Protein AF-A0A1Q6R4V8-F1 (afdb_monomer)

pLDDT: mean 74.21, std 17.62, range [33.03, 98.56]

Structure (mmCIF, N/CA/C/O backbone):
data_AF-A0A1Q6R4V8-F1
#
_entry.id   AF-A0A1Q6R4V8-F1
#
loop_
_atom_site.group_PDB
_atom_site.id
_atom_site.type_symbol
_atom_site.label_atom_id
_atom_site.label_alt_id
_atom_site.label_comp_id
_atom_site.label_asym_id
_atom_site.label_entity_id
_atom_site.label_seq_id
_atom_site.pdbx_PDB_ins_code
_atom_site.Cartn_x
_atom_site.Cartn_y
_atom_site.Cartn_z
_atom_site.occupancy
_atom_site.B_iso_or_equiv
_atom_site.auth_seq_id
_atom_site.auth_comp_id
_atom_site.auth_asym_id
_atom_site.auth_atom_id
_atom_site.pdbx_PDB_model_num
ATOM 1 N N . MET A 1 1 ? 28.191 -46.218 58.505 1.00 39.91 1 MET A N 1
ATOM 2 C CA . MET A 1 1 ? 27.883 -45.110 59.435 1.00 39.91 1 MET A CA 1
ATOM 3 C C . MET A 1 1 ? 26.772 -44.292 58.800 1.00 39.91 1 MET A C 1
ATOM 5 O O . MET A 1 1 ? 27.006 -43.691 57.762 1.00 39.91 1 MET A O 1
ATOM 9 N N . GLY A 1 2 ? 25.545 -44.430 59.312 1.00 45.84 2 GLY A N 1
ATOM 10 C CA . GLY A 1 2 ? 24.326 -43.909 58.687 1.00 45.84 2 GLY A CA 1
ATOM 11 C C . GLY A 1 2 ? 24.220 -42.393 58.824 1.00 45.84 2 GLY A C 1
ATOM 12 O O . GLY A 1 2 ? 24.221 -41.880 59.939 1.00 45.84 2 GLY A O 1
ATOM 13 N N . GLY A 1 3 ? 24.174 -41.692 57.691 1.00 48.31 3 GLY A N 1
ATOM 14 C CA . GLY A 1 3 ? 24.021 -40.241 57.644 1.00 48.31 3 GLY A CA 1
ATOM 15 C C . GLY A 1 3 ? 22.600 -39.840 58.021 1.00 48.31 3 GLY A C 1
ATOM 16 O O . GLY A 1 3 ? 21.658 -40.134 57.289 1.00 48.31 3 GLY A O 1
ATOM 17 N N . PHE A 1 4 ? 22.454 -39.179 59.164 1.00 55.25 4 PHE A N 1
ATOM 18 C CA . P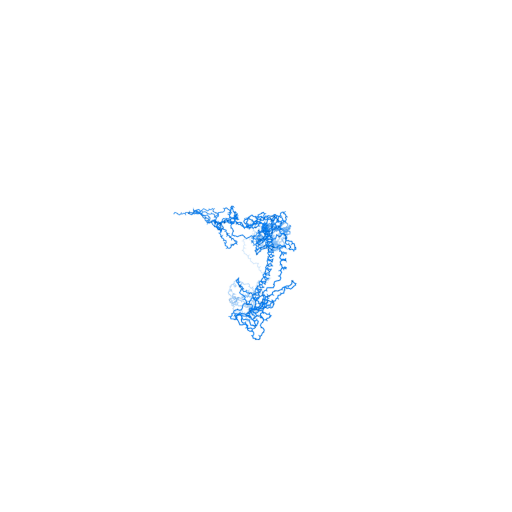HE A 1 4 ? 21.215 -38.525 59.563 1.00 55.25 4 PHE A CA 1
ATOM 19 C C . PHE A 1 4 ? 20.893 -37.404 58.561 1.00 55.25 4 PHE A C 1
ATOM 21 O O . PHE A 1 4 ? 21.699 -36.499 58.366 1.00 55.25 4 PHE A O 1
ATOM 28 N N . THR A 1 5 ? 19.728 -37.461 57.912 1.00 54.88 5 THR A N 1
ATOM 29 C CA . THR A 1 5 ? 19.130 -36.308 57.224 1.00 54.88 5 THR A CA 1
ATOM 30 C C . THR A 1 5 ? 18.743 -35.273 58.270 1.00 54.88 5 THR A C 1
ATOM 32 O O . THR A 1 5 ? 17.805 -35.500 59.036 1.00 54.88 5 THR A O 1
ATOM 35 N N . THR A 1 6 ? 19.437 -34.140 58.303 1.00 63.97 6 THR A N 1
ATOM 36 C CA . THR A 1 6 ? 19.036 -32.988 59.115 1.00 63.97 6 THR A CA 1
ATOM 37 C C . THR A 1 6 ? 18.204 -32.062 58.234 1.00 63.97 6 THR A C 1
ATOM 39 O O . THR A 1 6 ? 18.720 -31.460 57.289 1.00 63.97 6 THR A O 1
ATOM 42 N N . GLU A 1 7 ? 16.900 -31.989 58.503 1.00 72.88 7 GLU A N 1
ATOM 43 C CA . GLU A 1 7 ? 15.988 -31.038 57.865 1.00 72.88 7 GLU A CA 1
ATOM 44 C C . GLU A 1 7 ? 15.719 -29.874 58.825 1.00 72.88 7 GLU A C 1
ATOM 46 O O . GLU A 1 7 ? 15.204 -30.062 59.926 1.00 72.88 7 GLU A O 1
ATOM 51 N N . LEU A 1 8 ? 16.097 -28.667 58.411 1.00 74.69 8 LEU A N 1
ATOM 52 C CA . LEU A 1 8 ? 15.803 -27.420 59.111 1.00 74.69 8 LEU A CA 1
ATOM 53 C C . LEU A 1 8 ? 14.536 -26.821 58.493 1.00 74.69 8 LEU A C 1
ATOM 55 O O . LEU A 1 8 ? 14.580 -26.325 57.370 1.00 74.69 8 LEU A O 1
ATOM 59 N N . THR A 1 9 ? 13.408 -26.877 59.203 1.00 72.69 9 THR A N 1
ATOM 60 C CA . THR A 1 9 ? 12.131 -26.281 58.767 1.00 72.69 9 THR A CA 1
ATOM 61 C C . THR A 1 9 ? 11.804 -25.042 59.591 1.00 72.69 9 THR A C 1
ATOM 63 O O . THR A 1 9 ? 11.942 -25.077 60.812 1.00 72.69 9 THR A O 1
ATOM 66 N N . ASN A 1 10 ? 11.288 -23.981 58.972 1.00 78.75 10 ASN A N 1
ATOM 67 C CA . ASN A 1 10 ? 10.854 -22.780 59.703 1.00 78.75 10 ASN A CA 1
ATOM 68 C C . ASN A 1 10 ? 9.389 -22.831 60.194 1.00 78.75 10 ASN A C 1
ATOM 70 O O . ASN A 1 10 ? 8.891 -21.843 60.725 1.00 78.75 10 ASN A O 1
ATOM 74 N N . GLY A 1 11 ? 8.675 -23.941 59.972 1.00 70.19 11 GLY A N 1
ATOM 75 C CA . GLY A 1 11 ? 7.258 -24.095 60.331 1.00 70.19 11 GLY A CA 1
ATOM 76 C C . GLY A 1 11 ? 6.256 -23.386 59.403 1.00 70.19 11 GLY A C 1
ATOM 77 O O . GLY A 1 11 ? 5.057 -23.554 59.588 1.00 70.19 11 GLY A O 1
ATOM 78 N N . GLN A 1 12 ? 6.714 -22.647 58.384 1.00 71.12 12 GLN A N 1
ATOM 79 C CA . GLN A 1 12 ? 5.882 -21.956 57.381 1.00 71.12 12 GLN A CA 1
ATOM 80 C C . GLN A 1 12 ? 6.072 -22.520 55.959 1.00 71.12 12 GLN A C 1
ATOM 82 O O . GLN A 1 12 ? 5.830 -21.840 54.966 1.00 71.12 12 GLN A O 1
ATOM 87 N N . GLY A 1 13 ? 6.526 -23.772 55.854 1.00 68.75 13 GLY A N 1
ATOM 88 C CA . GLY A 1 13 ? 6.681 -24.480 54.579 1.00 68.75 13 GLY A CA 1
ATOM 89 C C . GLY A 1 13 ? 8.033 -24.304 53.881 1.00 68.75 13 GLY A C 1
ATOM 90 O O . GLY A 1 13 ? 8.249 -24.949 52.859 1.00 68.75 13 GLY A O 1
ATOM 91 N N . ALA A 1 14 ? 8.962 -23.508 54.428 1.00 75.12 14 ALA A N 1
ATOM 92 C CA . ALA A 1 14 ? 10.338 -23.477 53.941 1.00 75.12 14 ALA A CA 1
ATOM 93 C C . ALA A 1 14 ? 11.203 -24.501 54.690 1.00 75.12 14 ALA A C 1
ATOM 95 O O . ALA A 1 14 ? 11.174 -24.568 55.926 1.00 75.12 14 ALA A O 1
ATOM 96 N N . SER A 1 15 ? 11.983 -25.288 53.951 1.00 84.62 15 SER A N 1
ATOM 97 C CA . SER A 1 15 ? 12.875 -26.294 54.521 1.00 84.62 15 SER A CA 1
ATOM 98 C C . SER A 1 15 ? 14.239 -26.338 53.849 1.00 84.62 15 SER A C 1
ATOM 100 O O . SER A 1 15 ? 14.380 -26.080 52.659 1.00 84.62 15 SER A O 1
ATOM 102 N N . VAL A 1 16 ? 15.269 -26.665 54.625 1.00 87.12 16 VAL A N 1
ATOM 103 C CA . VAL A 1 16 ? 16.624 -26.917 54.131 1.00 87.12 16 VAL A CA 1
ATOM 104 C C . VAL A 1 16 ? 17.031 -28.317 54.565 1.00 87.12 16 VAL A C 1
ATOM 106 O O . VAL A 1 16 ? 17.163 -28.593 55.755 1.00 87.12 16 VAL A O 1
ATOM 109 N N . LYS A 1 17 ? 17.220 -29.205 53.591 1.00 86.25 17 LYS A N 1
ATOM 110 C CA . LYS A 1 17 ? 17.660 -30.588 53.778 1.00 86.25 17 LYS A CA 1
ATOM 111 C C . LYS A 1 17 ? 19.144 -30.702 53.465 1.00 86.25 17 LYS A C 1
ATOM 113 O O . LYS A 1 17 ? 19.559 -30.438 52.338 1.00 86.25 17 LYS A O 1
ATOM 118 N N . LEU A 1 18 ? 19.925 -31.125 54.451 1.00 83.56 18 LEU A N 1
ATOM 119 C CA . LEU A 1 18 ? 21.352 -31.405 54.308 1.00 83.56 18 LEU A CA 1
ATOM 120 C C . LEU A 1 18 ? 21.529 -32.923 54.215 1.00 83.56 18 LEU A C 1
ATOM 122 O O . LEU A 1 18 ? 21.206 -33.643 55.162 1.00 83.56 18 LEU A O 1
ATOM 126 N N . PHE A 1 19 ? 21.993 -33.419 53.067 1.00 77.50 19 PHE A N 1
ATOM 127 C CA . PHE A 1 19 ? 22.193 -34.852 52.862 1.00 77.50 19 PHE A CA 1
ATOM 128 C C . PHE A 1 19 ? 23.428 -35.135 52.008 1.00 77.50 19 PHE A C 1
ATOM 130 O O . PHE A 1 19 ? 23.502 -34.745 50.838 1.00 77.50 19 PHE A O 1
ATOM 137 N N . GLY A 1 20 ? 24.393 -35.844 52.602 1.00 82.31 20 GLY A N 1
ATOM 138 C CA . GLY A 1 20 ? 25.666 -36.164 51.959 1.00 82.31 20 GLY A CA 1
ATOM 139 C C . GLY A 1 20 ? 26.392 -34.904 51.480 1.00 82.31 20 GLY A C 1
ATOM 140 O O . GLY A 1 20 ? 26.624 -33.986 52.259 1.00 82.31 20 GLY A O 1
ATOM 141 N N . ASP A 1 21 ? 26.712 -34.863 50.186 1.00 85.31 21 ASP A N 1
ATOM 142 C CA . ASP A 1 21 ? 27.403 -33.749 49.521 1.00 85.31 21 ASP A CA 1
ATOM 143 C C . ASP A 1 21 ? 26.434 -32.718 48.884 1.00 85.31 21 ASP A C 1
ATOM 145 O O . ASP A 1 21 ? 26.820 -31.973 47.979 1.00 85.31 21 ASP A O 1
ATOM 149 N N . THR A 1 22 ? 25.164 -32.674 49.313 1.00 86.38 22 THR A N 1
ATOM 150 C CA . THR A 1 22 ? 24.151 -31.754 48.759 1.00 86.38 22 THR A CA 1
ATOM 151 C C . THR A 1 22 ? 23.313 -31.052 49.827 1.00 86.38 22 THR A C 1
ATOM 153 O O . THR A 1 22 ? 22.995 -31.622 50.875 1.00 86.38 22 THR A O 1
ATOM 156 N N . THR A 1 23 ? 22.896 -29.826 49.513 1.00 90.00 23 THR A N 1
ATOM 157 C CA . THR A 1 23 ? 21.948 -29.025 50.297 1.00 90.00 23 THR A CA 1
ATOM 158 C C . THR A 1 23 ? 20.731 -28.724 49.433 1.00 90.00 23 THR A C 1
ATOM 160 O O . THR A 1 23 ? 20.867 -28.083 48.396 1.00 90.00 23 THR A O 1
ATOM 163 N N . THR A 1 24 ? 19.537 -29.156 49.835 1.00 87.25 24 THR A N 1
ATOM 164 C CA . THR A 1 24 ? 18.293 -28.913 49.085 1.00 87.25 24 THR A CA 1
ATOM 165 C C . THR A 1 24 ? 17.362 -27.976 49.849 1.00 87.25 24 THR A C 1
ATOM 167 O O . THR A 1 24 ? 17.003 -28.257 50.986 1.00 87.25 24 THR A O 1
ATOM 170 N N . ILE A 1 25 ? 16.946 -26.880 49.217 1.00 89.62 25 ILE A N 1
ATOM 171 C CA . ILE A 1 25 ? 16.057 -25.848 49.758 1.00 89.62 25 ILE A CA 1
ATOM 172 C C . ILE A 1 25 ? 14.654 -26.032 49.161 1.00 89.62 25 ILE A C 1
ATOM 174 O O . ILE A 1 25 ? 14.494 -26.127 47.942 1.00 89.62 25 ILE A O 1
ATOM 178 N N . ASN A 1 26 ? 13.640 -26.098 50.023 1.00 86.50 26 ASN A N 1
ATOM 179 C CA . ASN A 1 26 ? 12.211 -26.246 49.725 1.00 86.50 26 ASN A CA 1
ATOM 180 C C . ASN A 1 26 ? 11.887 -27.406 48.771 1.00 86.50 26 ASN A C 1
ATOM 182 O O . ASN A 1 26 ? 10.929 -27.339 48.007 1.00 86.50 26 ASN A O 1
ATOM 186 N N . ASN A 1 27 ? 12.718 -28.454 48.774 1.00 85.75 27 ASN A N 1
ATOM 187 C CA . ASN A 1 27 ? 12.638 -29.577 47.835 1.00 85.75 27 ASN A CA 1
ATOM 188 C C . ASN A 1 27 ? 12.685 -29.171 46.341 1.00 85.75 27 ASN A C 1
ATOM 190 O O . ASN A 1 27 ? 12.284 -29.956 45.484 1.00 85.75 27 ASN A O 1
ATOM 194 N N . ALA A 1 28 ? 13.153 -27.955 46.039 1.00 84.56 28 ALA A N 1
ATOM 195 C CA . ALA A 1 28 ? 13.110 -27.355 44.708 1.00 84.56 28 ALA A CA 1
ATOM 196 C C . ALA A 1 28 ? 14.500 -26.959 44.202 1.00 84.56 28 ALA A C 1
ATOM 198 O O . ALA A 1 28 ? 14.824 -27.244 43.056 1.00 84.56 28 ALA A O 1
ATOM 199 N N . VAL A 1 29 ? 15.335 -26.345 45.049 1.00 90.38 29 VAL A N 1
ATOM 200 C CA . VAL A 1 29 ? 16.685 -25.897 44.674 1.00 90.38 29 VAL A CA 1
ATOM 201 C C . VAL A 1 29 ? 17.725 -26.765 45.364 1.00 90.38 29 VAL A C 1
ATOM 203 O O . VAL A 1 29 ? 17.729 -26.850 46.586 1.00 90.38 29 VAL A O 1
ATOM 206 N N . THR A 1 30 ? 18.639 -27.371 44.611 1.00 90.38 30 THR A N 1
ATOM 207 C CA . THR A 1 30 ? 19.714 -28.211 45.159 1.00 90.38 30 THR A CA 1
ATOM 208 C C . THR A 1 30 ? 21.072 -27.594 44.865 1.00 90.38 30 THR A C 1
ATOM 210 O O . THR A 1 30 ? 21.434 -27.409 43.705 1.00 90.38 30 THR A O 1
ATOM 213 N N . VAL A 1 31 ? 21.838 -27.317 45.915 1.00 91.31 31 VAL A N 1
ATOM 214 C CA . VAL A 1 31 ? 23.237 -26.890 45.862 1.00 91.31 31 VAL A CA 1
ATOM 215 C C . VAL A 1 31 ? 24.124 -28.117 46.048 1.00 91.31 31 VAL A C 1
ATOM 217 O O . VAL A 1 31 ? 24.013 -28.832 47.045 1.00 91.31 31 VAL A O 1
ATOM 220 N N . TYR A 1 32 ? 25.000 -28.364 45.082 1.00 90.06 32 TYR A N 1
ATOM 221 C CA . TYR A 1 32 ? 25.966 -29.456 45.094 1.00 90.06 32 TYR A CA 1
ATOM 222 C C . TYR A 1 32 ? 27.312 -28.970 45.640 1.00 90.06 32 TYR A C 1
ATOM 224 O O . TYR A 1 32 ? 27.677 -27.803 45.496 1.00 90.06 32 TYR A O 1
ATOM 232 N N . LYS A 1 33 ? 28.095 -29.880 46.224 1.00 88.12 33 LYS A N 1
ATOM 233 C CA . LYS A 1 33 ? 29.446 -29.596 46.740 1.00 88.12 33 LYS A CA 1
ATOM 234 C C . LYS A 1 33 ? 30.438 -29.071 45.699 1.00 88.12 33 LYS A C 1
ATOM 236 O O . LYS A 1 33 ? 31.395 -28.398 46.062 1.00 88.12 33 LYS A O 1
ATOM 241 N N . ASP A 1 34 ? 30.214 -29.360 44.421 1.00 88.25 34 ASP A N 1
ATOM 242 C CA . ASP A 1 34 ? 31.017 -28.838 43.310 1.00 88.25 34 ASP A CA 1
ATOM 243 C C . ASP A 1 34 ? 30.626 -27.405 42.892 1.00 88.25 34 ASP A C 1
ATOM 245 O O . ASP A 1 34 ? 31.157 -26.878 41.917 1.00 88.25 34 ASP A O 1
ATOM 249 N N . GLY A 1 35 ? 29.705 -26.765 43.623 1.00 83.50 35 GLY A N 1
ATOM 250 C CA . GLY A 1 35 ? 29.271 -25.389 43.395 1.00 83.50 35 GLY A CA 1
ATOM 251 C C . GLY A 1 35 ? 28.131 -25.243 42.386 1.00 83.50 35 GLY A C 1
ATOM 252 O O . GLY A 1 35 ? 27.665 -24.126 42.161 1.00 83.50 35 GLY A O 1
ATOM 253 N N . ARG A 1 36 ? 27.635 -26.335 41.786 1.00 89.62 36 ARG A N 1
ATOM 254 C CA . ARG A 1 36 ? 26.453 -26.271 40.915 1.00 89.62 36 ARG A CA 1
ATOM 255 C C . ARG A 1 36 ? 25.180 -26.076 41.732 1.00 89.62 36 ARG A C 1
ATOM 257 O O . ARG A 1 36 ? 25.029 -26.634 42.816 1.00 89.62 36 ARG A O 1
ATOM 264 N N . ILE A 1 37 ? 24.232 -25.335 41.167 1.00 90.06 37 ILE A N 1
ATOM 265 C CA . ILE A 1 37 ? 22.899 -25.127 41.737 1.00 90.06 37 ILE A CA 1
ATOM 266 C C . ILE A 1 37 ? 21.866 -25.571 40.697 1.00 90.06 37 ILE A C 1
ATOM 268 O O . ILE A 1 37 ? 21.833 -25.042 39.587 1.00 90.06 37 ILE A O 1
ATOM 272 N N . ALA A 1 38 ? 21.045 -26.567 41.029 1.00 85.88 38 ALA A N 1
ATOM 273 C CA . ALA A 1 38 ? 19.982 -27.086 40.168 1.00 85.88 38 ALA A CA 1
ATOM 274 C C . ALA A 1 38 ? 18.596 -26.702 40.697 1.00 85.88 38 ALA A C 1
ATOM 276 O O . ALA A 1 38 ? 18.437 -26.437 41.886 1.00 85.88 38 ALA A O 1
ATOM 277 N N . GLY A 1 39 ? 17.596 -26.687 39.809 1.00 87.00 39 GLY A N 1
ATOM 278 C CA . GLY A 1 39 ? 16.207 -26.367 40.160 1.00 87.00 39 GLY A CA 1
ATOM 279 C C . GLY A 1 39 ? 15.895 -24.871 40.292 1.00 87.00 39 GLY A C 1
ATOM 280 O O . GLY A 1 39 ? 14.812 -24.500 40.731 1.00 87.00 39 GLY A O 1
ATOM 281 N N . VAL A 1 40 ? 16.824 -24.002 39.878 1.00 89.81 40 VAL A N 1
ATOM 282 C CA . VAL A 1 40 ? 16.605 -22.551 39.790 1.00 89.81 40 VAL A CA 1
ATOM 283 C C . VAL A 1 40 ? 15.643 -22.247 38.634 1.00 89.81 40 VAL A C 1
ATOM 285 O O . VAL A 1 40 ? 15.927 -22.567 37.472 1.00 89.81 40 VAL A O 1
ATOM 288 N N . ALA A 1 41 ? 14.497 -21.640 38.946 1.00 88.75 41 ALA A N 1
ATOM 289 C CA . ALA A 1 41 ? 13.541 -21.157 37.950 1.00 88.75 41 ALA A CA 1
ATOM 290 C C . ALA A 1 41 ? 14.146 -20.027 37.094 1.00 88.75 41 ALA A C 1
ATOM 292 O O . ALA A 1 41 ? 15.199 -19.488 37.422 1.00 88.75 41 ALA A O 1
ATOM 293 N N . ALA A 1 42 ? 13.512 -19.684 35.971 1.00 89.50 42 ALA A N 1
ATOM 294 C CA . ALA A 1 42 ? 13.966 -18.545 35.177 1.00 89.50 42 ALA A CA 1
ATOM 295 C C . ALA A 1 42 ? 13.777 -17.246 35.981 1.00 89.50 42 ALA A C 1
ATOM 297 O O . ALA A 1 42 ? 12.672 -16.991 36.457 1.00 89.50 42 ALA A O 1
ATOM 298 N N . GLY A 1 43 ? 14.835 -16.447 36.131 1.00 89.25 43 GLY A N 1
ATOM 299 C CA . GLY A 1 43 ? 14.765 -15.143 36.791 1.00 89.25 43 GLY A CA 1
ATOM 300 C C . GLY A 1 43 ? 13.882 -14.164 36.014 1.00 89.25 43 GLY A C 1
ATOM 301 O O . GLY A 1 43 ? 13.913 -14.161 34.781 1.00 89.25 43 GLY A O 1
ATOM 302 N N . ILE A 1 44 ? 13.088 -13.362 36.723 1.00 86.56 44 ILE A N 1
ATOM 303 C CA . ILE A 1 44 ? 12.110 -12.420 36.153 1.00 86.56 44 ILE A CA 1
ATOM 304 C C . ILE A 1 44 ? 12.533 -10.969 36.421 1.00 86.56 44 ILE A C 1
ATOM 306 O O . ILE A 1 44 ? 12.350 -10.114 35.558 1.00 86.56 44 ILE A O 1
ATOM 310 N N . ASN A 1 45 ? 13.105 -10.694 37.594 1.00 86.06 45 ASN A N 1
ATOM 311 C CA . ASN A 1 45 ? 13.561 -9.368 38.009 1.00 86.06 45 ASN A CA 1
ATOM 312 C C . ASN A 1 45 ? 15.087 -9.231 37.876 1.00 86.06 45 ASN A C 1
ATOM 314 O O . ASN A 1 45 ? 15.806 -10.227 37.914 1.00 86.06 45 ASN A O 1
ATOM 318 N N . ASP A 1 46 ? 15.590 -7.994 37.818 1.00 83.69 46 ASP A N 1
ATOM 319 C CA . ASP A 1 46 ? 17.016 -7.680 37.595 1.00 83.69 46 ASP A CA 1
ATOM 320 C C . ASP A 1 46 ? 17.985 -8.322 38.608 1.00 83.69 46 ASP A C 1
ATOM 322 O O . ASP A 1 46 ? 19.156 -8.530 38.300 1.00 83.69 46 ASP A O 1
ATOM 326 N N . ASN A 1 47 ? 17.501 -8.648 39.811 1.00 88.44 47 ASN A N 1
ATOM 327 C CA . ASN A 1 47 ? 18.298 -9.240 40.890 1.00 88.44 47 ASN A CA 1
ATOM 328 C C . ASN A 1 47 ? 18.110 -10.763 41.036 1.00 88.44 47 ASN A C 1
ATOM 330 O O . ASN A 1 47 ? 18.660 -11.355 41.967 1.00 88.44 47 ASN A O 1
ATOM 334 N N . ASP A 1 48 ? 17.331 -11.405 40.161 1.00 90.38 48 ASP A N 1
ATOM 335 C CA . ASP A 1 48 ? 17.129 -12.853 40.196 1.00 90.38 48 ASP A CA 1
ATOM 336 C C . ASP A 1 48 ? 18.330 -13.598 39.589 1.00 90.38 48 ASP A C 1
ATOM 338 O O . ASP A 1 48 ? 18.972 -13.147 38.639 1.00 90.38 48 ASP A O 1
ATOM 342 N N . ALA A 1 49 ? 18.622 -14.794 40.104 1.00 85.62 49 ALA A N 1
ATOM 343 C CA . ALA A 1 49 ? 19.654 -15.649 39.527 1.00 85.62 49 ALA A CA 1
ATOM 344 C C . ALA A 1 49 ? 19.194 -16.224 38.175 1.00 85.62 49 ALA A C 1
ATOM 346 O O . ALA A 1 49 ? 18.120 -16.818 38.072 1.00 85.62 49 ALA A O 1
ATOM 347 N N . VAL A 1 50 ? 20.032 -16.100 37.144 1.00 88.81 50 VAL A N 1
ATOM 348 C CA . VAL A 1 50 ? 19.756 -16.683 35.824 1.00 88.81 50 VAL A CA 1
ATOM 349 C C . VAL A 1 50 ? 20.066 -18.175 35.808 1.00 88.81 50 VAL A C 1
ATOM 351 O O . VAL A 1 50 ? 21.101 -18.622 36.307 1.00 88.81 50 VAL A O 1
ATOM 354 N N . ASN A 1 51 ? 19.191 -18.964 35.190 1.00 90.50 51 ASN A N 1
ATOM 355 C CA . ASN A 1 51 ? 19.455 -20.384 34.982 1.00 90.50 51 ASN A CA 1
ATOM 356 C C . ASN A 1 51 ? 20.134 -20.651 33.624 1.00 90.50 51 ASN A C 1
ATOM 358 O O . ASN A 1 51 ? 20.159 -19.812 32.720 1.00 90.50 51 ASN A O 1
ATOM 362 N N . VAL A 1 52 ? 20.678 -21.860 33.450 1.00 88.50 52 VAL A N 1
ATOM 363 C CA . VAL A 1 52 ? 21.375 -22.261 32.211 1.00 88.50 52 VAL A CA 1
ATOM 364 C C . VAL A 1 52 ? 20.456 -22.194 30.982 1.00 88.50 52 VAL A C 1
ATOM 366 O O . VAL A 1 52 ? 20.941 -21.997 29.872 1.00 88.50 52 VAL A O 1
ATOM 369 N N . GLY A 1 53 ? 19.136 -22.323 31.153 1.00 88.12 53 GLY A N 1
ATOM 370 C CA . GLY A 1 53 ? 18.160 -22.158 30.073 1.00 88.12 53 GLY A CA 1
ATOM 371 C C . GLY A 1 53 ? 18.112 -20.724 29.541 1.00 88.12 53 GLY A C 1
ATOM 372 O O . GLY A 1 53 ? 18.200 -20.524 28.332 1.00 88.12 53 GLY A O 1
ATOM 373 N N . GLN A 1 54 ? 18.062 -19.729 30.430 1.00 91.06 54 GLN A N 1
ATOM 374 C CA . GLN A 1 54 ? 18.123 -18.310 30.061 1.00 91.06 54 GLN A CA 1
ATOM 375 C C . GLN A 1 54 ? 19.467 -17.952 29.420 1.00 91.06 54 GLN A C 1
ATOM 377 O O . GLN A 1 54 ? 19.499 -17.275 28.395 1.00 91.06 54 GLN A O 1
ATOM 382 N N . LEU A 1 55 ? 20.573 -18.483 29.950 1.00 88.94 55 LEU A N 1
ATOM 383 C CA . LEU A 1 55 ? 21.896 -18.280 29.356 1.00 88.94 55 LEU A CA 1
ATOM 384 C C . LEU A 1 55 ? 22.018 -18.926 27.964 1.00 88.94 55 LEU A C 1
ATOM 386 O O . LEU A 1 55 ? 22.606 -18.337 27.062 1.00 88.94 55 LEU A O 1
ATOM 390 N N . LYS A 1 56 ? 21.422 -20.107 27.750 1.00 86.75 56 LYS A N 1
ATOM 391 C CA . LYS A 1 56 ? 21.343 -20.747 26.426 1.00 86.75 56 LYS A CA 1
ATOM 392 C C . LYS A 1 56 ? 20.460 -19.971 25.452 1.00 86.75 56 LYS A C 1
ATOM 394 O O . LYS A 1 56 ? 20.791 -19.940 24.275 1.00 86.75 56 LYS A O 1
ATOM 399 N N . ALA A 1 57 ? 19.381 -19.339 25.912 1.00 85.19 57 ALA A N 1
ATOM 400 C CA . ALA A 1 57 ? 18.544 -18.482 25.072 1.00 85.19 57 ALA A CA 1
ATOM 401 C C . ALA A 1 57 ? 19.302 -17.222 24.621 1.00 85.19 57 ALA A C 1
ATOM 403 O O . ALA A 1 57 ? 19.278 -16.881 23.440 1.00 85.19 57 ALA A O 1
ATOM 404 N N . VAL A 1 58 ? 20.057 -16.591 25.528 1.00 85.06 58 VAL A N 1
ATOM 405 C CA . VAL A 1 58 ? 20.991 -15.507 25.175 1.00 85.06 58 VAL A CA 1
ATOM 406 C C . VAL A 1 58 ? 22.053 -16.012 24.198 1.00 85.06 58 VAL A C 1
ATOM 408 O O . VAL A 1 58 ? 22.303 -15.367 23.186 1.00 85.06 58 VAL A O 1
ATOM 411 N N . GLY A 1 59 ? 22.627 -17.192 24.448 1.00 82.88 59 GLY A N 1
ATOM 412 C CA . GLY A 1 59 ? 23.595 -17.832 23.558 1.00 82.88 59 GLY A CA 1
ATOM 413 C C . GLY A 1 59 ? 23.027 -18.178 22.181 1.00 82.88 59 GLY A C 1
ATOM 414 O O . GLY A 1 59 ? 23.746 -18.068 21.197 1.00 82.88 59 GLY A O 1
ATOM 415 N N . ALA A 1 60 ? 21.751 -18.553 22.077 1.00 81.94 60 ALA A N 1
ATOM 416 C CA . ALA A 1 60 ? 21.102 -18.821 20.799 1.00 81.94 60 ALA A CA 1
ATOM 417 C C . ALA A 1 60 ? 21.049 -17.547 19.955 1.00 81.94 60 ALA A C 1
ATOM 419 O O . ALA A 1 60 ? 21.536 -17.575 18.835 1.00 81.94 60 ALA A O 1
ATOM 420 N N . THR A 1 61 ? 20.567 -16.434 20.519 1.00 81.00 61 THR A N 1
ATOM 421 C CA . THR A 1 61 ? 20.498 -15.131 19.836 1.00 81.00 61 THR A CA 1
ATOM 422 C C . THR A 1 61 ? 21.883 -14.556 19.545 1.00 81.00 61 THR A C 1
ATOM 424 O O . THR A 1 61 ? 22.138 -14.092 18.437 1.00 81.00 61 THR A O 1
ATOM 427 N N . ALA A 1 62 ? 22.802 -14.619 20.512 1.00 78.06 62 ALA A N 1
ATOM 428 C CA . ALA A 1 62 ? 24.160 -14.113 20.348 1.00 78.06 62 ALA A CA 1
ATOM 429 C C . ALA A 1 62 ? 24.933 -14.880 19.265 1.00 78.06 62 ALA A C 1
ATOM 431 O O . ALA A 1 62 ? 25.702 -14.260 18.544 1.00 78.06 62 ALA A O 1
ATOM 432 N N . ASN A 1 63 ? 24.691 -16.189 19.098 1.00 80.75 63 ASN A N 1
ATOM 433 C CA . ASN A 1 63 ? 25.372 -17.041 18.114 1.00 80.75 63 ASN A CA 1
ATOM 434 C C . ASN A 1 63 ? 24.750 -17.049 16.707 1.00 80.75 63 ASN A C 1
ATOM 436 O O . ASN A 1 63 ? 25.269 -17.748 15.837 1.00 80.75 63 ASN A O 1
ATOM 440 N N . MET A 1 64 ? 23.670 -16.300 16.449 1.00 82.19 64 MET A N 1
ATOM 441 C CA . MET A 1 64 ? 23.016 -16.310 15.128 1.00 82.19 64 MET A CA 1
ATOM 442 C C . MET A 1 64 ? 23.871 -15.688 14.018 1.00 82.19 64 MET A C 1
ATOM 444 O O . MET A 1 64 ? 23.707 -16.076 12.862 1.00 82.19 64 MET A O 1
ATOM 448 N N . GLY A 1 65 ? 24.792 -14.780 14.357 1.00 83.94 65 GLY A N 1
ATOM 449 C CA . GLY A 1 65 ? 25.584 -14.056 13.362 1.00 83.94 65 GLY A CA 1
ATOM 450 C C . GLY A 1 65 ? 24.756 -13.057 12.545 1.00 83.94 65 GLY A C 1
ATOM 451 O O . GLY A 1 65 ? 23.638 -12.699 12.925 1.00 83.94 65 GLY A O 1
ATOM 452 N N . TRP A 1 66 ? 25.312 -12.586 11.430 1.00 85.31 66 TRP A N 1
ATOM 453 C CA . TRP A 1 66 ? 24.617 -11.734 10.461 1.00 85.31 66 TRP A CA 1
ATOM 454 C C . TRP A 1 66 ? 24.944 -12.156 9.024 1.00 85.31 66 TRP A C 1
ATOM 456 O O . TRP A 1 66 ? 26.060 -12.559 8.717 1.00 85.31 66 TRP A O 1
ATOM 466 N N . ASN A 1 67 ? 23.965 -12.055 8.124 1.00 85.56 67 ASN A N 1
ATOM 467 C CA . ASN A 1 67 ? 24.125 -12.468 6.729 1.00 85.56 67 ASN A CA 1
ATOM 468 C C . ASN A 1 67 ? 24.731 -11.338 5.876 1.00 85.56 67 ASN A C 1
ATOM 470 O O . ASN A 1 67 ? 24.179 -10.237 5.834 1.00 85.56 67 ASN A O 1
ATOM 474 N N . LEU A 1 68 ? 25.820 -11.625 5.157 1.00 85.75 68 LEU A N 1
ATOM 475 C CA . LEU A 1 68 ? 26.455 -10.738 4.179 1.00 85.75 68 LEU A CA 1
ATOM 476 C C . LEU A 1 68 ? 26.105 -11.185 2.753 1.00 85.75 68 LEU A C 1
ATOM 478 O O . LEU A 1 68 ? 26.383 -12.318 2.367 1.00 85.75 68 LEU A O 1
ATOM 482 N N . ALA A 1 69 ? 25.538 -10.277 1.958 1.00 81.44 69 ALA A N 1
ATOM 483 C CA . ALA A 1 69 ? 25.296 -10.468 0.530 1.00 81.44 69 ALA A CA 1
ATOM 484 C C . ALA A 1 69 ? 26.041 -9.394 -0.273 1.00 81.44 69 ALA A C 1
ATOM 486 O O . ALA A 1 69 ? 26.011 -8.215 0.086 1.00 81.44 69 ALA A O 1
ATOM 487 N N . THR A 1 70 ? 26.685 -9.788 -1.369 1.00 79.69 70 THR A N 1
ATOM 488 C CA . THR A 1 70 ? 27.357 -8.884 -2.314 1.00 79.69 70 THR A CA 1
ATOM 489 C C . THR A 1 70 ? 26.592 -8.862 -3.644 1.00 79.69 70 THR A C 1
ATOM 491 O O . THR A 1 70 ? 25.792 -9.751 -3.929 1.00 79.69 70 THR A O 1
ATOM 494 N N . ASN A 1 71 ? 26.758 -7.804 -4.445 1.00 72.69 71 ASN A N 1
ATOM 495 C CA . ASN A 1 71 ? 26.123 -7.655 -5.769 1.00 72.69 71 ASN A CA 1
ATOM 496 C C . ASN A 1 71 ? 24.578 -7.753 -5.805 1.00 72.69 71 ASN A C 1
ATOM 498 O O . ASN A 1 71 ? 23.999 -8.049 -6.845 1.00 72.69 71 ASN A O 1
ATOM 502 N N . GLY A 1 72 ? 23.892 -7.473 -4.691 1.00 69.94 72 GLY A N 1
ATOM 503 C CA . GLY A 1 72 ? 22.426 -7.371 -4.642 1.00 69.94 72 GLY A CA 1
ATOM 504 C C . GLY A 1 72 ? 21.662 -8.702 -4.652 1.00 69.94 72 GLY A C 1
ATOM 505 O O . GLY A 1 72 ? 20.435 -8.688 -4.737 1.00 69.94 72 GLY A O 1
ATOM 506 N N . VAL A 1 73 ? 22.347 -9.844 -4.530 1.00 64.50 73 VAL A N 1
ATOM 507 C CA . VAL A 1 73 ? 21.727 -11.178 -4.570 1.00 64.50 73 VAL A CA 1
ATOM 508 C C . VAL A 1 73 ? 21.512 -11.706 -3.150 1.00 64.50 73 VAL A C 1
ATOM 510 O O . VAL A 1 73 ? 22.379 -12.336 -2.552 1.00 64.50 73 VAL A O 1
ATOM 513 N N . ALA A 1 74 ? 20.330 -11.453 -2.583 1.00 68.31 74 ALA A N 1
ATOM 514 C CA . ALA A 1 74 ? 19.999 -11.884 -1.219 1.00 68.31 74 ALA A CA 1
ATOM 515 C C . ALA A 1 74 ? 19.880 -13.416 -1.057 1.00 68.31 74 ALA A C 1
ATOM 517 O O . ALA A 1 74 ? 19.937 -13.919 0.062 1.00 68.31 74 ALA A O 1
ATOM 518 N N . THR A 1 75 ? 19.724 -14.163 -2.156 1.00 73.50 75 THR A N 1
ATOM 519 C CA . THR A 1 75 ? 19.550 -15.627 -2.157 1.00 73.50 75 THR A CA 1
ATOM 520 C C . THR A 1 75 ? 20.838 -16.414 -1.905 1.00 73.50 75 THR A C 1
ATOM 522 O O . THR A 1 75 ? 20.760 -17.613 -1.665 1.00 73.50 75 THR A O 1
ATOM 525 N N . GLU A 1 76 ? 22.002 -15.758 -1.920 1.00 74.50 76 GLU A N 1
ATOM 526 C CA . GLU A 1 76 ? 23.323 -16.380 -1.708 1.00 74.50 76 GLU A CA 1
ATOM 527 C C . GLU A 1 76 ? 24.075 -15.767 -0.513 1.00 74.50 76 GLU A C 1
ATOM 529 O O . GLU A 1 76 ? 25.302 -15.809 -0.428 1.00 74.50 76 GLU A O 1
ATOM 534 N N . ALA A 1 77 ? 23.345 -15.158 0.425 1.00 78.06 77 ALA A N 1
ATOM 535 C CA . ALA A 1 77 ? 23.958 -14.490 1.563 1.00 78.06 77 ALA A CA 1
ATOM 536 C C . ALA A 1 77 ? 24.732 -15.480 2.458 1.00 78.06 77 ALA A C 1
ATOM 538 O O . ALA A 1 77 ? 24.210 -16.520 2.862 1.00 78.06 77 ALA A O 1
ATOM 539 N N . THR A 1 78 ? 25.972 -15.134 2.800 1.00 85.00 78 THR A N 1
ATOM 540 C CA . THR A 1 78 ? 26.829 -15.932 3.686 1.00 85.00 78 THR A CA 1
ATOM 541 C C . THR A 1 78 ? 26.648 -15.467 5.129 1.00 85.00 78 THR A C 1
ATOM 543 O O . THR A 1 78 ? 26.771 -14.277 5.412 1.00 85.00 78 THR A O 1
ATOM 546 N N . ASN A 1 79 ? 26.358 -16.386 6.054 1.00 87.88 79 ASN A N 1
ATOM 547 C CA . ASN A 1 79 ? 26.223 -16.051 7.473 1.00 87.88 79 ASN A CA 1
ATOM 548 C C . ASN A 1 79 ? 27.598 -15.891 8.143 1.00 87.88 79 ASN A C 1
ATOM 550 O O . ASN A 1 79 ? 28.377 -16.843 8.185 1.00 87.88 79 ASN A O 1
ATOM 554 N N . VAL A 1 80 ? 27.861 -14.709 8.696 1.00 88.88 80 VAL A N 1
ATOM 555 C CA . VAL A 1 80 ? 29.064 -14.358 9.459 1.00 88.88 80 VAL A CA 1
ATOM 556 C C . VAL A 1 80 ? 28.791 -14.619 10.938 1.00 88.88 80 VAL A C 1
ATOM 558 O O . VAL A 1 80 ? 28.016 -13.893 11.568 1.00 88.88 80 VAL A O 1
ATOM 561 N N . LYS A 1 81 ? 29.399 -15.664 11.511 1.00 86.25 81 LYS A N 1
ATOM 562 C CA . LYS A 1 81 ? 29.180 -16.026 12.921 1.00 86.25 81 LYS A CA 1
ATOM 563 C C . LYS A 1 81 ? 29.935 -15.069 13.852 1.00 86.25 81 LYS A C 1
ATOM 565 O O . LYS A 1 81 ? 30.899 -14.429 13.435 1.00 86.25 81 LYS A O 1
ATOM 570 N N . PRO A 1 82 ? 29.551 -14.962 15.135 1.00 84.12 82 PRO A N 1
ATOM 571 C CA . PRO A 1 82 ? 30.326 -14.175 16.089 1.00 84.12 82 PRO A CA 1
ATOM 572 C C . PRO A 1 82 ? 31.758 -14.705 16.211 1.00 84.12 82 PRO A C 1
ATOM 574 O O . PRO A 1 82 ? 31.963 -15.886 16.485 1.00 84.12 82 PRO A O 1
ATOM 577 N N . GLY A 1 83 ? 32.734 -13.816 16.026 1.00 81.75 83 GLY A N 1
ATOM 578 C CA . GLY A 1 83 ? 34.160 -14.156 16.001 1.00 81.75 83 GLY A CA 1
ATOM 579 C C . GLY A 1 83 ? 34.728 -14.411 14.601 1.00 81.75 83 GLY A C 1
ATOM 580 O O . GLY A 1 83 ? 35.949 -14.397 14.463 1.00 81.75 83 GLY A O 1
ATOM 581 N N . ASP A 1 84 ? 33.884 -14.575 13.575 1.00 86.81 84 ASP A N 1
ATOM 582 C CA . ASP A 1 84 ? 34.327 -14.619 12.179 1.00 86.81 84 ASP A CA 1
ATOM 583 C C . ASP A 1 84 ? 34.606 -13.197 11.663 1.00 86.81 84 ASP A C 1
ATOM 585 O O . ASP A 1 84 ? 33.966 -12.223 12.074 1.00 86.81 84 ASP A O 1
ATOM 589 N N . PHE A 1 85 ? 35.555 -13.076 10.732 1.00 81.69 85 PHE A N 1
ATOM 590 C CA . PHE A 1 85 ? 35.924 -11.805 10.111 1.00 81.69 85 PHE A CA 1
ATOM 591 C C . PHE A 1 85 ? 35.457 -11.753 8.657 1.00 81.69 85 PHE A C 1
ATOM 593 O O . PHE A 1 85 ? 35.536 -12.741 7.929 1.00 81.69 85 PHE A O 1
ATOM 600 N N . VAL A 1 86 ? 35.015 -10.571 8.229 1.00 84.25 86 VAL A N 1
ATOM 601 C CA . VAL A 1 86 ? 34.819 -10.234 6.817 1.00 84.25 86 VAL A CA 1
ATOM 602 C C . VAL A 1 86 ? 35.957 -9.308 6.423 1.00 84.25 86 VAL A C 1
ATOM 604 O O . VAL A 1 86 ? 36.069 -8.212 6.972 1.00 84.25 86 VAL A O 1
ATOM 607 N N . ASP A 1 87 ? 36.794 -9.754 5.493 1.00 85.38 87 ASP A N 1
ATOM 608 C CA . ASP A 1 87 ? 37.884 -8.946 4.960 1.00 85.38 87 ASP A CA 1
ATOM 609 C C . ASP A 1 87 ? 37.424 -8.198 3.703 1.00 85.38 87 ASP A C 1
ATOM 611 O O . ASP A 1 87 ? 36.981 -8.806 2.727 1.00 85.38 87 ASP A O 1
ATOM 615 N N . PHE A 1 88 ? 37.519 -6.870 3.734 1.00 83.56 88 PHE A N 1
ATOM 616 C CA . PHE A 1 88 ? 37.317 -6.023 2.565 1.00 83.56 88 PHE A CA 1
ATOM 617 C C . PHE A 1 88 ? 38.689 -5.569 2.062 1.00 83.56 88 PHE A C 1
ATOM 619 O O . PHE A 1 88 ? 39.170 -4.493 2.418 1.00 83.56 88 PHE A O 1
ATOM 626 N N . SER A 1 89 ? 39.322 -6.393 1.230 1.00 82.62 89 SER A N 1
ATOM 627 C CA . SER A 1 89 ? 40.610 -6.078 0.612 1.00 82.62 89 SER A CA 1
ATOM 628 C C . SER A 1 89 ? 40.431 -5.206 -0.636 1.00 82.62 89 SER A C 1
ATOM 630 O O . SER A 1 89 ? 39.600 -5.508 -1.494 1.00 82.62 89 SER A O 1
ATOM 632 N N . GLY A 1 90 ? 41.235 -4.149 -0.760 1.00 83.50 90 GLY A N 1
ATOM 633 C CA . GLY A 1 90 ? 41.363 -3.388 -2.006 1.00 83.50 90 GLY A CA 1
ATOM 634 C C . GLY A 1 90 ? 42.159 -4.132 -3.085 1.00 83.50 90 GLY A C 1
ATOM 635 O O . GLY A 1 90 ? 42.779 -5.163 -2.822 1.00 83.50 90 GLY A O 1
ATOM 636 N N . ASP A 1 91 ? 42.175 -3.577 -4.292 1.00 83.62 91 ASP A N 1
ATOM 637 C CA . ASP A 1 91 ? 42.984 -4.040 -5.421 1.00 83.62 91 ASP A CA 1
ATOM 638 C C . ASP A 1 91 ? 43.803 -2.879 -6.026 1.00 83.62 91 ASP A C 1
ATOM 640 O O . ASP A 1 91 ? 44.049 -1.856 -5.381 1.00 83.62 91 ASP A O 1
ATOM 644 N N . LYS A 1 92 ? 44.267 -3.029 -7.274 1.00 85.75 92 LYS A N 1
ATOM 645 C CA . LYS A 1 92 ? 45.041 -1.988 -7.968 1.00 85.75 92 LYS A CA 1
ATOM 646 C C . LYS A 1 92 ? 44.250 -0.688 -8.180 1.00 85.75 92 LYS A C 1
ATOM 648 O O . LYS A 1 92 ? 44.860 0.376 -8.233 1.00 85.75 92 LYS A O 1
ATOM 653 N N . ASN A 1 93 ? 42.922 -0.755 -8.246 1.00 89.19 93 ASN A N 1
ATOM 654 C CA . ASN A 1 93 ? 42.043 0.361 -8.601 1.00 89.19 93 ASN A CA 1
ATOM 655 C C . ASN A 1 93 ? 41.189 0.860 -7.437 1.00 89.19 93 ASN A C 1
ATOM 657 O O . ASN A 1 93 ? 40.752 2.010 -7.454 1.00 89.19 93 ASN A O 1
ATOM 661 N N . ILE A 1 94 ? 40.954 0.015 -6.438 1.00 91.88 94 ILE A N 1
ATOM 662 C CA . ILE A 1 94 ? 40.103 0.291 -5.288 1.00 91.88 94 ILE A CA 1
ATOM 663 C C . ILE A 1 94 ? 40.937 0.191 -4.013 1.00 91.88 94 ILE A C 1
ATOM 665 O O . ILE A 1 94 ? 41.510 -0.854 -3.722 1.00 91.88 94 ILE A O 1
ATOM 669 N N . SER A 1 95 ? 40.955 1.251 -3.209 1.00 89.56 95 SER A N 1
ATOM 670 C CA . SER A 1 95 ? 41.467 1.216 -1.839 1.00 89.56 95 SER A CA 1
ATOM 671 C C . SER A 1 95 ? 40.314 1.068 -0.863 1.00 89.56 95 SER A C 1
ATOM 673 O O . SER A 1 95 ? 39.305 1.772 -0.937 1.00 89.56 95 SER A O 1
ATOM 675 N N . VAL A 1 96 ? 40.489 0.162 0.093 1.00 91.50 96 VAL A N 1
ATOM 676 C CA . VAL A 1 96 ? 39.587 0.016 1.231 1.00 91.50 96 VAL A CA 1
ATOM 677 C C . VAL A 1 96 ? 40.351 0.388 2.493 1.00 91.50 96 VAL A C 1
ATOM 679 O O . VAL A 1 96 ? 41.451 -0.105 2.732 1.00 91.50 96 VAL A O 1
ATOM 682 N N . SER A 1 97 ? 39.782 1.280 3.296 1.00 89.25 97 SER A N 1
ATOM 683 C CA . SER A 1 97 ? 40.296 1.643 4.614 1.00 89.25 97 SER A CA 1
ATOM 684 C C . SER A 1 97 ? 39.158 1.695 5.624 1.00 89.25 97 SER A C 1
ATOM 686 O O . SER A 1 97 ? 37.988 1.777 5.253 1.00 89.25 97 SER A O 1
ATOM 688 N N . HIS A 1 98 ? 39.469 1.636 6.915 1.00 87.12 98 HIS A N 1
ATOM 689 C CA . HIS A 1 98 ? 38.462 1.785 7.957 1.00 87.12 98 HIS A CA 1
ATOM 690 C C . HIS A 1 98 ? 38.924 2.755 9.042 1.00 87.12 98 HIS A C 1
ATOM 692 O O . HIS A 1 98 ? 40.115 2.897 9.309 1.00 87.12 98 HIS A O 1
ATOM 698 N N . ASP A 1 99 ? 37.958 3.407 9.679 1.00 81.19 99 ASP A N 1
ATOM 699 C CA . ASP A 1 99 ? 38.154 4.213 10.881 1.00 81.19 99 ASP A CA 1
ATOM 700 C C . ASP A 1 99 ? 37.097 3.799 11.910 1.00 81.19 99 ASP A C 1
ATOM 702 O O . ASP A 1 99 ? 35.899 4.065 11.748 1.00 81.19 99 ASP A O 1
ATOM 706 N N . GLY A 1 100 ? 37.529 3.042 12.921 1.00 82.12 100 GLY A N 1
ATOM 707 C CA . GLY A 1 100 ? 36.638 2.379 13.871 1.00 82.12 100 GLY A CA 1
ATOM 708 C C . GLY A 1 100 ? 35.610 1.485 13.168 1.00 82.12 100 GLY A C 1
ATOM 709 O O . GLY A 1 100 ? 35.960 0.451 12.607 1.00 82.12 100 GLY A O 1
ATOM 710 N N . THR A 1 101 ? 34.337 1.890 13.202 1.00 81.94 101 THR A N 1
ATOM 711 C CA . THR A 1 101 ? 33.196 1.156 12.623 1.00 81.94 101 THR A CA 1
ATOM 712 C C . THR A 1 101 ? 32.824 1.586 11.198 1.00 81.94 101 THR A C 1
ATOM 714 O O . THR A 1 101 ? 31.864 1.058 10.636 1.00 81.94 101 THR A O 1
ATOM 717 N N . LYS A 1 102 ? 33.539 2.548 10.596 1.00 75.38 102 LYS A N 1
ATOM 718 C CA . LYS A 1 102 ? 33.276 3.024 9.228 1.00 75.38 102 LYS A CA 1
ATOM 719 C C . LYS A 1 102 ? 34.257 2.401 8.246 1.00 75.38 102 LYS A C 1
ATOM 721 O O . LYS A 1 102 ? 35.456 2.610 8.386 1.00 75.38 102 LYS A O 1
ATOM 726 N N . VAL A 1 103 ? 33.747 1.733 7.215 1.00 86.38 103 VAL A N 1
ATOM 727 C CA . VAL A 1 103 ? 34.537 1.288 6.056 1.00 86.38 103 VAL A CA 1
ATOM 728 C C . VAL A 1 103 ? 34.436 2.349 4.955 1.00 86.38 103 VAL A C 1
ATOM 730 O O . VAL A 1 103 ? 33.337 2.722 4.546 1.00 86.38 103 VAL A O 1
ATOM 733 N N . GLN A 1 104 ? 35.576 2.864 4.498 1.00 86.38 104 GLN A N 1
ATOM 734 C CA . GLN A 1 104 ? 35.703 3.736 3.334 1.00 86.38 104 GLN A CA 1
ATOM 735 C C . GLN A 1 104 ? 36.241 2.924 2.158 1.00 86.38 104 GLN A C 1
ATOM 737 O O . GLN A 1 104 ? 37.315 2.338 2.239 1.00 86.38 104 GLN A O 1
ATOM 742 N N . VAL A 1 105 ? 35.509 2.943 1.048 1.00 89.88 105 VAL A N 1
ATOM 743 C CA . VAL A 1 105 ? 35.948 2.385 -0.233 1.00 89.88 105 VAL A CA 1
ATOM 744 C C . VAL A 1 105 ? 36.156 3.556 -1.187 1.00 89.88 105 VAL A C 1
ATOM 746 O O . VAL A 1 105 ? 35.235 4.347 -1.400 1.00 89.88 105 VAL A O 1
ATOM 749 N N . LYS A 1 106 ? 37.370 3.710 -1.715 1.00 86.19 106 LYS A N 1
ATOM 750 C CA . LYS A 1 106 ? 37.758 4.793 -2.627 1.00 86.19 106 LYS A CA 1
ATOM 751 C C . LYS A 1 106 ? 38.379 4.215 -3.890 1.00 86.19 106 LYS A C 1
ATOM 753 O O . LYS A 1 106 ? 38.964 3.138 -3.863 1.00 86.19 106 LYS A O 1
ATOM 758 N N . LEU A 1 107 ? 38.278 4.955 -4.991 1.00 87.56 107 LEU A N 1
ATOM 759 C CA . LEU A 1 107 ? 39.157 4.721 -6.133 1.00 87.56 107 LEU A CA 1
ATOM 760 C C . LEU A 1 107 ? 40.569 5.184 -5.766 1.00 87.56 107 LEU A C 1
ATOM 762 O O . LEU A 1 107 ? 40.733 6.208 -5.098 1.00 87.56 107 LEU A O 1
ATOM 766 N N . ASN A 1 108 ? 41.573 4.431 -6.198 1.00 84.44 108 ASN A N 1
ATOM 767 C CA . ASN A 1 108 ? 42.965 4.842 -6.086 1.00 84.44 108 ASN A CA 1
ATOM 768 C C . ASN A 1 108 ? 43.220 6.058 -6.982 1.00 84.44 108 ASN A C 1
ATOM 770 O O . ASN A 1 108 ? 42.587 6.216 -8.023 1.00 84.44 108 ASN A O 1
ATOM 774 N N . GLU A 1 109 ? 44.169 6.911 -6.589 1.00 80.50 109 GLU A N 1
ATOM 775 C CA . GLU A 1 109 ? 44.562 8.075 -7.399 1.00 80.50 109 GLU A CA 1
ATOM 776 C C . GLU A 1 109 ? 45.042 7.657 -8.795 1.00 80.50 109 GLU A C 1
ATOM 778 O O . GLU A 1 109 ? 44.783 8.348 -9.777 1.00 80.50 109 GLU A O 1
ATOM 783 N N . ASN A 1 110 ? 45.675 6.485 -8.882 1.00 78.06 110 ASN A N 1
ATOM 784 C CA . ASN A 1 110 ? 46.065 5.852 -10.131 1.00 78.06 110 ASN A CA 1
ATOM 785 C C . ASN A 1 110 ? 45.177 4.632 -10.372 1.00 78.06 110 ASN A C 1
ATOM 787 O O . ASN A 1 110 ? 45.214 3.678 -9.595 1.00 78.06 110 ASN A O 1
ATOM 791 N N . ILE A 1 111 ? 44.405 4.669 -11.457 1.00 80.00 111 ILE A N 1
ATOM 792 C CA . ILE A 1 111 ? 43.501 3.594 -11.863 1.00 80.00 111 ILE A CA 1
ATOM 793 C C . ILE A 1 111 ? 44.045 2.971 -13.152 1.00 80.00 111 ILE A C 1
ATOM 795 O O . ILE A 1 111 ? 44.231 3.658 -14.154 1.00 80.00 111 ILE A O 1
ATOM 799 N N . ASP A 1 112 ? 44.296 1.669 -13.121 1.00 77.81 112 ASP A N 1
ATOM 800 C CA . ASP A 1 112 ? 44.719 0.855 -14.253 1.00 77.81 112 ASP A CA 1
ATOM 801 C C . ASP A 1 112 ? 43.504 0.222 -14.948 1.00 77.81 112 ASP A C 1
ATOM 803 O O . ASP A 1 112 ? 42.842 -0.667 -14.405 1.00 77.81 112 ASP A O 1
ATOM 807 N N . VAL A 1 113 ? 43.177 0.712 -16.143 1.00 70.62 113 VAL A N 1
ATOM 808 C CA . VAL A 1 113 ? 42.004 0.297 -16.922 1.00 70.62 113 VAL A CA 1
ATOM 809 C C . VAL A 1 113 ? 42.374 0.103 -18.388 1.00 70.62 113 VAL A C 1
ATOM 811 O O . VAL A 1 113 ? 42.979 0.970 -19.009 1.00 70.62 113 VAL A O 1
ATOM 814 N N . ASN A 1 114 ? 41.941 -1.018 -18.970 1.00 68.25 114 ASN A N 1
ATOM 815 C CA . ASN A 1 114 ? 42.224 -1.347 -20.373 1.00 68.25 114 ASN A CA 1
ATOM 816 C C . ASN A 1 114 ? 41.417 -0.501 -21.377 1.00 68.25 114 ASN A C 1
ATOM 818 O O . ASN A 1 114 ? 41.835 -0.329 -22.518 1.00 68.25 114 ASN A O 1
ATOM 822 N N . SER A 1 115 ? 40.248 0.013 -20.984 1.00 59.38 115 SER A N 1
ATOM 823 C CA . SER A 1 115 ? 39.412 0.881 -21.820 1.00 59.38 115 SER A CA 1
ATOM 824 C C . SER A 1 115 ? 38.486 1.730 -20.955 1.00 59.38 115 SER A C 1
ATOM 826 O O . SER A 1 115 ? 37.911 1.215 -19.996 1.00 59.38 115 SER A O 1
ATOM 828 N N . VAL A 1 116 ? 38.277 2.994 -21.328 1.00 64.62 116 VAL A N 1
ATOM 829 C CA . VAL A 1 116 ? 37.322 3.901 -20.672 1.00 64.62 116 VAL A CA 1
ATOM 830 C C . VAL A 1 116 ? 36.291 4.356 -21.700 1.00 64.62 116 VAL A C 1
ATOM 832 O O . VAL A 1 116 ? 36.651 4.906 -22.737 1.00 64.62 116 VAL A O 1
ATOM 835 N N . GLN A 1 117 ? 35.005 4.143 -21.418 1.00 54.56 117 GLN A N 1
ATOM 836 C CA . GLN A 1 117 ? 33.902 4.577 -22.277 1.00 54.56 117 GLN A CA 1
ATOM 837 C C . GLN A 1 117 ? 33.295 5.870 -21.705 1.00 54.56 117 GLN A C 1
ATOM 839 O O . GLN A 1 117 ? 32.628 5.853 -20.673 1.00 54.56 117 GLN A O 1
ATOM 844 N N . THR A 1 118 ? 33.555 7.017 -22.338 1.00 51.28 118 THR A N 1
ATOM 845 C CA . THR A 1 118 ? 33.193 8.352 -21.827 1.00 51.28 118 THR A CA 1
ATOM 846 C C . THR A 1 118 ? 31.972 8.940 -22.543 1.00 51.28 118 THR A C 1
ATOM 848 O O . THR A 1 118 ? 32.064 9.930 -23.260 1.00 51.28 118 THR A O 1
ATOM 851 N N . ASN A 1 119 ? 30.777 8.393 -22.316 1.00 47.44 119 ASN A N 1
ATOM 852 C CA . ASN A 1 119 ? 29.563 8.881 -22.998 1.00 47.44 119 ASN A CA 1
ATOM 853 C C . ASN A 1 119 ? 29.056 10.276 -22.554 1.00 47.44 119 ASN A C 1
ATOM 855 O O . ASN A 1 119 ? 28.044 10.734 -23.074 1.00 47.44 119 ASN A O 1
ATOM 859 N N . ALA A 1 120 ? 29.724 10.980 -21.627 1.00 46.72 120 ALA A N 1
ATOM 860 C CA . ALA A 1 120 ? 29.243 12.279 -21.130 1.00 46.72 120 ALA A CA 1
ATOM 861 C C . ALA A 1 120 ? 30.330 13.309 -20.743 1.00 46.72 120 ALA A C 1
ATOM 863 O O . ALA A 1 120 ? 30.030 14.247 -20.008 1.00 46.72 120 ALA A O 1
ATOM 864 N N . LEU A 1 121 ? 31.585 13.177 -21.201 1.00 44.38 121 LEU A N 1
ATOM 865 C CA . LEU A 1 121 ? 32.673 14.097 -20.796 1.00 44.38 121 LEU A CA 1
ATOM 866 C C . LEU A 1 121 ? 33.316 14.931 -21.916 1.00 44.38 121 LEU A C 1
ATOM 868 O O . LEU A 1 121 ? 34.262 15.666 -21.642 1.00 44.38 121 LEU A O 1
ATOM 872 N N . ASN A 1 122 ? 32.793 14.909 -23.144 1.00 49.84 122 ASN A N 1
ATOM 873 C CA . ASN A 1 122 ? 33.399 15.677 -24.241 1.00 49.84 122 ASN A CA 1
ATOM 874 C C . ASN A 1 122 ? 32.909 17.138 -24.362 1.00 49.84 122 ASN A C 1
ATOM 876 O O . ASN A 1 122 ? 33.434 17.885 -25.175 1.00 49.84 122 ASN A O 1
ATOM 880 N N . SER A 1 123 ? 31.918 17.590 -23.578 1.00 45.19 123 SER A N 1
ATOM 881 C CA . SER A 1 123 ? 31.366 18.953 -23.743 1.00 45.19 123 SER A CA 1
ATOM 882 C C . SER A 1 123 ? 31.771 19.970 -22.669 1.00 45.19 123 SER A C 1
ATOM 884 O O . SER A 1 123 ? 31.410 21.137 -22.801 1.00 45.19 123 SER A O 1
ATOM 886 N N . LYS A 1 124 ? 32.476 19.571 -21.595 1.00 53.25 124 LYS A N 1
ATOM 887 C CA . LYS A 1 124 ? 32.825 20.495 -20.491 1.00 53.25 124 LYS A CA 1
ATOM 888 C C . LYS A 1 124 ? 34.302 20.524 -20.080 1.00 53.25 124 LYS A C 1
ATOM 890 O O . LYS A 1 124 ? 34.711 21.530 -19.512 1.00 53.25 124 LYS A O 1
ATOM 895 N N . TYR A 1 125 ? 35.104 19.488 -20.354 1.00 53.59 125 TYR A N 1
ATOM 896 C CA . TYR A 1 125 ? 36.448 19.393 -19.756 1.00 53.59 125 TYR A CA 1
ATOM 897 C C . TYR A 1 125 ? 37.605 18.960 -20.677 1.00 53.59 125 TYR A C 1
ATOM 899 O O . TYR A 1 125 ? 38.684 18.751 -20.141 1.00 53.59 125 TYR A O 1
ATOM 907 N N . ASN A 1 126 ? 37.442 18.857 -22.010 1.00 51.09 126 ASN A N 1
ATOM 908 C CA . ASN A 1 126 ? 38.530 18.528 -22.966 1.00 51.09 126 ASN A CA 1
ATOM 909 C C . ASN A 1 126 ? 39.559 17.511 -22.423 1.00 51.09 126 ASN A C 1
ATOM 911 O O . ASN A 1 126 ? 40.760 17.771 -22.370 1.00 51.09 126 ASN A O 1
ATOM 915 N N . LEU A 1 127 ? 39.081 16.354 -21.963 1.00 46.88 127 LEU A N 1
ATOM 916 C CA . LEU A 1 127 ? 39.950 15.296 -21.455 1.00 46.88 127 LEU A CA 1
ATOM 917 C C . LEU A 1 127 ? 40.504 14.477 -22.628 1.00 46.88 127 LEU A C 1
ATOM 919 O O . LEU A 1 127 ? 39.847 13.568 -23.133 1.00 46.88 127 LEU A O 1
ATOM 923 N N . SER A 1 128 ? 41.723 14.819 -23.045 1.00 53.53 128 SER A N 1
ATOM 924 C CA . SER A 1 128 ? 42.572 14.010 -23.924 1.00 53.53 128 SER A CA 1
ATOM 925 C C . SER A 1 128 ? 43.046 12.747 -23.206 1.00 53.53 128 SER A C 1
ATOM 927 O O . SER A 1 128 ? 43.677 12.828 -22.154 1.00 53.53 128 SER A O 1
ATOM 929 N N . VAL A 1 129 ? 42.784 11.579 -23.793 1.00 44.44 129 VAL A N 1
ATOM 930 C CA . VAL A 1 129 ? 43.363 10.296 -23.374 1.00 44.44 129 VAL A CA 1
ATOM 931 C C . VAL A 1 129 ? 44.467 9.889 -24.340 1.00 44.44 129 VAL A C 1
ATOM 933 O O . VAL A 1 129 ? 44.200 9.530 -25.481 1.00 44.44 129 VAL A O 1
ATOM 936 N N . GLY A 1 130 ? 45.709 9.903 -23.871 1.00 50.88 130 GLY A N 1
ATOM 937 C CA . GLY A 1 130 ? 46.832 9.281 -24.563 1.00 50.88 130 GLY A CA 1
ATOM 938 C C . GLY A 1 130 ? 48.025 9.188 -23.630 1.00 50.88 130 GLY A C 1
ATOM 939 O O . GLY A 1 130 ? 48.704 10.182 -23.388 1.00 50.88 130 GLY A O 1
ATOM 940 N N . THR A 1 131 ? 48.262 8.006 -23.069 1.00 42.69 131 THR A N 1
ATOM 941 C CA . THR A 1 131 ? 49.506 7.720 -22.358 1.00 42.69 131 THR A CA 1
ATOM 942 C C . THR A 1 131 ? 50.660 7.633 -23.354 1.00 42.69 131 THR A C 1
ATOM 944 O O . THR A 1 131 ? 50.540 7.095 -24.454 1.00 42.69 131 THR A O 1
ATOM 947 N N . MET A 1 132 ? 51.780 8.220 -22.945 1.00 43.44 132 MET A N 1
ATOM 948 C CA . MET A 1 132 ? 53.053 8.282 -23.654 1.00 43.44 132 MET A CA 1
ATOM 949 C C . MET A 1 132 ? 53.554 6.867 -23.989 1.00 43.44 132 MET A C 1
ATOM 951 O O . MET A 1 132 ? 53.702 6.041 -23.089 1.00 43.44 132 MET A O 1
ATOM 955 N N . ALA A 1 133 ? 53.841 6.584 -25.261 1.00 46.00 133 ALA A N 1
ATOM 956 C CA . ALA A 1 133 ? 54.651 5.422 -25.614 1.00 46.00 133 ALA A CA 1
ATOM 957 C C . ALA A 1 133 ? 56.122 5.710 -25.259 1.00 46.00 133 ALA A C 1
ATOM 959 O O . ALA A 1 133 ? 56.592 6.844 -25.371 1.00 46.00 133 ALA A O 1
ATOM 960 N N . GLU A 1 134 ? 56.848 4.677 -24.829 1.00 45.16 134 GLU A N 1
ATOM 961 C CA . GLU A 1 134 ? 58.221 4.700 -24.282 1.00 45.16 134 GLU A CA 1
ATOM 962 C C . GLU A 1 134 ? 59.286 5.328 -25.221 1.00 45.16 134 GLU A C 1
ATOM 964 O O . GLU A 1 134 ? 60.428 5.554 -24.834 1.00 45.16 134 GLU A O 1
ATOM 969 N N . ASN A 1 135 ? 58.904 5.676 -26.452 1.00 49.53 135 ASN A N 1
ATOM 970 C CA . ASN A 1 135 ? 59.705 6.296 -27.507 1.00 49.53 135 ASN A CA 1
ATOM 971 C C . ASN A 1 135 ? 59.453 7.811 -27.714 1.00 49.53 135 ASN A C 1
ATOM 973 O O . ASN A 1 135 ? 59.974 8.382 -28.671 1.00 49.53 135 ASN A O 1
ATOM 977 N N . GLY A 1 136 ? 58.686 8.481 -26.843 1.00 49.16 136 GLY A N 1
ATOM 978 C CA . GLY A 1 136 ? 58.561 9.951 -26.830 1.00 49.16 136 GLY A CA 1
ATOM 979 C C . GLY A 1 136 ? 57.749 10.565 -27.982 1.00 49.16 136 GLY A C 1
ATOM 980 O O . GLY A 1 136 ? 57.866 11.761 -28.249 1.00 49.16 136 GLY A O 1
ATOM 981 N N . ILE A 1 137 ? 56.924 9.774 -28.674 1.00 48.00 137 ILE A N 1
ATOM 982 C CA . ILE A 1 137 ? 56.063 10.232 -29.774 1.00 48.00 137 ILE A CA 1
ATOM 983 C C . ILE A 1 137 ? 54.660 10.563 -29.240 1.00 48.00 137 ILE A C 1
ATOM 985 O O . ILE A 1 137 ? 54.008 9.714 -28.637 1.00 48.00 137 ILE A O 1
ATOM 989 N N . MET A 1 138 ? 54.183 11.788 -29.498 1.00 46.56 138 MET A N 1
ATOM 990 C CA . MET A 1 138 ? 52.833 12.250 -29.138 1.00 46.56 138 MET A CA 1
ATOM 991 C C . MET A 1 138 ? 51.863 12.092 -30.323 1.00 46.56 138 MET A C 1
ATOM 993 O O . MET A 1 138 ? 52.147 12.638 -31.396 1.00 46.56 138 MET A O 1
ATOM 997 N N . PRO A 1 139 ? 50.703 11.427 -30.164 1.00 50.44 139 PRO A N 1
ATOM 998 C CA . PRO A 1 139 ? 49.604 11.545 -31.108 1.00 50.44 139 PRO A CA 1
ATOM 999 C C . PRO A 1 139 ? 48.790 12.819 -30.818 1.00 50.44 139 PRO A C 1
ATOM 1001 O O . PRO A 1 139 ? 48.587 13.188 -29.667 1.00 50.44 139 PRO A O 1
ATOM 1004 N N . PHE A 1 140 ? 48.381 13.491 -31.895 1.00 56.16 140 PHE A N 1
ATOM 1005 C CA . PHE A 1 140 ? 47.340 14.524 -32.016 1.00 56.16 140 PHE A CA 1
ATOM 1006 C C . PHE A 1 140 ? 46.608 14.933 -30.719 1.00 56.16 140 PHE A C 1
ATOM 1008 O O . PHE A 1 140 ? 45.595 14.344 -30.359 1.00 56.16 140 PHE A O 1
ATOM 1015 N N . PHE A 1 141 ? 47.033 16.030 -30.087 1.00 51.81 141 PHE A N 1
ATOM 1016 C CA . PHE A 1 141 ? 46.202 16.735 -29.108 1.00 51.81 141 PHE A CA 1
ATOM 1017 C C . PHE A 1 141 ? 46.300 18.248 -29.269 1.00 51.81 141 PHE A C 1
ATOM 1019 O O . PHE A 1 141 ? 47.345 18.794 -29.625 1.00 51.81 141 PHE A O 1
ATOM 1026 N N . VAL A 1 142 ? 45.179 18.904 -28.969 1.00 55.00 142 VAL A N 1
ATOM 1027 C CA . VAL A 1 142 ? 45.115 20.337 -28.690 1.00 55.00 142 VAL A CA 1
ATOM 1028 C C . VAL A 1 142 ? 45.451 20.510 -27.209 1.00 55.00 142 VAL A C 1
ATOM 1030 O O . VAL A 1 142 ? 44.846 19.842 -26.367 1.00 55.00 142 VAL A O 1
ATOM 1033 N N . ASN A 1 143 ? 46.444 21.335 -26.877 1.00 52.09 143 ASN A N 1
ATOM 1034 C CA . ASN A 1 143 ? 46.801 21.583 -25.475 1.00 52.09 143 ASN A CA 1
ATOM 1035 C C . ASN A 1 143 ? 45.725 22.450 -24.771 1.00 52.09 143 ASN A C 1
ATOM 1037 O O . ASN A 1 143 ? 44.810 22.982 -25.403 1.00 52.09 143 ASN A O 1
ATOM 1041 N N . SER A 1 144 ? 45.840 22.643 -23.453 1.00 54.38 144 SER A N 1
ATOM 1042 C CA . SER A 1 144 ? 44.901 23.465 -22.669 1.00 54.38 144 SER A CA 1
ATOM 1043 C C . SER A 1 144 ? 44.896 24.963 -23.025 1.00 54.38 144 SER A C 1
ATOM 1045 O O . SER A 1 144 ? 44.057 25.692 -22.500 1.00 54.38 144 SER A O 1
ATOM 1047 N N . THR A 1 145 ? 45.812 25.436 -23.882 1.00 56.28 145 THR A N 1
ATOM 1048 C CA . THR A 1 145 ? 45.842 26.809 -24.423 1.00 56.28 145 THR A CA 1
ATOM 1049 C C . THR A 1 145 ? 45.256 26.929 -25.833 1.00 56.28 145 THR A C 1
ATOM 1051 O O . THR A 1 145 ? 45.113 28.049 -26.318 1.00 56.28 145 THR A O 1
ATOM 1054 N N . GLY A 1 146 ? 44.829 25.819 -26.452 1.00 55.72 146 GLY A N 1
ATOM 1055 C CA . GLY A 1 146 ? 44.164 25.805 -27.758 1.00 55.72 146 GLY A CA 1
ATOM 1056 C C . GLY A 1 146 ? 45.082 25.551 -28.958 1.00 55.72 146 GLY A C 1
ATOM 1057 O O . GLY A 1 146 ? 44.608 25.633 -30.087 1.00 55.72 146 GLY A O 1
ATOM 1058 N N . ASP A 1 147 ? 46.358 25.218 -28.744 1.00 58.22 147 ASP A N 1
ATOM 1059 C CA . ASP A 1 147 ? 47.322 25.011 -29.833 1.00 58.22 147 ASP A CA 1
ATOM 1060 C C . ASP A 1 147 ? 47.267 23.568 -30.361 1.00 58.22 147 ASP A C 1
ATOM 1062 O O . ASP A 1 147 ? 47.299 22.611 -29.579 1.00 58.22 147 ASP A O 1
ATOM 1066 N N . PHE A 1 148 ? 47.204 23.403 -31.687 1.00 58.59 148 PHE A N 1
ATOM 1067 C CA . PHE A 1 148 ? 47.167 22.105 -32.372 1.00 58.59 148 PHE A CA 1
ATOM 1068 C C . PHE A 1 148 ? 48.569 21.681 -32.809 1.00 58.59 148 PHE A C 1
ATOM 1070 O O . PHE A 1 148 ? 49.188 22.361 -33.630 1.00 58.59 148 PHE A O 1
ATOM 1077 N N . TYR A 1 149 ? 49.042 20.534 -32.313 1.00 56.34 149 TYR A N 1
ATOM 1078 C CA . TYR A 1 149 ? 50.328 19.953 -32.699 1.00 56.34 149 TYR A CA 1
ATOM 1079 C C . TYR A 1 149 ? 50.132 18.654 -33.483 1.00 56.34 149 TYR A C 1
ATOM 1081 O O . TYR A 1 149 ? 49.506 17.704 -33.007 1.00 56.34 149 TYR A O 1
ATOM 1089 N N . ALA A 1 150 ? 50.722 18.592 -34.677 1.00 56.97 150 ALA A N 1
ATOM 1090 C CA . ALA A 1 150 ? 50.804 17.381 -35.487 1.00 56.97 150 ALA A CA 1
ATOM 1091 C C . ALA A 1 150 ? 52.250 17.121 -35.939 1.00 56.97 150 ALA A C 1
ATOM 1093 O O . ALA A 1 150 ? 53.092 18.021 -35.952 1.00 56.97 150 ALA A O 1
ATOM 1094 N N . ALA A 1 151 ? 52.537 15.863 -36.291 1.00 55.72 151 ALA A N 1
ATOM 1095 C CA . ALA A 1 151 ? 53.832 15.418 -36.810 1.00 55.72 151 ALA A CA 1
ATOM 1096 C C . ALA A 1 151 ? 55.035 15.783 -35.909 1.00 55.72 151 ALA A C 1
ATOM 1098 O O . ALA A 1 151 ? 55.910 16.554 -36.297 1.00 55.72 151 ALA A O 1
ATOM 1099 N N . HIS A 1 152 ? 55.104 15.211 -34.701 1.00 57.72 152 HIS A N 1
ATOM 1100 C CA . HIS A 1 152 ? 56.266 15.340 -33.801 1.00 57.72 152 HIS A CA 1
ATOM 1101 C C . HIS A 1 152 ? 56.631 16.793 -33.421 1.00 57.72 152 HIS A C 1
ATOM 1103 O O . HIS A 1 152 ? 57.804 17.161 -33.456 1.00 57.72 152 HIS A O 1
ATOM 1109 N N . ASN A 1 153 ? 55.645 17.633 -33.077 1.00 54.56 153 ASN A N 1
ATOM 1110 C CA . ASN A 1 153 ? 55.831 19.061 -32.750 1.00 54.56 153 ASN A CA 1
ATOM 1111 C C . ASN A 1 153 ? 56.420 19.919 -33.890 1.00 54.56 153 ASN A C 1
ATOM 1113 O O . ASN A 1 153 ? 56.865 21.039 -33.645 1.00 54.56 153 ASN A O 1
ATOM 1117 N N . LYS A 1 154 ? 56.426 19.423 -35.136 1.00 56.12 154 LYS A N 1
ATOM 1118 C CA . LYS A 1 154 ? 56.959 20.152 -36.299 1.00 56.12 154 LYS A CA 1
ATOM 1119 C C . LYS A 1 154 ? 55.911 20.922 -37.082 1.00 56.12 154 LYS A C 1
ATOM 1121 O O . LYS A 1 154 ? 56.287 21.719 -37.933 1.00 56.12 154 LYS A O 1
ATOM 1126 N N . PHE A 1 155 ? 54.632 20.706 -36.797 1.00 60.69 155 PHE A N 1
ATOM 1127 C CA . PHE A 1 155 ? 53.523 21.487 -37.323 1.00 60.69 155 PHE A CA 1
ATOM 1128 C C . PHE A 1 155 ? 52.683 21.975 -36.145 1.00 60.69 155 PHE A C 1
ATOM 1130 O O . PHE A 1 155 ? 52.081 21.154 -35.449 1.00 60.69 155 PHE A O 1
ATOM 1137 N N . HIS A 1 156 ? 52.679 23.291 -35.908 1.00 61.81 156 HIS A N 1
ATOM 1138 C CA . HIS A 1 156 ? 51.816 23.914 -34.909 1.00 61.81 156 HIS A CA 1
ATOM 1139 C C . HIS A 1 156 ? 50.881 24.940 -35.547 1.00 61.81 156 HIS A C 1
ATOM 1141 O O . HIS A 1 156 ? 51.297 25.710 -36.416 1.00 61.81 156 HIS A O 1
ATOM 1147 N N . VAL A 1 157 ? 49.633 24.948 -35.083 1.00 61.88 157 VAL A N 1
ATOM 1148 C CA . VAL A 1 157 ? 48.660 26.018 -35.324 1.00 61.88 157 VAL A CA 1
ATOM 1149 C C . VAL A 1 157 ? 48.341 26.618 -33.961 1.00 61.88 157 VAL A C 1
ATOM 1151 O O . VAL A 1 157 ? 47.853 25.893 -33.091 1.00 61.88 157 VAL A O 1
ATOM 1154 N N . ASP A 1 158 ? 48.676 27.890 -33.749 1.00 60.16 158 ASP A N 1
ATOM 1155 C CA . ASP A 1 158 ? 48.390 28.555 -32.473 1.00 60.16 158 ASP A CA 1
ATOM 1156 C C . ASP A 1 158 ? 46.914 28.959 -32.341 1.00 60.16 158 ASP A C 1
ATOM 1158 O O . ASP A 1 158 ? 46.138 28.916 -33.303 1.00 60.16 158 ASP A O 1
ATOM 1162 N N . LYS A 1 159 ? 46.530 29.391 -31.135 1.00 52.69 159 LYS A N 1
ATOM 1163 C CA . LYS A 1 159 ? 45.182 29.895 -30.812 1.00 52.69 159 LYS A CA 1
ATOM 1164 C C . LYS A 1 159 ? 44.656 31.031 -31.713 1.00 52.69 159 LYS A C 1
ATOM 1166 O O . LYS A 1 159 ? 43.456 31.299 -31.685 1.00 52.69 159 LYS A O 1
ATOM 1171 N N . ASP A 1 160 ? 45.520 31.707 -32.476 1.00 54.66 160 ASP A N 1
ATOM 1172 C CA . ASP A 1 160 ? 45.160 32.812 -33.374 1.00 54.66 160 ASP A CA 1
ATOM 1173 C C . ASP A 1 160 ? 45.153 32.375 -34.858 1.00 54.66 160 ASP A C 1
ATOM 1175 O O . ASP A 1 160 ? 44.933 33.194 -35.752 1.00 54.66 160 ASP A O 1
ATOM 1179 N N . GLY A 1 161 ? 45.356 31.079 -35.135 1.00 55.00 161 GLY A N 1
ATOM 1180 C CA . GLY A 1 161 ? 45.324 30.486 -36.475 1.00 55.00 161 GLY A CA 1
ATOM 1181 C C . GLY A 1 161 ? 46.644 30.588 -37.243 1.00 55.00 161 GLY A C 1
ATOM 1182 O O . GLY A 1 161 ? 46.678 30.317 -38.447 1.00 55.00 161 GLY A O 1
ATOM 1183 N N . LYS A 1 162 ? 47.742 30.975 -36.585 1.00 53.69 162 LYS A N 1
ATOM 1184 C CA . LYS A 1 162 ? 49.059 31.080 -37.214 1.00 53.69 162 LYS A CA 1
ATOM 1185 C C . LYS A 1 162 ? 49.709 29.704 -37.301 1.00 53.69 162 LYS A C 1
ATOM 1187 O O . LYS A 1 162 ? 49.900 29.018 -36.300 1.00 53.69 162 LYS A O 1
ATOM 1192 N N . VAL A 1 163 ? 50.096 29.323 -38.515 1.00 58.47 163 VAL A N 1
ATOM 1193 C CA . VAL A 1 163 ? 50.777 28.055 -38.786 1.00 58.47 163 VAL A CA 1
ATOM 1194 C C . VAL A 1 163 ? 52.285 28.264 -38.737 1.00 58.47 163 VAL A C 1
ATOM 1196 O O . VAL A 1 163 ? 52.827 29.052 -39.512 1.00 58.47 163 VAL A O 1
ATOM 1199 N N . THR A 1 164 ? 52.978 27.543 -37.857 1.00 57.72 164 THR A N 1
ATOM 1200 C CA . THR A 1 164 ? 54.444 27.569 -37.790 1.00 57.72 164 THR A CA 1
ATOM 1201 C C . THR A 1 164 ? 54.980 26.147 -37.890 1.00 57.72 164 THR A C 1
ATOM 1203 O O . THR A 1 164 ? 54.658 25.296 -37.059 1.00 57.72 164 THR A O 1
ATOM 1206 N N . ALA A 1 165 ? 55.794 25.889 -38.917 1.00 56.09 165 ALA A N 1
ATOM 1207 C CA . ALA A 1 165 ? 56.412 24.590 -39.150 1.00 56.09 165 ALA A CA 1
ATOM 1208 C C . ALA A 1 165 ? 57.929 24.654 -38.927 1.00 56.09 165 ALA A C 1
ATOM 1210 O O . ALA A 1 165 ? 58.612 25.507 -39.495 1.00 56.09 165 ALA A O 1
ATOM 1211 N N . THR A 1 166 ? 58.474 23.760 -38.100 1.00 55.72 166 THR A N 1
ATOM 1212 C CA . THR A 1 166 ? 59.920 23.672 -37.842 1.00 55.72 166 THR A CA 1
ATOM 1213 C C . THR A 1 166 ? 60.520 22.536 -38.670 1.00 55.72 166 THR A C 1
ATOM 1215 O O . THR A 1 166 ? 60.323 21.366 -38.361 1.00 55.72 166 THR A O 1
ATOM 1218 N N . ALA A 1 167 ? 61.233 22.916 -39.736 1.00 42.06 167 ALA A N 1
ATOM 1219 C CA . ALA A 1 167 ? 62.098 22.121 -40.619 1.00 42.06 167 ALA A CA 1
ATOM 1220 C C . ALA A 1 167 ? 61.850 20.590 -40.690 1.00 42.06 167 ALA A C 1
ATOM 1222 O O . ALA A 1 167 ? 62.351 19.783 -39.892 1.00 42.06 167 ALA A O 1
ATOM 1223 N N . GLY A 1 168 ? 61.139 20.205 -41.751 1.00 46.25 168 GLY A N 1
ATOM 1224 C CA . GLY A 1 168 ? 61.024 18.847 -42.276 1.00 46.25 168 GLY A CA 1
ATOM 1225 C C . GLY A 1 168 ? 60.205 18.861 -43.568 1.00 46.25 168 GLY A C 1
ATOM 1226 O O . GLY A 1 168 ? 58.986 18.834 -43.499 1.00 46.25 168 GLY A O 1
ATOM 1227 N N . GLU A 1 169 ? 60.894 19.003 -44.704 1.00 49.41 169 GLU A N 1
ATOM 1228 C CA . GLU A 1 169 ? 60.441 18.802 -46.097 1.00 49.41 169 GLU A CA 1
ATOM 1229 C C . GLU A 1 169 ? 58.944 19.001 -46.424 1.00 49.41 169 GLU A C 1
ATOM 1231 O O . GLU A 1 169 ? 58.269 18.055 -46.805 1.00 49.41 169 GLU A O 1
ATOM 1236 N N . ILE A 1 170 ? 58.450 20.245 -46.399 1.00 43.88 170 ILE A N 1
ATOM 1237 C CA . ILE A 1 170 ? 57.470 20.749 -47.383 1.00 43.88 170 ILE A CA 1
ATOM 1238 C C . ILE A 1 170 ? 57.885 22.189 -47.733 1.00 43.88 170 ILE A C 1
ATOM 1240 O O . ILE A 1 170 ? 58.247 22.971 -46.855 1.00 43.88 170 ILE A O 1
ATOM 1244 N N . GLY A 1 171 ? 57.932 22.484 -49.033 1.00 47.78 171 GLY A N 1
ATOM 1245 C CA . GLY A 1 171 ? 58.649 23.598 -49.654 1.00 47.78 171 GLY A CA 1
ATOM 1246 C C . GLY A 1 171 ? 58.266 25.015 -49.216 1.00 47.78 171 GLY A C 1
ATOM 1247 O O . GLY A 1 171 ? 57.108 25.351 -48.982 1.00 47.78 171 GLY A O 1
ATOM 1248 N N . ASN A 1 172 ? 59.301 25.854 -49.186 1.00 50.00 172 ASN A N 1
ATOM 1249 C CA . ASN A 1 172 ? 59.271 27.294 -48.972 1.00 50.00 172 ASN A CA 1
ATOM 1250 C C . ASN A 1 172 ? 58.376 28.017 -49.991 1.00 50.00 172 ASN A C 1
ATOM 1252 O O . ASN A 1 172 ? 58.789 28.248 -51.126 1.00 50.00 172 ASN A O 1
ATOM 1256 N N . VAL A 1 173 ? 57.216 28.492 -49.544 1.00 51.22 173 VAL A N 1
ATOM 1257 C CA . VAL A 1 173 ? 56.606 29.718 -50.072 1.00 51.22 173 VAL A CA 1
ATOM 1258 C C . VAL A 1 173 ? 56.221 30.568 -48.869 1.00 51.22 173 VAL A C 1
ATOM 1260 O O . VAL A 1 173 ? 55.233 30.301 -48.189 1.00 51.22 173 VAL A O 1
ATOM 1263 N N . VAL A 1 174 ? 57.040 31.576 -48.567 1.00 49.75 174 VAL A N 1
ATOM 1264 C CA . VAL A 1 174 ? 56.708 32.573 -47.547 1.00 49.75 174 VAL A CA 1
ATOM 1265 C C . VAL A 1 174 ? 55.940 33.688 -48.240 1.00 49.75 174 VAL A C 1
ATOM 1267 O O . VAL A 1 174 ? 56.503 34.445 -49.026 1.00 49.75 174 VAL A O 1
ATOM 1270 N N . LEU A 1 175 ? 54.645 33.780 -47.953 1.00 50.66 175 LEU A N 1
ATOM 1271 C CA . LEU A 1 175 ? 53.817 34.911 -48.351 1.00 50.66 175 LEU A CA 1
ATOM 1272 C C . LEU A 1 175 ? 53.776 35.905 -47.194 1.00 50.66 175 LEU A C 1
ATOM 1274 O O . LEU A 1 175 ? 53.287 35.582 -46.112 1.00 50.66 175 LEU A O 1
ATOM 1278 N N . GLN A 1 176 ? 54.240 37.128 -47.434 1.00 46.44 176 GLN A N 1
ATOM 1279 C CA . GLN A 1 176 ? 53.947 38.257 -46.558 1.00 46.44 176 GLN A CA 1
ATOM 1280 C C . GLN A 1 176 ? 52.816 39.050 -47.220 1.00 46.44 176 GLN A C 1
ATOM 1282 O O . GLN A 1 176 ? 52.988 39.599 -48.304 1.00 46.44 176 GLN A O 1
ATOM 1287 N N . ASN A 1 177 ? 51.624 39.032 -46.618 1.00 47.78 177 ASN A N 1
ATOM 1288 C CA . ASN A 1 177 ? 50.414 39.685 -47.142 1.00 47.78 177 ASN A CA 1
ATOM 1289 C C . ASN A 1 177 ? 50.036 39.296 -48.591 1.00 47.78 177 ASN A C 1
ATOM 1291 O O . ASN A 1 177 ? 49.470 40.102 -49.324 1.00 47.78 177 ASN A O 1
ATOM 1295 N N . GLY A 1 178 ? 50.335 38.063 -49.014 1.00 45.41 178 GLY A N 1
ATOM 1296 C CA . GLY A 1 178 ? 49.860 37.522 -50.294 1.00 45.41 178 GLY A CA 1
ATOM 1297 C C . GLY A 1 178 ? 50.629 37.960 -51.549 1.00 45.41 178 GLY A C 1
ATOM 1298 O O . GLY A 1 178 ? 50.169 37.666 -52.648 1.00 45.41 178 GLY A O 1
ATOM 1299 N N . VAL A 1 179 ? 51.793 38.607 -51.420 1.00 43.47 179 VAL A N 1
ATOM 1300 C CA . VAL A 1 179 ? 52.699 38.913 -52.547 1.00 43.47 179 VAL A CA 1
ATOM 1301 C C . VAL A 1 179 ? 53.992 38.103 -52.405 1.00 43.47 179 VAL A C 1
ATOM 1303 O O . VAL A 1 179 ? 54.491 37.931 -51.291 1.00 43.47 179 VAL A O 1
ATOM 1306 N N . TYR A 1 180 ? 54.548 37.621 -53.526 1.00 52.00 180 TYR A N 1
ATOM 1307 C CA . TYR A 1 180 ? 55.929 37.127 -53.585 1.00 52.00 180 TYR A CA 1
ATOM 1308 C C . TYR A 1 180 ? 56.872 38.277 -53.216 1.00 52.00 180 TYR A C 1
ATOM 1310 O O . TYR A 1 180 ? 57.122 39.181 -54.013 1.00 52.00 180 TYR A O 1
ATOM 1318 N N . TYR A 1 181 ? 57.340 38.283 -51.972 1.00 46.19 181 TYR A N 1
ATOM 1319 C CA . TYR A 1 181 ? 58.266 39.293 -51.487 1.00 46.19 181 TYR A CA 1
ATOM 1320 C C . TYR A 1 181 ? 59.698 38.832 -51.783 1.00 46.19 181 TYR A C 1
ATOM 1322 O O . TYR A 1 181 ? 60.168 37.841 -51.227 1.00 46.19 181 TYR A O 1
ATOM 1330 N N . GLY A 1 182 ? 60.352 39.550 -52.703 1.00 52.31 182 GLY A N 1
ATOM 1331 C CA . GLY A 1 182 ? 61.616 39.172 -53.342 1.00 52.31 182 GLY A CA 1
ATOM 1332 C C . GLY A 1 182 ? 61.376 38.583 -54.737 1.00 52.31 182 GLY A C 1
ATOM 1333 O O . GLY A 1 182 ? 60.694 37.575 -54.875 1.00 52.31 182 GLY A O 1
ATOM 1334 N N . HIS A 1 183 ? 61.899 39.247 -55.772 1.00 52.88 183 HIS A N 1
ATOM 1335 C CA . HIS A 1 183 ? 61.573 39.096 -57.201 1.00 52.88 183 HIS A CA 1
ATOM 1336 C C . HIS A 1 183 ? 61.826 37.705 -57.824 1.00 52.88 183 HIS A C 1
ATOM 1338 O O . HIS A 1 183 ? 62.708 37.548 -58.668 1.00 52.88 183 HIS A O 1
ATOM 1344 N N . SER A 1 184 ? 61.051 36.678 -57.469 1.00 53.69 184 SER A N 1
ATOM 1345 C CA . SER A 1 184 ? 61.054 35.382 -58.169 1.00 53.69 184 SER A CA 1
ATOM 1346 C C . SER A 1 184 ? 59.760 34.604 -57.936 1.00 53.69 184 SER A C 1
ATOM 1348 O O . SER A 1 184 ? 59.287 34.543 -56.808 1.00 53.69 184 SER A O 1
ATOM 1350 N N . THR A 1 185 ? 59.229 33.950 -58.974 1.00 49.94 185 THR A N 1
ATOM 1351 C CA . THR A 1 185 ? 58.144 32.950 -58.874 1.00 49.94 185 THR A CA 1
ATOM 1352 C C . THR A 1 185 ? 58.608 31.622 -59.473 1.00 49.94 185 THR A C 1
ATOM 1354 O O . THR A 1 185 ? 59.300 31.605 -60.491 1.00 49.94 185 THR A O 1
ATOM 1357 N N . LEU A 1 186 ? 58.234 30.510 -58.832 1.00 55.66 186 LEU A N 1
ATOM 1358 C CA . LEU A 1 186 ? 58.440 29.147 -59.329 1.00 55.66 186 LEU A CA 1
ATOM 1359 C C . LEU A 1 186 ? 57.075 28.551 -59.643 1.00 55.66 186 LEU A C 1
ATOM 1361 O O . LEU A 1 186 ? 56.249 28.387 -58.744 1.00 55.66 186 LEU A O 1
ATOM 1365 N N . GLN A 1 187 ? 56.852 28.230 -60.912 1.00 53.31 187 GLN A N 1
ATOM 1366 C CA . GLN A 1 187 ? 55.628 27.593 -61.369 1.00 53.31 187 GLN A CA 1
ATOM 1367 C C . GLN A 1 187 ? 56.004 26.389 -62.225 1.00 53.31 187 GLN A C 1
ATOM 1369 O O . GLN A 1 187 ? 56.718 26.526 -63.214 1.00 53.31 187 GLN A O 1
ATOM 1374 N N . ASP A 1 188 ? 55.558 25.215 -61.782 1.00 50.34 188 ASP A N 1
ATOM 1375 C CA . ASP A 1 188 ? 55.499 23.963 -62.545 1.00 50.34 188 ASP A CA 1
ATOM 1376 C C . ASP A 1 188 ? 56.709 23.704 -63.471 1.00 50.34 188 ASP A C 1
ATOM 1378 O O . ASP A 1 188 ? 56.600 23.519 -64.681 1.00 50.34 188 ASP A O 1
ATOM 1382 N N . GLY A 1 189 ? 57.907 23.750 -62.881 1.00 57.59 189 GLY A N 1
ATOM 1383 C CA . GLY A 1 189 ? 59.161 23.405 -63.556 1.00 57.59 189 GLY A CA 1
ATOM 1384 C C . GLY A 1 189 ? 59.860 24.530 -64.330 1.00 57.59 189 GLY A C 1
ATOM 1385 O O . GLY A 1 189 ? 60.867 24.244 -64.974 1.00 57.59 189 GLY A O 1
ATOM 1386 N N . SER A 1 190 ? 59.390 25.783 -64.253 1.00 55.34 190 SER A N 1
ATOM 1387 C CA . SER A 1 190 ? 60.016 26.944 -64.916 1.00 55.34 190 SER A CA 1
ATOM 1388 C C . SER A 1 190 ? 60.194 28.144 -63.970 1.00 55.34 190 SER A C 1
ATOM 1390 O O . SER A 1 190 ? 59.385 28.358 -63.062 1.00 55.34 190 SER A O 1
ATOM 1392 N N . LEU A 1 191 ? 61.260 28.930 -64.177 1.00 61.62 191 LEU A N 1
ATOM 1393 C CA . LEU A 1 191 ? 61.642 30.074 -63.332 1.00 61.62 191 LEU A CA 1
ATOM 1394 C C . LEU A 1 191 ? 61.484 31.406 -64.079 1.00 61.62 191 LEU A C 1
ATOM 1396 O O . LEU A 1 191 ? 61.998 31.567 -65.190 1.00 61.62 191 LEU A O 1
ATOM 1400 N N . LEU A 1 192 ? 60.834 32.370 -63.419 1.00 60.62 192 LEU A N 1
ATOM 1401 C CA . LEU A 1 192 ? 60.677 33.746 -63.891 1.00 60.62 192 LEU A CA 1
ATOM 1402 C C . LEU A 1 192 ? 61.422 34.736 -62.981 1.00 60.62 192 LEU A C 1
ATOM 1404 O O . LEU A 1 192 ? 61.155 34.799 -61.777 1.00 60.62 192 LEU A O 1
ATOM 1408 N N . LEU A 1 193 ? 62.323 35.527 -63.578 1.00 61.94 193 LEU A N 1
ATOM 1409 C CA . LEU A 1 193 ? 63.112 36.575 -62.920 1.00 61.94 193 LEU A CA 1
ATOM 1410 C C . LEU A 1 193 ? 62.909 37.936 -63.594 1.00 61.94 193 LEU A C 1
ATOM 1412 O O . LEU A 1 193 ? 62.877 38.036 -64.824 1.00 61.94 193 LEU A O 1
ATOM 1416 N N . THR A 1 194 ? 62.839 38.978 -62.771 1.00 58.97 194 THR A N 1
ATOM 1417 C CA . THR A 1 194 ? 62.761 40.387 -63.179 1.00 58.97 194 THR A CA 1
ATOM 1418 C C . THR A 1 194 ? 63.980 41.116 -62.631 1.00 58.97 194 THR A C 1
ATOM 1420 O O . THR A 1 194 ? 64.251 40.987 -61.439 1.00 58.97 194 THR A O 1
ATOM 1423 N N . ASP A 1 195 ? 64.700 41.864 -63.469 1.00 56.16 195 ASP A N 1
ATOM 1424 C CA . ASP A 1 195 ? 65.791 42.734 -63.012 1.00 56.16 195 ASP A CA 1
ATOM 1425 C C . ASP A 1 195 ? 65.311 44.151 -62.631 1.00 56.16 195 ASP A C 1
ATOM 1427 O O . ASP A 1 195 ? 64.196 44.567 -62.953 1.00 56.16 1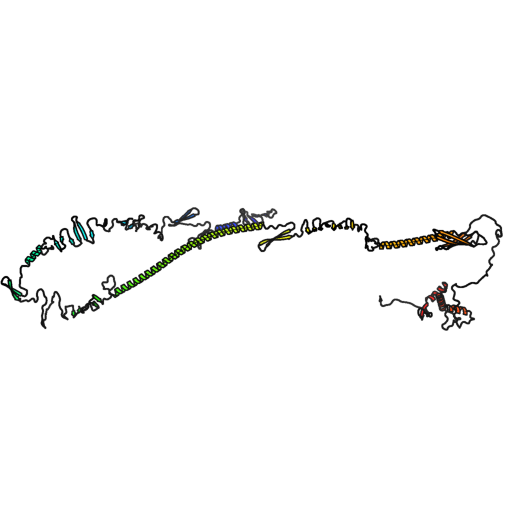95 ASP A O 1
ATOM 1431 N N . ASP A 1 196 ? 66.182 44.910 -61.960 1.00 56.31 196 ASP A N 1
ATOM 1432 C CA . ASP A 1 196 ? 65.906 46.268 -61.458 1.00 56.31 196 ASP A CA 1
ATOM 1433 C C . ASP A 1 196 ? 65.776 47.329 -62.568 1.00 56.31 196 ASP A C 1
ATOM 1435 O O . ASP A 1 196 ? 65.404 48.473 -62.309 1.00 56.31 196 ASP A O 1
ATOM 1439 N N . ASN A 1 197 ? 66.062 46.947 -63.815 1.00 61.06 197 ASN A N 1
ATOM 1440 C CA . ASN A 1 197 ? 65.887 47.781 -64.999 1.00 61.06 197 ASN A CA 1
ATOM 1441 C C . ASN A 1 197 ? 64.604 47.416 -65.774 1.00 61.06 197 ASN A C 1
ATOM 1443 O O . ASN A 1 197 ? 64.344 48.001 -66.827 1.00 61.06 197 ASN A O 1
ATOM 1447 N N . GLY A 1 198 ? 63.800 46.477 -65.255 1.00 58.44 198 GLY A N 1
ATOM 1448 C CA . GLY A 1 198 ? 62.492 46.086 -65.777 1.00 58.44 198 GLY A CA 1
ATOM 1449 C C . GLY A 1 198 ? 62.503 45.010 -66.867 1.00 58.44 198 GLY A C 1
ATOM 1450 O O . GLY A 1 198 ? 61.470 44.799 -67.500 1.00 58.44 198 GLY A O 1
ATOM 1451 N N . ASN A 1 199 ? 63.621 44.318 -67.114 1.00 58.94 199 ASN A N 1
ATOM 1452 C CA . ASN A 1 199 ? 63.666 43.240 -68.105 1.00 58.94 199 ASN A CA 1
ATOM 1453 C C . ASN A 1 199 ? 63.411 41.871 -67.467 1.00 58.94 199 ASN A C 1
ATOM 1455 O O . ASN A 1 199 ? 63.940 41.541 -66.404 1.00 58.94 199 ASN A O 1
ATOM 1459 N N . HIS A 1 200 ? 62.629 41.042 -68.163 1.00 63.25 200 HIS A N 1
ATOM 1460 C CA . HIS A 1 200 ? 62.247 39.713 -67.690 1.00 63.25 200 HIS A CA 1
ATOM 1461 C C . HIS A 1 200 ? 62.944 38.607 -68.476 1.00 63.25 200 HIS A C 1
ATOM 1463 O O . HIS A 1 200 ? 62.989 38.644 -69.708 1.00 63.25 200 HIS A O 1
ATOM 1469 N N . SER A 1 201 ? 63.439 37.597 -67.760 1.00 60.03 201 SER A N 1
ATOM 1470 C CA . SER A 1 201 ? 63.968 36.366 -68.358 1.00 60.03 201 SER A CA 1
ATOM 1471 C C . SER A 1 201 ? 63.228 35.139 -67.826 1.00 60.03 201 SER A C 1
ATOM 1473 O O . SER A 1 201 ? 62.933 35.045 -66.633 1.00 60.03 201 SER A O 1
ATOM 1475 N N . TYR A 1 202 ? 62.949 34.208 -68.742 1.00 63.16 202 TYR A N 1
ATOM 1476 C CA . TYR A 1 202 ? 62.190 32.975 -68.516 1.00 63.16 202 TYR A CA 1
ATOM 1477 C C . TYR A 1 202 ? 63.063 31.766 -68.874 1.00 63.16 202 TYR A C 1
ATOM 1479 O O . TYR A 1 202 ? 63.736 31.794 -69.912 1.00 63.16 202 TYR A O 1
ATOM 1487 N N . ILE A 1 203 ? 63.036 30.713 -68.047 1.00 59.19 203 ILE A N 1
ATOM 1488 C CA . ILE A 1 203 ? 63.718 29.436 -68.319 1.00 59.19 203 ILE A CA 1
ATOM 1489 C C . ILE A 1 203 ? 62.780 28.265 -68.016 1.00 59.19 203 ILE A C 1
ATOM 1491 O O . ILE A 1 203 ? 62.290 28.151 -66.890 1.00 59.19 203 ILE A O 1
ATOM 1495 N N . ASP A 1 204 ? 62.605 27.386 -69.008 1.00 54.62 204 ASP A N 1
ATOM 1496 C CA . ASP A 1 204 ? 61.971 26.070 -68.876 1.00 54.62 204 ASP A CA 1
ATOM 1497 C C . ASP A 1 204 ? 62.948 24.937 -69.258 1.00 54.62 204 ASP A C 1
ATOM 1499 O O . ASP A 1 204 ? 64.097 25.176 -69.638 1.00 54.62 204 ASP A O 1
ATOM 1503 N N . ALA A 1 205 ? 62.517 23.678 -69.151 1.00 55.59 205 ALA A N 1
ATOM 1504 C CA . ALA A 1 205 ? 63.388 22.517 -69.348 1.00 55.59 205 ALA A CA 1
ATOM 1505 C C . ALA A 1 205 ? 63.895 22.295 -70.796 1.00 55.59 205 ALA A C 1
ATOM 1507 O O . ALA A 1 205 ? 64.641 21.339 -71.021 1.00 55.59 205 ALA A O 1
ATOM 1508 N N . LYS A 1 206 ? 63.523 23.119 -71.790 1.00 52.28 206 LYS A N 1
ATOM 1509 C CA . LYS A 1 206 ? 64.027 22.989 -73.174 1.00 52.28 206 LYS A CA 1
ATOM 1510 C C . LYS A 1 206 ? 64.471 24.302 -73.832 1.00 52.28 206 LYS A C 1
ATOM 1512 O O . LYS A 1 206 ? 65.171 24.219 -74.842 1.00 52.28 206 LYS A O 1
ATOM 1517 N N . SER A 1 207 ? 64.126 25.487 -73.318 1.00 50.78 207 SER A N 1
ATOM 1518 C CA . SER A 1 207 ? 64.585 26.761 -73.903 1.00 50.78 207 SER A CA 1
ATOM 1519 C C . SER A 1 207 ? 64.621 27.952 -72.926 1.00 50.78 207 SER A C 1
ATOM 1521 O O . SER A 1 207 ? 64.031 27.918 -71.848 1.00 50.78 207 SER A O 1
ATOM 1523 N N . ALA A 1 208 ? 65.330 29.023 -73.316 1.00 54.81 208 ALA A N 1
ATOM 1524 C CA . ALA A 1 208 ? 65.443 30.280 -72.569 1.00 54.81 208 ALA A CA 1
ATOM 1525 C C . ALA A 1 208 ? 65.417 31.501 -73.509 1.00 54.81 208 ALA A C 1
ATOM 1527 O O . ALA A 1 208 ? 66.019 31.470 -74.586 1.00 54.81 208 ALA A O 1
ATOM 1528 N N . LYS A 1 209 ? 64.778 32.604 -73.087 1.00 53.12 209 LYS A N 1
ATOM 1529 C CA . LYS A 1 209 ? 64.830 33.908 -73.782 1.00 53.12 209 LYS A CA 1
ATOM 1530 C C . LYS A 1 209 ? 65.405 34.988 -72.860 1.00 53.12 209 LYS A C 1
ATOM 1532 O O . LYS A 1 209 ? 64.933 35.158 -71.739 1.00 53.12 209 LYS A O 1
ATOM 1537 N N . LEU A 1 210 ? 66.424 35.699 -73.361 1.00 60.44 210 LEU A N 1
ATOM 1538 C CA . LEU A 1 210 ? 67.341 36.555 -72.598 1.00 60.44 210 LEU A CA 1
ATOM 1539 C C . LEU A 1 210 ? 67.333 38.019 -73.080 1.00 60.44 210 LEU A C 1
ATOM 1541 O O . LEU A 1 210 ? 67.756 38.331 -74.196 1.00 60.44 210 LEU A O 1
ATOM 1545 N N . GLY A 1 211 ? 66.947 38.922 -72.180 1.00 61.62 211 GLY A N 1
ATOM 1546 C CA . GLY A 1 211 ? 67.494 40.279 -72.038 1.00 61.62 211 GLY A CA 1
ATOM 1547 C C . GLY A 1 211 ? 67.301 41.324 -73.155 1.00 61.62 211 GLY A C 1
ATOM 1548 O O . GLY A 1 211 ? 66.697 42.353 -72.889 1.00 61.62 211 GLY A O 1
ATOM 1549 N N . LYS A 1 212 ? 67.881 41.166 -74.360 1.00 59.91 212 LYS A N 1
ATOM 1550 C CA . LYS A 1 212 ? 68.026 42.269 -75.357 1.00 59.91 212 LYS A CA 1
ATOM 1551 C C . LYS A 1 212 ? 67.448 42.009 -76.754 1.00 59.91 212 LYS A C 1
ATOM 1553 O O . LYS A 1 212 ? 67.319 42.948 -77.538 1.00 59.91 212 LYS A O 1
ATOM 1558 N N . VAL A 1 213 ? 67.105 40.765 -77.088 1.00 65.81 213 VAL A N 1
ATOM 1559 C CA . VAL A 1 213 ? 66.404 40.447 -78.344 1.00 65.81 213 VAL A CA 1
ATOM 1560 C C . VAL A 1 213 ? 64.927 40.787 -78.177 1.00 65.81 213 VAL A C 1
ATOM 1562 O O . VAL A 1 213 ? 64.246 40.201 -77.333 1.00 65.81 213 VAL A O 1
ATOM 1565 N N . THR A 1 214 ? 64.428 41.707 -79.006 1.00 59.03 214 THR A N 1
ATOM 1566 C CA . THR A 1 214 ? 63.030 42.147 -78.954 1.00 59.03 214 THR A CA 1
ATOM 1567 C C . THR A 1 214 ? 62.243 41.449 -80.051 1.00 59.03 214 THR A C 1
ATOM 1569 O O . THR A 1 214 ? 62.494 41.643 -81.242 1.00 59.03 214 THR A O 1
ATOM 1572 N N . VAL A 1 215 ? 61.274 40.633 -79.647 1.00 66.88 215 VAL A N 1
ATOM 1573 C CA . VAL A 1 215 ? 60.238 40.143 -80.561 1.00 66.88 215 VAL A CA 1
ATOM 1574 C C . VAL A 1 215 ? 59.078 41.121 -80.440 1.00 66.88 215 VAL A C 1
ATOM 1576 O O . VAL A 1 215 ? 58.480 41.202 -79.369 1.00 66.88 215 VAL A O 1
ATOM 1579 N N . ALA A 1 216 ? 58.848 41.906 -81.493 1.00 56.53 216 ALA A N 1
ATOM 1580 C CA . ALA A 1 216 ? 57.772 42.888 -81.561 1.00 56.53 216 ALA A CA 1
ATOM 1581 C C . ALA A 1 216 ? 56.426 42.216 -81.892 1.00 56.53 216 ALA A C 1
ATOM 1583 O O . ALA A 1 216 ? 56.384 41.076 -82.355 1.00 56.53 216 ALA A O 1
ATOM 1584 N N . GLU A 1 217 ? 55.323 42.921 -81.642 1.00 53.69 217 GLU A N 1
ATOM 1585 C CA . GLU A 1 217 ? 53.951 42.392 -81.722 1.00 53.69 217 GLU A CA 1
ATOM 1586 C C . GLU A 1 217 ? 53.521 41.978 -83.142 1.00 53.69 217 GLU A C 1
ATOM 1588 O O . GLU A 1 217 ? 52.741 41.047 -83.310 1.00 53.69 217 GLU A O 1
ATOM 1593 N N . ASP A 1 218 ? 54.100 42.593 -84.175 1.00 50.00 218 ASP A N 1
ATOM 1594 C CA . ASP A 1 218 ? 53.901 42.230 -85.586 1.00 50.00 218 ASP A CA 1
ATOM 1595 C C . ASP A 1 218 ? 54.700 40.980 -86.012 1.00 50.00 218 ASP A C 1
ATOM 1597 O O . ASP A 1 218 ? 54.750 40.629 -87.191 1.00 50.00 218 ASP A O 1
ATOM 1601 N N . GLY A 1 219 ? 55.345 40.307 -85.053 1.00 58.06 219 GLY A N 1
ATOM 1602 C CA . GLY A 1 219 ? 56.199 39.147 -85.284 1.00 58.06 219 GLY A CA 1
ATOM 1603 C C . GLY A 1 219 ? 57.590 39.509 -85.802 1.00 58.06 219 GLY A C 1
ATOM 1604 O O . GLY A 1 219 ? 58.385 38.615 -86.103 1.00 58.06 219 GLY A O 1
ATOM 1605 N N . LYS A 1 220 ? 57.933 40.801 -85.892 1.00 63.12 220 LYS A N 1
ATOM 1606 C CA . LYS A 1 220 ? 59.261 41.235 -86.318 1.00 63.12 220 LYS A CA 1
ATOM 1607 C C . LYS A 1 220 ? 60.271 41.003 -85.202 1.00 63.12 220 LYS A C 1
ATOM 1609 O O . LYS A 1 220 ? 60.171 41.545 -84.100 1.00 63.12 220 LYS A O 1
ATOM 1614 N N . ILE A 1 221 ? 61.292 40.211 -85.502 1.00 70.00 221 ILE A N 1
ATOM 1615 C CA . ILE A 1 221 ? 62.387 39.945 -84.571 1.00 70.00 221 ILE A CA 1
ATOM 1616 C C . ILE A 1 221 ? 63.483 40.978 -84.837 1.00 70.00 221 ILE A C 1
ATOM 1618 O O . ILE A 1 221 ? 64.067 41.020 -85.920 1.00 70.00 221 ILE A O 1
ATOM 1622 N N . SER A 1 222 ? 63.724 41.853 -83.863 1.00 63.88 222 SER A N 1
ATOM 1623 C CA . SER A 1 222 ? 64.663 42.972 -83.972 1.00 63.88 222 SER A CA 1
ATOM 1624 C C . SER A 1 222 ? 65.794 42.846 -82.951 1.00 63.88 222 SER A C 1
ATOM 1626 O O . SER A 1 222 ? 65.635 42.268 -81.874 1.00 63.88 222 SER A O 1
ATOM 1628 N N . GLY A 1 223 ? 66.976 43.336 -83.333 1.00 66.88 223 GLY A N 1
ATOM 1629 C CA . GLY A 1 223 ? 68.215 43.096 -82.588 1.00 66.88 223 GLY A CA 1
ATOM 1630 C C . GLY A 1 223 ? 68.903 41.759 -82.907 1.00 66.88 223 GLY A C 1
ATOM 1631 O O . GLY A 1 223 ? 69.809 41.372 -82.176 1.00 66.88 223 GLY A O 1
ATOM 1632 N N . VAL A 1 224 ? 68.503 41.065 -83.986 1.00 70.06 224 VAL A N 1
ATOM 1633 C CA . VAL A 1 224 ? 69.185 39.858 -84.500 1.00 70.06 224 VAL A CA 1
ATOM 1634 C C . VAL A 1 224 ? 70.356 40.275 -85.400 1.00 70.06 224 VAL A C 1
ATOM 1636 O O . VAL A 1 224 ? 70.158 40.964 -86.404 1.00 70.06 224 VAL A O 1
ATOM 1639 N N . ALA A 1 225 ? 71.579 39.884 -85.041 1.00 70.62 225 ALA A N 1
ATOM 1640 C CA . ALA A 1 225 ? 72.773 40.111 -85.860 1.00 70.62 225 ALA A CA 1
ATOM 1641 C C . ALA A 1 225 ? 72.751 39.248 -87.140 1.00 70.62 225 ALA A C 1
ATOM 1643 O O . ALA A 1 225 ? 72.003 38.279 -87.214 1.00 70.62 225 ALA A O 1
ATOM 1644 N N . ALA A 1 226 ? 73.536 39.602 -88.167 1.00 73.50 226 ALA A N 1
ATOM 1645 C CA . ALA A 1 226 ? 73.625 38.785 -89.385 1.00 73.50 226 ALA A CA 1
ATOM 1646 C C . ALA A 1 226 ? 74.189 37.394 -89.056 1.00 73.50 226 ALA A C 1
ATOM 1648 O O . ALA A 1 226 ? 75.275 37.303 -88.484 1.00 73.50 226 ALA A O 1
ATOM 1649 N N . GLY A 1 227 ? 73.453 36.341 -89.414 1.00 70.50 227 GLY A N 1
ATOM 1650 C CA . GLY A 1 227 ? 73.861 34.954 -89.179 1.00 70.50 227 GLY A CA 1
ATOM 1651 C C . GLY A 1 227 ? 74.901 34.472 -90.191 1.00 70.50 227 GLY A C 1
ATOM 1652 O O . GLY A 1 227 ? 75.017 35.032 -91.280 1.00 70.50 227 GLY A O 1
ATOM 1653 N N . ALA A 1 228 ? 75.665 33.424 -89.895 1.00 71.12 228 ALA A N 1
ATOM 1654 C CA . ALA A 1 228 ? 76.570 32.853 -90.898 1.00 71.12 228 ALA A CA 1
ATOM 1655 C C . ALA A 1 228 ? 75.786 32.196 -92.059 1.00 71.12 228 ALA A C 1
ATOM 1657 O O . ALA A 1 228 ? 74.834 31.456 -91.817 1.00 71.12 228 ALA A O 1
ATOM 1658 N N . ILE A 1 229 ? 76.183 32.439 -93.319 1.00 69.81 229 ILE A N 1
ATOM 1659 C CA . ILE A 1 229 ? 75.625 31.749 -94.504 1.00 69.81 229 ILE A CA 1
ATOM 1660 C C . ILE A 1 229 ? 76.583 30.626 -94.910 1.00 69.81 229 ILE A C 1
ATOM 1662 O O . ILE A 1 229 ? 77.422 30.787 -95.796 1.00 69.81 229 ILE A O 1
ATOM 1666 N N . THR A 1 230 ? 76.480 29.499 -94.214 1.00 69.25 230 THR A N 1
ATOM 1667 C CA . THR A 1 230 ? 77.230 28.261 -94.463 1.00 69.25 230 THR A CA 1
ATOM 1668 C C . THR A 1 230 ? 76.293 27.066 -94.285 1.00 69.25 230 THR A C 1
ATOM 1670 O O . THR A 1 230 ? 75.218 27.206 -93.703 1.00 69.25 230 THR A O 1
ATOM 1673 N N . ALA A 1 231 ? 76.676 25.891 -94.787 1.00 59.81 231 ALA A N 1
ATOM 1674 C CA . ALA A 1 231 ? 75.829 24.694 -94.758 1.00 59.81 231 ALA A CA 1
ATOM 1675 C C . ALA A 1 231 ? 75.499 24.188 -93.338 1.00 59.81 231 ALA A C 1
ATOM 1677 O O . ALA A 1 231 ? 74.547 23.431 -93.163 1.00 59.81 231 ALA A O 1
ATOM 1678 N N . ASP A 1 232 ? 76.244 24.654 -92.335 1.00 65.88 232 ASP A N 1
ATOM 1679 C CA . ASP A 1 232 ? 76.215 24.118 -90.973 1.00 65.88 232 ASP A CA 1
ATOM 1680 C C . ASP A 1 232 ? 75.728 25.173 -89.960 1.00 65.88 232 ASP A C 1
ATOM 1682 O O . ASP A 1 232 ? 75.691 24.931 -88.753 1.00 65.88 232 ASP A O 1
ATOM 1686 N N . SER A 1 233 ? 75.380 26.371 -90.440 1.00 73.12 233 SER A N 1
ATOM 1687 C CA . SER A 1 233 ? 74.911 27.467 -89.599 1.00 73.12 233 SER A CA 1
ATOM 1688 C C . SER A 1 233 ? 73.511 27.186 -89.062 1.00 73.12 233 SER A C 1
ATOM 1690 O O . SER A 1 233 ? 72.598 26.829 -89.804 1.00 73.12 233 SER A O 1
ATOM 1692 N N . SER A 1 234 ? 73.340 27.388 -87.757 1.00 62.94 234 SER A N 1
ATOM 1693 C CA . SER A 1 234 ? 72.039 27.360 -87.071 1.00 62.94 234 SER A CA 1
ATOM 1694 C C . SER A 1 234 ? 71.532 28.773 -86.759 1.00 62.94 234 SER A C 1
ATOM 1696 O O . SER A 1 234 ? 70.539 28.936 -86.049 1.00 62.94 234 SER A O 1
ATOM 1698 N N . ASP A 1 235 ? 72.243 29.795 -87.246 1.00 74.69 235 ASP A N 1
ATOM 1699 C CA . ASP A 1 235 ? 71.931 31.188 -86.973 1.00 74.69 235 ASP A CA 1
ATOM 1700 C C . ASP A 1 235 ? 70.687 31.627 -87.748 1.00 74.69 235 ASP A C 1
ATOM 1702 O O . ASP A 1 235 ? 70.460 31.247 -88.900 1.00 74.69 235 ASP A O 1
ATOM 1706 N N . ALA A 1 236 ? 69.905 32.520 -87.147 1.00 67.94 236 ALA A N 1
ATOM 1707 C CA . ALA A 1 236 ? 68.851 33.211 -87.870 1.00 67.94 236 ALA A CA 1
ATOM 1708 C C . ALA A 1 236 ? 69.471 34.191 -88.885 1.00 67.94 236 ALA A C 1
ATOM 1710 O O . ALA A 1 236 ? 70.196 35.114 -88.512 1.00 67.94 236 ALA A O 1
ATOM 1711 N N . VAL A 1 237 ? 69.167 34.014 -90.172 1.00 72.25 237 VAL A N 1
ATOM 1712 C CA . VAL A 1 237 ? 69.545 34.971 -91.222 1.00 72.25 237 VAL A CA 1
ATOM 1713 C C . VAL A 1 237 ? 68.620 36.187 -91.191 1.00 72.25 237 VAL A C 1
ATOM 1715 O O . VAL A 1 237 ? 67.409 36.060 -91.010 1.00 72.25 237 VAL A O 1
ATOM 1718 N N . ASN A 1 238 ? 69.172 37.385 -91.367 1.00 76.56 238 ASN A N 1
ATOM 1719 C CA . ASN A 1 238 ? 68.398 38.625 -91.332 1.00 76.56 238 ASN A CA 1
ATOM 1720 C C . ASN A 1 238 ? 68.042 39.134 -92.746 1.00 76.56 238 ASN A C 1
ATOM 1722 O O . ASN A 1 238 ? 68.480 38.605 -93.769 1.00 76.56 238 ASN A O 1
ATOM 1726 N N . GLY A 1 239 ? 67.225 40.189 -92.820 1.00 69.31 239 GLY A N 1
ATOM 1727 C CA . GLY A 1 239 ? 66.678 40.686 -94.089 1.00 69.31 239 GLY A CA 1
ATOM 1728 C C . GLY A 1 239 ? 67.712 41.139 -95.131 1.00 69.31 239 GLY A C 1
ATOM 1729 O O . GLY A 1 239 ? 67.430 41.055 -96.326 1.00 69.31 239 GLY A O 1
ATOM 1730 N N . SER A 1 240 ? 68.918 41.566 -94.732 1.00 70.50 240 SER A N 1
ATOM 1731 C CA . SER A 1 240 ? 69.963 41.933 -95.701 1.00 70.50 240 SER A CA 1
ATOM 1732 C C . SER A 1 240 ? 70.572 40.710 -96.399 1.00 70.50 240 SER A C 1
ATOM 1734 O O . SER A 1 240 ? 70.990 40.811 -97.550 1.00 70.50 240 SER A O 1
ATOM 1736 N N . GLN A 1 241 ? 70.546 39.537 -95.759 1.00 77.88 241 GLN A N 1
ATOM 1737 C CA . GLN A 1 241 ? 71.045 38.276 -96.316 1.00 77.88 241 GLN A CA 1
ATOM 1738 C C . GLN A 1 241 ? 70.091 37.681 -97.363 1.00 77.88 241 GLN A C 1
ATOM 1740 O O . GLN A 1 241 ? 70.536 37.134 -98.369 1.00 77.88 241 GLN A O 1
ATOM 1745 N N . LEU A 1 242 ? 68.777 37.857 -97.189 1.00 73.75 242 LEU A N 1
ATOM 1746 C CA . LEU A 1 242 ? 67.764 37.399 -98.148 1.00 73.75 242 LEU A CA 1
ATOM 1747 C C . LEU A 1 242 ? 67.713 38.267 -99.422 1.00 73.75 242 LEU A C 1
ATOM 1749 O O . LEU A 1 242 ? 67.472 37.763 -100.518 1.00 73.75 242 LEU A O 1
ATOM 1753 N N . HIS A 1 243 ? 68.004 39.565 -99.307 1.00 70.75 243 HIS A N 1
ATOM 1754 C CA . HIS A 1 243 ? 68.074 40.477 -100.454 1.00 70.75 243 HIS A CA 1
ATOM 1755 C C . HIS A 1 243 ? 69.235 40.145 -101.418 1.00 70.75 243 HIS A C 1
ATOM 1757 O O . HIS A 1 243 ? 69.100 40.284 -102.636 1.00 70.75 243 HIS A O 1
ATOM 1763 N N . ALA A 1 244 ? 70.350 39.622 -100.895 1.00 69.00 244 ALA A N 1
ATOM 1764 C CA . ALA A 1 244 ? 71.472 39.140 -101.704 1.00 69.00 244 ALA A CA 1
ATOM 1765 C C . ALA A 1 244 ? 71.107 37.889 -102.532 1.00 69.00 244 ALA A C 1
ATOM 1767 O O . ALA A 1 244 ? 71.496 37.785 -103.692 1.00 69.00 244 ALA A O 1
ATOM 1768 N N . VAL A 1 245 ? 70.286 36.986 -101.982 1.00 65.81 245 VAL A N 1
ATOM 1769 C CA . VAL A 1 245 ? 69.780 35.791 -102.689 1.00 65.81 245 VAL A CA 1
ATOM 1770 C C . VAL A 1 245 ? 68.813 36.167 -103.820 1.00 65.81 245 VAL A C 1
ATOM 1772 O O . VAL A 1 245 ? 68.875 35.592 -104.906 1.00 65.81 245 VAL A O 1
ATOM 1775 N N . ALA A 1 246 ? 67.967 37.182 -103.622 1.00 58.47 246 ALA A N 1
ATOM 1776 C CA . ALA A 1 246 ? 67.057 37.679 -104.660 1.00 58.47 246 ALA A CA 1
ATOM 1777 C C . ALA A 1 246 ? 67.791 38.295 -105.873 1.00 58.47 246 ALA A C 1
ATOM 1779 O O . ALA A 1 246 ? 67.291 38.234 -106.994 1.00 58.47 246 ALA A O 1
ATOM 1780 N N . THR A 1 247 ? 68.997 38.833 -105.666 1.00 60.47 247 THR A N 1
ATOM 1781 C CA . THR A 1 247 ? 69.870 39.357 -106.735 1.00 60.47 247 THR A CA 1
ATOM 1782 C C . THR A 1 247 ? 70.503 38.231 -107.575 1.00 60.47 247 THR A C 1
ATOM 1784 O O . THR A 1 247 ? 70.788 38.426 -108.756 1.00 60.47 247 THR A O 1
ATOM 1787 N N . GLU A 1 248 ? 70.668 37.029 -107.010 1.00 61.38 248 GLU A N 1
ATOM 1788 C CA . GLU A 1 248 ? 71.216 35.856 -107.710 1.00 61.38 248 GLU A CA 1
ATOM 1789 C C . GLU A 1 248 ? 70.150 35.113 -108.536 1.00 61.38 248 GLU A C 1
ATOM 1791 O O . GLU A 1 248 ? 70.446 34.577 -109.600 1.00 61.38 248 GLU A O 1
ATOM 1796 N N . ALA A 1 249 ? 68.881 35.156 -108.119 1.00 58.34 249 ALA A N 1
ATOM 1797 C CA . ALA A 1 249 ? 67.768 34.517 -108.832 1.00 58.34 249 ALA A CA 1
ATOM 1798 C C . ALA A 1 249 ? 67.429 35.154 -110.204 1.00 58.34 249 ALA A C 1
ATOM 1800 O O . ALA A 1 249 ? 66.748 34.531 -111.014 1.00 58.34 249 ALA A O 1
ATOM 1801 N N . GLY A 1 250 ? 67.918 36.368 -110.502 1.00 58.38 250 GLY A N 1
ATOM 1802 C CA . GLY A 1 250 ? 67.788 37.027 -111.816 1.00 58.38 250 GLY A CA 1
ATOM 1803 C C . GLY A 1 250 ? 68.808 36.567 -112.871 1.00 58.38 250 GLY A C 1
ATOM 1804 O O . GLY A 1 250 ? 68.763 37.013 -114.018 1.00 58.38 250 GLY A O 1
ATOM 1805 N N . LYS A 1 251 ? 69.733 35.675 -112.502 1.00 58.62 251 LYS A N 1
ATOM 1806 C CA . LYS A 1 251 ? 70.790 35.142 -113.362 1.00 58.62 251 LYS A CA 1
ATOM 1807 C C . LYS A 1 251 ? 70.390 33.781 -113.951 1.00 58.62 251 LYS A C 1
ATOM 1809 O O . LYS A 1 251 ? 70.794 32.731 -113.470 1.00 58.62 251 LYS A O 1
ATOM 1814 N N . HIS A 1 252 ? 69.693 33.847 -115.085 1.00 52.53 252 HIS A N 1
ATOM 1815 C CA . HIS A 1 252 ? 69.763 32.881 -116.195 1.00 52.53 252 HIS A CA 1
ATOM 1816 C C . HIS A 1 252 ? 68.908 31.595 -116.153 1.00 52.53 252 HIS A C 1
ATOM 1818 O O . HIS A 1 252 ? 69.186 30.625 -115.451 1.00 52.53 252 HIS A O 1
ATOM 1824 N N . SER A 1 253 ? 67.958 31.544 -117.097 1.00 58.66 253 SER A N 1
ATOM 1825 C CA . SER A 1 253 ? 67.432 30.323 -117.715 1.00 58.66 253 SER A CA 1
ATOM 1826 C C . SER A 1 253 ? 68.533 29.628 -118.520 1.00 58.66 253 SER A C 1
ATOM 1828 O O . SER A 1 253 ? 69.053 30.185 -119.488 1.00 58.66 253 SER A O 1
ATOM 1830 N N . LYS A 1 254 ? 68.859 28.397 -118.130 1.00 53.88 254 LYS A N 1
ATOM 1831 C CA . LYS A 1 254 ? 69.796 27.496 -118.805 1.00 53.88 254 LYS A CA 1
ATOM 1832 C C . LYS A 1 254 ? 68.990 26.333 -119.391 1.00 53.88 254 LYS A C 1
ATOM 1834 O O . LYS A 1 254 ? 68.430 25.557 -118.621 1.00 53.88 254 LYS A O 1
ATOM 1839 N N . VAL A 1 255 ? 68.919 26.191 -120.716 1.00 59.84 255 VAL A N 1
ATOM 1840 C CA . VAL A 1 255 ? 68.469 24.928 -121.330 1.00 59.84 255 VAL A CA 1
ATOM 1841 C C . VAL A 1 255 ? 69.716 24.087 -121.551 1.00 59.84 255 VAL A C 1
ATOM 1843 O O . VAL A 1 255 ? 70.580 24.418 -122.354 1.00 59.84 255 VAL A O 1
ATOM 1846 N N . VAL A 1 256 ? 69.842 23.030 -120.760 1.00 56.62 256 VAL A N 1
ATOM 1847 C CA . VAL A 1 256 ? 70.898 22.025 -120.889 1.00 56.62 256 VAL A CA 1
ATOM 1848 C C . VAL A 1 256 ? 70.354 20.808 -121.617 1.00 56.62 256 VAL A C 1
ATOM 1850 O O . VAL A 1 256 ? 69.146 20.569 -121.611 1.00 56.62 256 VAL A O 1
ATOM 1853 N N . ASN A 1 257 ? 71.251 20.006 -122.184 1.00 61.97 257 ASN A N 1
ATOM 1854 C CA . ASN A 1 257 ? 70.931 18.639 -122.582 1.00 61.97 257 ASN A CA 1
ATOM 1855 C C . ASN A 1 257 ? 70.126 17.915 -121.497 1.00 61.97 257 ASN A C 1
ATOM 1857 O O . ASN A 1 257 ? 70.450 17.993 -120.310 1.00 61.97 257 ASN A O 1
ATOM 1861 N N . GLY A 1 258 ? 69.101 17.186 -121.929 1.00 62.31 258 GLY A N 1
ATOM 1862 C CA . GLY A 1 258 ? 68.309 16.302 -121.085 1.00 62.31 258 GLY A CA 1
ATOM 1863 C C . GLY A 1 258 ? 68.595 14.832 -121.387 1.00 62.31 258 GLY A C 1
ATOM 1864 O O . GLY A 1 258 ? 69.155 14.482 -122.424 1.00 62.31 258 GLY A O 1
ATOM 1865 N N . SER A 1 259 ? 68.163 13.943 -120.495 1.00 65.25 259 SER A N 1
ATOM 1866 C CA . SER A 1 259 ? 68.446 12.499 -120.569 1.00 65.25 259 SER A CA 1
ATOM 1867 C C . SER A 1 259 ? 68.016 11.834 -121.878 1.00 65.25 259 SER A C 1
ATOM 1869 O O . SER A 1 259 ? 68.652 10.875 -122.304 1.00 65.25 259 SER A O 1
ATOM 1871 N N . ASN A 1 260 ? 66.999 12.377 -122.553 1.00 64.38 260 ASN A N 1
ATOM 1872 C CA . ASN A 1 260 ? 66.518 11.866 -123.840 1.00 64.38 260 ASN A CA 1
ATOM 1873 C C . ASN A 1 260 ? 66.718 12.838 -124.977 1.00 64.38 260 ASN A C 1
ATOM 1875 O O . ASN A 1 260 ? 66.308 12.513 -126.080 1.00 64.38 260 ASN A O 1
ATOM 1879 N N . ILE A 1 261 ? 67.240 14.032 -124.703 1.00 66.44 261 ILE A N 1
ATOM 1880 C CA . ILE A 1 261 ? 67.289 15.121 -125.663 1.00 66.44 261 ILE A CA 1
ATOM 1881 C C . ILE A 1 261 ? 68.655 15.804 -125.667 1.00 66.44 261 ILE A C 1
ATOM 1883 O O . ILE A 1 261 ? 69.131 16.283 -124.641 1.00 66.44 261 ILE A O 1
ATOM 1887 N N . ASN A 1 262 ? 69.255 15.900 -126.844 1.00 73.25 262 ASN A N 1
ATOM 1888 C CA . ASN A 1 262 ? 70.459 16.665 -127.118 1.00 73.25 262 ASN A CA 1
ATOM 1889 C C . ASN A 1 262 ? 70.074 18.037 -127.692 1.00 73.25 262 ASN A C 1
ATOM 1891 O O . ASN A 1 262 ? 69.340 18.109 -128.675 1.00 73.25 262 ASN A O 1
ATOM 1895 N N . VAL A 1 263 ? 70.554 19.114 -127.083 1.00 69.88 263 VAL A N 1
ATOM 1896 C CA . VAL A 1 263 ? 70.221 20.507 -127.382 1.00 69.88 263 VAL A CA 1
ATOM 1897 C C . VAL A 1 263 ? 71.439 21.216 -127.980 1.00 69.88 263 VAL A C 1
ATOM 1899 O O . VAL A 1 263 ? 72.511 21.237 -127.384 1.00 69.88 263 VAL A O 1
ATOM 1902 N N . GLU A 1 264 ? 71.260 21.841 -129.139 1.00 69.62 264 GLU A N 1
ATOM 1903 C CA . GLU A 1 264 ? 72.224 22.732 -129.792 1.00 69.62 264 GLU A CA 1
ATOM 1904 C C . GLU A 1 264 ? 71.720 24.182 -129.691 1.00 69.62 264 GLU A C 1
ATOM 1906 O O . GLU A 1 264 ? 70.574 24.470 -130.041 1.00 69.62 264 GLU A O 1
ATOM 1911 N N . GLU A 1 265 ? 72.551 25.100 -129.195 1.00 68.50 265 GLU A N 1
ATOM 1912 C CA . GLU A 1 265 ? 72.191 26.500 -128.919 1.00 68.50 265 GLU A CA 1
ATOM 1913 C C . GLU A 1 265 ? 72.703 27.460 -130.003 1.00 68.50 265 GLU A C 1
ATOM 1915 O O . GLU A 1 265 ? 73.821 27.305 -130.498 1.00 68.50 265 GLU A O 1
ATOM 1920 N N . PHE A 1 266 ? 71.916 28.494 -130.321 1.00 65.50 266 PHE A N 1
ATOM 1921 C CA . PHE A 1 266 ? 72.373 29.675 -131.058 1.00 65.50 266 PHE A CA 1
ATOM 1922 C C . PHE A 1 266 ? 71.590 30.940 -130.655 1.00 65.50 266 PHE A C 1
ATOM 1924 O O . PHE A 1 266 ? 70.421 30.886 -130.272 1.00 65.50 266 PHE A O 1
ATOM 1931 N N . ASP A 1 267 ? 72.243 32.100 -130.719 1.00 67.94 267 ASP A N 1
ATOM 1932 C CA . ASP A 1 267 ? 71.659 33.387 -130.318 1.00 67.94 267 ASP A CA 1
ATOM 1933 C C . ASP A 1 267 ? 70.856 34.049 -131.454 1.00 67.94 267 ASP A C 1
ATOM 1935 O O . ASP A 1 267 ? 71.281 34.039 -132.610 1.00 67.94 267 ASP A O 1
ATOM 1939 N N . ASN A 1 268 ? 69.724 34.679 -131.109 1.00 61.47 268 ASN A N 1
ATOM 1940 C CA . ASN A 1 268 ? 68.946 35.548 -132.001 1.00 61.47 268 ASN A CA 1
ATOM 1941 C C . ASN A 1 268 ? 68.351 36.736 -131.208 1.00 61.47 268 ASN A C 1
ATOM 1943 O O . ASN A 1 268 ? 67.448 36.548 -130.396 1.00 61.47 268 ASN A O 1
ATOM 1947 N N . ASP A 1 269 ? 68.867 37.953 -131.420 1.00 48.47 269 ASP A N 1
ATOM 1948 C CA . ASP A 1 269 ? 68.403 39.218 -130.805 1.00 48.47 269 ASP A CA 1
ATOM 1949 C C . ASP A 1 269 ? 68.233 39.206 -129.268 1.00 48.47 269 ASP A C 1
ATOM 1951 O O . ASP A 1 269 ? 67.214 39.620 -128.717 1.00 48.47 269 ASP A O 1
ATOM 1955 N N . GLY A 1 270 ? 69.256 38.744 -128.537 1.00 62.34 270 GLY A N 1
ATOM 1956 C CA . GLY A 1 270 ? 69.281 38.791 -127.064 1.00 62.34 270 GLY A CA 1
ATOM 1957 C C . GLY A 1 270 ? 68.391 37.749 -126.376 1.00 62.34 270 GLY A C 1
ATOM 1958 O O . GLY A 1 270 ? 68.333 37.703 -125.145 1.00 62.34 270 GLY A O 1
ATOM 1959 N N . GLN A 1 271 ? 67.752 36.877 -127.159 1.00 56.50 271 GLN A N 1
ATOM 1960 C CA . GLN A 1 271 ? 67.053 35.686 -126.702 1.00 56.50 271 GLN A CA 1
ATOM 1961 C C . GLN A 1 271 ? 67.762 34.431 -127.239 1.00 56.50 271 GLN A C 1
ATOM 1963 O O . GLN A 1 271 ? 68.163 34.352 -128.401 1.00 56.50 271 GLN A O 1
ATOM 1968 N N . LYS A 1 272 ? 67.935 33.435 -126.370 1.00 63.91 272 LYS A N 1
ATOM 1969 C CA . LYS A 1 272 ? 68.549 32.142 -126.702 1.00 63.91 272 LYS A CA 1
ATOM 1970 C C . LYS A 1 272 ? 67.553 31.271 -127.489 1.00 63.91 272 LYS A C 1
ATOM 1972 O O . LYS A 1 272 ? 66.470 31.009 -126.962 1.00 63.91 272 LYS A O 1
ATOM 1977 N N . ILE A 1 273 ? 67.905 30.800 -128.697 1.00 64.44 273 ILE A N 1
ATOM 1978 C CA . ILE A 1 273 ? 67.139 29.786 -129.457 1.00 64.44 273 ILE A CA 1
ATOM 1979 C C . ILE A 1 273 ? 67.853 28.424 -129.361 1.00 64.44 273 ILE A C 1
ATOM 1981 O O . ILE A 1 273 ? 69.062 28.323 -129.551 1.00 64.44 273 ILE A O 1
ATOM 1985 N N . TYR A 1 274 ? 67.096 27.357 -129.079 1.00 69.62 274 TYR A N 1
ATOM 1986 C CA . TYR A 1 274 ? 67.611 26.002 -128.838 1.00 69.62 274 TYR A CA 1
ATOM 1987 C C . TYR A 1 274 ? 67.002 24.984 -129.824 1.00 69.62 274 TYR A C 1
ATOM 1989 O O . TYR A 1 274 ? 65.779 24.867 -129.915 1.00 69.62 274 TYR A O 1
ATOM 1997 N N . LYS A 1 275 ? 67.835 24.212 -130.539 1.00 71.38 275 LYS A N 1
ATOM 1998 C CA . LYS A 1 275 ? 67.438 23.073 -131.394 1.00 71.38 275 LYS A CA 1
ATOM 1999 C C . LYS A 1 275 ? 67.596 21.761 -130.624 1.00 71.38 275 LYS A C 1
ATOM 2001 O O . LYS A 1 275 ? 68.677 21.484 -130.128 1.00 71.38 275 LYS A O 1
ATOM 2006 N N . VAL A 1 276 ? 66.549 20.938 -130.543 1.00 73.62 276 VAL A N 1
ATOM 2007 C CA . VAL A 1 276 ? 66.499 19.768 -129.642 1.00 73.62 276 VAL A CA 1
ATOM 2008 C C . VAL A 1 276 ? 66.268 18.449 -130.416 1.00 73.62 276 VAL A C 1
ATOM 2010 O O . VAL A 1 276 ? 65.239 18.306 -131.070 1.00 73.62 276 VAL A O 1
ATOM 2013 N N . ASN A 1 277 ? 67.204 17.488 -130.332 1.00 70.75 277 ASN A N 1
ATOM 2014 C CA . ASN A 1 277 ? 67.193 16.128 -130.930 1.00 70.75 277 ASN A CA 1
ATOM 2015 C C . ASN A 1 277 ? 67.001 15.038 -129.854 1.00 70.75 277 ASN A C 1
ATOM 2017 O O . ASN A 1 277 ? 67.338 15.309 -128.715 1.00 70.75 277 ASN A O 1
ATOM 2021 N N . LEU A 1 278 ? 66.563 13.806 -130.175 1.00 72.31 278 LEU A N 1
ATOM 2022 C CA . LEU A 1 278 ? 66.412 12.699 -129.196 1.00 72.31 278 LEU A CA 1
ATOM 2023 C C . LEU A 1 278 ? 67.649 11.757 -129.095 1.00 72.31 278 LEU A C 1
ATOM 2025 O O . LEU A 1 278 ? 68.317 11.516 -130.099 1.00 72.31 278 LEU A O 1
ATOM 2029 N N . ASN A 1 279 ? 67.926 11.196 -127.906 1.00 65.88 279 ASN A N 1
ATOM 2030 C CA . ASN A 1 279 ? 69.036 10.267 -127.593 1.00 65.88 279 ASN A CA 1
ATOM 2031 C C . ASN A 1 279 ? 68.712 8.793 -127.951 1.00 65.88 279 ASN A C 1
ATOM 2033 O O . ASN A 1 279 ? 67.554 8.433 -128.135 1.00 65.88 279 ASN A O 1
ATOM 2037 N N . LYS A 1 280 ? 69.733 7.918 -128.029 1.00 62.09 280 LYS A N 1
ATOM 2038 C CA . LYS A 1 280 ? 69.582 6.475 -128.350 1.00 62.09 280 LYS A CA 1
ATOM 2039 C C . LYS A 1 280 ? 68.811 5.694 -127.273 1.00 62.09 280 LYS A C 1
ATOM 2041 O O . LYS A 1 280 ? 68.012 4.830 -127.623 1.00 62.09 280 LYS A O 1
ATOM 2046 N N . ASP A 1 281 ? 69.047 6.011 -126.000 1.00 58.50 281 ASP A N 1
ATOM 2047 C CA . ASP A 1 281 ? 68.282 5.492 -124.865 1.00 58.50 281 ASP A CA 1
ATOM 2048 C C . ASP A 1 281 ? 67.243 6.541 -124.449 1.00 58.50 281 ASP A C 1
ATOM 2050 O O . ASP A 1 281 ? 67.572 7.720 -124.289 1.00 58.50 281 ASP A O 1
ATOM 2054 N N . ILE A 1 282 ? 65.985 6.117 -124.300 1.00 61.75 282 ILE A N 1
ATOM 2055 C CA . ILE A 1 282 ? 64.853 6.997 -123.988 1.00 61.75 282 ILE A CA 1
ATOM 2056 C C . ILE A 1 282 ? 64.294 6.651 -122.599 1.00 61.75 282 ILE A C 1
ATOM 2058 O O . ILE A 1 282 ? 63.690 5.601 -122.397 1.00 61.75 282 ILE A O 1
ATOM 2062 N N . MET A 1 283 ? 64.425 7.570 -121.647 1.00 58.47 283 MET A N 1
ATOM 2063 C CA . MET A 1 283 ? 63.664 7.624 -120.397 1.00 58.47 283 MET A CA 1
ATOM 2064 C C . MET A 1 283 ? 62.215 8.067 -120.650 1.00 58.47 283 MET A C 1
ATOM 2066 O O . MET A 1 283 ? 61.918 9.253 -120.739 1.00 58.47 283 MET A O 1
ATOM 2070 N N . LEU A 1 284 ? 61.267 7.145 -120.760 1.00 61.41 284 LEU A N 1
ATOM 2071 C CA . LEU A 1 284 ? 59.858 7.520 -120.927 1.00 61.41 284 LEU A CA 1
ATOM 2072 C C . LEU A 1 284 ? 59.259 8.008 -119.590 1.00 61.41 284 LEU A C 1
ATOM 2074 O O . LEU A 1 284 ? 58.798 7.208 -118.779 1.00 61.41 284 LEU A O 1
ATOM 2078 N N . GLY A 1 285 ? 59.292 9.329 -119.375 1.00 56.94 285 GLY A N 1
ATOM 2079 C CA . GLY A 1 285 ? 58.720 10.048 -118.226 1.00 56.94 285 GLY A CA 1
ATOM 2080 C C . GLY A 1 285 ? 59.587 11.239 -117.790 1.00 56.94 285 GLY A C 1
ATOM 2081 O O . GLY A 1 285 ? 60.813 11.158 -117.842 1.00 56.94 285 GLY A O 1
ATOM 2082 N N . ASP A 1 286 ? 58.966 12.352 -117.386 1.00 51.25 286 ASP A N 1
ATOM 2083 C CA . ASP A 1 286 ? 59.672 13.502 -116.805 1.00 51.25 286 ASP A CA 1
ATOM 2084 C C . ASP A 1 286 ? 59.969 13.270 -115.310 1.00 51.25 286 ASP A C 1
ATOM 2086 O O . ASP A 1 286 ? 59.472 12.329 -114.684 1.00 51.25 286 ASP A O 1
ATOM 2090 N N . LEU A 1 287 ? 60.775 14.145 -114.708 1.00 53.09 287 LEU A N 1
ATOM 2091 C CA . LEU A 1 287 ? 61.102 14.081 -113.282 1.00 53.09 287 LEU A CA 1
ATOM 2092 C C . LEU A 1 287 ? 59.892 14.367 -112.356 1.00 53.09 287 LEU A C 1
ATOM 2094 O O . LEU A 1 287 ? 60.088 14.452 -111.144 1.00 53.09 287 LEU A O 1
ATOM 2098 N N . THR A 1 288 ? 58.658 14.509 -112.868 1.00 53.16 288 THR A N 1
ATOM 2099 C CA . THR A 1 288 ? 57.527 15.056 -112.097 1.00 53.16 288 THR A CA 1
ATOM 2100 C C . THR A 1 288 ? 56.114 14.528 -112.412 1.00 53.16 288 THR A C 1
ATOM 2102 O O . THR A 1 288 ? 55.163 15.018 -111.807 1.00 53.16 288 THR A O 1
ATOM 2105 N N . GLY A 1 289 ? 55.917 13.487 -113.230 1.00 55.75 289 GLY A N 1
ATOM 2106 C CA . GLY A 1 289 ? 54.564 12.995 -113.540 1.00 55.75 289 GLY A CA 1
ATOM 2107 C C . GLY A 1 289 ? 54.491 11.561 -114.067 1.00 55.75 289 GLY A C 1
ATOM 2108 O O . GLY A 1 289 ? 54.251 11.324 -115.245 1.00 55.75 289 GLY A O 1
ATOM 2109 N N . LYS A 1 290 ? 54.681 10.591 -113.171 1.00 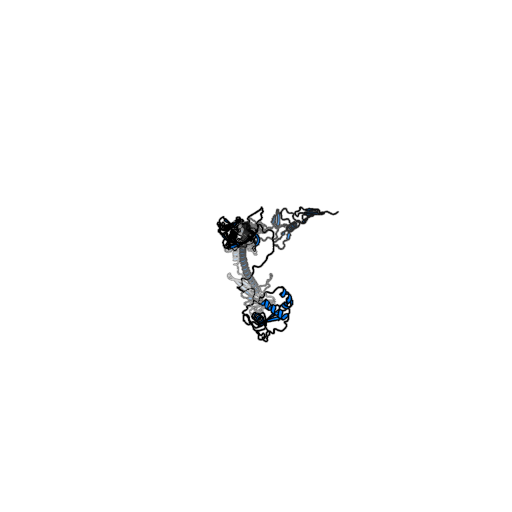61.03 290 LYS A N 1
ATOM 2110 C CA . LYS A 1 290 ? 54.760 9.135 -113.399 1.00 61.03 290 LYS A CA 1
ATOM 2111 C C . LYS A 1 290 ? 53.504 8.508 -114.042 1.00 61.03 290 LYS A C 1
ATOM 2113 O O . LYS A 1 290 ? 52.647 8.095 -113.279 1.00 61.03 290 LYS A O 1
ATOM 2118 N N . TYR A 1 291 ? 53.436 8.318 -115.366 1.00 53.88 291 TYR A N 1
ATOM 2119 C CA . TYR A 1 291 ? 52.819 7.132 -116.010 1.00 53.88 291 TYR A CA 1
ATOM 2120 C C . TYR A 1 291 ? 53.327 6.964 -117.452 1.00 53.88 291 TYR A C 1
ATOM 2122 O O . TYR A 1 291 ? 53.207 7.872 -118.271 1.00 53.88 291 TYR A O 1
ATOM 2130 N N . VAL A 1 292 ? 53.822 5.770 -117.792 1.00 57.84 292 VAL A N 1
ATOM 2131 C CA . VAL A 1 292 ? 53.936 5.327 -119.190 1.00 57.84 292 VAL A CA 1
ATOM 2132 C C . VAL A 1 292 ? 52.557 4.811 -119.603 1.00 57.84 292 VAL A C 1
ATOM 2134 O O . VAL A 1 292 ? 52.095 3.806 -119.068 1.00 57.84 292 VAL A O 1
ATOM 2137 N N . SER A 1 293 ? 51.870 5.498 -120.517 1.00 51.22 293 SER A N 1
ATOM 2138 C CA . SER A 1 293 ? 50.602 5.014 -121.077 1.00 51.22 293 SER A CA 1
ATOM 2139 C C . SER A 1 293 ? 50.884 4.140 -122.302 1.00 51.22 293 SER A C 1
ATOM 2141 O O . SER A 1 293 ? 51.369 4.639 -123.315 1.00 51.22 293 SER A O 1
ATOM 2143 N N . ILE A 1 294 ? 50.596 2.836 -122.219 1.00 61.50 294 ILE A N 1
ATOM 2144 C CA . ILE A 1 294 ? 50.617 1.916 -123.367 1.00 61.50 294 ILE A CA 1
ATOM 2145 C C . ILE A 1 294 ? 49.160 1.652 -123.747 1.00 61.50 294 ILE A C 1
ATOM 2147 O O . ILE A 1 294 ? 48.479 0.861 -123.101 1.00 61.50 294 ILE A O 1
ATOM 2151 N N . SER A 1 295 ? 48.654 2.349 -124.765 1.00 54.16 295 SER A N 1
ATOM 2152 C CA . SER A 1 295 ? 47.297 2.131 -125.277 1.00 54.16 295 SER A CA 1
ATOM 2153 C C . SER A 1 295 ? 47.340 1.244 -126.523 1.00 54.16 295 SER A C 1
ATOM 2155 O O . SER A 1 295 ? 47.768 1.650 -127.600 1.00 54.16 295 SER A O 1
ATOM 2157 N N . GLY A 1 296 ? 46.923 -0.008 -126.354 1.00 51.47 296 GLY A N 1
ATOM 2158 C CA . GLY A 1 296 ? 46.785 -0.999 -127.417 1.00 51.47 296 GLY A CA 1
ATOM 2159 C C . GLY A 1 296 ? 46.342 -2.336 -126.831 1.00 51.47 296 GLY A C 1
ATOM 2160 O O . GLY A 1 296 ? 46.771 -2.700 -125.741 1.00 51.47 296 GLY A O 1
ATOM 2161 N N . THR A 1 297 ? 45.489 -3.078 -127.540 1.00 52.66 297 THR A N 1
ATOM 2162 C CA . THR A 1 297 ? 44.848 -4.317 -127.048 1.00 52.66 297 THR A CA 1
ATOM 2163 C C . THR A 1 297 ? 45.842 -5.429 -126.661 1.00 52.66 297 THR A C 1
ATOM 2165 O O . THR A 1 297 ? 45.451 -6.365 -125.977 1.00 52.66 297 THR A O 1
ATOM 2168 N N . ASN A 1 298 ? 47.124 -5.302 -127.043 1.00 53.91 298 ASN A N 1
ATOM 2169 C CA . ASN A 1 298 ? 48.210 -6.262 -126.795 1.00 53.91 298 ASN A CA 1
ATOM 2170 C C . ASN A 1 298 ? 49.471 -5.615 -126.168 1.00 53.91 298 ASN A C 1
ATOM 2172 O O . ASN A 1 298 ? 50.588 -6.058 -126.427 1.00 53.91 298 ASN A O 1
ATOM 2176 N N . GLY A 1 299 ? 49.334 -4.523 -125.409 1.00 55.72 299 GLY A N 1
ATOM 2177 C CA . GLY A 1 299 ? 50.471 -3.901 -124.722 1.00 55.72 299 GLY A CA 1
ATOM 2178 C C . GLY A 1 299 ? 50.933 -4.718 -123.511 1.00 55.72 299 GLY A C 1
ATOM 2179 O O . GLY A 1 299 ? 50.366 -4.569 -122.434 1.00 55.72 299 GLY A O 1
ATOM 2180 N N . THR A 1 300 ? 51.962 -5.552 -123.665 1.00 53.50 300 THR A N 1
ATOM 2181 C CA . THR A 1 300 ? 52.567 -6.323 -122.562 1.00 53.50 300 THR A CA 1
ATOM 2182 C C . THR A 1 300 ? 53.880 -5.677 -122.112 1.00 53.50 300 THR A C 1
ATOM 2184 O O . THR A 1 300 ? 54.743 -5.395 -122.941 1.00 53.50 300 THR A O 1
ATOM 2187 N N . ILE A 1 301 ? 54.064 -5.470 -120.804 1.00 61.16 301 ILE A N 1
ATOM 2188 C CA . ILE A 1 301 ? 55.374 -5.169 -120.205 1.00 61.16 301 ILE A CA 1
ATOM 2189 C C . ILE A 1 301 ? 55.885 -6.472 -119.579 1.00 61.16 301 ILE A C 1
ATOM 2191 O O . ILE A 1 301 ? 55.477 -6.829 -118.477 1.00 61.16 301 ILE A O 1
ATOM 2195 N N . GLU A 1 302 ? 56.745 -7.206 -120.284 1.00 52.09 302 GLU A N 1
ATOM 2196 C CA . GLU A 1 302 ? 57.446 -8.366 -119.718 1.00 52.09 302 GLU A CA 1
ATOM 2197 C C . GLU A 1 302 ? 58.765 -7.914 -119.079 1.00 52.09 302 GLU A C 1
ATOM 2199 O O . GLU A 1 302 ? 59.692 -7.487 -119.766 1.00 52.09 302 GLU A O 1
ATOM 2204 N N . THR A 1 303 ? 58.862 -8.015 -117.750 1.00 55.25 303 THR A N 1
ATOM 2205 C CA . THR A 1 303 ? 60.122 -7.864 -117.010 1.00 55.25 303 THR A CA 1
ATOM 2206 C C . THR A 1 303 ? 60.476 -9.196 -116.363 1.00 55.25 303 THR A C 1
ATOM 2208 O O . THR A 1 303 ? 59.663 -9.799 -115.671 1.00 55.25 303 THR A O 1
ATOM 2211 N N . THR A 1 304 ? 61.710 -9.667 -116.519 1.00 44.09 304 THR A N 1
ATOM 2212 C CA . THR A 1 304 ? 62.183 -10.903 -115.867 1.00 44.09 304 THR A CA 1
ATOM 2213 C C . THR A 1 304 ? 62.596 -10.685 -114.396 1.00 44.09 304 THR A C 1
ATOM 2215 O O . THR A 1 304 ? 63.331 -11.492 -113.836 1.00 44.09 304 THR A O 1
ATOM 2218 N N . GLY A 1 305 ? 62.147 -9.590 -113.759 1.00 60.91 305 GLY A N 1
ATOM 2219 C CA . GLY A 1 305 ? 62.492 -9.170 -112.389 1.00 60.91 305 GLY A CA 1
ATOM 2220 C C . GLY A 1 305 ? 61.484 -8.179 -111.770 1.00 60.91 305 GLY A C 1
ATOM 2221 O O . GLY A 1 305 ? 60.478 -7.853 -112.400 1.00 60.91 305 GLY A O 1
ATOM 2222 N N . TYR A 1 306 ? 61.749 -7.712 -110.535 1.00 47.41 306 TYR A N 1
ATOM 2223 C CA . TYR A 1 306 ? 60.872 -6.818 -109.745 1.00 47.41 306 TYR A CA 1
ATOM 2224 C C . TYR A 1 306 ? 60.715 -5.413 -110.352 1.00 47.41 306 TYR A C 1
ATOM 2226 O O . TYR A 1 306 ? 61.688 -4.795 -110.783 1.00 47.41 306 TYR A O 1
ATOM 2234 N N . ILE A 1 307 ? 59.490 -4.883 -110.302 1.00 58.16 307 ILE A N 1
ATOM 2235 C CA . ILE A 1 307 ? 59.135 -3.521 -110.716 1.00 58.16 307 ILE A CA 1
ATOM 2236 C C . ILE A 1 307 ? 59.086 -2.625 -109.469 1.00 58.16 307 ILE A C 1
ATOM 2238 O O . ILE A 1 307 ? 58.196 -2.761 -108.633 1.00 58.16 307 ILE A O 1
ATOM 2242 N N . ALA A 1 308 ? 60.031 -1.689 -109.337 1.00 52.62 308 ALA A N 1
ATOM 2243 C CA . ALA A 1 308 ? 60.095 -0.763 -108.205 1.00 52.62 308 ALA A CA 1
ATOM 2244 C C . ALA A 1 308 ? 59.306 0.530 -108.479 1.00 52.62 308 ALA A C 1
ATOM 2246 O O . ALA A 1 308 ? 59.760 1.390 -109.232 1.00 52.62 308 ALA A O 1
ATOM 2247 N N . THR A 1 309 ? 58.157 0.718 -107.823 1.00 55.19 309 THR A N 1
ATOM 2248 C CA . THR A 1 309 ? 57.419 1.998 -107.833 1.00 55.19 309 THR A CA 1
ATOM 2249 C C . THR A 1 309 ? 57.414 2.635 -106.445 1.00 55.19 309 THR A C 1
ATOM 2251 O O . THR A 1 309 ? 57.130 1.951 -105.467 1.00 55.19 309 THR A O 1
ATOM 2254 N N . LYS A 1 310 ? 57.696 3.943 -106.348 1.00 51.44 310 LYS A N 1
ATOM 2255 C CA . LYS A 1 310 ? 57.798 4.666 -105.062 1.00 51.44 310 LYS A CA 1
ATOM 2256 C C . LYS A 1 310 ? 56.468 5.097 -104.424 1.00 51.44 310 LYS A C 1
ATOM 2258 O O . LYS A 1 310 ? 56.494 5.427 -103.247 1.00 51.44 310 LYS A O 1
ATOM 2263 N N . ASP A 1 311 ? 55.344 5.080 -105.153 1.00 57.00 311 ASP A N 1
ATOM 2264 C CA . ASP A 1 311 ? 54.082 5.640 -104.633 1.00 57.00 311 ASP A CA 1
ATOM 2265 C C . ASP A 1 311 ? 52.943 4.600 -104.557 1.00 57.00 311 ASP A C 1
ATOM 2267 O O . ASP A 1 311 ? 52.515 4.286 -103.452 1.00 57.00 311 ASP A O 1
ATOM 2271 N N . ARG A 1 312 ? 52.440 4.050 -105.685 1.00 57.38 312 ARG A N 1
ATOM 2272 C CA . ARG A 1 312 ? 51.331 3.059 -105.749 1.00 57.38 312 ARG A CA 1
ATOM 2273 C C . ARG A 1 312 ? 51.382 2.206 -107.032 1.00 57.38 312 ARG A C 1
ATOM 2275 O O . ARG A 1 312 ? 51.695 2.741 -108.092 1.00 57.38 312 ARG A O 1
ATOM 2282 N N . VAL A 1 313 ? 50.987 0.929 -106.948 1.00 57.22 313 VAL A N 1
ATOM 2283 C CA . VAL A 1 313 ? 50.671 0.062 -108.105 1.00 57.22 313 VAL A CA 1
ATOM 2284 C C . VAL A 1 313 ? 49.147 -0.024 -108.245 1.00 57.22 313 VAL A C 1
ATOM 2286 O O . VAL A 1 313 ? 48.477 -0.443 -107.304 1.00 57.22 313 VAL A O 1
ATOM 2289 N N . TYR A 1 314 ? 48.586 0.364 -109.396 1.00 56.22 314 TYR A N 1
ATOM 2290 C CA . TYR A 1 314 ? 47.189 0.064 -109.731 1.00 56.22 314 TYR A CA 1
ATOM 2291 C C . TYR A 1 314 ? 47.124 -1.350 -110.318 1.00 56.22 314 TYR A C 1
ATOM 2293 O O . TYR A 1 314 ? 47.502 -1.567 -111.466 1.00 56.22 314 TYR A O 1
ATOM 2301 N N . ALA A 1 315 ? 46.685 -2.314 -109.510 1.00 53.47 315 ALA A N 1
ATOM 2302 C CA . ALA A 1 315 ? 46.297 -3.635 -109.982 1.00 53.47 315 ALA A CA 1
ATOM 2303 C C . ALA A 1 315 ? 44.864 -3.539 -110.518 1.00 53.47 315 ALA A C 1
ATOM 2305 O O . ALA A 1 315 ? 43.939 -3.254 -109.757 1.00 53.47 315 ALA A O 1
ATOM 2306 N N . ASP A 1 316 ? 44.674 -3.745 -111.820 1.00 51.75 316 ASP A N 1
ATOM 2307 C CA . ASP A 1 316 ? 43.328 -3.946 -112.351 1.00 51.75 316 ASP A CA 1
ATOM 2308 C C . ASP A 1 316 ? 42.740 -5.250 -111.775 1.00 51.75 316 ASP A C 1
ATOM 2310 O O . ASP A 1 316 ? 43.479 -6.105 -111.272 1.00 51.75 316 ASP A O 1
ATOM 2314 N N . LYS A 1 317 ? 41.412 -5.390 -111.792 1.00 50.72 317 LYS A N 1
ATOM 2315 C CA . LYS A 1 317 ? 40.667 -6.455 -111.090 1.00 50.72 317 LYS A CA 1
ATOM 2316 C C . LYS A 1 317 ? 41.274 -7.851 -111.363 1.00 50.72 317 LYS A C 1
ATOM 2318 O O . LYS A 1 317 ? 41.034 -8.427 -112.420 1.00 50.72 317 LYS A O 1
ATOM 2323 N N . GLY A 1 318 ? 42.029 -8.398 -110.400 1.00 56.25 318 GLY A N 1
ATOM 2324 C CA . GLY A 1 318 ? 42.672 -9.721 -110.491 1.00 56.25 318 GLY A CA 1
ATOM 2325 C C . GLY A 1 318 ? 44.208 -9.756 -110.595 1.00 56.25 318 GLY A C 1
ATOM 2326 O O . GLY A 1 318 ? 44.760 -10.843 -110.769 1.00 56.25 318 GLY A O 1
ATOM 2327 N N . ALA A 1 319 ? 44.929 -8.635 -110.476 1.00 54.41 319 ALA A N 1
ATOM 2328 C CA . ALA A 1 319 ? 46.397 -8.658 -110.409 1.00 54.41 319 ALA A CA 1
ATOM 2329 C C . ALA A 1 319 ? 46.923 -8.999 -108.993 1.00 54.41 319 ALA A C 1
ATOM 2331 O O . ALA A 1 319 ? 46.594 -8.336 -108.010 1.00 54.41 319 ALA A O 1
ATOM 2332 N N . LYS A 1 320 ? 47.781 -10.029 -108.899 1.00 56.66 320 LYS A N 1
ATOM 2333 C CA . LYS A 1 320 ? 48.477 -10.438 -107.665 1.00 56.66 320 LYS A CA 1
ATOM 2334 C C . LYS A 1 320 ? 49.720 -9.582 -107.418 1.00 56.66 320 LYS A C 1
ATOM 2336 O O . LYS A 1 320 ? 50.628 -9.563 -108.246 1.00 56.66 320 LYS A O 1
ATOM 2341 N N . LEU A 1 321 ? 49.811 -8.974 -106.237 1.00 58.09 321 LEU A N 1
ATOM 2342 C CA . LEU A 1 321 ? 51.048 -8.401 -105.698 1.00 58.09 321 LEU A CA 1
ATOM 2343 C C . LEU A 1 321 ? 51.630 -9.395 -104.685 1.00 58.09 321 LEU A C 1
ATOM 2345 O O . LEU A 1 321 ? 51.336 -9.285 -103.503 1.00 58.09 321 LEU A O 1
ATOM 2349 N N . ALA A 1 322 ? 52.391 -10.384 -105.168 1.00 62.16 322 ALA A N 1
ATOM 2350 C CA . ALA A 1 322 ? 53.040 -11.482 -104.423 1.00 62.16 322 ALA A CA 1
ATOM 2351 C C . ALA A 1 322 ? 52.190 -12.180 -103.326 1.00 62.16 322 ALA A C 1
ATOM 2353 O O . ALA A 1 322 ? 51.719 -13.288 -103.572 1.00 62.16 322 ALA A O 1
ATOM 2354 N N . ASP A 1 323 ? 51.943 -11.537 -102.178 1.00 67.00 323 ASP A N 1
ATOM 2355 C CA . ASP A 1 323 ? 51.245 -12.088 -101.001 1.00 67.00 323 ASP A CA 1
ATOM 2356 C C . ASP A 1 323 ? 49.899 -11.405 -100.668 1.00 67.00 323 ASP A C 1
ATOM 2358 O O . ASP A 1 323 ? 49.206 -11.822 -99.737 1.00 67.00 323 ASP A O 1
ATOM 2362 N N . ILE A 1 324 ? 49.504 -10.358 -101.405 1.00 73.44 324 ILE A N 1
ATOM 2363 C CA . ILE A 1 324 ? 48.227 -9.650 -101.217 1.00 73.44 324 ILE A CA 1
ATOM 2364 C C . ILE A 1 324 ? 47.375 -9.787 -102.483 1.00 73.44 324 ILE A C 1
ATOM 2366 O O . ILE A 1 324 ? 47.761 -9.356 -103.573 1.00 73.44 324 ILE A O 1
ATOM 2370 N N . ASP A 1 325 ? 46.196 -10.382 -102.319 1.00 74.69 325 ASP A N 1
ATOM 2371 C CA . ASP A 1 325 ? 45.142 -10.471 -103.325 1.00 74.69 325 ASP A CA 1
ATOM 2372 C C . ASP A 1 325 ? 44.181 -9.286 -103.166 1.00 74.69 325 ASP A C 1
ATOM 2374 O O . ASP A 1 325 ? 43.539 -9.116 -102.120 1.00 74.69 325 ASP A O 1
ATOM 2378 N N . VAL A 1 326 ? 44.098 -8.461 -104.211 1.00 74.69 326 VAL A N 1
ATOM 2379 C CA . VAL A 1 326 ? 43.129 -7.370 -104.330 1.00 74.69 326 VAL A CA 1
ATOM 2380 C C . VAL A 1 326 ? 42.090 -7.775 -105.374 1.00 74.69 326 VAL A C 1
ATOM 2382 O O . VAL A 1 326 ? 42.289 -7.617 -106.579 1.00 74.69 326 VAL A O 1
ATOM 2385 N N . THR A 1 327 ? 40.953 -8.288 -104.899 1.00 74.38 327 THR A N 1
ATOM 2386 C CA . THR A 1 327 ? 39.846 -8.742 -105.747 1.00 74.38 327 THR A CA 1
ATOM 2387 C C . THR A 1 327 ? 38.599 -7.900 -105.476 1.00 74.38 327 THR A C 1
ATOM 2389 O O . THR A 1 327 ? 37.952 -8.003 -104.433 1.00 74.38 327 THR A O 1
ATOM 2392 N N . GLY A 1 328 ? 38.233 -7.055 -106.446 1.00 82.88 328 GLY A N 1
ATOM 2393 C CA . GLY A 1 328 ? 37.096 -6.142 -106.326 1.00 82.88 328 GLY A CA 1
ATOM 2394 C C . GLY A 1 328 ? 37.315 -5.117 -105.215 1.00 82.88 328 GLY A C 1
ATOM 2395 O O . GLY A 1 328 ? 38.232 -4.309 -105.288 1.00 82.88 328 GLY A O 1
ATOM 2396 N N . ASN A 1 329 ? 36.464 -5.152 -104.194 1.00 84.50 329 ASN A N 1
ATOM 2397 C CA . ASN A 1 329 ? 36.551 -4.293 -103.017 1.00 84.50 329 ASN A CA 1
ATOM 2398 C C . ASN A 1 329 ? 37.175 -4.984 -101.788 1.00 84.50 329 ASN A C 1
ATOM 2400 O O . ASN A 1 329 ? 37.104 -4.448 -100.680 1.00 84.50 329 ASN A O 1
ATOM 2404 N N . LYS A 1 330 ? 37.743 -6.183 -101.970 1.00 86.44 330 LYS A N 1
ATOM 2405 C CA . LYS A 1 330 ? 38.384 -6.988 -100.928 1.00 86.44 330 LYS A CA 1
ATOM 2406 C C . LYS A 1 330 ? 39.902 -6.959 -101.094 1.00 86.44 330 LYS A C 1
ATOM 2408 O O . LYS A 1 330 ? 40.415 -7.255 -102.169 1.00 86.44 330 LYS A O 1
ATOM 2413 N N . ILE A 1 331 ? 40.602 -6.649 -100.008 1.00 87.00 331 ILE A N 1
ATOM 2414 C CA . ILE A 1 331 ? 42.056 -6.756 -99.862 1.00 87.00 331 ILE A CA 1
ATOM 2415 C C . ILE A 1 331 ? 42.314 -7.927 -98.913 1.00 87.00 331 ILE A C 1
ATOM 2417 O O . ILE A 1 331 ? 41.794 -7.917 -97.799 1.00 87.00 331 ILE A O 1
ATOM 2421 N N . SER A 1 332 ? 43.070 -8.948 -99.320 1.00 85.31 332 SER A N 1
ATOM 2422 C CA . SER A 1 332 ? 43.303 -10.140 -98.490 1.00 85.31 332 SER A CA 1
ATOM 2423 C C . SER A 1 332 ? 44.698 -10.734 -98.648 1.00 85.31 332 SER A C 1
ATOM 2425 O O . SER A 1 332 ? 45.303 -10.611 -99.703 1.00 85.31 332 SER A O 1
ATOM 2427 N N . ASN A 1 333 ? 45.192 -11.418 -97.617 1.00 82.75 333 ASN A N 1
ATOM 2428 C CA . ASN A 1 333 ? 46.422 -12.223 -97.667 1.00 82.75 333 ASN A CA 1
ATOM 2429 C C . ASN A 1 333 ? 46.127 -13.711 -97.389 1.00 82.75 333 ASN A C 1
ATOM 2431 O O . ASN A 1 333 ? 46.870 -14.406 -96.697 1.00 82.75 333 ASN A O 1
ATOM 2435 N N . GLY A 1 334 ? 44.980 -14.193 -97.878 1.00 81.81 334 GLY A N 1
ATOM 2436 C CA . GLY A 1 334 ? 44.438 -15.511 -97.555 1.00 81.81 334 GLY A CA 1
ATOM 2437 C C . GLY A 1 334 ? 43.433 -15.442 -96.406 1.00 81.81 334 GLY A C 1
ATOM 2438 O O . GLY A 1 334 ? 42.257 -15.174 -96.640 1.00 81.81 334 GLY A O 1
ATOM 2439 N N . ALA A 1 335 ? 43.881 -15.703 -95.174 1.00 78.25 335 ALA A N 1
ATOM 2440 C CA . ALA A 1 335 ? 42.994 -15.825 -94.011 1.00 78.25 335 ALA A CA 1
ATOM 2441 C C . ALA A 1 335 ? 42.477 -14.481 -93.469 1.00 78.25 335 ALA A C 1
ATOM 2443 O O . ALA A 1 335 ? 41.379 -14.439 -92.912 1.00 78.25 335 ALA A O 1
ATOM 2444 N N . SER A 1 336 ? 43.239 -13.394 -93.637 1.00 89.00 336 SER A N 1
ATOM 2445 C CA . SER A 1 336 ? 42.808 -12.053 -93.239 1.00 89.00 336 SER A CA 1
ATOM 2446 C C . SER A 1 336 ? 42.346 -11.252 -94.446 1.00 89.00 336 SER A C 1
ATOM 2448 O O . SER A 1 336 ? 42.953 -11.301 -95.519 1.00 89.00 336 SER A O 1
ATOM 2450 N N . SER A 1 337 ? 41.275 -10.485 -94.267 1.00 90.50 337 SER A N 1
ATOM 2451 C CA . SER A 1 337 ? 40.740 -9.621 -95.305 1.00 90.50 337 SER A CA 1
ATOM 2452 C C . SER A 1 337 ? 40.098 -8.352 -94.776 1.00 90.50 337 SER A C 1
ATOM 2454 O O . SER A 1 337 ? 39.407 -8.371 -93.759 1.00 90.50 337 SER A O 1
ATOM 2456 N N . ILE A 1 338 ? 40.246 -7.279 -95.541 1.00 92.69 338 ILE A N 1
ATOM 2457 C CA . ILE A 1 338 ? 39.507 -6.031 -95.394 1.00 92.69 338 ILE A CA 1
ATOM 2458 C C . ILE A 1 338 ? 38.590 -5.895 -96.609 1.00 92.69 338 ILE A C 1
ATOM 2460 O O . ILE A 1 338 ? 39.055 -5.967 -97.745 1.00 92.69 338 ILE A O 1
ATOM 2464 N N . VAL A 1 339 ? 37.294 -5.704 -96.377 1.00 90.62 339 VAL A N 1
ATOM 2465 C CA . VAL A 1 339 ? 36.292 -5.454 -97.420 1.00 90.62 339 VAL A CA 1
ATOM 2466 C C . VAL A 1 339 ? 35.772 -4.029 -97.276 1.00 90.62 339 VAL A C 1
ATOM 2468 O O . VAL A 1 339 ? 35.302 -3.636 -96.209 1.00 90.62 339 VAL A O 1
ATOM 2471 N N . LEU A 1 340 ? 35.851 -3.266 -98.362 1.00 89.44 340 LEU A N 1
ATOM 2472 C CA . LEU A 1 340 ? 35.391 -1.883 -98.465 1.00 89.44 340 LEU A CA 1
ATOM 2473 C C . LEU A 1 340 ? 34.091 -1.865 -99.285 1.00 89.44 340 LEU A C 1
ATOM 2475 O O . LEU A 1 340 ? 34.111 -1.676 -100.496 1.00 89.44 340 LEU A O 1
ATOM 2479 N N . ASP A 1 341 ? 32.932 -2.121 -98.674 1.00 83.62 341 ASP A N 1
ATOM 2480 C CA . ASP A 1 341 ? 31.654 -2.298 -99.404 1.00 83.62 341 ASP A CA 1
ATOM 2481 C C . ASP A 1 341 ? 30.963 -0.996 -99.845 1.00 83.62 341 ASP A C 1
ATOM 2483 O O . ASP A 1 341 ? 29.796 -0.992 -100.231 1.00 83.62 341 ASP A O 1
ATOM 2487 N N . GLY A 1 342 ? 31.708 0.111 -99.832 1.00 82.69 342 GLY A N 1
ATOM 2488 C CA . GLY A 1 342 ? 31.246 1.452 -100.181 1.00 82.69 342 GLY A CA 1
ATOM 2489 C C . GLY A 1 342 ? 30.575 2.180 -99.018 1.00 82.69 342 GLY A C 1
ATOM 2490 O O . GLY A 1 342 ? 30.652 3.402 -98.959 1.00 82.69 342 GLY A O 1
ATOM 2491 N N . SER A 1 343 ? 29.973 1.450 -98.074 1.00 87.25 343 SER A N 1
ATOM 2492 C CA . SER A 1 343 ? 29.353 2.024 -96.873 1.00 87.25 343 SER A CA 1
ATOM 2493 C C . SER A 1 343 ? 30.052 1.636 -95.574 1.00 87.25 343 SER A C 1
ATOM 2495 O O . SER A 1 343 ? 29.935 2.360 -94.597 1.00 87.25 343 SER A O 1
ATOM 2497 N N . ASN A 1 344 ? 30.773 0.519 -95.529 1.00 91.56 344 ASN A N 1
ATOM 2498 C CA . ASN A 1 344 ? 31.436 0.056 -94.318 1.00 91.56 344 ASN A CA 1
ATOM 2499 C C . ASN A 1 344 ? 32.825 -0.505 -94.617 1.00 91.56 344 ASN A C 1
ATOM 2501 O O . ASN A 1 344 ? 33.122 -0.957 -95.729 1.00 91.56 344 ASN A O 1
ATOM 2505 N N . VAL A 1 345 ? 33.649 -0.547 -93.573 1.00 93.44 345 VAL A N 1
ATOM 2506 C CA . VAL A 1 345 ? 34.893 -1.318 -93.546 1.00 93.44 345 VAL A CA 1
ATOM 2507 C C . VAL A 1 345 ? 34.641 -2.595 -92.756 1.00 93.44 345 VAL A C 1
ATOM 2509 O O . VAL A 1 345 ? 34.347 -2.534 -91.563 1.00 93.44 345 VAL A O 1
ATOM 2512 N N . LYS A 1 346 ? 34.759 -3.757 -93.402 1.00 92.06 346 LYS A N 1
ATOM 2513 C CA . LYS A 1 346 ? 34.626 -5.065 -92.749 1.00 92.06 346 LYS A CA 1
ATOM 2514 C C . LYS A 1 346 ? 35.977 -5.751 -92.638 1.00 92.06 346 LYS A C 1
ATOM 2516 O O . LYS A 1 346 ? 36.644 -5.964 -93.646 1.00 92.06 346 LYS A O 1
ATOM 2521 N N . VAL A 1 347 ? 36.362 -6.132 -91.426 1.00 93.00 347 VAL A N 1
ATOM 2522 C CA . VAL A 1 347 ? 37.578 -6.901 -91.142 1.00 93.00 347 VAL A CA 1
ATOM 2523 C C . VAL A 1 347 ? 37.187 -8.351 -90.867 1.00 93.00 347 VAL A C 1
ATOM 2525 O O . VAL A 1 347 ? 36.424 -8.636 -89.940 1.00 93.00 347 VAL A O 1
ATOM 2528 N N . ASN A 1 348 ? 37.705 -9.266 -91.689 1.00 90.19 348 ASN A N 1
ATOM 2529 C CA . ASN A 1 348 ? 37.464 -10.715 -91.644 1.00 90.19 348 ASN A CA 1
ATOM 2530 C C . ASN A 1 348 ? 35.975 -11.108 -91.614 1.00 90.19 348 ASN A C 1
ATOM 2532 O O . ASN A 1 348 ? 35.627 -12.115 -91.003 1.00 90.19 348 ASN A O 1
ATOM 2536 N N . ASP A 1 349 ? 35.097 -10.282 -92.195 1.00 88.38 349 ASP A N 1
ATOM 2537 C CA . ASP A 1 349 ? 33.629 -10.397 -92.119 1.00 88.38 349 ASP A CA 1
ATOM 2538 C C . ASP A 1 349 ? 33.055 -10.454 -90.683 1.00 88.38 349 ASP A C 1
ATOM 2540 O O . ASP A 1 349 ? 31.884 -10.778 -90.489 1.00 88.38 349 ASP A O 1
ATOM 2544 N N . LYS A 1 350 ? 33.859 -10.111 -89.664 1.00 89.31 350 LYS A N 1
ATOM 2545 C CA . LYS A 1 350 ? 33.485 -10.150 -88.240 1.00 89.31 350 LYS A CA 1
ATOM 2546 C C . LYS A 1 350 ? 33.284 -8.761 -87.657 1.00 89.31 350 LYS A C 1
ATOM 2548 O O . LYS A 1 350 ? 32.251 -8.506 -87.051 1.00 89.31 350 LYS A O 1
ATOM 2553 N N . VAL A 1 351 ? 34.256 -7.868 -87.842 1.00 93.88 351 VAL A N 1
ATOM 2554 C CA . VAL A 1 351 ? 34.187 -6.493 -87.328 1.00 93.88 351 VAL A CA 1
ATOM 2555 C C . VAL A 1 351 ? 33.765 -5.569 -88.454 1.00 93.88 351 VAL A C 1
ATOM 2557 O O . VAL A 1 351 ? 34.371 -5.594 -89.520 1.00 93.88 351 VAL A O 1
ATOM 2560 N N . THR A 1 352 ? 32.743 -4.752 -88.220 1.00 93.25 352 THR A N 1
ATOM 2561 C CA . THR A 1 352 ? 32.254 -3.760 -89.185 1.00 93.25 352 THR A CA 1
ATOM 2562 C C . THR A 1 352 ? 32.363 -2.366 -88.587 1.00 93.25 352 THR A C 1
ATOM 2564 O O . THR A 1 352 ? 31.827 -2.133 -87.505 1.00 93.25 352 THR A O 1
ATOM 2567 N N . ILE A 1 353 ? 33.021 -1.452 -89.297 1.00 94.75 353 ILE A N 1
ATOM 2568 C CA . ILE A 1 353 ? 33.043 -0.016 -89.006 1.00 94.75 353 ILE A CA 1
ATOM 2569 C C . ILE A 1 353 ? 32.118 0.667 -90.015 1.00 94.75 353 ILE A C 1
ATOM 2571 O O . ILE A 1 353 ? 32.373 0.581 -91.219 1.00 94.75 353 ILE A O 1
ATOM 2575 N N . ASP A 1 354 ? 31.044 1.295 -89.535 1.00 92.81 354 ASP A N 1
ATOM 2576 C CA . ASP A 1 354 ? 30.104 2.027 -90.391 1.00 92.81 354 ASP A CA 1
ATOM 2577 C C . ASP A 1 354 ? 30.543 3.474 -90.680 1.00 92.81 354 ASP A C 1
ATOM 2579 O O . ASP A 1 354 ? 31.536 3.965 -90.138 1.00 92.81 354 ASP A O 1
ATOM 2583 N N . GLN A 1 355 ? 29.793 4.173 -91.539 1.00 91.31 355 GLN A N 1
ATOM 2584 C CA . GLN A 1 355 ? 30.091 5.561 -91.933 1.00 91.31 355 GLN A CA 1
ATOM 2585 C C . GLN A 1 355 ? 30.054 6.562 -90.767 1.00 91.31 355 GLN A C 1
ATOM 2587 O O . GLN A 1 355 ? 30.654 7.628 -90.862 1.00 91.31 355 GLN A O 1
ATOM 2592 N N . ASN A 1 356 ? 29.367 6.227 -89.670 1.00 91.81 356 ASN A N 1
ATOM 2593 C CA . ASN A 1 356 ? 29.277 7.056 -88.469 1.00 91.81 356 ASN A CA 1
ATOM 2594 C C . ASN A 1 356 ? 30.372 6.706 -87.444 1.00 91.81 356 ASN A C 1
ATOM 2596 O O . ASN A 1 356 ? 30.377 7.249 -86.340 1.00 91.81 356 ASN A O 1
ATOM 2600 N N . GLY A 1 357 ? 31.281 5.783 -87.780 1.00 89.06 357 GLY A N 1
ATOM 2601 C CA . GLY A 1 357 ? 32.332 5.301 -86.888 1.00 89.06 357 GLY A CA 1
ATOM 2602 C C . GLY A 1 357 ? 31.855 4.272 -85.862 1.00 89.06 357 GLY A C 1
ATOM 2603 O O . GLY A 1 357 ? 32.609 3.937 -84.947 1.00 89.06 357 GLY A O 1
ATOM 2604 N N . LYS A 1 358 ? 30.629 3.738 -85.983 1.00 92.06 358 LYS A N 1
ATOM 2605 C CA . LYS A 1 358 ? 30.161 2.668 -85.098 1.00 92.06 358 LYS A CA 1
ATOM 2606 C C . LYS A 1 358 ? 30.885 1.376 -85.448 1.00 92.06 358 LYS A C 1
ATOM 2608 O O . LYS A 1 358 ? 30.805 0.882 -86.572 1.00 92.06 358 LYS A O 1
ATOM 2613 N N . ILE A 1 359 ? 31.525 0.793 -84.441 1.00 93.31 359 ILE A N 1
ATOM 2614 C CA . ILE A 1 359 ? 32.183 -0.506 -84.543 1.00 93.31 359 ILE A CA 1
ATOM 2615 C C . ILE A 1 359 ? 31.221 -1.578 -84.024 1.00 93.31 359 ILE A C 1
ATOM 2617 O O . ILE A 1 359 ? 30.746 -1.515 -82.891 1.00 93.31 359 ILE A O 1
ATOM 2621 N N . SER A 1 360 ? 30.907 -2.563 -84.860 1.00 91.88 360 SER A N 1
ATOM 2622 C CA . SER A 1 360 ? 30.018 -3.683 -84.534 1.00 91.88 360 SER A CA 1
ATOM 2623 C C . SER A 1 360 ? 30.699 -5.025 -84.792 1.00 91.88 360 SER A C 1
ATOM 2625 O O . SER A 1 360 ? 31.658 -5.105 -85.558 1.00 91.88 360 SER A O 1
ATOM 2627 N N . GLY A 1 361 ? 30.231 -6.074 -84.108 1.00 91.44 361 GLY A N 1
ATOM 2628 C CA . GLY A 1 361 ? 30.836 -7.409 -84.177 1.00 91.44 361 GLY A CA 1
ATOM 2629 C C . GLY A 1 361 ? 32.088 -7.600 -83.308 1.00 91.44 361 GLY A C 1
ATOM 2630 O O . GLY A 1 361 ? 32.787 -8.600 -83.451 1.00 91.44 361 GLY A O 1
ATOM 2631 N N . VAL A 1 362 ? 32.360 -6.667 -82.387 1.00 93.31 362 VAL A N 1
ATOM 2632 C CA . VAL A 1 362 ? 33.390 -6.820 -81.347 1.00 93.31 362 VAL A CA 1
ATOM 2633 C C . VAL A 1 362 ? 32.900 -7.840 -80.312 1.00 93.31 362 VAL A C 1
ATOM 2635 O O . VAL A 1 362 ? 31.885 -7.620 -79.641 1.00 93.31 362 VAL A O 1
ATOM 2638 N N . ALA A 1 363 ? 33.599 -8.972 -80.205 1.00 92.94 363 ALA A N 1
ATOM 2639 C CA . ALA A 1 363 ? 33.353 -9.965 -79.159 1.00 92.94 363 ALA A CA 1
ATOM 2640 C C . ALA A 1 363 ? 33.590 -9.356 -77.764 1.00 92.94 363 ALA A C 1
ATOM 2642 O O . ALA A 1 363 ? 34.256 -8.333 -77.643 1.00 92.94 363 ALA A O 1
ATOM 2643 N N . ALA A 1 364 ? 33.019 -9.948 -76.712 1.00 94.94 364 ALA A N 1
ATOM 2644 C CA . ALA A 1 364 ? 33.287 -9.482 -75.351 1.00 94.94 364 ALA A CA 1
ATOM 2645 C C . ALA A 1 364 ? 34.776 -9.676 -75.026 1.00 94.94 364 ALA A C 1
ATOM 2647 O O . ALA A 1 364 ? 35.279 -10.792 -75.154 1.00 94.94 364 ALA A O 1
ATOM 2648 N N . GLY A 1 365 ? 35.457 -8.596 -74.644 1.00 94.06 365 GLY A N 1
ATOM 2649 C CA . GLY A 1 365 ? 36.869 -8.633 -74.265 1.00 94.06 365 GLY A CA 1
ATOM 2650 C C . GLY A 1 365 ? 37.072 -9.241 -72.881 1.00 94.06 365 GLY A C 1
ATOM 2651 O O . GLY A 1 365 ? 36.152 -9.261 -72.062 1.00 94.06 365 GLY A O 1
ATOM 2652 N N . GLU A 1 366 ? 38.271 -9.718 -72.575 1.00 95.06 366 GLU A N 1
ATOM 2653 C CA . GLU A 1 366 ? 38.590 -10.131 -71.209 1.00 95.06 366 GLU A CA 1
ATOM 2654 C C . GLU A 1 366 ? 38.543 -8.926 -70.247 1.00 95.06 366 GLU A C 1
ATOM 2656 O O . GLU A 1 366 ? 39.083 -7.861 -70.548 1.00 95.06 366 GLU A O 1
ATOM 2661 N N . ILE A 1 367 ? 37.915 -9.081 -69.073 1.00 93.38 367 ILE A N 1
ATOM 2662 C CA . ILE A 1 367 ? 37.915 -8.061 -68.011 1.00 93.38 367 ILE A CA 1
ATOM 2663 C C . ILE A 1 367 ? 38.959 -8.454 -66.965 1.00 93.38 367 ILE A C 1
ATOM 2665 O O . ILE A 1 367 ? 38.670 -9.183 -66.017 1.00 93.38 367 ILE A O 1
ATOM 2669 N N . SER A 1 368 ? 40.179 -7.961 -67.144 1.00 94.56 368 SER A N 1
ATOM 2670 C CA . SER A 1 368 ? 41.285 -8.122 -66.199 1.00 94.56 368 SER A CA 1
ATOM 2671 C C . SER A 1 368 ? 42.180 -6.882 -66.213 1.00 94.56 368 SER A C 1
ATOM 2673 O O . SER A 1 368 ? 42.130 -6.075 -67.141 1.00 94.56 368 SER A O 1
ATOM 2675 N N . SER A 1 369 ? 42.999 -6.698 -65.175 1.00 92.12 369 SER A N 1
ATOM 2676 C CA . SER A 1 369 ? 43.866 -5.515 -65.032 1.00 92.12 369 SER A CA 1
ATOM 2677 C C . SER A 1 369 ? 44.970 -5.406 -66.091 1.00 92.12 369 SER A C 1
ATOM 2679 O O . SER A 1 369 ? 45.590 -4.354 -66.213 1.00 92.12 369 SER A O 1
ATOM 2681 N N . THR A 1 370 ? 45.223 -6.473 -66.847 1.00 94.44 370 THR A N 1
ATOM 2682 C CA . THR A 1 370 ? 46.230 -6.538 -67.917 1.00 94.44 370 THR A CA 1
ATOM 2683 C C . THR A 1 370 ? 45.619 -6.627 -69.311 1.00 94.44 370 THR A C 1
ATOM 2685 O O . THR A 1 370 ? 46.360 -6.689 -70.291 1.00 94.44 370 THR A O 1
ATOM 2688 N N . SER A 1 371 ? 44.289 -6.682 -69.411 1.00 95.62 371 SER A N 1
ATOM 2689 C CA . SER A 1 371 ? 43.610 -6.836 -70.692 1.00 95.62 371 SER A CA 1
ATOM 2690 C C . SER A 1 371 ? 43.857 -5.626 -71.589 1.00 95.62 371 SER A C 1
ATOM 2692 O O . SER A 1 371 ? 43.788 -4.475 -71.158 1.00 95.62 371 SER A O 1
ATOM 2694 N N . THR A 1 372 ? 44.137 -5.908 -72.859 1.00 94.06 372 THR A N 1
ATOM 2695 C CA . THR A 1 372 ? 44.197 -4.905 -73.934 1.00 94.06 372 THR A CA 1
ATOM 2696 C C . THR A 1 372 ? 43.036 -5.072 -74.916 1.00 94.06 372 THR A C 1
ATOM 2698 O O . THR A 1 372 ? 42.994 -4.405 -75.951 1.00 94.06 372 THR A O 1
ATOM 2701 N N . ASP A 1 373 ? 42.083 -5.950 -74.582 1.00 95.62 373 ASP A N 1
ATOM 2702 C CA . ASP A 1 373 ? 40.908 -6.212 -75.398 1.00 95.62 373 ASP A CA 1
ATOM 2703 C C . ASP A 1 373 ? 39.948 -5.021 -75.374 1.00 95.62 373 ASP A C 1
ATOM 2705 O O . ASP A 1 373 ? 39.773 -4.328 -74.369 1.00 95.62 373 ASP A O 1
ATOM 2709 N N . ALA A 1 374 ? 39.253 -4.812 -76.490 1.00 92.31 374 ALA A N 1
ATOM 2710 C CA . ALA A 1 374 ? 38.175 -3.840 -76.549 1.00 92.31 374 ALA A CA 1
ATOM 2711 C C . ALA A 1 374 ? 36.943 -4.350 -75.780 1.00 92.31 374 ALA A C 1
ATOM 2713 O O . ALA A 1 374 ? 36.469 -5.465 -76.002 1.00 92.31 374 ALA A O 1
ATOM 2714 N N . ILE A 1 375 ? 36.382 -3.501 -74.920 1.00 94.62 375 ILE A N 1
ATOM 2715 C CA . ILE A 1 375 ? 35.134 -3.782 -74.203 1.00 94.62 375 ILE A CA 1
ATOM 2716 C C . ILE A 1 375 ? 33.940 -3.435 -75.092 1.00 94.62 375 ILE A C 1
ATOM 2718 O O . ILE A 1 375 ? 33.890 -2.362 -75.696 1.00 94.62 375 ILE A O 1
ATOM 2722 N N . ASN A 1 376 ? 32.955 -4.331 -75.161 1.00 94.06 376 ASN A N 1
ATOM 2723 C CA . ASN A 1 376 ? 31.748 -4.105 -75.953 1.00 94.06 376 ASN A CA 1
ATOM 2724 C C . ASN A 1 376 ? 30.587 -3.524 -75.118 1.00 94.06 376 ASN A C 1
ATOM 2726 O O . ASN A 1 376 ? 30.624 -3.460 -73.887 1.00 94.06 376 ASN A O 1
ATOM 2730 N N . GLY A 1 377 ? 29.506 -3.129 -75.800 1.00 94.38 377 GLY A N 1
ATOM 2731 C CA . GLY A 1 377 ? 28.339 -2.518 -75.155 1.00 94.38 377 GLY A CA 1
ATOM 2732 C C . GLY A 1 377 ? 27.649 -3.402 -74.108 1.00 94.38 377 GLY A C 1
ATOM 2733 O O . GLY A 1 377 ? 27.135 -2.872 -73.129 1.00 94.38 377 GLY A O 1
ATOM 2734 N N . SER A 1 378 ? 27.666 -4.733 -74.261 1.00 94.62 378 SER A N 1
ATOM 2735 C CA . SER A 1 378 ? 27.039 -5.646 -73.290 1.00 94.62 378 SER A CA 1
ATOM 2736 C C . SER A 1 378 ? 27.770 -5.677 -71.945 1.00 94.62 378 SER A C 1
ATOM 2738 O O . SER A 1 378 ? 27.128 -5.700 -70.899 1.00 94.62 378 SER A O 1
ATOM 2740 N N . GLN A 1 379 ? 29.102 -5.591 -71.957 1.00 96.69 379 GLN A N 1
ATOM 2741 C CA . GLN A 1 379 ? 29.920 -5.570 -70.742 1.00 96.69 379 GLN A CA 1
ATOM 2742 C C . GLN A 1 379 ? 29.759 -4.251 -69.978 1.00 96.69 379 GLN A C 1
ATOM 2744 O O . GLN A 1 379 ? 29.594 -4.256 -68.760 1.00 96.69 379 GLN A O 1
ATOM 2749 N N . LEU A 1 380 ? 29.739 -3.119 -70.692 1.00 95.75 380 LEU A N 1
ATOM 2750 C CA . LEU A 1 380 ? 29.465 -1.818 -70.078 1.00 95.75 380 LEU A CA 1
ATOM 2751 C C . LEU A 1 380 ? 28.024 -1.732 -69.549 1.00 95.75 380 LEU A C 1
ATOM 2753 O O . LEU A 1 380 ? 27.796 -1.188 -68.471 1.00 95.75 380 LEU A O 1
ATOM 2757 N N . HIS A 1 381 ? 27.056 -2.303 -70.271 1.00 95.75 381 HIS A N 1
ATOM 2758 C CA . HIS A 1 381 ? 25.672 -2.371 -69.810 1.00 95.75 381 HIS A CA 1
ATOM 2759 C C . HIS A 1 381 ? 25.535 -3.196 -68.524 1.00 95.75 381 HIS A C 1
ATOM 2761 O O . HIS A 1 381 ? 24.907 -2.717 -67.588 1.00 95.75 381 HIS A O 1
ATOM 2767 N N . GLN A 1 382 ? 26.191 -4.358 -68.419 1.00 96.75 382 GLN A N 1
ATOM 2768 C CA . GLN A 1 382 ? 26.202 -5.151 -67.182 1.00 96.75 382 GLN A CA 1
ATOM 2769 C C . GLN A 1 382 ? 26.769 -4.363 -65.990 1.00 96.75 382 GLN A C 1
ATOM 2771 O O . GLN A 1 382 ? 26.221 -4.421 -64.889 1.00 96.75 382 GLN A O 1
ATOM 2776 N N . THR A 1 383 ? 27.844 -3.596 -66.196 1.00 96.62 383 THR A N 1
ATOM 2777 C CA . THR A 1 383 ? 28.372 -2.689 -65.164 1.00 96.62 383 THR A CA 1
ATOM 2778 C C . THR A 1 383 ? 27.336 -1.638 -64.763 1.00 96.62 383 THR A C 1
ATOM 2780 O O . THR A 1 383 ? 27.148 -1.394 -63.573 1.00 96.62 383 THR A O 1
ATOM 2783 N N . ASN A 1 384 ? 26.623 -1.051 -65.726 1.00 96.81 384 ASN A N 1
ATOM 2784 C CA . ASN A 1 384 ? 25.573 -0.070 -65.444 1.00 96.81 384 ASN A CA 1
ATOM 2785 C C . ASN A 1 384 ? 24.381 -0.677 -64.687 1.00 96.81 384 ASN A C 1
ATOM 2787 O O . ASN A 1 384 ? 23.858 -0.020 -63.790 1.00 96.81 384 ASN A O 1
ATOM 2791 N N . GLU A 1 385 ? 23.992 -1.922 -64.976 1.00 97.62 385 GLU A N 1
ATOM 2792 C CA . GLU A 1 385 ? 22.969 -2.646 -64.207 1.00 97.62 385 GLU A CA 1
ATOM 2793 C C . GLU A 1 385 ? 23.409 -2.847 -62.748 1.00 97.62 385 GLU A C 1
ATOM 2795 O O . GLU A 1 385 ? 22.643 -2.582 -61.823 1.00 97.62 385 GLU A O 1
ATOM 2800 N N . ASN A 1 386 ? 24.675 -3.214 -62.514 1.00 96.75 386 ASN A N 1
ATOM 2801 C CA . ASN A 1 386 ? 25.221 -3.332 -61.157 1.00 96.75 386 ASN A CA 1
ATOM 2802 C C . ASN A 1 386 ? 25.239 -1.976 -60.426 1.00 96.75 386 ASN A C 1
ATOM 2804 O O . ASN A 1 386 ? 24.933 -1.900 -59.237 1.00 96.75 386 ASN A O 1
ATOM 2808 N N . VAL A 1 387 ? 25.568 -0.885 -61.127 1.00 97.81 387 VAL A N 1
ATOM 2809 C CA . VAL A 1 387 ? 25.510 0.477 -60.569 1.00 97.81 387 VAL A CA 1
ATOM 2810 C C . VAL A 1 387 ? 24.069 0.882 -60.243 1.00 97.81 387 VAL A C 1
ATOM 2812 O O . VAL A 1 387 ? 23.831 1.484 -59.195 1.00 97.81 387 VAL A O 1
ATOM 2815 N N . ALA A 1 388 ? 23.100 0.531 -61.092 1.00 96.88 388 ALA A N 1
ATOM 2816 C CA . ALA A 1 388 ? 21.683 0.776 -60.839 1.00 96.88 388 ALA A CA 1
ATOM 2817 C C . ALA A 1 388 ? 21.175 -0.012 -59.619 1.00 96.88 388 ALA A C 1
ATOM 2819 O O . ALA A 1 388 ? 20.478 0.556 -58.776 1.00 96.88 388 ALA A O 1
ATOM 2820 N N . ALA A 1 389 ? 21.584 -1.276 -59.468 1.00 97.69 389 ALA A N 1
ATOM 2821 C CA . ALA A 1 389 ? 21.290 -2.080 -58.282 1.00 97.69 389 ALA A CA 1
ATOM 2822 C C . ALA A 1 389 ? 21.878 -1.447 -57.008 1.00 97.69 389 ALA A C 1
ATOM 2824 O O . ALA A 1 389 ? 21.149 -1.209 -56.046 1.00 97.69 389 ALA A O 1
ATOM 2825 N N . ASN A 1 390 ? 23.154 -1.043 -57.037 1.00 97.81 390 ASN A N 1
ATOM 2826 C CA . ASN A 1 390 ? 23.785 -0.335 -55.918 1.00 97.81 390 ASN A CA 1
ATOM 2827 C C . ASN A 1 390 ? 23.044 0.963 -55.568 1.00 97.81 390 ASN A C 1
ATOM 2829 O O . ASN A 1 390 ? 22.894 1.305 -54.396 1.00 97.81 390 ASN A O 1
ATOM 2833 N N . ARG A 1 391 ? 22.563 1.705 -56.574 1.00 98.00 391 ARG A N 1
ATOM 2834 C CA . ARG A 1 391 ? 21.780 2.926 -56.352 1.00 98.00 391 ARG A CA 1
ATOM 2835 C C . ARG A 1 391 ? 20.476 2.628 -55.609 1.00 98.00 391 ARG A C 1
ATOM 2837 O O . ARG A 1 391 ? 20.147 3.384 -54.692 1.00 98.00 391 ARG A O 1
ATOM 2844 N N . ALA A 1 392 ? 19.780 1.555 -55.985 1.00 97.69 392 ALA A N 1
ATOM 2845 C CA . ALA A 1 392 ? 18.553 1.109 -55.331 1.00 97.69 392 ALA A CA 1
ATOM 2846 C C . ALA A 1 392 ? 18.803 0.668 -53.878 1.00 97.69 392 ALA A C 1
ATOM 2848 O O . ALA A 1 392 ? 18.059 1.069 -52.983 1.00 97.69 392 ALA A O 1
ATOM 2849 N N . ASP A 1 393 ? 19.886 -0.070 -53.618 1.00 98.19 393 ASP A N 1
ATOM 2850 C CA . ASP A 1 393 ? 20.282 -0.459 -52.259 1.00 98.19 393 ASP A CA 1
ATOM 2851 C C . ASP A 1 393 ? 20.631 0.757 -51.391 1.00 98.19 393 ASP A C 1
ATOM 2853 O O . ASP A 1 393 ? 20.238 0.830 -50.227 1.00 98.19 393 ASP A O 1
ATOM 2857 N N . ILE A 1 394 ? 21.306 1.764 -51.957 1.00 98.12 394 ILE A N 1
ATOM 2858 C CA . ILE A 1 394 ? 21.583 3.033 -51.267 1.00 98.12 394 ILE A CA 1
ATOM 2859 C C . ILE A 1 394 ? 20.280 3.769 -50.921 1.00 98.12 394 ILE A C 1
ATOM 2861 O O . ILE A 1 394 ? 20.154 4.291 -49.812 1.00 98.12 394 ILE A O 1
ATOM 2865 N N . ASP A 1 395 ? 19.303 3.811 -51.832 1.00 97.31 395 ASP A N 1
ATOM 2866 C CA . ASP A 1 395 ? 17.996 4.421 -51.554 1.00 97.31 395 ASP A CA 1
ATOM 2867 C C . ASP A 1 395 ? 17.231 3.673 -50.458 1.00 97.31 395 ASP A C 1
ATOM 2869 O O . ASP A 1 395 ? 16.641 4.305 -49.578 1.00 97.31 395 ASP A O 1
ATOM 2873 N N . LYS A 1 396 ? 17.296 2.338 -50.455 1.00 97.81 396 LYS A N 1
ATOM 2874 C CA . LYS A 1 396 ? 16.719 1.517 -49.389 1.00 97.81 396 LYS A CA 1
ATOM 2875 C C . LYS A 1 396 ? 17.398 1.780 -48.045 1.00 97.81 396 LYS A C 1
ATOM 2877 O O . LYS A 1 396 ? 16.711 2.075 -47.072 1.00 97.81 396 LYS A O 1
ATOM 2882 N N . ASN A 1 397 ? 18.730 1.778 -48.005 1.00 97.88 397 ASN A N 1
ATOM 2883 C CA . ASN A 1 397 ? 19.492 2.091 -46.796 1.00 97.88 397 ASN A CA 1
ATOM 2884 C C . ASN A 1 397 ? 19.147 3.486 -46.262 1.00 97.88 397 ASN A C 1
ATOM 2886 O O . ASN A 1 397 ? 19.002 3.670 -45.057 1.00 97.88 397 ASN A O 1
ATOM 2890 N N . LYS A 1 398 ? 18.958 4.471 -47.147 1.00 98.25 398 LYS A N 1
ATOM 2891 C CA . LYS A 1 398 ? 18.510 5.813 -46.760 1.00 98.25 398 LYS A CA 1
ATOM 2892 C C . LYS A 1 398 ? 17.131 5.792 -46.090 1.00 98.25 398 LYS A C 1
ATOM 2894 O O . LYS A 1 398 ? 16.943 6.481 -45.088 1.00 98.25 398 LYS A O 1
ATOM 2899 N N . ALA A 1 399 ? 16.183 5.016 -46.615 1.00 97.38 399 ALA A N 1
ATOM 2900 C CA . ALA A 1 399 ? 14.859 4.862 -46.013 1.00 97.38 399 ALA A CA 1
ATOM 2901 C C . ALA A 1 399 ? 14.920 4.144 -44.652 1.00 97.38 399 ALA A C 1
ATOM 2903 O O . ALA A 1 399 ? 14.300 4.602 -43.692 1.00 97.38 399 ALA A O 1
ATOM 2904 N N . ASP A 1 400 ? 15.716 3.079 -44.545 1.00 98.06 400 ASP A N 1
ATOM 2905 C CA . ASP A 1 400 ? 15.903 2.324 -43.302 1.00 98.06 400 ASP A CA 1
ATOM 2906 C C . ASP A 1 400 ? 16.563 3.183 -42.209 1.00 98.06 400 ASP A C 1
ATOM 2908 O O . ASP A 1 400 ? 16.134 3.158 -41.054 1.00 98.06 400 ASP A O 1
ATOM 2912 N N . ILE A 1 401 ? 17.549 4.012 -42.573 1.00 98.00 401 ILE A N 1
ATOM 2913 C CA . ILE A 1 401 ? 18.174 4.985 -41.664 1.00 98.00 401 ILE A CA 1
ATOM 2914 C C . ILE A 1 401 ? 17.146 6.014 -41.177 1.00 98.00 401 ILE A C 1
ATOM 2916 O O . ILE A 1 401 ? 17.093 6.295 -39.982 1.00 98.00 401 ILE A O 1
ATOM 2920 N N . ALA A 1 402 ? 16.287 6.537 -42.057 1.00 96.50 402 ALA A N 1
ATOM 2921 C CA . ALA A 1 402 ? 15.227 7.463 -41.654 1.00 96.50 402 ALA A CA 1
ATOM 2922 C C . ALA A 1 402 ? 14.195 6.800 -40.718 1.00 96.50 402 ALA A C 1
ATOM 2924 O O . ALA A 1 402 ? 13.716 7.414 -39.764 1.00 96.50 402 ALA A O 1
ATOM 2925 N N . ALA A 1 403 ? 13.865 5.526 -40.943 1.00 97.19 403 ALA A N 1
ATOM 2926 C CA . ALA A 1 403 ? 13.008 4.765 -40.036 1.00 97.19 403 ALA A CA 1
ATOM 2927 C C . ALA A 1 403 ? 13.675 4.530 -38.668 1.00 97.19 403 ALA A C 1
ATOM 2929 O O . ALA A 1 403 ? 13.004 4.598 -37.634 1.00 97.19 403 ALA A O 1
ATOM 2930 N N . LEU A 1 404 ? 14.989 4.278 -38.645 1.00 98.06 404 LEU A N 1
ATOM 2931 C CA . LEU A 1 404 ? 15.763 4.160 -37.411 1.00 98.06 404 LEU A CA 1
ATOM 2932 C C . LEU A 1 404 ? 15.789 5.483 -36.633 1.00 98.06 404 LEU A C 1
ATOM 2934 O O . LEU A 1 404 ? 15.559 5.465 -35.427 1.00 98.06 404 LEU A O 1
ATOM 2938 N N . ASP A 1 405 ? 15.983 6.610 -37.314 1.00 98.12 405 ASP A N 1
ATOM 2939 C CA . ASP A 1 405 ? 15.969 7.952 -36.718 1.00 98.12 405 ASP A CA 1
ATOM 2940 C C . ASP A 1 405 ? 14.627 8.276 -36.036 1.00 98.12 405 ASP A C 1
ATOM 2942 O O . ASP A 1 405 ? 14.578 8.694 -34.876 1.00 98.12 405 ASP A O 1
ATOM 2946 N N . ASN A 1 406 ? 13.511 7.944 -36.695 1.00 97.06 406 ASN A N 1
ATOM 2947 C CA . ASN A 1 406 ? 12.175 8.069 -36.107 1.00 97.06 406 ASN A CA 1
ATOM 2948 C C . ASN A 1 406 ? 12.007 7.207 -34.842 1.00 97.06 406 ASN A C 1
ATOM 2950 O O . ASN A 1 406 ? 11.445 7.664 -33.843 1.00 97.06 406 ASN A O 1
ATOM 2954 N N . ARG A 1 407 ? 12.504 5.960 -34.853 1.00 97.94 407 ARG A N 1
ATOM 2955 C CA . ARG A 1 407 ? 12.464 5.065 -33.680 1.00 97.94 407 ARG A CA 1
ATOM 2956 C C . ARG A 1 407 ? 13.320 5.592 -32.531 1.00 97.94 407 ARG A C 1
ATOM 2958 O O . ARG A 1 407 ? 12.888 5.526 -31.385 1.00 97.94 407 ARG A O 1
ATOM 2965 N N . VAL A 1 408 ? 14.508 6.119 -32.826 1.00 98.12 408 VAL A N 1
ATOM 2966 C CA . VAL A 1 408 ? 15.397 6.722 -31.822 1.00 98.12 408 VAL A CA 1
ATOM 2967 C C . VAL A 1 408 ? 14.737 7.948 -31.197 1.00 98.12 408 VAL A C 1
ATOM 2969 O O . VAL A 1 408 ? 14.698 8.052 -29.974 1.00 98.12 408 VAL A O 1
ATOM 2972 N N . THR A 1 409 ? 14.124 8.809 -32.009 1.00 97.19 409 THR A N 1
ATOM 2973 C CA . THR A 1 409 ? 13.390 9.987 -31.530 1.00 97.19 409 THR A CA 1
ATOM 2974 C C . THR A 1 409 ? 12.210 9.595 -30.633 1.00 97.19 409 THR A C 1
ATOM 2976 O O . THR A 1 409 ? 11.999 10.195 -29.578 1.00 97.19 409 THR A O 1
ATOM 2979 N N . LYS A 1 410 ? 11.449 8.554 -31.001 1.00 97.31 410 LYS A N 1
ATOM 2980 C CA . LYS A 1 410 ? 10.361 8.028 -30.163 1.00 97.31 410 LYS A CA 1
ATOM 2981 C C . LYS A 1 410 ? 10.884 7.471 -28.836 1.00 97.31 410 LYS A C 1
ATOM 2983 O O . LYS A 1 410 ? 10.345 7.809 -27.785 1.00 97.31 410 LYS A O 1
ATOM 2988 N N . ASN A 1 411 ? 11.967 6.698 -28.871 1.00 97.81 411 ASN A N 1
ATOM 2989 C CA . ASN A 1 411 ? 12.611 6.197 -27.659 1.00 97.81 411 ASN A CA 1
ATOM 2990 C C . ASN A 1 411 ? 13.086 7.342 -26.754 1.00 97.81 411 ASN A C 1
ATOM 2992 O O . ASN A 1 411 ? 12.941 7.254 -25.539 1.00 97.81 411 ASN A O 1
ATOM 2996 N N . GLU A 1 412 ? 13.612 8.432 -27.316 1.00 98.38 412 GLU A N 1
ATOM 2997 C CA . GLU A 1 412 ? 14.006 9.608 -26.536 1.00 98.38 412 GLU A CA 1
ATOM 2998 C C . GLU A 1 412 ? 12.806 10.246 -25.811 1.00 98.38 412 GLU A C 1
ATOM 3000 O O . GLU A 1 412 ? 12.908 10.613 -24.638 1.00 98.38 412 GLU A O 1
ATOM 3005 N N . GLN A 1 413 ? 11.651 10.343 -26.478 1.00 97.81 413 GLN A N 1
ATOM 3006 C CA . GLN A 1 413 ? 10.406 10.827 -25.869 1.00 97.81 413 GLN A CA 1
ATOM 3007 C C . GLN A 1 413 ? 9.906 9.893 -24.760 1.00 97.81 413 GLN A C 1
ATOM 3009 O O . GLN A 1 413 ? 9.552 10.364 -23.681 1.00 97.81 413 GLN A O 1
ATOM 3014 N N . ASP A 1 414 ? 9.920 8.581 -24.995 1.00 98.31 414 ASP A N 1
ATOM 3015 C CA . ASP A 1 414 ? 9.468 7.590 -24.013 1.00 98.31 414 ASP A CA 1
ATOM 3016 C C . ASP A 1 414 ? 10.389 7.566 -22.781 1.00 98.31 414 ASP A C 1
ATOM 3018 O O . ASP A 1 414 ? 9.916 7.492 -21.648 1.00 98.31 414 ASP A O 1
ATOM 3022 N N . ILE A 1 415 ? 11.704 7.730 -22.967 1.00 98.19 415 ILE A N 1
ATOM 3023 C CA . ILE A 1 415 ? 12.665 7.883 -21.863 1.00 98.19 415 ILE A CA 1
ATOM 3024 C C . ILE A 1 415 ? 12.379 9.158 -21.057 1.00 98.19 415 ILE A C 1
ATOM 3026 O O . ILE A 1 415 ? 12.404 9.116 -19.825 1.00 98.19 415 ILE A O 1
ATOM 3030 N N . LYS A 1 416 ? 12.078 10.283 -21.724 1.00 97.62 416 LYS A N 1
ATOM 3031 C CA . LYS A 1 416 ? 11.685 11.535 -21.053 1.00 97.62 416 LYS A CA 1
ATOM 3032 C C . LYS A 1 416 ? 10.404 11.357 -20.229 1.00 97.62 416 LYS A C 1
ATOM 3034 O O . LYS A 1 416 ? 10.356 11.843 -19.100 1.00 97.62 416 LYS A O 1
ATOM 3039 N N . GLN A 1 417 ? 9.411 10.632 -20.748 1.00 98.06 417 GLN A N 1
ATOM 3040 C CA . GLN A 1 417 ? 8.183 10.322 -20.010 1.00 98.06 417 GLN A CA 1
ATOM 3041 C C . GLN A 1 417 ? 8.460 9.415 -18.806 1.00 98.06 417 GLN A C 1
ATOM 3043 O O . GLN A 1 417 ? 8.067 9.746 -17.692 1.00 98.06 417 GLN A O 1
ATOM 3048 N N . ASN A 1 418 ? 9.223 8.335 -18.994 1.00 98.12 418 ASN A N 1
ATOM 3049 C CA . ASN A 1 418 ? 9.604 7.436 -17.904 1.00 98.12 418 ASN A CA 1
ATOM 3050 C C . ASN A 1 418 ? 10.337 8.182 -16.778 1.00 98.12 418 ASN A C 1
ATOM 3052 O O . ASN A 1 418 ? 10.108 7.912 -15.601 1.00 98.12 418 ASN A O 1
ATOM 3056 N N . ALA A 1 419 ? 11.203 9.143 -17.114 1.00 98.31 419 ALA A N 1
ATOM 3057 C CA . ALA A 1 419 ? 11.872 9.978 -16.121 1.00 98.31 419 ALA A CA 1
ATOM 3058 C C . ALA A 1 419 ? 10.882 10.843 -15.314 1.00 98.31 419 ALA A C 1
ATOM 3060 O O . ALA A 1 419 ? 11.048 10.980 -14.099 1.00 98.31 419 ALA A O 1
ATOM 3061 N N . ALA A 1 420 ? 9.845 11.390 -15.959 1.00 97.81 420 ALA A N 1
ATOM 3062 C CA . ALA A 1 420 ? 8.782 12.140 -15.290 1.00 97.81 420 ALA A CA 1
ATOM 3063 C C . ALA A 1 420 ? 7.936 11.240 -14.372 1.00 97.81 420 ALA A C 1
ATOM 3065 O O . ALA A 1 420 ? 7.704 11.596 -13.216 1.00 97.81 420 ALA A O 1
ATOM 3066 N N . ASP A 1 421 ? 7.562 10.047 -14.836 1.00 98.44 421 ASP A N 1
ATOM 3067 C CA . ASP A 1 421 ? 6.798 9.073 -14.048 1.00 98.44 421 ASP A CA 1
ATOM 3068 C C . ASP A 1 421 ? 7.592 8.601 -12.819 1.00 98.44 421 ASP A C 1
ATOM 3070 O O . ASP A 1 421 ? 7.060 8.507 -11.713 1.00 98.44 421 ASP A O 1
ATOM 3074 N N . ILE A 1 422 ? 8.902 8.367 -12.970 1.00 98.19 422 ILE A N 1
ATOM 3075 C CA . ILE A 1 422 ? 9.801 8.048 -11.850 1.00 98.19 422 ILE A CA 1
ATOM 3076 C C . ILE A 1 422 ? 9.854 9.202 -10.841 1.00 98.19 422 ILE A C 1
ATOM 3078 O O . ILE A 1 422 ? 9.842 8.959 -9.630 1.00 98.19 422 ILE A O 1
ATOM 3082 N N . ALA A 1 423 ? 9.910 10.453 -11.308 1.00 97.81 423 ALA A N 1
ATOM 3083 C CA . ALA A 1 423 ? 9.898 11.621 -10.432 1.00 97.81 423 ALA A CA 1
ATOM 3084 C C . ALA A 1 423 ? 8.574 11.742 -9.655 1.00 97.81 423 ALA A C 1
ATOM 3086 O O . ALA A 1 423 ? 8.608 12.001 -8.450 1.00 97.81 423 ALA A O 1
ATOM 3087 N N . GLN A 1 424 ? 7.435 11.481 -10.305 1.00 98.12 424 GLN A N 1
ATOM 3088 C CA . GLN A 1 424 ? 6.125 11.449 -9.651 1.00 98.12 424 GLN A CA 1
ATOM 3089 C C . GLN A 1 424 ? 6.041 10.323 -8.614 1.00 98.12 424 GLN A C 1
ATOM 3091 O O . GLN A 1 424 ? 5.730 10.581 -7.454 1.00 98.12 424 GLN A O 1
ATOM 3096 N N . ASN A 1 425 ? 6.439 9.102 -8.978 1.00 98.31 425 ASN A N 1
ATOM 3097 C CA . ASN A 1 425 ? 6.477 7.967 -8.053 1.00 98.31 425 ASN A CA 1
ATOM 3098 C C . ASN A 1 425 ? 7.352 8.261 -6.825 1.00 98.31 425 ASN A C 1
ATOM 3100 O O . ASN A 1 425 ? 7.011 7.891 -5.702 1.00 98.31 425 ASN A O 1
ATOM 3104 N N . LYS A 1 426 ? 8.481 8.958 -7.007 1.00 98.56 426 LYS A N 1
ATOM 3105 C CA . LYS A 1 426 ? 9.338 9.396 -5.897 1.00 98.56 426 LYS A CA 1
ATOM 3106 C C . LYS A 1 426 ? 8.606 10.366 -4.959 1.00 98.56 426 LYS A C 1
ATOM 3108 O O . LYS A 1 426 ? 8.784 10.259 -3.744 1.00 98.56 426 LYS A O 1
ATOM 3113 N N . ALA A 1 427 ? 7.814 11.293 -5.499 1.00 98.00 427 ALA A N 1
ATOM 3114 C CA . ALA A 1 427 ? 7.001 12.218 -4.711 1.00 98.00 427 ALA A CA 1
ATOM 3115 C C . ALA A 1 427 ? 5.884 11.483 -3.952 1.00 98.00 427 ALA A C 1
ATOM 3117 O O . ALA A 1 427 ? 5.746 11.673 -2.744 1.00 98.00 427 ALA A O 1
ATOM 3118 N N . ASP A 1 428 ? 5.171 10.570 -4.611 1.00 98.38 428 ASP A N 1
ATOM 3119 C CA . ASP A 1 428 ? 4.100 9.777 -3.995 1.00 98.38 428 ASP A CA 1
ATOM 3120 C C . ASP A 1 428 ? 4.631 8.880 -2.867 1.00 98.38 428 ASP A C 1
ATOM 3122 O O . ASP A 1 428 ? 4.036 8.796 -1.793 1.00 98.38 428 ASP A O 1
ATOM 3126 N N . ILE A 1 429 ? 5.804 8.264 -3.051 1.00 98.25 429 ILE A N 1
ATOM 3127 C CA . ILE A 1 429 ? 6.485 7.500 -1.994 1.00 98.25 429 ILE A CA 1
ATOM 3128 C C . ILE A 1 429 ? 6.826 8.396 -0.795 1.00 98.25 429 ILE A C 1
ATOM 3130 O O . ILE A 1 429 ? 6.705 7.955 0.352 1.00 98.25 429 ILE A O 1
ATOM 3134 N N . ALA A 1 430 ? 7.253 9.640 -1.027 1.00 97.69 430 ALA A N 1
ATOM 3135 C CA . ALA A 1 430 ? 7.538 10.585 0.050 1.00 97.69 430 ALA A CA 1
ATOM 3136 C C . ALA A 1 430 ? 6.266 10.962 0.829 1.00 97.69 430 ALA A C 1
ATOM 3138 O O . ALA A 1 430 ? 6.297 10.963 2.062 1.00 97.69 430 ALA A O 1
ATOM 3139 N N . THR A 1 431 ? 5.150 11.191 0.131 1.00 98.25 431 THR A N 1
ATOM 3140 C CA . THR A 1 431 ? 3.827 11.416 0.736 1.00 98.25 431 THR A CA 1
ATOM 3141 C C . THR A 1 431 ? 3.384 10.208 1.557 1.00 98.25 431 THR A C 1
ATOM 3143 O O . THR A 1 431 ? 3.141 10.337 2.754 1.00 98.25 431 THR A O 1
ATOM 3146 N N . ASN A 1 432 ? 3.421 9.006 0.977 1.00 98.25 432 ASN A N 1
ATOM 3147 C CA . ASN A 1 432 ? 3.066 7.770 1.676 1.00 98.25 432 ASN A CA 1
ATOM 3148 C C . ASN A 1 432 ? 3.920 7.553 2.935 1.00 98.25 432 ASN A C 1
ATOM 3150 O O . ASN A 1 432 ? 3.421 7.112 3.969 1.00 98.25 432 ASN A O 1
ATOM 3154 N N . LYS A 1 433 ? 5.217 7.886 2.886 1.00 98.44 433 LYS A N 1
ATOM 3155 C CA . LYS A 1 433 ? 6.103 7.823 4.058 1.00 98.44 433 LYS A CA 1
ATOM 3156 C C . LYS A 1 433 ? 5.649 8.782 5.166 1.00 98.44 433 LYS A C 1
ATOM 3158 O O . LYS A 1 433 ? 5.708 8.403 6.338 1.00 98.44 433 LYS A O 1
ATOM 3163 N N . ALA A 1 434 ? 5.219 9.994 4.815 1.00 97.69 434 ALA A N 1
ATOM 3164 C CA . ALA A 1 434 ? 4.692 10.970 5.767 1.00 97.69 434 ALA A CA 1
ATOM 3165 C C . ALA A 1 434 ? 3.355 10.504 6.369 1.00 97.69 434 ALA A C 1
ATOM 3167 O O . ALA A 1 434 ? 3.195 10.534 7.589 1.00 97.69 434 ALA A O 1
ATOM 3168 N N . ASP A 1 435 ? 2.449 9.975 5.549 1.00 98.31 435 ASP A N 1
ATOM 3169 C CA . ASP A 1 435 ? 1.163 9.436 6.002 1.00 98.31 435 ASP A CA 1
ATOM 3170 C C . ASP A 1 435 ? 1.342 8.244 6.944 1.00 98.31 435 ASP A C 1
ATOM 3172 O O . ASP A 1 435 ? 0.696 8.165 7.988 1.00 98.31 435 ASP A O 1
ATOM 3176 N N . ILE A 1 436 ? 2.280 7.339 6.646 1.00 98.12 436 ILE A N 1
ATOM 3177 C CA . ILE A 1 436 ? 2.636 6.228 7.541 1.00 98.12 436 ILE A CA 1
ATOM 3178 C C . ILE A 1 436 ? 3.163 6.750 8.884 1.00 98.12 436 ILE A C 1
ATOM 3180 O O . ILE A 1 436 ? 2.813 6.201 9.933 1.00 98.12 436 ILE A O 1
ATOM 3184 N N . ALA A 1 437 ? 3.988 7.800 8.884 1.00 97.62 437 ALA A N 1
ATOM 3185 C CA . ALA A 1 437 ? 4.485 8.405 10.118 1.00 97.62 437 ALA A CA 1
ATOM 3186 C C . ALA A 1 437 ? 3.342 9.017 10.948 1.00 97.62 437 ALA A C 1
ATOM 3188 O O . ALA A 1 437 ? 3.270 8.778 12.156 1.00 97.62 437 ALA A O 1
ATOM 3189 N N . THR A 1 438 ? 2.413 9.719 10.298 1.00 98.12 438 THR A N 1
ATOM 3190 C CA . THR A 1 438 ? 1.193 10.255 10.921 1.00 98.12 438 THR A CA 1
ATOM 3191 C C . THR A 1 438 ? 0.321 9.138 11.490 1.00 98.12 438 THR A C 1
ATOM 3193 O O . THR A 1 438 ? -0.059 9.182 12.657 1.00 98.12 438 THR A O 1
ATOM 3196 N N . ASN A 1 439 ? 0.069 8.079 10.721 1.00 98.12 439 ASN A N 1
ATOM 3197 C CA . ASN A 1 439 ? -0.704 6.926 11.177 1.00 98.12 439 ASN A CA 1
ATOM 3198 C C . ASN A 1 439 ? -0.048 6.238 12.377 1.00 98.12 439 ASN A C 1
ATOM 3200 O O . ASN A 1 439 ? -0.733 5.883 13.333 1.00 98.12 439 ASN A O 1
ATOM 3204 N N . LYS A 1 440 ? 1.283 6.101 12.381 1.00 98.25 440 LYS A N 1
ATOM 3205 C CA . LYS A 1 440 ? 2.029 5.573 13.530 1.00 98.25 440 LYS A CA 1
ATOM 3206 C C . LYS A 1 440 ? 1.829 6.438 14.780 1.00 98.25 440 LYS A C 1
ATOM 3208 O O . LYS A 1 440 ? 1.631 5.885 15.861 1.00 98.25 440 LYS A O 1
ATOM 3213 N N . ALA A 1 441 ? 1.864 7.765 14.639 1.00 97.62 441 ALA A N 1
ATOM 3214 C CA . ALA A 1 441 ? 1.610 8.693 15.739 1.00 97.62 441 ALA A CA 1
ATOM 3215 C C . ALA A 1 441 ? 0.163 8.587 16.251 1.00 97.62 441 ALA A C 1
ATOM 3217 O O . ALA A 1 441 ? -0.053 8.454 17.454 1.00 97.62 441 ALA A O 1
ATOM 3218 N N . ASN A 1 442 ? -0.815 8.536 15.344 1.00 97.94 442 ASN A N 1
ATOM 3219 C CA . ASN A 1 442 ? -2.229 8.365 15.683 1.00 97.94 442 ASN A CA 1
ATOM 3220 C C . ASN A 1 442 ? -2.494 7.037 16.403 1.00 97.94 442 ASN A C 1
ATOM 3222 O O . ASN A 1 442 ? -3.227 7.006 17.384 1.00 97.94 442 ASN A O 1
ATOM 3226 N N . ILE A 1 443 ? -1.870 5.937 15.973 1.00 97.81 443 ILE A N 1
ATOM 3227 C CA . ILE A 1 443 ? -1.982 4.637 16.652 1.00 97.81 443 ILE A CA 1
ATOM 3228 C C . ILE A 1 443 ? -1.407 4.710 18.069 1.00 97.81 443 ILE A C 1
ATOM 3230 O O . ILE A 1 443 ? -2.024 4.205 19.007 1.00 97.81 443 ILE A O 1
ATOM 3234 N N . ALA A 1 444 ? -0.247 5.349 18.244 1.00 96.56 444 ALA A N 1
ATOM 3235 C CA . ALA A 1 444 ? 0.339 5.543 19.568 1.00 96.56 444 ALA A CA 1
ATOM 3236 C C . ALA A 1 444 ? -0.582 6.379 20.474 1.00 96.56 444 ALA A C 1
ATOM 3238 O O . ALA A 1 444 ? -0.765 6.038 21.645 1.00 96.56 444 ALA A O 1
ATOM 3239 N N . GLN A 1 445 ? -1.207 7.421 19.919 1.00 97.44 445 GLN A N 1
ATOM 3240 C CA . GLN A 1 445 ? -2.182 8.251 20.619 1.00 97.44 445 GLN A CA 1
ATOM 3241 C C . GLN A 1 445 ? -3.436 7.455 21.001 1.00 97.44 445 GLN A C 1
ATOM 3243 O O . GLN A 1 445 ? -3.806 7.433 22.172 1.00 97.44 445 GLN A O 1
ATOM 3248 N N . ASN A 1 446 ? -4.030 6.713 20.064 1.00 97.31 446 ASN A N 1
ATOM 3249 C CA . ASN A 1 446 ? -5.184 5.853 20.326 1.00 97.31 446 ASN A CA 1
ATOM 3250 C C . ASN A 1 446 ? -4.881 4.812 21.411 1.00 97.31 446 ASN A C 1
ATOM 3252 O O . ASN A 1 446 ? -5.695 4.599 22.303 1.00 97.31 446 ASN A O 1
ATOM 3256 N N . ALA A 1 447 ? -3.698 4.192 21.387 1.00 97.06 447 ALA A N 1
ATOM 3257 C CA . ALA A 1 447 ? -3.279 3.261 22.433 1.00 97.06 447 ALA A CA 1
ATOM 3258 C C . ALA A 1 447 ? -3.177 3.945 23.809 1.00 97.06 447 ALA A C 1
ATOM 3260 O O . ALA A 1 447 ? -3.549 3.354 24.826 1.00 97.06 447 ALA A O 1
ATOM 3261 N N . ALA A 1 448 ? -2.698 5.193 23.860 1.00 96.19 448 ALA A N 1
ATOM 3262 C CA . ALA A 1 448 ? -2.669 5.982 25.088 1.00 96.19 448 ALA A CA 1
ATOM 3263 C C . ALA A 1 448 ? -4.083 6.343 25.570 1.00 96.19 448 ALA A C 1
ATOM 3265 O O . ALA A 1 448 ? -4.367 6.242 26.764 1.00 96.19 448 ALA A O 1
ATOM 3266 N N . ASP A 1 449 ? -4.979 6.720 24.661 1.00 96.12 449 ASP A N 1
ATOM 3267 C CA . ASP A 1 449 ? -6.355 7.075 24.997 1.00 96.12 449 ASP A CA 1
ATOM 3268 C C . ASP A 1 449 ? -7.170 5.859 25.452 1.00 96.12 449 ASP A C 1
ATOM 3270 O O . ASP A 1 449 ? -7.888 5.960 26.444 1.00 96.12 449 ASP A O 1
ATOM 3274 N N . ILE A 1 450 ? -6.968 4.680 24.855 1.00 95.12 450 ILE A N 1
ATOM 3275 C CA . ILE A 1 450 ? -7.541 3.414 25.342 1.00 95.12 450 ILE A CA 1
ATOM 3276 C C . ILE A 1 450 ? -7.098 3.136 26.782 1.00 95.12 450 ILE A C 1
ATOM 3278 O O . ILE A 1 450 ? -7.936 2.834 27.628 1.00 95.12 450 ILE A O 1
ATOM 3282 N N . LYS A 1 451 ? -5.808 3.307 27.105 1.00 92.62 451 LYS A N 1
ATOM 3283 C CA . LYS A 1 451 ? -5.321 3.148 28.489 1.00 92.62 451 LYS A CA 1
ATOM 3284 C C . LYS A 1 451 ? -5.964 4.148 29.449 1.00 92.62 451 LYS A C 1
ATOM 3286 O O . LYS A 1 451 ? -6.265 3.789 30.587 1.00 92.62 451 LYS A O 1
ATOM 3291 N N . LYS A 1 452 ? -6.188 5.395 29.017 1.00 91.88 452 LYS A N 1
ATOM 3292 C CA . LYS A 1 452 ? -6.915 6.388 29.826 1.00 91.88 452 LYS A CA 1
ATOM 3293 C C . LYS A 1 452 ? -8.361 5.960 30.053 1.00 91.88 452 LYS A C 1
ATOM 3295 O O . LYS A 1 452 ? -8.815 6.035 31.189 1.00 91.88 452 LYS A O 1
ATOM 3300 N N . VAL A 1 453 ? -9.064 5.507 29.013 1.00 89.94 453 VAL A N 1
ATOM 3301 C CA . VAL A 1 453 ? -10.446 5.013 29.117 1.00 89.94 453 VAL A CA 1
ATOM 3302 C C . VAL A 1 453 ? -10.515 3.808 30.049 1.00 89.94 453 VAL A C 1
ATOM 3304 O O . VAL A 1 453 ? -11.363 3.786 30.932 1.00 89.94 453 VAL A O 1
ATOM 3307 N N . GLU A 1 454 ? -9.592 2.854 29.933 1.00 86.12 454 GLU A N 1
ATOM 3308 C CA . GLU A 1 454 ? -9.519 1.693 30.824 1.00 86.12 454 GLU A CA 1
ATOM 3309 C C . GLU A 1 454 ? -9.290 2.117 32.285 1.00 86.12 454 GLU A C 1
ATOM 3311 O O . GLU A 1 454 ? -9.972 1.645 33.197 1.00 86.12 454 GLU A O 1
ATOM 3316 N N . ALA A 1 455 ? -8.365 3.051 32.523 1.00 84.38 455 ALA A N 1
ATOM 3317 C CA . ALA A 1 455 ? -8.121 3.598 33.855 1.00 84.38 455 ALA A CA 1
ATOM 3318 C C . ALA A 1 455 ? -9.335 4.369 34.400 1.00 84.38 455 ALA A C 1
ATOM 3320 O O . ALA A 1 455 ? -9.632 4.283 35.591 1.00 84.38 455 ALA A O 1
ATOM 3321 N N . LEU A 1 456 ? -10.042 5.113 33.547 1.00 84.50 456 LEU A N 1
ATOM 3322 C CA . LEU A 1 456 ? -11.237 5.868 33.910 1.00 84.50 456 LEU A CA 1
ATOM 3323 C C . LEU A 1 456 ? -12.406 4.925 34.231 1.00 84.50 456 LEU A C 1
ATOM 3325 O O . LEU A 1 456 ? -13.031 5.070 35.277 1.00 84.50 456 LEU A O 1
ATOM 3329 N N . ALA A 1 457 ? -12.640 3.900 33.412 1.00 80.12 457 ALA A N 1
ATOM 3330 C CA . ALA A 1 457 ? -13.641 2.864 33.663 1.00 80.12 457 ALA A CA 1
ATOM 3331 C C . ALA A 1 457 ? -13.389 2.150 35.004 1.00 80.12 457 ALA A C 1
ATOM 3333 O O . ALA A 1 457 ? -14.312 1.982 35.804 1.00 80.12 457 ALA A O 1
ATOM 3334 N N . LYS A 1 458 ? -12.123 1.834 35.320 1.00 73.81 458 LYS A N 1
ATOM 3335 C CA . LYS A 1 458 ? -11.733 1.282 36.631 1.00 73.81 458 LYS A CA 1
ATOM 3336 C C . LYS A 1 458 ? -12.008 2.236 37.801 1.00 73.81 458 LYS A C 1
ATOM 3338 O O . LYS A 1 458 ? -12.252 1.760 38.902 1.00 73.81 458 LYS A O 1
ATOM 3343 N N . LYS A 1 459 ? -11.987 3.559 37.590 1.00 74.25 459 LYS A N 1
ATOM 3344 C CA . LYS A 1 459 ? -12.301 4.558 38.631 1.00 74.25 459 LYS A CA 1
ATOM 3345 C C . LYS A 1 459 ? -13.800 4.757 38.868 1.00 74.25 459 LYS A C 1
ATOM 3347 O O . LYS A 1 459 ? -14.170 5.113 39.980 1.00 74.25 459 LYS A O 1
ATOM 3352 N N . HIS A 1 460 ? -14.639 4.576 37.847 1.00 71.62 460 HIS A N 1
ATOM 3353 C CA . HIS A 1 460 ? -16.077 4.874 37.927 1.00 71.62 460 HIS A CA 1
ATOM 3354 C C . HIS A 1 460 ? -16.963 3.665 38.248 1.00 71.62 460 HIS A C 1
ATOM 3356 O O . HIS A 1 460 ? -18.149 3.846 38.515 1.00 71.62 460 HIS A O 1
ATOM 3362 N N . THR A 1 461 ? -16.412 2.450 38.258 1.00 69.31 461 THR A N 1
ATOM 3363 C CA . THR A 1 461 ? -17.172 1.240 38.603 1.00 69.31 461 THR A CA 1
ATOM 3364 C C . THR A 1 461 ? -16.963 0.897 40.077 1.00 69.31 461 THR A C 1
ATOM 3366 O O . THR A 1 461 ? -16.182 0.015 40.424 1.00 69.31 461 THR A O 1
ATOM 3369 N N . THR A 1 462 ? -17.637 1.630 40.961 1.00 71.06 462 THR A N 1
ATOM 3370 C CA . THR A 1 462 ? -17.668 1.342 42.401 1.00 71.06 462 THR A CA 1
ATOM 3371 C C . THR A 1 462 ? -19.076 0.932 42.796 1.00 71.06 462 THR A C 1
ATOM 3373 O O . THR A 1 462 ? -19.982 1.758 42.859 1.00 71.06 462 THR A O 1
ATOM 3376 N N . VAL A 1 463 ? -19.255 -0.355 43.084 1.00 77.12 463 VAL A N 1
ATOM 3377 C CA . VAL A 1 463 ? -20.469 -0.883 43.708 1.00 77.12 463 VAL A CA 1
ATOM 3378 C C . VAL A 1 463 ? -20.060 -1.358 45.097 1.00 77.12 463 VAL A C 1
ATOM 3380 O O . VAL A 1 463 ? -19.378 -2.370 45.237 1.00 77.12 463 VAL A O 1
ATOM 3383 N N . ALA A 1 464 ? -20.384 -0.566 46.116 1.00 80.31 464 ALA A N 1
ATOM 3384 C CA . ALA A 1 464 ? -20.073 -0.878 47.506 1.00 80.31 464 ALA A CA 1
ATOM 3385 C C . ALA A 1 464 ? -21.322 -1.423 48.202 1.00 80.31 464 ALA A C 1
ATOM 3387 O O . ALA A 1 464 ? -22.420 -0.895 48.022 1.00 80.31 464 ALA A O 1
ATOM 3388 N N . ALA A 1 465 ? -21.144 -2.471 49.002 1.00 86.12 465 ALA A N 1
ATOM 3389 C CA . ALA A 1 465 ? -22.173 -2.925 49.924 1.00 86.12 465 ALA A CA 1
ATOM 3390 C C . ALA A 1 465 ? -22.417 -1.845 50.990 1.00 86.12 465 ALA A C 1
ATOM 3392 O O . ALA A 1 465 ? -21.466 -1.310 51.562 1.00 86.12 465 ALA A O 1
ATOM 3393 N N . GLY A 1 466 ? -23.686 -1.526 51.234 1.00 82.31 466 GLY A N 1
ATOM 3394 C CA . GLY A 1 466 ? -24.121 -0.821 52.442 1.00 82.31 466 GLY A CA 1
ATOM 3395 C C . GLY A 1 466 ? -24.647 -1.824 53.471 1.00 82.31 466 GLY A C 1
ATOM 3396 O O . GLY A 1 466 ? -24.755 -3.009 53.172 1.00 82.31 466 GLY A O 1
ATOM 3397 N N . ASP A 1 467 ? -25.046 -1.362 54.655 1.00 88.00 467 ASP A N 1
ATOM 3398 C CA . ASP A 1 467 ? -25.403 -2.248 55.781 1.00 88.00 467 ASP A CA 1
ATOM 3399 C C . ASP A 1 467 ? -26.511 -3.277 55.467 1.00 88.00 467 ASP A C 1
ATOM 3401 O O . ASP A 1 467 ? -26.503 -4.382 56.004 1.00 88.00 467 ASP A O 1
ATOM 3405 N N . ASN A 1 468 ? -27.435 -2.949 54.557 1.00 91.62 468 ASN A N 1
ATOM 3406 C CA . ASN A 1 468 ? -28.588 -3.784 54.185 1.00 91.62 468 ASN A CA 1
ATOM 3407 C C . ASN A 1 468 ? -28.505 -4.414 52.787 1.00 91.62 468 ASN A C 1
ATOM 3409 O O . ASN A 1 468 ? -29.468 -5.039 52.332 1.00 91.62 468 ASN A O 1
ATOM 3413 N N . ILE A 1 469 ? -27.388 -4.221 52.087 1.00 93.19 469 ILE A N 1
ATOM 3414 C CA . ILE A 1 469 ? -27.203 -4.652 50.702 1.00 93.19 469 ILE A CA 1
ATOM 3415 C C . ILE A 1 469 ? -25.945 -5.504 50.615 1.00 93.19 469 ILE A C 1
ATOM 3417 O O . ILE A 1 469 ? -24.858 -5.054 50.964 1.00 93.19 469 ILE A O 1
ATOM 3421 N N . THR A 1 470 ? -26.071 -6.699 50.054 1.00 90.06 470 THR A N 1
ATOM 3422 C CA . THR A 1 470 ? -24.920 -7.490 49.619 1.00 90.06 470 THR A CA 1
ATOM 3423 C C . THR A 1 470 ? -24.582 -7.164 48.172 1.00 90.06 470 THR A C 1
ATOM 3425 O O . THR A 1 470 ? -25.458 -7.026 47.318 1.00 90.06 470 THR A O 1
ATOM 3428 N N . VAL A 1 471 ? -23.285 -7.059 47.895 1.00 92.00 471 VAL A N 1
ATOM 3429 C CA . VAL A 1 471 ? -22.742 -6.933 46.542 1.00 92.00 471 VAL A CA 1
ATOM 3430 C C . VAL A 1 471 ? -21.771 -8.086 46.355 1.00 92.00 471 VAL A C 1
ATOM 3432 O O . VAL A 1 471 ? -20.801 -8.206 47.101 1.00 92.00 471 VAL A O 1
ATOM 3435 N N . SER A 1 472 ? -22.043 -8.946 45.378 1.00 89.25 472 SER A N 1
ATOM 3436 C CA . SER A 1 472 ? -21.175 -10.075 45.032 1.00 89.25 472 SER A CA 1
ATOM 3437 C C . SER A 1 472 ? -20.688 -9.937 43.593 1.00 89.25 472 SER A C 1
ATOM 3439 O O . SER A 1 472 ? -21.483 -9.682 42.693 1.00 89.25 472 SER A O 1
ATOM 3441 N N . ASP A 1 473 ? -19.374 -10.062 43.392 1.00 87.38 473 ASP A N 1
ATOM 3442 C CA . ASP A 1 473 ? -18.761 -10.145 42.060 1.00 87.38 473 ASP A CA 1
ATOM 3443 C C . ASP A 1 473 ? -19.120 -11.517 41.473 1.00 87.38 473 ASP A C 1
ATOM 3445 O O . ASP A 1 473 ? -18.782 -12.548 42.061 1.00 87.38 473 ASP A O 1
ATOM 3449 N N . VAL A 1 474 ? -19.856 -11.527 40.360 1.00 85.06 474 VAL A N 1
ATOM 3450 C CA . VAL A 1 474 ? -20.269 -12.764 39.673 1.00 85.06 474 VAL A CA 1
ATOM 3451 C C . VAL A 1 474 ? -19.355 -13.104 38.493 1.00 85.06 474 VAL A C 1
ATOM 3453 O O . VAL A 1 474 ? -19.607 -14.066 37.770 1.00 85.06 474 VAL A O 1
ATOM 3456 N N . GLY A 1 475 ? -18.251 -12.369 38.337 1.00 82.69 475 GLY A N 1
ATOM 3457 C CA . GLY A 1 475 ? -17.290 -12.547 37.261 1.00 82.69 475 GLY A CA 1
ATOM 3458 C C . GLY A 1 475 ? -17.631 -11.739 36.003 1.00 82.69 475 GLY A C 1
ATOM 3459 O O . GLY A 1 475 ? -18.472 -10.837 36.030 1.00 82.69 475 GLY A O 1
ATOM 3460 N N . PRO A 1 476 ? -16.915 -11.997 34.895 1.00 81.19 476 PRO A N 1
ATOM 3461 C CA . PRO A 1 476 ? -17.140 -11.304 33.637 1.00 81.19 476 PRO A CA 1
ATOM 3462 C C . PRO A 1 476 ? -18.448 -11.755 32.973 1.00 81.19 476 PRO A C 1
ATOM 3464 O O . PRO A 1 476 ? -18.717 -12.953 32.870 1.00 81.19 476 PRO A O 1
ATOM 3467 N N . ASN A 1 477 ? -19.226 -10.796 32.474 1.00 79.38 477 ASN A N 1
ATOM 3468 C CA . ASN A 1 477 ? -20.393 -11.057 31.637 1.00 79.38 477 ASN A CA 1
ATOM 3469 C C . ASN A 1 477 ? -19.985 -11.544 30.231 1.00 79.38 477 ASN A C 1
ATOM 3471 O O . ASN A 1 477 ? -18.799 -11.651 29.909 1.00 79.38 477 ASN A O 1
ATOM 3475 N N . ALA A 1 478 ? -20.972 -11.821 29.373 1.00 79.94 478 ALA A N 1
ATOM 3476 C CA . ALA A 1 478 ? -20.745 -12.307 28.006 1.00 79.94 478 ALA A CA 1
ATOM 3477 C C . ALA A 1 478 ? -19.838 -11.388 27.159 1.00 79.94 478 ALA A C 1
ATOM 3479 O O . ALA A 1 478 ? -19.150 -11.870 26.260 1.00 79.94 478 ALA A O 1
ATOM 3480 N N . ASP A 1 479 ? -19.790 -10.097 27.491 1.00 75.50 479 ASP A N 1
ATOM 3481 C CA . ASP A 1 479 ? -18.987 -9.080 26.810 1.00 75.50 479 ASP A CA 1
ATOM 3482 C C . ASP A 1 479 ? -17.652 -8.786 27.534 1.00 75.50 479 ASP A C 1
ATOM 3484 O O . ASP A 1 479 ? -16.906 -7.889 27.140 1.00 75.50 479 ASP A O 1
ATOM 3488 N N . GLY A 1 480 ? -17.322 -9.533 28.598 1.00 74.00 480 GLY A N 1
ATOM 3489 C CA . GLY A 1 480 ? -16.064 -9.430 29.347 1.00 74.00 480 GLY A CA 1
ATOM 3490 C C . GLY A 1 480 ? -16.007 -8.330 30.419 1.00 74.00 480 GLY A C 1
ATOM 3491 O O . GLY A 1 480 ? -14.958 -8.143 31.040 1.00 74.00 480 GLY A O 1
ATOM 3492 N N . GLY A 1 481 ? -17.100 -7.601 30.662 1.00 77.38 481 GLY A N 1
ATOM 3493 C CA . GLY A 1 481 ? -17.205 -6.600 31.731 1.00 77.38 481 GLY A CA 1
ATOM 3494 C C . GLY A 1 481 ? -17.506 -7.235 33.091 1.00 77.38 481 GLY A C 1
ATOM 3495 O O . GLY A 1 481 ? -18.184 -8.254 33.151 1.00 77.38 481 GLY A O 1
ATOM 3496 N N . LYS A 1 482 ? -17.026 -6.646 34.195 1.00 78.19 482 LYS A N 1
ATOM 3497 C CA . LYS A 1 482 ? -17.362 -7.132 35.546 1.00 78.19 482 LYS A CA 1
ATOM 3498 C C . LYS A 1 482 ? -18.851 -6.952 35.833 1.00 78.19 482 LYS A C 1
ATOM 3500 O O . LYS A 1 482 ? -19.357 -5.836 35.721 1.00 78.19 482 LYS A O 1
ATOM 3505 N N . GLU A 1 483 ? -19.514 -8.019 36.255 1.00 85.88 483 GLU A N 1
ATOM 3506 C CA . GLU A 1 483 ? -20.915 -8.001 36.660 1.00 85.88 483 GLU A CA 1
ATOM 3507 C C . GLU A 1 483 ? -21.039 -8.215 38.174 1.00 85.88 483 GLU A C 1
ATOM 3509 O O . GLU A 1 483 ? -20.290 -8.979 38.788 1.00 85.88 483 GLU A O 1
ATOM 3514 N N . TYR A 1 484 ? -21.978 -7.497 38.789 1.00 88.62 484 TYR A N 1
ATOM 3515 C CA . TYR A 1 484 ? -22.223 -7.544 40.226 1.00 88.62 484 TYR A CA 1
ATOM 3516 C C . TYR A 1 484 ? -23.673 -7.921 40.480 1.00 88.62 484 TYR A C 1
ATOM 3518 O O . TYR A 1 484 ? -24.585 -7.250 39.999 1.00 88.62 484 TYR A O 1
ATOM 3526 N N . ASN A 1 485 ? -23.890 -8.949 41.293 1.00 89.00 485 ASN A N 1
ATOM 3527 C CA . ASN A 1 485 ? -25.212 -9.233 41.823 1.00 89.00 485 ASN A CA 1
ATOM 3528 C C . ASN A 1 485 ? -25.425 -8.402 43.095 1.00 89.00 485 ASN A C 1
ATOM 3530 O O . ASN A 1 485 ? -24.693 -8.566 44.079 1.00 89.00 485 ASN A O 1
ATOM 3534 N N . VAL A 1 486 ? -26.408 -7.500 43.049 1.00 92.06 486 VAL A N 1
ATOM 3535 C CA . VAL A 1 486 ? -26.787 -6.608 44.151 1.00 92.06 486 VAL A CA 1
ATOM 3536 C C . VAL A 1 486 ? -28.112 -7.092 44.726 1.00 92.06 486 VAL A C 1
ATOM 3538 O O . VAL A 1 486 ? -29.133 -7.065 44.042 1.00 92.06 486 VAL A O 1
ATOM 3541 N N . ALA A 1 487 ? -28.100 -7.535 45.981 1.00 91.62 487 ALA A N 1
ATOM 3542 C CA . ALA A 1 487 ? -29.270 -8.110 46.636 1.00 91.62 487 ALA A CA 1
ATOM 3543 C C . ALA A 1 487 ? -29.484 -7.519 48.033 1.00 91.62 487 ALA A C 1
ATOM 3545 O O . ALA A 1 487 ? -28.530 -7.159 48.724 1.00 91.62 487 ALA A O 1
ATOM 3546 N N . LEU A 1 488 ? -30.746 -7.453 48.467 1.00 92.62 488 LEU A N 1
ATOM 3547 C CA . LEU A 1 488 ? -31.079 -7.153 49.860 1.00 92.62 488 LEU A CA 1
ATOM 3548 C C . LEU A 1 488 ? -30.593 -8.286 50.765 1.00 92.62 488 LEU A C 1
ATOM 3550 O O . LEU A 1 488 ? -30.698 -9.465 50.415 1.00 92.62 488 LEU A O 1
ATOM 3554 N N . ASN A 1 489 ? -30.093 -7.923 51.942 1.00 90.88 489 ASN A N 1
ATOM 3555 C CA . ASN A 1 489 ? -29.790 -8.898 52.980 1.00 90.88 489 ASN A CA 1
ATOM 3556 C C . ASN A 1 489 ? -31.072 -9.630 53.397 1.00 90.88 489 ASN A C 1
ATOM 3558 O O . ASN A 1 489 ? -32.165 -9.061 53.380 1.00 90.88 489 ASN A O 1
ATOM 3562 N N . LYS A 1 490 ? -30.930 -10.903 53.791 1.00 90.19 490 LYS A N 1
ATOM 3563 C CA . LYS A 1 490 ? -32.050 -11.703 54.311 1.00 90.19 490 LYS A CA 1
ATOM 3564 C C . LYS A 1 490 ? -32.705 -11.017 55.514 1.00 90.19 490 LYS A C 1
ATOM 3566 O O . LYS A 1 490 ? -33.929 -10.983 55.596 1.00 90.19 490 LYS A O 1
ATOM 3571 N N . ASP A 1 491 ? -31.870 -10.462 56.387 1.00 88.38 491 ASP A N 1
ATOM 3572 C CA . ASP A 1 491 ? -32.273 -9.651 57.526 1.00 88.38 491 ASP A CA 1
ATOM 3573 C C . ASP A 1 491 ? -31.891 -8.194 57.236 1.00 88.38 491 ASP A C 1
ATOM 3575 O O . ASP A 1 491 ? -30.735 -7.901 56.922 1.00 88.38 491 ASP A O 1
ATOM 3579 N N . ILE A 1 492 ? -32.870 -7.290 57.304 1.00 90.94 492 ILE A N 1
ATOM 3580 C CA . ILE A 1 492 ? -32.683 -5.859 57.043 1.00 90.94 492 ILE A CA 1
ATOM 3581 C C . ILE A 1 492 ? -32.691 -5.131 58.386 1.00 90.94 492 ILE A C 1
ATOM 3583 O O . ILE A 1 492 ? -33.688 -5.158 59.107 1.00 90.94 492 ILE A O 1
ATOM 3587 N N . ASN A 1 493 ? -31.584 -4.474 58.712 1.00 88.19 493 ASN A N 1
ATOM 3588 C CA . ASN A 1 493 ? -31.422 -3.698 59.927 1.00 88.19 493 ASN A CA 1
ATOM 3589 C C . ASN A 1 493 ? -31.788 -2.231 59.647 1.00 88.19 493 ASN A C 1
ATOM 3591 O O . ASN A 1 493 ? -31.059 -1.515 58.960 1.00 88.19 493 ASN A O 1
ATOM 3595 N N . LEU A 1 494 ? -32.960 -1.799 60.112 1.00 88.56 494 LEU A N 1
ATOM 3596 C CA . LEU A 1 494 ? -33.501 -0.456 59.883 1.00 88.56 494 LEU A CA 1
ATOM 3597 C C . LEU A 1 494 ? -33.766 0.222 61.223 1.00 88.56 494 LEU A C 1
ATOM 3599 O O . LEU A 1 494 ? -34.406 -0.370 62.088 1.00 88.56 494 LEU A O 1
ATOM 3603 N N . ASP A 1 495 ? -33.378 1.490 61.353 1.00 90.44 495 ASP A N 1
ATOM 3604 C CA . ASP A 1 495 ? -33.727 2.284 62.537 1.00 90.44 495 ASP A CA 1
ATOM 3605 C C . ASP A 1 495 ? -35.248 2.496 62.643 1.00 90.44 495 ASP A C 1
ATOM 3607 O O . ASP A 1 495 ? -35.823 2.466 63.734 1.00 90.44 495 ASP A O 1
ATOM 3611 N N . SER A 1 496 ? -35.918 2.715 61.503 1.00 92.75 496 SER A N 1
ATOM 3612 C CA . SER A 1 496 ? -37.379 2.769 61.420 1.00 92.75 496 SER A CA 1
ATOM 3613 C C . SER A 1 496 ? -37.917 2.525 60.003 1.00 92.75 496 SER A C 1
ATOM 3615 O O . SER A 1 496 ? -37.239 2.774 59.008 1.00 92.75 496 SER A O 1
ATOM 3617 N N . VAL A 1 497 ? -39.176 2.097 59.913 1.00 93.31 497 VAL A N 1
ATOM 3618 C CA . VAL A 1 497 ? -39.982 2.010 58.690 1.00 93.31 497 VAL A CA 1
ATOM 3619 C C . VAL A 1 497 ? -41.218 2.882 58.878 1.00 93.31 497 VAL A C 1
ATOM 3621 O O . VAL A 1 497 ? -42.022 2.618 59.767 1.00 93.31 497 VAL A O 1
ATOM 3624 N N . THR A 1 498 ? -41.398 3.906 58.040 1.00 93.06 498 THR A N 1
ATOM 3625 C CA . THR A 1 498 ? -42.570 4.798 58.091 1.00 93.06 498 THR A CA 1
ATOM 3626 C C . THR A 1 498 ? -43.413 4.652 56.827 1.00 93.06 498 THR A C 1
ATOM 3628 O O . THR A 1 498 ? -42.923 4.865 55.722 1.00 93.06 498 THR A O 1
ATOM 3631 N N . THR A 1 499 ? -44.694 4.313 56.976 1.00 90.62 499 THR A N 1
ATOM 3632 C CA . THR A 1 499 ? -45.677 4.228 55.884 1.00 90.62 499 THR A CA 1
ATOM 3633 C C . THR A 1 499 ? -46.935 5.014 56.262 1.00 90.62 499 THR A C 1
ATOM 3635 O O . THR A 1 499 ? -47.758 4.587 57.071 1.00 90.62 499 THR A O 1
ATOM 3638 N N . GLY A 1 500 ? -47.082 6.223 55.713 1.00 93.44 500 GLY A N 1
ATOM 3639 C CA . GLY A 1 500 ? -48.156 7.138 56.113 1.00 93.44 500 GLY A CA 1
ATOM 3640 C C . GLY A 1 500 ? -48.034 7.539 57.587 1.00 93.44 500 GLY A C 1
ATOM 3641 O O . GLY A 1 500 ? -47.037 8.132 57.982 1.00 93.44 500 GLY A O 1
ATOM 3642 N N . GLN A 1 501 ? -49.045 7.215 58.400 1.00 92.12 501 GLN A N 1
ATOM 3643 C CA . GLN A 1 501 ? -49.022 7.444 59.854 1.00 92.12 501 GLN A CA 1
ATOM 3644 C C . GLN A 1 501 ? -48.445 6.259 60.649 1.00 92.12 501 GLN A C 1
ATOM 3646 O O . GLN A 1 501 ? -48.360 6.339 61.874 1.00 92.12 501 GLN A O 1
ATOM 3651 N N . THR A 1 502 ? -48.083 5.159 59.983 1.00 93.44 502 THR A N 1
ATOM 3652 C CA . THR A 1 502 ? -47.547 3.964 60.636 1.00 93.44 502 THR A CA 1
ATOM 3653 C C . THR A 1 502 ? -46.029 4.036 60.720 1.00 93.44 502 THR A C 1
ATOM 3655 O O . THR A 1 502 ? -45.376 4.163 59.689 1.00 93.44 502 THR A O 1
ATOM 3658 N N . VAL A 1 503 ? -45.464 3.912 61.918 1.00 94.44 503 VAL A N 1
ATOM 3659 C CA . VAL A 1 503 ? -44.018 3.867 62.170 1.00 94.44 503 VAL A CA 1
ATOM 3660 C C . VAL A 1 503 ? -43.688 2.563 62.887 1.00 94.44 503 VAL A C 1
ATOM 3662 O O . VAL A 1 503 ? -44.260 2.289 63.934 1.00 94.44 503 VAL A O 1
ATOM 3665 N N . MET A 1 504 ? -42.768 1.769 62.351 1.00 93.50 504 MET A N 1
ATOM 3666 C CA . MET A 1 504 ? -42.167 0.628 63.041 1.00 93.50 504 MET A CA 1
ATOM 3667 C C . MET A 1 504 ? -40.709 0.957 63.342 1.00 93.50 504 MET A C 1
ATOM 3669 O O . MET A 1 504 ? -39.963 1.265 62.421 1.00 93.50 504 MET A O 1
ATOM 3673 N N . ASN A 1 505 ? -40.302 0.932 64.603 1.00 92.62 505 ASN A N 1
ATOM 3674 C CA . ASN A 1 505 ? -38.933 1.209 65.035 1.00 92.62 505 ASN A CA 1
ATOM 3675 C C . ASN A 1 505 ? -38.574 0.330 66.246 1.00 92.62 505 ASN A C 1
ATOM 3677 O O . ASN A 1 505 ? -39.313 -0.591 66.596 1.00 92.62 505 ASN A O 1
ATOM 3681 N N . ASN A 1 506 ? -37.458 0.631 66.912 1.00 90.31 506 ASN A N 1
ATOM 3682 C CA . ASN A 1 506 ? -37.024 -0.107 68.101 1.00 90.31 506 ASN A CA 1
ATOM 3683 C C . ASN A 1 506 ? -37.990 0.007 69.307 1.00 90.31 506 ASN A C 1
ATOM 3685 O O . ASN A 1 506 ? -37.926 -0.818 70.214 1.00 90.31 506 ASN A O 1
ATOM 3689 N N . ASP A 1 507 ? -38.914 0.978 69.310 1.00 89.12 507 ASP A N 1
ATOM 3690 C CA . ASP A 1 507 ? -39.987 1.083 70.312 1.00 89.12 507 ASP A CA 1
ATOM 3691 C C . ASP A 1 507 ? -41.212 0.209 69.963 1.00 89.12 507 ASP A C 1
ATOM 3693 O O . ASP A 1 507 ? -42.156 0.127 70.753 1.00 89.12 507 ASP A O 1
ATOM 3697 N N . GLY A 1 508 ? -41.221 -0.426 68.783 1.00 91.56 508 GLY A N 1
ATOM 3698 C CA . GLY A 1 508 ? -42.307 -1.250 68.254 1.00 91.56 508 GLY A CA 1
ATOM 3699 C C . GLY A 1 508 ? -43.075 -0.591 67.099 1.00 91.56 508 GLY A C 1
ATOM 3700 O O . GLY A 1 508 ? -42.513 0.162 66.308 1.00 91.56 508 GLY A O 1
ATOM 3701 N N . LEU A 1 509 ? -44.366 -0.902 66.960 1.00 93.94 509 LEU A N 1
ATOM 3702 C CA . LEU A 1 509 ? -45.257 -0.393 65.909 1.00 93.94 509 LEU A CA 1
ATOM 3703 C C . LEU A 1 509 ? -46.136 0.736 66.460 1.00 93.94 509 LEU A C 1
ATOM 3705 O O . LEU A 1 509 ? -46.785 0.565 67.483 1.00 93.94 509 LEU A O 1
ATOM 3709 N N . LYS A 1 510 ? -46.245 1.863 65.764 1.00 93.19 510 LYS A N 1
ATOM 3710 C CA . LYS A 1 510 ? -47.192 2.952 66.049 1.00 93.19 510 LYS A CA 1
ATOM 3711 C C . LYS A 1 510 ? -48.034 3.234 64.814 1.00 93.19 510 LYS A C 1
ATOM 3713 O O . LYS A 1 510 ? -47.492 3.228 63.719 1.00 93.19 510 LYS A O 1
ATOM 3718 N N . VAL A 1 511 ? -49.326 3.516 64.973 1.00 94.06 511 VAL A N 1
ATOM 3719 C CA . VAL A 1 511 ? -50.212 4.013 63.905 1.00 94.06 511 VAL A CA 1
ATOM 3720 C C . VAL A 1 511 ? -50.866 5.304 64.389 1.00 94.06 511 VAL A C 1
ATOM 3722 O O . VAL A 1 511 ? -51.787 5.293 65.211 1.00 94.06 511 VAL A O 1
ATOM 3725 N N . GLY A 1 512 ? -50.359 6.437 63.903 1.00 92.12 512 GLY A N 1
ATOM 3726 C CA . GLY A 1 512 ? -50.735 7.757 64.400 1.00 92.12 512 GLY A CA 1
ATOM 3727 C C . GLY A 1 512 ? -50.422 7.914 65.892 1.00 92.12 512 GLY A C 1
ATOM 3728 O O . GLY A 1 512 ? -49.422 7.399 66.390 1.00 92.12 512 GLY A O 1
ATOM 3729 N N . LYS A 1 513 ? -51.287 8.636 66.612 1.00 89.44 513 LYS A N 1
ATOM 3730 C CA . LYS A 1 513 ? -51.141 8.889 68.058 1.00 89.44 513 LYS A CA 1
ATOM 3731 C C . LYS A 1 513 ? -51.848 7.865 68.954 1.00 89.44 513 LYS A C 1
ATOM 3733 O O . LYS A 1 513 ? -51.593 7.845 70.152 1.00 89.44 513 LYS A O 1
ATOM 3738 N N . ASP A 1 514 ? -52.766 7.077 68.394 1.00 91.00 514 ASP A N 1
ATOM 3739 C CA . ASP A 1 514 ? -53.742 6.313 69.178 1.00 91.00 514 ASP A CA 1
ATOM 3740 C C . ASP A 1 514 ? -53.417 4.822 69.260 1.00 91.00 514 ASP A C 1
ATOM 3742 O O . ASP A 1 514 ? -53.809 4.180 70.228 1.00 91.00 514 ASP A O 1
ATOM 3746 N N . VAL A 1 515 ? -52.714 4.250 68.280 1.00 93.94 515 VAL A N 1
ATOM 3747 C CA . VAL A 1 515 ? -52.403 2.815 68.279 1.00 93.94 515 VAL A CA 1
ATOM 3748 C C . VAL A 1 515 ? -50.905 2.609 68.426 1.00 93.94 515 VAL A C 1
ATOM 3750 O O . VAL A 1 515 ? -50.122 3.173 67.662 1.00 93.94 515 VAL A O 1
ATOM 3753 N N . SER A 1 516 ? -50.502 1.783 69.386 1.00 94.00 516 SER A N 1
ATOM 3754 C CA . SER A 1 516 ? -49.117 1.352 69.544 1.00 94.00 516 SER A CA 1
ATOM 3755 C C . SER A 1 516 ? -49.025 -0.105 69.991 1.00 94.00 516 SER A C 1
ATOM 3757 O O . SER A 1 516 ? -49.851 -0.596 70.752 1.00 94.00 516 SER A O 1
ATOM 3759 N N . VAL A 1 517 ? -48.009 -0.806 69.508 1.00 94.38 517 VAL A N 1
ATOM 3760 C CA . VAL A 1 517 ? -47.588 -2.127 69.966 1.00 94.38 517 VAL A CA 1
ATOM 3761 C C . VAL A 1 517 ? -46.132 -1.983 70.350 1.00 94.38 517 VAL A C 1
ATOM 3763 O O . VAL A 1 517 ? -45.307 -1.686 69.493 1.00 94.38 517 VAL A O 1
ATOM 3766 N N . ASN A 1 518 ? -45.820 -2.169 71.622 1.00 92.38 518 ASN A N 1
ATOM 3767 C CA . ASN A 1 518 ? -44.451 -2.154 72.120 1.00 92.38 518 ASN A CA 1
ATOM 3768 C C . ASN A 1 518 ? -44.162 -3.462 72.871 1.00 92.38 518 ASN A C 1
ATOM 3770 O O . ASN A 1 518 ? -44.993 -4.369 72.901 1.00 92.38 518 ASN A O 1
ATOM 3774 N N . ALA A 1 519 ? -42.978 -3.570 73.472 1.00 91.12 519 ALA A N 1
ATOM 3775 C CA . ALA A 1 519 ? -42.553 -4.783 74.167 1.00 91.12 519 ALA A CA 1
ATOM 3776 C C . ALA A 1 519 ? -43.455 -5.192 75.350 1.00 91.12 519 ALA A C 1
ATOM 3778 O O . ALA A 1 519 ? -43.423 -6.350 75.757 1.00 91.12 519 ALA A O 1
ATOM 3779 N N . THR A 1 520 ? -44.230 -4.267 75.924 1.00 91.00 520 THR A N 1
ATOM 3780 C CA . THR A 1 520 ? -44.991 -4.498 77.162 1.00 91.00 520 THR A CA 1
ATOM 3781 C C . THR A 1 520 ? -46.501 -4.364 77.000 1.00 91.00 520 THR A C 1
ATOM 3783 O O . THR A 1 520 ? -47.233 -4.851 77.862 1.00 91.00 520 THR A O 1
ATOM 3786 N N . ALA A 1 521 ? -46.985 -3.722 75.931 1.00 92.75 521 ALA A N 1
ATOM 3787 C CA . ALA A 1 521 ? -48.406 -3.480 75.732 1.00 92.75 521 ALA A CA 1
ATOM 3788 C C . ALA A 1 521 ? -48.821 -3.311 74.261 1.00 92.75 521 ALA A C 1
ATOM 3790 O O . ALA A 1 521 ? -48.092 -2.763 73.431 1.00 92.75 521 ALA A O 1
ATOM 3791 N N . VAL A 1 522 ? -50.070 -3.686 73.982 1.00 94.75 522 VAL A N 1
ATOM 3792 C CA . VAL A 1 522 ? -50.836 -3.267 72.802 1.00 94.75 522 VAL A CA 1
ATOM 3793 C C . VAL A 1 522 ? -51.838 -2.212 73.250 1.00 94.75 522 VAL A C 1
ATOM 3795 O O . VAL A 1 522 ? -52.715 -2.503 74.059 1.00 94.75 522 VAL A O 1
ATOM 3798 N N . THR A 1 523 ? -51.722 -0.994 72.734 1.00 93.75 523 THR A N 1
ATOM 3799 C CA . THR A 1 523 ? -52.607 0.134 73.044 1.00 93.75 523 THR A CA 1
ATOM 3800 C C . THR A 1 523 ? -53.397 0.542 71.809 1.00 93.75 523 THR A C 1
ATOM 3802 O O . THR A 1 523 ? -52.827 0.703 70.733 1.00 93.75 523 THR A O 1
ATOM 3805 N N . ALA A 1 524 ? -54.703 0.740 71.965 1.00 94.12 524 ALA A N 1
ATOM 3806 C CA . ALA A 1 524 ? -55.584 1.329 70.965 1.00 94.12 524 ALA A CA 1
ATOM 3807 C C . ALA A 1 524 ? -56.511 2.355 71.639 1.00 94.12 524 ALA A C 1
ATOM 3809 O O . ALA A 1 524 ? -57.466 2.013 72.346 1.00 94.12 524 ALA A O 1
ATOM 3810 N N . GLY A 1 525 ? -56.208 3.636 71.441 1.00 92.81 525 GLY A N 1
ATOM 3811 C CA . GLY A 1 525 ? -56.843 4.757 72.120 1.00 92.81 525 GLY A CA 1
ATOM 3812 C C . GLY A 1 525 ? -56.650 4.665 73.633 1.00 92.81 525 GLY A C 1
ATOM 3813 O O . GLY A 1 525 ? -55.539 4.769 74.137 1.00 92.81 525 GLY A O 1
ATOM 3814 N N . GLN A 1 526 ? -57.750 4.461 74.359 1.00 92.25 526 GLN A N 1
ATOM 3815 C CA . GLN A 1 526 ? -57.764 4.334 75.824 1.00 92.25 526 GLN A CA 1
ATOM 3816 C C . GLN A 1 526 ? -57.716 2.875 76.308 1.00 92.25 526 GLN A C 1
ATOM 3818 O O . GLN A 1 526 ? -57.781 2.637 77.511 1.00 92.25 526 GLN A O 1
ATOM 3823 N N . THR A 1 527 ? -57.669 1.903 75.396 1.00 94.31 527 THR A N 1
ATOM 3824 C CA . THR A 1 527 ? -57.605 0.474 75.728 1.00 94.31 527 THR A CA 1
ATOM 3825 C C . THR A 1 527 ? -56.158 0.022 75.656 1.00 94.31 527 THR A C 1
ATOM 3827 O O . THR A 1 527 ? -55.522 0.242 74.626 1.00 94.31 527 THR A O 1
ATOM 3830 N N . SER A 1 528 ? -55.649 -0.640 76.688 1.00 94.00 528 SER A N 1
ATOM 3831 C CA . SER A 1 528 ? -54.354 -1.313 76.640 1.00 94.00 528 SER A CA 1
ATOM 3832 C C . SER A 1 528 ? -54.456 -2.754 77.127 1.00 94.00 528 SER A C 1
ATOM 3834 O O . SER A 1 528 ? -55.209 -3.073 78.043 1.00 94.00 528 SER A O 1
ATOM 3836 N N . ILE A 1 529 ? -53.704 -3.637 76.478 1.00 94.75 529 ILE A N 1
ATOM 3837 C CA . ILE A 1 529 ? -53.501 -5.022 76.897 1.00 94.75 529 ILE A CA 1
ATOM 3838 C C . ILE A 1 529 ? -52.018 -5.154 77.219 1.00 94.75 529 ILE A C 1
ATOM 3840 O O . ILE A 1 529 ? -51.191 -4.980 76.324 1.00 94.75 529 ILE A O 1
ATOM 3844 N N . SER A 1 530 ? -51.689 -5.421 78.478 1.00 93.25 530 SER A N 1
ATOM 3845 C CA . SER A 1 530 ? -50.315 -5.586 78.968 1.00 93.25 530 SER A CA 1
ATOM 3846 C C . SER A 1 530 ? -50.203 -6.821 79.866 1.00 93.25 530 SER A C 1
ATOM 3848 O O . SER A 1 530 ? -51.164 -7.574 80.032 1.00 93.25 530 SER A O 1
ATOM 3850 N N . ASN A 1 531 ? -49.038 -7.013 80.489 1.00 90.94 531 ASN A N 1
ATOM 3851 C CA . ASN A 1 531 ? -48.857 -8.014 81.546 1.00 90.94 531 ASN A CA 1
ATOM 3852 C C . ASN A 1 531 ? -49.769 -7.778 82.767 1.00 90.94 531 ASN A C 1
ATOM 3854 O O . ASN A 1 531 ? -50.059 -8.725 83.489 1.00 90.94 531 ASN A O 1
ATOM 3858 N N . ASP A 1 532 ? -50.264 -6.551 82.965 1.00 89.31 532 ASP A N 1
ATOM 3859 C CA . ASP A 1 532 ? -51.230 -6.219 84.024 1.00 89.31 532 ASP A CA 1
ATOM 3860 C C . ASP A 1 532 ? -52.677 -6.592 83.632 1.00 89.31 532 ASP A C 1
ATOM 3862 O O . ASP A 1 532 ? -53.603 -6.471 84.437 1.00 89.31 532 ASP A O 1
ATOM 3866 N N . GLY A 1 533 ? -52.871 -7.052 82.388 1.00 92.50 533 GLY A N 1
ATOM 3867 C CA . GLY A 1 533 ? -54.129 -7.515 81.815 1.00 92.50 533 GLY A CA 1
ATOM 3868 C C . GLY A 1 533 ? -54.812 -6.495 80.895 1.00 92.50 533 GLY A C 1
ATOM 3869 O O . GLY A 1 533 ? -54.147 -5.741 80.184 1.00 92.50 533 GLY A O 1
ATOM 3870 N N . LEU A 1 534 ? -56.149 -6.509 80.843 1.00 94.38 534 LEU A N 1
ATOM 3871 C CA . LEU A 1 534 ? -56.948 -5.612 79.996 1.00 94.38 534 LEU A CA 1
ATOM 3872 C C . LEU A 1 534 ? -57.318 -4.353 80.778 1.00 94.38 534 LEU A C 1
ATOM 3874 O O . LEU A 1 534 ? -58.127 -4.412 81.706 1.00 94.38 534 LEU A O 1
ATOM 3878 N N . ASN A 1 535 ? -56.796 -3.209 80.353 1.00 92.94 535 ASN A N 1
ATOM 3879 C CA . ASN A 1 535 ? -57.153 -1.899 80.872 1.00 92.94 535 ASN A CA 1
ATOM 3880 C C . ASN A 1 535 ? -57.981 -1.114 79.844 1.00 92.94 535 ASN A C 1
ATOM 3882 O O . ASN A 1 535 ? -57.670 -1.099 78.654 1.00 92.94 535 ASN A O 1
ATOM 3886 N N . VAL A 1 536 ? -59.038 -0.444 80.301 1.00 93.44 536 VAL A N 1
ATOM 3887 C CA . VAL A 1 536 ? -59.820 0.495 79.490 1.00 93.44 536 VAL A CA 1
ATOM 3888 C C . VAL A 1 536 ? -59.995 1.785 80.279 1.00 93.44 536 VAL A C 1
ATOM 3890 O O . VAL A 1 536 ? -60.603 1.788 81.350 1.00 93.44 536 VAL A O 1
ATOM 3893 N N . ASN A 1 537 ? -59.491 2.892 79.733 1.00 91.81 537 ASN A N 1
ATOM 3894 C CA . ASN A 1 537 ? -59.558 4.228 80.329 1.00 91.81 537 ASN A CA 1
ATOM 3895 C C . ASN A 1 537 ? -59.006 4.273 81.769 1.00 91.81 537 ASN A C 1
ATOM 3897 O O . ASN A 1 537 ? -59.660 4.751 82.697 1.00 91.81 537 ASN A O 1
ATOM 3901 N N . GLY A 1 538 ? -57.821 3.691 81.969 1.00 89.69 538 GLY A N 1
ATOM 3902 C CA . GLY A 1 538 ? -57.134 3.639 83.260 1.00 89.69 538 GLY A CA 1
ATOM 3903 C C . GLY A 1 538 ? -57.678 2.591 84.235 1.00 89.69 538 GLY A C 1
ATOM 3904 O O . GLY A 1 538 ? -57.069 2.379 85.280 1.00 89.69 538 GLY A O 1
ATOM 3905 N N . LYS A 1 539 ? -58.771 1.890 83.911 1.00 91.44 539 LYS A N 1
ATOM 3906 C CA . LYS A 1 539 ? -59.376 0.860 84.768 1.00 91.44 539 LYS A CA 1
ATOM 3907 C C . LYS A 1 539 ? -59.020 -0.542 84.288 1.00 91.44 539 LYS A C 1
ATOM 3909 O O . LYS A 1 539 ? -59.266 -0.869 83.131 1.00 91.44 539 LYS A O 1
ATOM 3914 N N . THR A 1 540 ? -58.509 -1.387 85.178 1.00 92.94 540 THR A N 1
ATOM 3915 C CA . THR A 1 540 ? -58.226 -2.800 84.884 1.00 92.94 540 THR A CA 1
ATOM 3916 C C . THR A 1 540 ? -59.517 -3.614 84.955 1.00 92.94 540 THR A C 1
ATOM 3918 O O . THR A 1 540 ? -60.175 -3.641 85.994 1.00 92.94 540 THR A O 1
ATOM 3921 N N . TYR A 1 541 ? -59.890 -4.251 83.845 1.00 92.94 541 TYR A N 1
ATOM 3922 C CA . TYR A 1 541 ? -61.074 -5.108 83.715 1.00 92.94 541 TYR A CA 1
ATOM 3923 C C . TYR A 1 541 ? -60.747 -6.595 83.844 1.00 92.94 541 TYR A C 1
ATOM 3925 O O . TYR A 1 541 ? -61.568 -7.370 84.330 1.00 92.94 541 TYR A O 1
ATOM 3933 N N . VAL A 1 542 ? -59.551 -6.993 83.417 1.00 94.06 542 VAL A N 1
ATOM 3934 C CA . VAL A 1 542 ? -59.027 -8.355 83.562 1.00 94.06 542 VAL A CA 1
ATOM 3935 C C . VAL A 1 542 ? -57.600 -8.231 84.059 1.00 94.06 542 VAL A C 1
ATOM 3937 O O . VAL A 1 542 ? -56.863 -7.432 83.491 1.00 94.06 542 VAL A O 1
ATOM 3940 N N . SER A 1 543 ? -57.219 -8.999 85.075 1.00 92.38 543 SER A N 1
ATOM 3941 C CA . SER A 1 543 ? -55.827 -9.166 85.507 1.00 92.38 543 SER A CA 1
ATOM 3942 C C . SER A 1 543 ? -55.521 -10.648 85.756 1.00 92.38 543 SER A C 1
ATOM 3944 O O . SER A 1 543 ? -56.390 -11.511 85.617 1.00 92.38 543 SER A O 1
ATOM 3946 N N . ASP A 1 544 ? -54.288 -10.938 86.157 1.00 89.81 544 ASP A N 1
ATOM 3947 C CA . ASP A 1 544 ? -53.849 -12.218 86.731 1.00 89.81 544 ASP A CA 1
ATOM 3948 C C . ASP A 1 544 ? -54.732 -12.760 87.878 1.00 89.81 544 ASP A C 1
ATOM 3950 O O . ASP A 1 544 ? -54.806 -13.969 88.083 1.00 89.81 544 ASP A O 1
ATOM 3954 N N . ASN A 1 545 ? -55.442 -11.883 88.589 1.00 88.06 545 ASN A N 1
ATOM 3955 C CA . ASN A 1 545 ? -56.333 -12.211 89.701 1.00 88.06 545 ASN A CA 1
ATOM 3956 C C . ASN A 1 545 ? -57.800 -12.415 89.268 1.00 88.06 545 ASN A C 1
ATOM 3958 O O . ASN A 1 545 ? -58.657 -12.680 90.111 1.00 88.06 545 ASN A O 1
ATOM 3962 N N . GLY A 1 546 ? -58.107 -12.297 87.969 1.00 88.56 546 GLY A N 1
ATOM 3963 C CA . GLY A 1 546 ? -59.437 -12.536 87.402 1.00 88.56 546 GLY A CA 1
ATOM 3964 C C . GLY A 1 546 ? -60.130 -11.281 86.857 1.00 88.56 546 GLY A C 1
ATOM 3965 O O . GLY A 1 546 ? -59.491 -10.323 86.422 1.00 88.56 546 GLY A O 1
ATOM 3966 N N . LEU A 1 547 ? -61.467 -11.309 86.822 1.00 91.06 547 LEU A N 1
ATOM 3967 C CA . LEU A 1 547 ? -62.298 -10.246 86.245 1.00 91.06 547 LEU A CA 1
ATOM 3968 C C . LEU A 1 547 ? -62.666 -9.187 87.295 1.00 91.06 547 LEU A C 1
ATOM 3970 O O . LEU A 1 547 ? -63.269 -9.501 88.319 1.00 91.06 547 LEU A O 1
ATOM 3974 N N . ASN A 1 548 ? -62.381 -7.918 87.000 1.00 91.06 548 ASN A N 1
ATOM 3975 C CA . ASN A 1 548 ? -62.815 -6.762 87.782 1.00 91.06 548 ASN A CA 1
ATOM 3976 C C . ASN A 1 548 ? -63.835 -5.938 86.982 1.00 91.06 548 ASN A C 1
ATOM 3978 O O . ASN A 1 548 ? -63.497 -5.197 86.060 1.00 91.06 548 ASN A O 1
ATOM 3982 N N . ALA A 1 549 ? -65.108 -6.024 87.361 1.00 90.38 549 ALA A N 1
ATOM 3983 C CA . ALA A 1 549 ? -66.175 -5.296 86.680 1.00 90.38 549 ALA A CA 1
ATOM 3984 C C . ALA A 1 549 ? -66.223 -3.790 87.013 1.00 90.38 549 ALA A C 1
ATOM 3986 O O . ALA A 1 549 ? -67.091 -3.099 86.491 1.00 90.38 549 ALA A O 1
ATOM 3987 N N . ASN A 1 550 ? -65.329 -3.260 87.862 1.00 90.81 550 ASN A N 1
ATOM 3988 C CA . ASN A 1 550 ? -65.278 -1.842 88.246 1.00 90.81 550 ASN A CA 1
ATOM 3989 C C . ASN A 1 550 ? -66.655 -1.291 88.680 1.00 90.81 550 ASN A C 1
ATOM 3991 O O . ASN A 1 550 ? -67.135 -0.284 88.152 1.00 90.81 550 ASN A O 1
ATOM 3995 N N . GLU A 1 551 ? -67.310 -2.003 89.607 1.00 91.44 551 GLU A N 1
ATOM 3996 C CA . GLU A 1 551 ? -68.661 -1.716 90.131 1.00 91.44 551 GLU A CA 1
ATOM 3997 C C . GLU A 1 551 ? -69.797 -1.780 89.088 1.00 91.44 551 GLU A C 1
ATOM 3999 O O . GLU A 1 551 ? -70.934 -1.395 89.363 1.00 91.44 551 GLU A O 1
ATOM 4004 N N . GLN A 1 552 ? -69.532 -2.295 87.884 1.00 89.94 552 GLN A N 1
ATOM 4005 C CA . GLN A 1 552 ? -70.557 -2.503 86.862 1.00 89.94 552 GLN A CA 1
ATOM 4006 C C . GLN A 1 552 ? -71.255 -3.857 87.018 1.00 89.94 552 GLN A C 1
ATOM 4008 O O . GLN A 1 552 ? -70.693 -4.838 87.505 1.00 89.94 552 GLN A O 1
ATOM 4013 N N . LYS A 1 553 ? -72.504 -3.929 86.544 1.00 91.12 553 LYS A N 1
ATOM 4014 C CA . LYS A 1 553 ? -73.248 -5.192 86.476 1.00 91.12 553 LYS A CA 1
ATOM 4015 C C . LYS A 1 553 ? -72.621 -6.119 85.435 1.00 91.12 553 LYS A C 1
ATOM 4017 O O . LYS A 1 553 ? -72.527 -5.754 84.264 1.00 91.12 553 LYS A O 1
ATOM 4022 N N . ILE A 1 554 ? -72.317 -7.353 85.835 1.00 91.31 554 ILE A N 1
ATOM 4023 C CA . ILE A 1 554 ? -72.011 -8.442 84.902 1.00 91.31 554 ILE A CA 1
ATOM 4024 C C . ILE A 1 554 ? -73.349 -9.046 84.461 1.00 91.31 554 ILE A C 1
ATOM 4026 O O . ILE A 1 554 ? -74.081 -9.625 85.262 1.00 91.31 554 ILE A O 1
ATOM 4030 N N . THR A 1 555 ? -73.714 -8.850 83.196 1.00 91.38 555 THR A N 1
ATOM 4031 C CA . THR A 1 555 ? -74.974 -9.359 82.627 1.00 91.38 555 THR A CA 1
ATOM 4032 C C . THR A 1 555 ? -74.704 -10.544 81.704 1.00 91.38 555 THR A C 1
ATOM 4034 O O . THR A 1 555 ? -73.584 -10.712 81.232 1.00 91.38 555 THR A O 1
ATOM 4037 N N . LYS A 1 556 ? -75.731 -11.367 81.441 1.00 90.75 556 LYS A N 1
ATOM 4038 C CA . LYS A 1 556 ? -75.633 -12.596 80.624 1.00 90.75 556 LYS A CA 1
ATOM 4039 C C . LYS A 1 556 ? -74.696 -13.673 81.204 1.00 90.75 556 LYS A C 1
ATOM 4041 O O . LYS A 1 556 ? -74.073 -14.417 80.455 1.00 90.75 556 LYS A O 1
ATOM 4046 N N . VAL A 1 557 ? -74.637 -13.781 82.533 1.00 92.81 557 VAL A N 1
ATOM 4047 C CA . VAL A 1 557 ? -73.960 -14.887 83.230 1.00 92.81 557 VAL A CA 1
ATOM 4048 C C . VAL A 1 557 ? -74.867 -16.123 83.189 1.00 92.81 557 VAL A C 1
ATOM 4050 O O . VAL A 1 557 ? -75.981 -16.090 83.724 1.00 92.81 557 VAL A O 1
ATOM 4053 N N . ALA A 1 558 ? -74.420 -17.189 82.520 1.00 94.00 558 ALA A N 1
ATOM 4054 C CA . ALA A 1 558 ? -75.094 -18.491 82.540 1.00 94.00 558 ALA A CA 1
ATOM 4055 C C . ALA A 1 558 ? -75.149 -19.059 83.975 1.00 94.00 558 ALA A C 1
ATOM 4057 O O . ALA A 1 558 ? -74.439 -18.572 84.850 1.00 94.00 558 ALA A O 1
ATOM 4058 N N . GLU A 1 559 ? -76.015 -20.041 84.253 1.00 93.75 559 GLU A N 1
ATOM 4059 C CA . GLU A 1 559 ? -75.999 -20.694 85.573 1.00 93.75 559 GLU A CA 1
ATOM 4060 C C . GLU A 1 559 ? -74.653 -21.419 85.751 1.00 93.75 559 GLU A C 1
ATOM 4062 O O . GLU A 1 559 ? -74.315 -22.275 84.936 1.00 93.75 559 GLU A O 1
ATOM 4067 N N . GLY A 1 560 ? -73.886 -21.047 86.780 1.00 92.62 560 GLY A N 1
ATOM 4068 C CA . GLY A 1 560 ? -72.599 -21.676 87.088 1.00 92.62 560 GLY A CA 1
ATOM 4069 C C . GLY A 1 560 ? -72.774 -23.067 87.696 1.00 92.62 560 GLY A C 1
ATOM 4070 O O . GLY A 1 560 ? -73.810 -23.358 88.298 1.00 92.62 560 GLY A O 1
ATOM 4071 N N . GLU A 1 561 ? -71.777 -23.939 87.587 1.00 93.25 561 GLU A N 1
ATOM 4072 C CA . GLU A 1 561 ? -71.836 -25.235 88.263 1.00 93.25 561 GLU A CA 1
ATOM 4073 C C . GLU A 1 561 ? -71.857 -25.051 89.793 1.00 93.25 561 GLU A C 1
ATOM 4075 O O . GLU A 1 561 ? -71.052 -24.310 90.357 1.00 93.25 561 GLU A O 1
ATOM 4080 N N . LEU A 1 562 ? -72.772 -25.738 90.486 1.00 90.81 562 LEU A N 1
ATOM 4081 C CA . LEU A 1 562 ? -72.852 -25.732 91.950 1.00 90.81 562 LEU A CA 1
ATOM 4082 C C . LEU A 1 562 ? -72.120 -26.957 92.512 1.00 90.81 562 LEU A C 1
ATOM 4084 O O . LEU A 1 562 ? -72.723 -28.009 92.724 1.00 90.81 562 LEU A O 1
ATOM 4088 N N . SER A 1 563 ? -70.821 -26.814 92.769 1.00 92.25 563 SER A N 1
ATOM 4089 C CA . SER A 1 563 ? -69.993 -27.832 93.426 1.00 92.25 563 SER A CA 1
ATOM 4090 C C . SER A 1 563 ? -68.983 -27.191 94.382 1.00 92.25 563 SER A C 1
ATOM 4092 O O . SER A 1 563 ? -68.725 -25.991 94.318 1.00 92.25 563 SER A O 1
ATOM 4094 N N . ALA A 1 564 ? -68.410 -27.981 95.297 1.00 88.06 564 ALA A N 1
ATOM 4095 C CA . ALA A 1 564 ? -67.488 -27.474 96.322 1.00 88.06 564 ALA A CA 1
ATOM 4096 C C . ALA A 1 564 ? -66.171 -26.905 95.754 1.00 88.06 564 ALA A C 1
ATOM 4098 O O . ALA A 1 564 ? -65.461 -26.191 96.455 1.00 88.06 564 ALA A O 1
ATOM 4099 N N . THR A 1 565 ? -65.842 -27.231 94.504 1.00 93.00 565 THR A N 1
ATOM 4100 C CA . THR A 1 565 ? -64.620 -26.801 93.808 1.00 93.00 565 THR A CA 1
ATOM 4101 C C . THR A 1 565 ? -64.905 -25.879 92.625 1.00 93.00 565 THR A C 1
ATOM 4103 O O . THR A 1 565 ? -63.970 -25.509 91.919 1.00 93.00 565 THR A O 1
ATOM 4106 N N . SER A 1 566 ? -66.172 -25.541 92.369 1.00 92.94 566 SER A N 1
ATOM 4107 C CA . SER A 1 566 ? -66.545 -24.671 91.255 1.00 92.94 566 SER A CA 1
ATOM 4108 C C . SER A 1 566 ? -65.983 -23.264 91.455 1.00 92.94 566 SER A C 1
ATOM 4110 O O . SER A 1 566 ? -66.073 -22.694 92.544 1.00 92.94 566 SER A O 1
ATOM 4112 N N . MET A 1 567 ? -65.416 -22.704 90.388 1.00 90.62 567 MET A N 1
ATOM 4113 C CA . MET A 1 567 ? -64.964 -21.310 90.322 1.00 90.62 567 MET A CA 1
ATOM 4114 C C . MET A 1 567 ? -65.875 -20.467 89.416 1.00 90.62 567 MET A C 1
ATOM 4116 O O . MET A 1 567 ? -65.526 -19.342 89.056 1.00 90.62 567 MET A O 1
ATOM 4120 N N . ASP A 1 568 ? -67.038 -21.006 89.042 1.00 92.81 568 ASP A N 1
ATOM 4121 C CA . ASP A 1 568 ? -68.004 -20.311 88.203 1.00 92.81 568 ASP A CA 1
ATOM 4122 C C . ASP A 1 568 ? -68.708 -19.194 88.981 1.00 92.81 568 ASP A C 1
ATOM 4124 O O . ASP A 1 568 ? -69.029 -19.312 90.166 1.00 92.81 568 ASP A O 1
ATOM 4128 N N . ALA A 1 569 ? -69.016 -18.098 88.288 1.00 91.06 569 ALA A N 1
ATOM 4129 C CA . ALA A 1 569 ? -69.844 -17.045 88.853 1.00 91.06 569 ALA A CA 1
ATOM 4130 C C . ALA A 1 569 ? -71.295 -17.534 89.008 1.00 91.06 569 ALA A C 1
ATOM 4132 O O . ALA A 1 569 ? -71.938 -17.922 88.033 1.00 91.06 569 ALA A O 1
ATOM 4133 N N . VAL A 1 570 ? -71.841 -17.452 90.224 1.00 93.44 570 VAL A N 1
ATOM 4134 C CA . VAL A 1 570 ? -73.269 -17.702 90.463 1.00 93.44 570 VAL A CA 1
ATOM 4135 C C . VAL A 1 570 ? -74.101 -16.521 89.977 1.00 93.44 570 VAL A C 1
ATOM 4137 O O . VAL A 1 570 ? -73.778 -15.358 90.233 1.00 93.44 570 VAL A O 1
ATOM 4140 N N . ASN A 1 571 ? -75.200 -16.802 89.284 1.00 94.56 571 ASN A N 1
ATOM 4141 C CA . ASN A 1 571 ? -76.108 -15.758 88.820 1.00 94.56 571 ASN A CA 1
ATOM 4142 C C . ASN A 1 571 ? -77.303 -15.564 89.779 1.00 94.56 571 ASN A C 1
ATOM 4144 O O . ASN A 1 571 ? -77.513 -16.303 90.746 1.00 94.56 571 ASN A O 1
ATOM 4148 N N . GLY A 1 572 ? -78.123 -14.547 89.498 1.00 93.25 572 GLY A N 1
ATOM 4149 C CA . GLY A 1 572 ? -79.278 -14.212 90.333 1.00 93.25 572 GLY A CA 1
ATOM 4150 C C . GLY A 1 572 ? -80.343 -15.316 90.430 1.00 93.25 572 GLY A C 1
ATOM 4151 O O . GLY A 1 572 ? -80.975 -15.432 91.479 1.00 93.25 572 GLY A O 1
ATOM 4152 N N . SER A 1 573 ? -80.542 -16.148 89.394 1.00 94.06 573 SER A N 1
ATOM 4153 C CA . SER A 1 573 ? -81.542 -17.230 89.447 1.00 94.06 573 SER A CA 1
ATOM 4154 C C . SER A 1 573 ? -81.131 -18.341 90.412 1.00 94.06 573 SER A C 1
ATOM 4156 O O . SER A 1 573 ? -81.993 -18.902 91.090 1.00 94.06 573 SER A O 1
ATOM 4158 N N . GLN A 1 574 ? -79.832 -18.623 90.533 1.00 95.56 574 GLN A N 1
ATOM 4159 C CA . GLN A 1 574 ? -79.305 -19.632 91.455 1.00 95.56 574 GLN A CA 1
ATOM 4160 C C . GLN A 1 574 ? -79.466 -19.219 92.925 1.00 95.56 574 GLN A C 1
ATOM 4162 O O . GLN A 1 574 ? -79.985 -20.000 93.721 1.00 95.56 574 GLN A O 1
ATOM 4167 N N . LEU A 1 575 ? -79.116 -17.978 93.290 1.00 93.62 575 LEU A N 1
ATOM 4168 C CA . LEU A 1 575 ? -79.311 -17.481 94.662 1.00 93.62 575 LEU A CA 1
ATOM 4169 C C . LEU A 1 575 ? -80.799 -17.335 95.018 1.00 93.62 575 LEU A C 1
ATOM 4171 O O . LEU A 1 575 ? -81.203 -17.621 96.145 1.00 93.62 575 LEU A O 1
ATOM 4175 N N . TYR A 1 576 ? -81.629 -16.934 94.051 1.00 93.50 576 TYR A N 1
ATOM 4176 C CA . TYR A 1 576 ? -83.075 -16.852 94.244 1.00 93.50 576 TYR A CA 1
ATOM 4177 C C . TYR A 1 576 ? -83.688 -18.217 94.598 1.00 93.50 576 TYR A C 1
ATOM 4179 O O . TYR A 1 576 ? -84.468 -18.294 95.546 1.00 93.50 576 TYR A O 1
ATOM 4187 N N . LYS A 1 577 ? -83.285 -19.302 93.912 1.00 93.50 577 LYS A N 1
ATOM 4188 C CA . LYS A 1 577 ? -83.703 -20.679 94.246 1.00 93.50 577 LYS A CA 1
ATOM 4189 C C . LYS A 1 577 ? -83.353 -21.040 95.700 1.00 93.50 577 LYS A C 1
ATOM 4191 O O . LYS A 1 577 ? -84.225 -21.502 96.430 1.00 93.50 577 LYS A O 1
ATOM 4196 N N . THR A 1 578 ? -82.128 -20.764 96.155 1.00 93.00 578 THR A N 1
ATOM 4197 C CA . THR A 1 578 ? -81.712 -21.013 97.551 1.00 93.00 578 THR A CA 1
ATOM 4198 C C . THR A 1 578 ? -82.534 -20.210 98.563 1.00 93.00 578 THR A C 1
ATOM 4200 O O . THR A 1 578 ? -82.962 -20.750 99.583 1.00 93.00 578 THR A O 1
ATOM 4203 N N . ASN A 1 579 ? -82.810 -18.932 98.284 1.00 93.00 579 ASN A N 1
ATOM 4204 C CA . ASN A 1 579 ? -83.591 -18.079 99.184 1.00 93.00 579 ASN A CA 1
ATOM 4205 C C . ASN A 1 579 ? -85.032 -18.582 99.381 1.00 93.00 579 ASN A C 1
ATOM 4207 O O . ASN A 1 579 ? -85.575 -18.450 100.479 1.00 93.00 579 ASN A O 1
ATOM 4211 N N . GLN A 1 580 ? -85.636 -19.211 98.368 1.00 93.62 580 GLN A N 1
ATOM 4212 C CA . GLN A 1 580 ? -86.963 -19.825 98.496 1.00 93.62 580 GLN A CA 1
ATOM 4213 C C . GLN A 1 580 ? -86.967 -20.988 99.508 1.00 93.62 580 GLN A C 1
ATOM 4215 O O . GLN A 1 580 ? -87.879 -21.085 100.331 1.00 93.62 580 GLN A O 1
ATOM 4220 N N . GLU A 1 581 ? -85.925 -21.825 99.518 1.00 90.88 581 GLU A N 1
ATOM 4221 C CA . GLU A 1 581 ? -85.793 -22.921 100.491 1.00 90.88 581 GLU A CA 1
ATOM 4222 C C . GLU A 1 581 ? -85.578 -22.415 101.929 1.00 90.88 581 GLU A C 1
ATOM 4224 O O . GLU A 1 581 ? -86.131 -22.972 102.882 1.00 90.88 581 GLU A O 1
ATOM 4229 N N . VAL A 1 582 ? -84.852 -21.305 102.109 1.00 91.81 582 VAL A N 1
ATOM 4230 C CA . VAL A 1 582 ? -84.689 -20.664 103.428 1.00 91.81 582 VAL A CA 1
ATOM 4231 C C . VAL A 1 582 ? -86.033 -20.164 103.970 1.00 91.81 582 VAL A C 1
ATOM 4233 O O . VAL A 1 582 ? -86.357 -20.425 105.129 1.00 91.81 582 VAL A O 1
ATOM 4236 N N . VAL A 1 583 ? -86.857 -19.524 103.133 1.00 91.44 583 VAL A N 1
ATOM 4237 C CA . VAL A 1 583 ? -88.212 -19.081 103.517 1.00 91.44 583 VAL A CA 1
ATOM 4238 C C . VAL A 1 583 ? -89.096 -20.267 103.919 1.00 91.44 583 VAL A C 1
ATOM 4240 O O . VAL A 1 583 ? -89.822 -20.197 104.917 1.00 91.44 583 VAL A O 1
ATOM 4243 N N . ASN A 1 584 ? -89.009 -21.389 103.198 1.00 90.56 584 ASN A N 1
ATOM 4244 C CA . ASN A 1 584 ? -89.726 -22.615 103.556 1.00 90.56 584 ASN A CA 1
ATOM 4245 C C . ASN A 1 584 ? -89.325 -23.130 104.947 1.00 90.56 584 ASN A C 1
ATOM 4247 O O . ASN A 1 584 ? -90.196 -23.508 105.739 1.00 90.56 584 ASN A O 1
ATOM 4251 N N . ASN A 1 585 ? -88.034 -23.091 105.286 1.00 90.25 585 ASN A N 1
ATOM 4252 C CA . ASN A 1 585 ? -87.557 -23.442 106.625 1.00 90.25 585 ASN A CA 1
ATOM 4253 C C . ASN A 1 585 ? -88.092 -22.489 107.703 1.00 90.25 585 ASN A C 1
ATOM 4255 O O . ASN A 1 585 ? -88.583 -22.961 108.732 1.00 90.25 585 ASN A O 1
ATOM 4259 N N . THR A 1 586 ? -88.091 -21.174 107.460 1.00 92.12 586 THR A N 1
ATOM 4260 C CA . THR A 1 586 ? -88.674 -20.186 108.386 1.00 92.12 586 THR A CA 1
ATOM 4261 C C . THR A 1 586 ? -90.144 -20.495 108.689 1.00 92.12 586 THR A C 1
ATOM 4263 O O . THR A 1 586 ? -90.555 -20.522 109.850 1.00 92.12 586 THR A O 1
ATOM 4266 N N . ASN A 1 587 ? -90.937 -20.825 107.666 1.00 90.69 587 ASN A N 1
ATOM 4267 C CA . ASN A 1 587 ? -92.348 -21.180 107.837 1.00 90.69 587 ASN A CA 1
ATOM 4268 C C . ASN A 1 587 ? -92.553 -22.454 108.676 1.00 90.69 587 ASN A C 1
ATOM 4270 O O . ASN A 1 587 ? -93.488 -22.527 109.479 1.00 90.69 587 ASN A O 1
ATOM 4274 N N . ARG A 1 588 ? -91.686 -23.464 108.517 1.00 90.62 588 ARG A N 1
ATOM 4275 C CA . ARG A 1 588 ? -91.738 -24.704 109.317 1.00 90.62 588 ARG A CA 1
ATOM 4276 C C . ARG A 1 588 ? -91.415 -24.443 110.790 1.00 90.62 588 ARG A C 1
ATOM 4278 O O . ARG A 1 588 ? -92.099 -24.989 111.654 1.00 90.62 588 ARG A O 1
ATOM 4285 N N . ILE A 1 589 ? -90.439 -23.578 111.074 1.00 88.88 589 ILE A N 1
ATOM 4286 C CA . ILE A 1 589 ? -90.057 -23.190 112.442 1.00 88.88 589 ILE A CA 1
ATOM 4287 C C . ILE A 1 589 ? -91.209 -22.461 113.148 1.00 88.88 589 ILE A C 1
ATOM 4289 O O . ILE A 1 589 ? -91.552 -22.810 114.278 1.00 88.88 589 ILE A O 1
ATOM 4293 N N . ASN A 1 590 ? -91.881 -21.529 112.466 1.00 86.50 590 ASN A N 1
ATOM 4294 C CA . ASN A 1 590 ? -93.025 -20.809 113.036 1.00 86.50 590 ASN A CA 1
ATOM 4295 C C . ASN A 1 590 ? -94.174 -21.752 113.442 1.00 86.50 590 ASN A C 1
ATOM 4297 O O . ASN A 1 590 ? -94.731 -21.614 114.530 1.00 86.50 590 ASN A O 1
ATOM 4301 N N . LYS A 1 591 ? -94.490 -22.765 112.617 1.00 86.25 591 LYS A N 1
ATOM 4302 C CA . LYS A 1 591 ? -95.513 -23.777 112.952 1.00 86.25 591 LYS A CA 1
ATOM 4303 C C . LYS A 1 591 ? -95.160 -24.587 114.202 1.00 86.25 591 LYS A C 1
ATOM 4305 O O . LYS A 1 591 ? -96.056 -24.911 114.980 1.00 86.25 591 LYS A O 1
ATOM 4310 N N . LEU A 1 592 ? -93.884 -24.925 114.397 1.00 87.62 592 LEU A N 1
ATOM 4311 C CA . LEU A 1 592 ? -93.435 -25.634 115.597 1.00 87.62 592 LEU A CA 1
ATOM 4312 C C . LEU A 1 592 ? -93.625 -24.771 116.852 1.00 87.62 592 LEU A C 1
ATOM 4314 O O . LEU A 1 592 ? -94.155 -25.266 117.845 1.00 87.62 592 LEU A O 1
ATOM 4318 N N . GLY A 1 593 ? -93.276 -23.481 116.777 1.00 87.38 593 GLY A N 1
ATOM 4319 C CA . GLY A 1 593 ? -93.481 -22.527 117.871 1.00 87.38 593 GLY A CA 1
ATOM 4320 C C . GLY A 1 593 ? -94.937 -22.469 118.349 1.00 87.38 593 GLY A C 1
ATOM 4321 O O . GLY A 1 593 ? -95.200 -22.608 119.542 1.00 87.38 593 GLY A O 1
ATOM 4322 N N . SER A 1 594 ? -95.904 -22.371 117.430 1.00 86.19 594 SER A N 1
ATOM 4323 C CA . SER A 1 594 ? -97.333 -22.358 117.790 1.00 86.19 594 SER A CA 1
ATOM 4324 C C . SER A 1 594 ? -97.801 -23.646 118.480 1.00 86.19 594 SER A C 1
ATOM 4326 O O . SER A 1 594 ? -98.608 -23.588 119.404 1.00 86.19 594 SER A O 1
ATOM 4328 N N . ARG A 1 595 ? -97.299 -24.818 118.064 1.00 87.94 595 ARG A N 1
ATOM 4329 C CA . ARG A 1 595 ? -97.668 -26.104 118.687 1.00 87.94 595 ARG A CA 1
ATOM 4330 C C . ARG A 1 595 ? -97.149 -26.218 120.119 1.00 87.94 595 ARG A C 1
ATOM 4332 O O . ARG A 1 595 ? -97.893 -26.647 120.997 1.00 87.94 595 ARG A O 1
ATOM 4339 N N . VAL A 1 596 ? -95.908 -25.792 120.367 1.00 86.81 596 VAL A N 1
ATOM 4340 C CA . VAL A 1 596 ? -95.321 -25.777 121.719 1.00 86.81 596 VAL A CA 1
ATOM 4341 C C . VAL A 1 596 ? -96.148 -24.899 122.658 1.00 86.81 596 VAL A C 1
ATOM 4343 O O . VAL A 1 596 ? -96.471 -25.326 123.766 1.00 86.81 596 VAL A O 1
ATOM 4346 N N . ASN A 1 597 ? -96.568 -23.718 122.196 1.00 88.62 597 ASN A N 1
ATOM 4347 C CA . ASN A 1 597 ? -97.388 -22.817 123.005 1.00 88.62 597 ASN A CA 1
ATOM 4348 C C . ASN A 1 597 ? -98.735 -23.453 123.406 1.00 88.62 597 ASN A C 1
ATOM 4350 O O . ASN A 1 597 ? -99.130 -23.382 124.570 1.00 88.62 597 ASN A O 1
ATOM 4354 N N . LYS A 1 598 ? -99.404 -24.148 122.474 1.00 87.06 598 LYS A N 1
ATOM 4355 C CA . LYS A 1 598 ? -100.677 -24.851 122.724 1.00 87.06 598 LYS A CA 1
ATOM 4356 C C . LYS A 1 598 ? -100.550 -25.964 123.759 1.00 87.06 598 LYS A C 1
ATOM 4358 O O . LYS A 1 598 ? -101.396 -26.062 124.648 1.00 87.06 598 LYS A O 1
ATOM 4363 N N . VAL A 1 599 ? -99.488 -26.766 123.673 1.00 85.69 599 VAL A N 1
ATOM 4364 C CA . VAL A 1 599 ? -99.184 -27.813 124.663 1.00 85.69 599 VAL A CA 1
ATOM 4365 C C . VAL A 1 599 ? -98.925 -27.192 126.042 1.00 85.69 599 VAL A C 1
ATOM 4367 O O . VAL A 1 599 ? -99.466 -27.671 127.035 1.00 85.69 599 VAL A O 1
ATOM 4370 N N . GLY A 1 600 ? -98.189 -26.079 126.122 1.00 85.81 600 GLY A N 1
ATOM 4371 C CA . GLY A 1 600 ? -97.993 -25.351 127.383 1.00 85.81 600 GLY A CA 1
ATOM 4372 C C . GLY A 1 600 ? -99.312 -24.916 128.040 1.00 85.81 600 GLY A C 1
ATOM 4373 O O . GLY A 1 600 ? -99.507 -25.125 129.238 1.00 85.81 600 GLY A O 1
ATOM 4374 N N . ALA A 1 601 ? -100.253 -24.385 127.252 1.00 87.62 601 ALA A N 1
ATOM 4375 C CA . ALA A 1 601 ? -101.555 -23.937 127.750 1.00 87.62 601 ALA A CA 1
ATOM 4376 C C . ALA A 1 601 ? -102.403 -25.097 128.293 1.00 87.62 601 ALA A C 1
ATOM 4378 O O . ALA A 1 601 ? -103.036 -24.971 129.341 1.00 87.62 601 ALA A O 1
ATOM 4379 N N . GLY A 1 602 ? -102.381 -26.252 127.621 1.00 87.56 602 GLY A N 1
ATOM 4380 C CA . GLY A 1 602 ? -103.092 -27.439 128.093 1.00 87.56 602 GLY A CA 1
ATOM 4381 C C . GLY A 1 602 ? -102.532 -27.994 129.406 1.00 87.56 602 GLY A C 1
ATOM 4382 O O . GLY A 1 602 ? -103.299 -28.395 130.279 1.00 87.56 602 GLY A O 1
ATOM 4383 N N . ALA A 1 603 ? -101.210 -27.972 129.594 1.00 85.38 603 ALA A N 1
ATOM 4384 C CA . ALA A 1 603 ? -100.599 -28.460 130.825 1.00 85.38 603 ALA A CA 1
ATOM 4385 C C . ALA A 1 603 ? -101.004 -27.575 132.014 1.00 85.38 603 ALA A C 1
ATOM 4387 O O . ALA A 1 603 ? -101.355 -28.091 133.075 1.00 85.38 603 ALA A O 1
ATOM 4388 N N . ALA A 1 604 ? -101.050 -26.253 131.808 1.00 84.94 604 ALA A N 1
ATOM 4389 C CA . ALA A 1 604 ? -101.556 -25.308 132.801 1.00 84.94 604 ALA A CA 1
ATOM 4390 C C . ALA A 1 604 ? -103.042 -25.547 133.135 1.00 84.94 604 ALA A C 1
ATOM 4392 O O . ALA A 1 604 ? -103.424 -25.476 134.301 1.00 84.94 604 ALA A O 1
ATOM 4393 N N . ALA A 1 605 ? -103.870 -25.886 132.140 1.00 87.12 605 ALA A N 1
ATOM 4394 C CA . ALA A 1 605 ? -105.293 -26.152 132.347 1.00 87.12 605 ALA A CA 1
ATOM 4395 C C . ALA A 1 605 ? -105.531 -27.398 133.213 1.00 87.12 605 ALA A C 1
ATOM 4397 O O . ALA A 1 605 ? -106.370 -27.368 134.109 1.00 87.12 605 ALA A O 1
ATOM 4398 N N . LEU A 1 606 ? -104.765 -28.471 132.979 1.00 83.94 606 LEU A N 1
ATOM 4399 C CA . LEU A 1 606 ? -104.801 -29.698 133.786 1.00 83.94 606 LEU A CA 1
ATOM 4400 C C . LEU A 1 606 ? -104.352 -29.459 135.231 1.00 83.94 606 LEU A C 1
ATOM 4402 O O . LEU A 1 606 ? -104.925 -30.036 136.150 1.00 83.94 606 LEU A O 1
ATOM 4406 N N . ALA A 1 607 ? -103.339 -28.614 135.431 1.00 85.31 607 ALA A N 1
ATOM 4407 C CA . ALA A 1 607 ? -102.809 -28.304 136.757 1.00 85.31 607 ALA A CA 1
ATOM 4408 C C . ALA A 1 607 ? -103.794 -27.511 137.633 1.00 85.31 607 ALA A C 1
ATOM 4410 O O . ALA A 1 607 ? -103.731 -27.611 138.853 1.00 85.31 607 ALA A O 1
ATOM 4411 N N . ALA A 1 608 ? -104.710 -26.750 137.025 1.00 85.69 608 ALA A N 1
ATOM 4412 C CA . ALA A 1 608 ? -105.727 -25.978 137.740 1.00 85.69 608 ALA A CA 1
ATOM 4413 C C . ALA A 1 608 ? -106.883 -26.834 138.301 1.00 85.69 608 ALA A C 1
ATOM 4415 O O . ALA A 1 608 ? -107.779 -26.307 138.960 1.00 85.69 608 ALA A O 1
ATOM 4416 N N . LEU A 1 609 ? -106.902 -28.140 138.023 1.00 84.81 609 LEU A N 1
ATOM 4417 C CA . LEU A 1 609 ? -107.968 -29.033 138.449 1.00 84.81 609 LEU A CA 1
ATOM 4418 C C . LEU A 1 609 ? -107.730 -29.540 139.881 1.00 84.81 609 LEU A C 1
ATOM 4420 O O . LEU A 1 609 ? -106.751 -30.238 140.157 1.00 84.81 609 LEU A O 1
ATOM 4424 N N . HIS A 1 610 ? -108.672 -29.249 140.783 1.00 81.56 610 HIS A N 1
ATOM 4425 C CA . HIS A 1 610 ? -108.631 -29.696 142.178 1.00 81.56 610 HIS A CA 1
ATOM 4426 C C . HIS A 1 610 ? -109.928 -30.414 142.591 1.00 81.56 610 HIS A C 1
ATOM 4428 O O . HIS A 1 610 ? -111.009 -29.994 142.178 1.00 81.56 610 HIS A O 1
ATOM 4434 N N . PRO A 1 611 ? -109.842 -31.489 143.395 1.00 79.88 611 PRO A N 1
ATOM 4435 C CA . PRO A 1 611 ? -111.006 -32.166 143.973 1.00 79.88 611 PRO A CA 1
ATOM 4436 C C . PRO A 1 611 ? -111.606 -31.379 145.151 1.00 79.88 611 PRO A C 1
ATOM 4438 O O . PRO A 1 611 ? -110.876 -30.693 145.866 1.00 79.88 611 PRO A O 1
ATOM 4441 N N . MET A 1 612 ? -112.911 -31.531 145.392 1.00 74.00 612 MET A N 1
ATOM 4442 C CA . MET A 1 612 ? -113.588 -30.986 146.583 1.00 74.00 612 MET A CA 1
ATOM 4443 C C . MET A 1 612 ? -113.282 -31.808 147.855 1.00 74.00 612 MET A C 1
ATOM 4445 O O . MET A 1 612 ? -112.719 -32.907 147.773 1.00 74.00 612 MET A O 1
ATOM 4449 N N . ASP A 1 613 ? -113.617 -31.263 149.032 1.00 73.69 613 ASP A N 1
ATOM 4450 C CA . ASP A 1 613 ? -113.471 -31.943 150.329 1.00 73.69 613 ASP A CA 1
ATOM 4451 C C . ASP A 1 613 ? -114.257 -33.264 150.370 1.00 73.69 613 ASP A C 1
ATOM 4453 O O . ASP A 1 613 ? -115.244 -33.433 149.656 1.00 73.69 613 ASP A O 1
ATOM 4457 N N . PHE A 1 614 ? -113.774 -34.239 151.150 1.00 73.38 614 PHE A N 1
ATOM 4458 C CA . PHE A 1 614 ? -114.387 -35.568 151.192 1.00 73.38 614 PHE A CA 1
ATOM 4459 C C . PHE A 1 614 ? -115.748 -35.514 151.892 1.00 73.38 614 PHE A C 1
ATOM 4461 O O . PHE A 1 614 ? -115.822 -35.242 153.089 1.00 73.38 614 PHE A O 1
ATOM 4468 N N . ASP A 1 615 ? -116.799 -35.833 151.142 1.00 64.69 615 ASP A N 1
ATOM 4469 C CA . ASP A 1 615 ? -118.134 -36.094 151.662 1.00 64.69 615 ASP A CA 1
ATOM 4470 C C . ASP A 1 615 ? -118.412 -37.608 151.550 1.00 64.69 615 ASP A C 1
ATOM 4472 O O . ASP A 1 615 ? -118.303 -38.168 150.453 1.00 64.69 615 ASP A O 1
ATOM 4476 N N . PRO A 1 616 ? -118.721 -38.323 152.650 1.00 65.50 616 PRO A N 1
ATOM 4477 C CA . PRO A 1 616 ? -119.003 -39.755 152.592 1.00 65.50 616 PRO A CA 1
ATOM 4478 C C . PRO A 1 616 ? -120.241 -40.112 151.750 1.00 65.50 616 PRO A C 1
ATOM 4480 O O . PRO A 1 616 ? -120.308 -41.259 151.285 1.00 65.50 616 PRO A O 1
ATOM 4483 N N . ASP A 1 617 ? -121.166 -39.168 151.526 1.00 67.50 617 ASP A N 1
ATOM 4484 C CA . ASP A 1 617 ? -122.362 -39.364 150.699 1.00 67.50 617 ASP A CA 1
ATOM 4485 C C . ASP A 1 617 ? -122.101 -39.095 149.196 1.00 67.50 617 ASP A C 1
ATOM 4487 O O . ASP A 1 617 ? -122.754 -39.719 148.357 1.00 67.50 617 ASP A O 1
ATOM 4491 N N . ASP A 1 618 ? -121.086 -38.289 148.835 1.00 73.19 618 ASP A N 1
ATOM 4492 C CA . ASP A 1 618 ? -120.719 -37.947 147.444 1.00 73.19 618 ASP A CA 1
ATOM 4493 C C . ASP A 1 618 ? -119.239 -38.253 147.115 1.00 73.19 618 ASP A C 1
ATOM 4495 O O . ASP A 1 618 ? -118.317 -37.468 147.338 1.00 73.19 618 ASP A O 1
ATOM 4499 N N . LYS A 1 619 ? -118.997 -39.426 146.508 1.00 76.50 619 LYS A N 1
ATOM 4500 C CA . LYS A 1 619 ? -117.640 -39.968 146.261 1.00 76.50 619 LYS A CA 1
ATOM 4501 C C . LYS A 1 619 ? -117.013 -39.596 144.916 1.00 76.50 619 LYS A C 1
ATOM 4503 O O . LYS A 1 619 ? -115.810 -39.792 144.737 1.00 76.50 619 LYS A O 1
ATOM 4508 N N . LEU A 1 620 ? -117.799 -39.121 143.948 1.00 82.44 620 LEU A N 1
ATOM 4509 C CA . LEU A 1 620 ? -117.325 -38.703 142.623 1.00 82.44 620 LEU A CA 1
ATOM 4510 C C . LEU A 1 620 ? -117.496 -37.192 142.479 1.00 82.44 620 LEU A C 1
ATOM 4512 O O . LEU A 1 620 ? -118.609 -36.685 142.549 1.00 82.44 620 LEU A O 1
ATOM 4516 N N . THR A 1 621 ? -116.403 -36.485 142.218 1.00 83.06 621 THR A N 1
ATOM 4517 C CA . THR A 1 621 ? -116.403 -35.037 141.994 1.00 83.06 621 THR A CA 1
ATOM 4518 C C . THR A 1 621 ? -115.798 -34.722 140.635 1.00 83.06 621 THR A C 1
ATOM 4520 O O . THR A 1 621 ? -114.912 -35.427 140.153 1.00 83.06 621 THR A O 1
ATOM 4523 N N . PHE A 1 622 ? -116.283 -33.664 139.997 1.00 83.81 622 PHE A N 1
ATOM 4524 C CA . PHE A 1 622 ? -115.728 -33.162 138.746 1.00 83.81 622 PHE A CA 1
ATOM 4525 C C . PHE A 1 622 ? -115.201 -31.752 138.969 1.00 83.81 622 PHE A C 1
ATOM 4527 O O . PHE A 1 622 ? -115.833 -30.956 139.661 1.00 83.81 622 PHE A O 1
ATOM 4534 N N . SER A 1 623 ? -114.067 -31.428 138.357 1.00 85.19 623 SER A N 1
ATOM 4535 C CA . SER A 1 623 ? -113.576 -30.058 138.282 1.00 85.19 623 SER A CA 1
ATOM 4536 C C . SER A 1 623 ? -113.262 -29.691 136.840 1.00 85.19 623 SER A C 1
ATOM 4538 O O . SER A 1 623 ? -113.023 -30.547 135.986 1.00 85.19 623 SER A O 1
ATOM 4540 N N . ALA A 1 624 ? -113.322 -28.399 136.552 1.00 84.25 624 ALA A N 1
ATOM 4541 C CA . ALA A 1 624 ? -112.935 -27.843 135.270 1.00 84.25 624 ALA A CA 1
ATOM 4542 C C . ALA A 1 624 ? -111.886 -26.761 135.518 1.00 84.25 624 ALA A C 1
ATOM 4544 O O . ALA A 1 624 ? -111.982 -25.994 136.474 1.00 84.25 624 ALA A O 1
ATOM 4545 N N . GLY A 1 625 ? -110.872 -26.739 134.667 1.00 84.38 625 GLY A N 1
ATOM 4546 C CA . GLY A 1 625 ? -109.694 -25.900 134.780 1.00 84.38 625 GLY A CA 1
ATOM 4547 C C . GLY A 1 625 ? -109.451 -25.195 133.458 1.00 84.38 625 GLY A C 1
ATOM 4548 O O . GLY A 1 625 ? -109.834 -25.678 132.394 1.00 84.38 625 GLY A O 1
ATOM 4549 N N . TYR A 1 626 ? -108.823 -24.033 133.515 1.00 87.31 626 TYR A N 1
ATOM 4550 C CA . TYR A 1 626 ? -108.463 -23.253 132.340 1.00 87.31 626 TYR A CA 1
ATOM 4551 C C . TYR A 1 626 ? -106.995 -22.865 132.442 1.00 87.31 626 TYR A C 1
ATOM 4553 O O . TYR A 1 626 ? -106.531 -22.465 133.508 1.00 87.31 626 TYR A O 1
ATOM 4561 N N . GLY A 1 627 ? -106.269 -22.987 131.338 1.00 86.25 627 GLY A N 1
ATOM 4562 C CA . GLY A 1 627 ? -104.848 -22.687 131.254 1.00 86.25 627 GLY A CA 1
ATOM 4563 C C . GLY A 1 627 ? -104.536 -21.811 130.056 1.00 86.25 627 GLY A C 1
ATOM 4564 O O . GLY A 1 627 ? -105.104 -21.976 128.977 1.00 86.25 627 GLY A O 1
ATOM 4565 N N . ASN A 1 628 ? -103.602 -20.886 130.249 1.00 87.81 628 ASN A N 1
ATOM 4566 C CA . ASN A 1 628 ? -103.050 -20.042 129.198 1.00 87.81 628 ASN A CA 1
ATOM 4567 C C . ASN A 1 628 ? -101.521 -20.150 129.205 1.00 87.81 628 ASN A C 1
ATOM 4569 O O . ASN A 1 628 ? -100.908 -20.155 130.2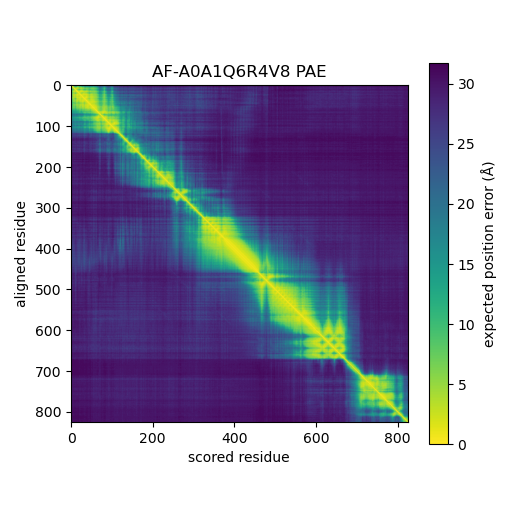73 1.00 87.81 628 ASN A O 1
ATOM 4573 N N . TYR A 1 629 ? -100.909 -20.212 128.022 1.00 86.38 629 TYR A N 1
ATOM 4574 C CA . TYR A 1 629 ? -99.461 -20.081 127.863 1.00 86.38 629 TYR A CA 1
ATOM 4575 C C . TYR A 1 629 ? -99.136 -19.385 126.541 1.00 86.38 629 TYR A C 1
ATOM 4577 O O . TYR A 1 629 ? -99.581 -19.812 125.476 1.00 86.38 629 TYR A O 1
ATOM 4585 N N . ALA A 1 630 ? -98.362 -18.298 126.612 1.00 84.00 630 ALA A N 1
ATOM 4586 C CA . ALA A 1 630 ? -97.918 -17.513 125.455 1.00 84.00 630 ALA A CA 1
ATOM 4587 C C . ALA A 1 630 ? -99.050 -17.136 124.464 1.00 84.00 630 ALA A C 1
ATOM 4589 O O . ALA A 1 630 ? -98.851 -17.150 123.250 1.00 84.00 630 ALA A O 1
ATOM 4590 N N . GLY A 1 631 ? -100.240 -16.800 124.982 1.00 83.56 631 GLY A N 1
ATOM 4591 C CA . GLY A 1 631 ? -101.403 -16.376 124.187 1.00 83.56 631 GLY A CA 1
ATOM 4592 C C . GLY A 1 631 ? -102.330 -17.505 123.714 1.00 83.56 631 GLY A C 1
ATOM 4593 O O . GLY A 1 631 ? -103.441 -17.213 123.276 1.00 83.56 631 GLY A O 1
ATOM 4594 N N . GLU A 1 632 ? -101.929 -18.771 123.855 1.00 87.94 632 GLU A N 1
ATOM 4595 C CA . GLU A 1 632 ? -102.770 -19.941 123.571 1.00 87.94 632 GLU A CA 1
ATOM 4596 C C . GLU A 1 632 ? -103.551 -20.357 124.820 1.00 87.94 632 GLU A C 1
ATOM 4598 O O . GLU A 1 632 ? -103.070 -20.205 125.944 1.00 87.94 632 GLU A O 1
ATOM 4603 N N . ASN A 1 633 ? -104.759 -20.883 124.629 1.00 84.56 633 ASN A N 1
ATOM 4604 C CA . ASN A 1 633 ? -105.706 -21.169 125.707 1.00 84.56 633 ASN A CA 1
ATOM 4605 C C . ASN A 1 633 ? -106.187 -22.611 125.619 1.00 84.56 633 ASN A C 1
ATOM 4607 O O . ASN A 1 633 ? -106.466 -23.087 124.523 1.00 84.56 633 ASN A O 1
ATOM 4611 N N . ALA A 1 634 ? -106.338 -23.280 126.757 1.00 89.44 634 ALA A N 1
ATOM 4612 C CA . ALA A 1 634 ? -106.882 -24.627 126.842 1.00 89.44 634 ALA A CA 1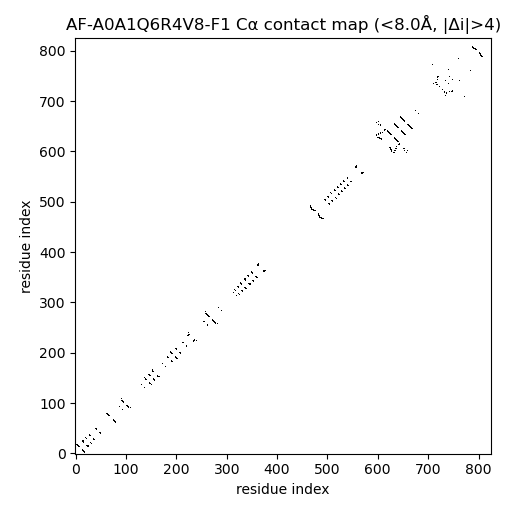
ATOM 4613 C C . ALA A 1 634 ? -107.819 -24.753 128.044 1.00 89.44 634 ALA A C 1
ATOM 4615 O O . ALA A 1 634 ? -107.582 -24.155 129.092 1.00 89.44 634 ALA A O 1
ATOM 4616 N N . ALA A 1 635 ? -108.863 -25.562 127.904 1.00 85.69 635 ALA A N 1
ATOM 4617 C CA . ALA A 1 635 ? -109.694 -25.981 129.021 1.00 85.69 635 ALA A CA 1
ATOM 4618 C C . ALA A 1 635 ? -109.352 -27.427 129.378 1.00 85.69 635 ALA A C 1
ATOM 4620 O O . ALA A 1 635 ? -108.983 -28.215 128.509 1.00 85.69 635 ALA A O 1
ATOM 4621 N N . ALA A 1 636 ? -109.478 -27.785 130.645 1.00 88.56 636 ALA A N 1
ATOM 4622 C CA . ALA A 1 636 ? -109.350 -29.148 131.117 1.00 88.56 636 ALA A CA 1
ATOM 4623 C C . ALA A 1 636 ? -110.554 -29.518 131.968 1.00 88.56 636 ALA A C 1
ATOM 4625 O O . ALA A 1 636 ? -111.164 -28.665 132.610 1.00 88.56 636 ALA A O 1
ATOM 4626 N N . ILE A 1 637 ? -110.891 -30.798 131.968 1.00 84.12 637 ILE A N 1
ATOM 4627 C CA . ILE A 1 637 ? -111.932 -31.356 132.822 1.00 84.12 637 ILE A CA 1
ATOM 4628 C C . ILE A 1 637 ? -111.326 -32.562 133.523 1.00 84.12 637 ILE A C 1
ATOM 4630 O O . ILE A 1 637 ? -110.713 -33.413 132.876 1.00 84.12 637 ILE A O 1
ATOM 4634 N N . GLY A 1 638 ? -111.478 -32.602 134.842 1.00 87.25 638 GLY A N 1
ATOM 4635 C CA . GLY A 1 638 ? -111.028 -33.676 135.710 1.00 87.25 638 GLY A CA 1
ATOM 4636 C C . GLY A 1 638 ? -112.202 -34.333 136.413 1.00 87.25 638 GLY A C 1
ATOM 4637 O O . GLY A 1 638 ? -113.124 -33.660 136.863 1.00 87.25 638 GLY A O 1
ATOM 4638 N N . ALA A 1 639 ? -112.154 -35.650 136.522 1.00 85.25 639 ALA A N 1
ATOM 4639 C CA . ALA A 1 639 ? -113.030 -36.448 137.355 1.00 85.25 639 ALA A CA 1
ATOM 4640 C C . ALA A 1 639 ? -112.193 -37.088 138.463 1.00 85.25 639 ALA A C 1
ATOM 4642 O O . ALA A 1 639 ? -111.116 -37.634 138.215 1.00 85.25 639 ALA A O 1
ATOM 4643 N N . TYR A 1 640 ? -112.700 -37.021 139.684 1.00 84.50 640 TYR A N 1
ATOM 4644 C CA . TYR A 1 640 ? -112.017 -37.453 140.890 1.00 84.50 640 TYR A CA 1
ATOM 4645 C C . TYR A 1 640 ? -112.932 -38.370 141.674 1.00 84.50 640 TYR A C 1
ATOM 4647 O O . TYR A 1 640 ? -114.024 -37.974 142.070 1.00 84.50 640 TYR A O 1
ATOM 4655 N N . TYR A 1 641 ? -112.476 -39.584 141.933 1.00 81.88 641 TYR A N 1
ATOM 4656 C CA . TYR A 1 641 ? -113.206 -40.563 142.714 1.00 81.88 641 TYR A CA 1
ATOM 4657 C C . TYR A 1 641 ? -112.469 -40.831 144.026 1.00 81.88 641 TYR A C 1
ATOM 4659 O O . TYR A 1 641 ? -111.349 -41.344 144.020 1.00 81.88 641 TYR A O 1
ATOM 4667 N N . ARG A 1 642 ? -113.087 -40.474 145.153 1.00 82.69 642 ARG A N 1
ATOM 4668 C CA . ARG A 1 642 ? -112.577 -40.717 146.508 1.00 82.69 642 ARG A CA 1
ATOM 4669 C C . ARG A 1 642 ? -113.412 -41.803 147.181 1.00 82.69 642 ARG A C 1
ATOM 4671 O O . ARG A 1 642 ? -114.463 -41.500 147.742 1.00 82.69 642 ARG A O 1
ATOM 4678 N N . PRO A 1 643 ? -113.000 -43.081 147.117 1.00 74.88 643 PRO A N 1
ATOM 4679 C CA . PRO A 1 643 ? -113.728 -44.141 147.807 1.00 74.88 643 PRO A CA 1
ATOM 4680 C C . PRO A 1 643 ? -113.759 -43.953 149.338 1.00 74.88 643 PRO A C 1
ATOM 4682 O O . PRO A 1 643 ? -114.737 -44.387 149.957 1.00 74.88 643 PRO A O 1
ATOM 4685 N N . ASP A 1 644 ? -112.738 -43.301 149.918 1.00 64.62 644 ASP A N 1
ATOM 4686 C CA . ASP A 1 644 ? -112.639 -42.900 151.329 1.00 64.62 644 ASP A CA 1
ATOM 4687 C C . ASP A 1 644 ? -111.831 -41.588 151.516 1.00 64.62 644 ASP A C 1
ATOM 4689 O O . ASP A 1 644 ? -111.309 -41.019 150.556 1.00 64.62 644 ASP A O 1
ATOM 4693 N N . GLU A 1 645 ? -111.716 -41.108 152.761 1.00 72.19 645 GLU A N 1
ATOM 4694 C CA . GLU A 1 645 ? -111.005 -39.866 153.126 1.00 72.19 645 GLU A CA 1
ATOM 4695 C C . GLU A 1 645 ? -109.479 -39.937 152.890 1.00 72.19 645 GLU A C 1
ATOM 4697 O O . GLU A 1 645 ? -108.783 -38.924 152.954 1.00 72.19 645 GLU A O 1
ATOM 4702 N N . LYS A 1 646 ? -108.930 -41.128 152.613 1.00 76.38 646 LYS A N 1
ATOM 4703 C CA . LYS A 1 646 ? -107.489 -41.369 152.481 1.00 76.38 646 LYS A CA 1
ATOM 4704 C C . LYS A 1 646 ? -107.043 -41.715 151.072 1.00 76.38 646 LYS A C 1
ATOM 4706 O O . LYS A 1 646 ? -105.843 -41.637 150.839 1.00 76.38 646 LYS A O 1
ATOM 4711 N N . VAL A 1 647 ? -107.931 -42.093 150.156 1.00 79.38 647 VAL A N 1
ATOM 4712 C CA . VAL A 1 647 ? -107.587 -42.522 148.794 1.00 79.38 647 VAL A CA 1
ATOM 4713 C C . VAL A 1 647 ? -108.373 -41.726 147.758 1.00 79.38 647 VAL A C 1
ATOM 4715 O O . VAL A 1 647 ? -109.591 -41.604 147.842 1.00 79.38 647 VAL A O 1
ATOM 4718 N N . MET A 1 648 ? -107.685 -41.232 146.729 1.00 80.50 648 MET A N 1
ATOM 4719 C CA . MET A 1 648 ? -108.285 -40.528 145.593 1.00 80.50 648 MET A CA 1
ATOM 4720 C C . MET A 1 648 ? -107.744 -41.077 144.275 1.00 80.50 648 MET A C 1
ATOM 4722 O O . MET A 1 648 ? -106.535 -41.137 144.089 1.00 80.50 648 MET A O 1
ATOM 4726 N N . PHE A 1 649 ? -108.628 -41.399 143.338 1.00 82.69 649 PHE A N 1
ATOM 4727 C CA . PHE A 1 649 ? -108.309 -41.615 141.928 1.00 82.69 649 PHE A CA 1
ATOM 4728 C C . PHE A 1 649 ? -108.681 -40.358 141.142 1.00 82.69 649 PHE A C 1
ATOM 4730 O O . PHE A 1 649 ? -109.750 -39.797 141.370 1.00 82.69 649 PHE A O 1
ATOM 4737 N N . SER A 1 650 ? -107.835 -39.921 140.213 1.00 83.94 650 SER A N 1
ATOM 4738 C CA . SER A 1 650 ? -108.115 -38.791 139.326 1.00 83.94 650 SER A CA 1
ATOM 4739 C C . SER A 1 650 ? -107.865 -39.157 137.866 1.00 83.94 650 SER A C 1
ATOM 4741 O O . SER A 1 650 ? -106.929 -39.885 137.540 1.00 83.94 650 SER A O 1
ATOM 4743 N N . VAL A 1 651 ? -108.705 -38.648 136.970 1.00 82.62 651 VAL A N 1
ATOM 4744 C CA . VAL A 1 651 ? -108.484 -38.668 135.521 1.00 82.62 651 VAL A CA 1
ATOM 4745 C C . VAL A 1 651 ? -108.878 -37.318 134.960 1.00 82.62 651 VAL A C 1
ATOM 4747 O O . VAL A 1 651 ? -109.924 -36.781 135.312 1.00 82.62 651 VAL A O 1
ATOM 4750 N N . ALA A 1 652 ? -108.045 -36.749 134.103 1.00 84.75 652 ALA A N 1
ATOM 4751 C CA . ALA A 1 652 ? -108.285 -35.443 133.526 1.00 84.75 652 ALA A CA 1
ATOM 4752 C C . ALA A 1 652 ? -107.793 -35.357 132.084 1.00 84.75 652 ALA A C 1
ATOM 4754 O O . ALA A 1 652 ? -106.830 -36.014 131.700 1.00 84.75 652 ALA A O 1
ATOM 4755 N N . GLY A 1 653 ? -108.433 -34.522 131.275 1.00 84.88 653 GLY A N 1
ATOM 4756 C CA . GLY A 1 653 ? -108.010 -34.268 129.900 1.00 84.88 653 GLY A CA 1
ATOM 4757 C C . GLY A 1 653 ? -108.205 -32.814 129.507 1.00 84.88 653 GLY A C 1
ATOM 4758 O O . GLY A 1 653 ? -109.066 -32.135 130.066 1.00 84.88 653 GLY A O 1
ATOM 4759 N N . THR A 1 654 ? -107.408 -32.340 128.550 1.00 86.75 654 THR A N 1
ATOM 4760 C CA . THR A 1 654 ? -107.569 -31.016 127.942 1.00 86.75 654 THR A CA 1
ATOM 4761 C C . THR A 1 654 ? -108.374 -31.101 126.662 1.00 86.75 654 THR A C 1
ATOM 4763 O O . THR A 1 654 ? -108.205 -32.018 125.857 1.00 86.75 654 THR A O 1
ATOM 4766 N N . VAL A 1 655 ? -109.212 -30.097 126.446 1.00 79.19 655 VAL A N 1
ATOM 4767 C CA . VAL A 1 655 ? -110.004 -29.908 125.236 1.00 79.19 655 VAL A CA 1
ATOM 4768 C C . VAL A 1 655 ? -110.001 -28.427 124.847 1.00 79.19 655 VAL A C 1
ATOM 4770 O O . VAL A 1 655 ? -109.910 -27.539 125.695 1.00 79.19 655 VAL A O 1
ATOM 4773 N N . GLY A 1 656 ? -110.101 -28.146 123.547 1.00 70.50 656 GLY A N 1
ATOM 4774 C CA . GLY A 1 656 ? -110.343 -26.790 123.033 1.00 70.50 656 GLY A CA 1
ATOM 4775 C C . GLY A 1 656 ? -109.138 -26.016 122.478 1.00 70.50 656 GLY A C 1
ATOM 4776 O O . GLY A 1 656 ? -109.347 -24.928 121.955 1.00 70.50 656 GLY A O 1
ATOM 4777 N N . ASN A 1 657 ? -107.912 -26.557 122.503 1.00 75.25 657 ASN A N 1
ATOM 4778 C CA . ASN A 1 657 ? -106.695 -25.897 121.978 1.00 75.25 657 ASN A CA 1
ATOM 4779 C C . ASN A 1 657 ? -106.093 -26.558 120.712 1.00 75.25 657 ASN A C 1
ATOM 4781 O O . ASN A 1 657 ? -105.102 -26.070 120.168 1.00 75.25 657 ASN A O 1
ATOM 4785 N N . GLY A 1 658 ? -106.672 -27.662 120.223 1.00 77.00 658 GLY A N 1
ATOM 4786 C CA . GLY A 1 658 ? -106.226 -28.378 119.015 1.00 77.00 658 GLY A CA 1
ATOM 4787 C C . GLY A 1 658 ? -105.015 -29.307 119.197 1.00 77.00 658 GLY A C 1
ATOM 4788 O O . GLY A 1 658 ? -104.637 -29.977 118.243 1.00 77.00 658 GLY A O 1
ATOM 4789 N N . GLU A 1 659 ? -104.442 -29.375 120.401 1.00 83.56 659 GLU A N 1
ATOM 4790 C CA . GLU A 1 659 ? -103.406 -30.334 120.818 1.00 83.56 659 GLU A CA 1
ATOM 4791 C C . GLU A 1 659 ? -103.851 -30.906 122.181 1.00 83.56 659 GLU A C 1
ATOM 4793 O O . GLU A 1 659 ? -103.563 -30.338 123.239 1.00 83.56 659 GLU A O 1
ATOM 4798 N N . ASN A 1 660 ? -104.651 -31.979 122.148 1.00 82.56 660 ASN A N 1
ATOM 4799 C CA . ASN A 1 660 ? -105.302 -32.547 123.334 1.00 82.56 660 ASN A CA 1
ATOM 4800 C C . ASN A 1 660 ? -104.322 -33.385 124.173 1.00 82.56 660 ASN A C 1
ATOM 4802 O O . ASN A 1 660 ? -103.504 -34.126 123.630 1.00 82.56 660 ASN A O 1
ATOM 4806 N N . MET A 1 661 ? -104.458 -33.326 125.497 1.00 83.12 661 MET A N 1
ATOM 4807 C CA . MET A 1 661 ? -103.647 -34.080 126.456 1.00 83.12 661 MET A CA 1
ATOM 4808 C C . MET A 1 661 ? -104.522 -34.800 127.482 1.00 83.12 661 MET A C 1
ATOM 4810 O O . MET A 1 661 ? -105.647 -34.381 127.739 1.00 83.12 661 MET A O 1
ATOM 4814 N N . VAL A 1 662 ? -104.002 -35.875 128.082 1.00 83.75 662 VAL A N 1
ATOM 4815 C CA . VAL A 1 662 ? -104.699 -36.702 129.083 1.00 83.75 662 VAL A CA 1
ATOM 4816 C C . VAL A 1 662 ? -103.753 -37.032 130.244 1.00 83.75 662 VAL A C 1
ATOM 4818 O O . VAL A 1 662 ? -102.569 -37.284 130.036 1.00 83.75 662 VAL A O 1
ATOM 4821 N N . ASN A 1 663 ? -104.287 -37.036 131.462 1.00 84.00 663 ASN A N 1
ATOM 4822 C CA . ASN A 1 663 ? -103.639 -37.348 132.732 1.00 84.00 663 ASN A CA 1
ATOM 4823 C C . ASN A 1 663 ? -104.522 -38.338 133.519 1.00 84.00 663 ASN A C 1
ATOM 4825 O O . ASN A 1 663 ? -105.745 -38.229 133.491 1.00 84.00 663 ASN A O 1
ATOM 4829 N N . ALA A 1 664 ? -103.915 -39.273 134.251 1.00 83.94 664 ALA A N 1
ATOM 4830 C CA . ALA A 1 664 ? -104.589 -40.060 135.283 1.00 83.94 664 ALA A CA 1
ATOM 4831 C C . ALA A 1 664 ? -103.632 -40.310 136.457 1.00 83.94 664 ALA A C 1
ATOM 4833 O O . ALA A 1 664 ? -102.427 -40.462 136.246 1.00 83.94 664 ALA A O 1
ATOM 4834 N N . GLY A 1 665 ? -104.149 -40.366 137.683 1.00 82.12 665 GLY A N 1
ATOM 4835 C CA . GLY A 1 665 ? -103.346 -40.516 138.893 1.00 82.12 665 GLY A CA 1
ATOM 4836 C C . GLY A 1 665 ? -104.106 -41.127 140.070 1.00 82.12 665 GLY A C 1
ATOM 4837 O O . GLY A 1 665 ? -105.328 -41.273 140.050 1.00 82.12 665 GLY A O 1
ATOM 4838 N N . VAL A 1 666 ? -103.360 -41.492 141.114 1.00 80.25 666 VAL A N 1
ATOM 4839 C CA . VAL A 1 666 ? -103.899 -41.934 142.406 1.00 80.25 666 VAL A CA 1
ATOM 4840 C C . VAL A 1 666 ? -103.164 -41.214 143.538 1.00 80.25 666 VAL A C 1
ATOM 4842 O O . VAL A 1 666 ? -101.984 -40.894 143.403 1.00 80.25 666 VAL A O 1
ATOM 4845 N N . SER A 1 667 ? -103.831 -40.930 144.650 1.00 79.56 667 SER A N 1
ATOM 4846 C CA . SER A 1 667 ? -103.263 -40.242 145.817 1.00 79.56 667 SER A CA 1
ATOM 4847 C C . SER A 1 667 ? -103.703 -40.920 147.116 1.00 79.56 667 SER A C 1
ATOM 4849 O O . SER A 1 667 ? -104.840 -41.380 147.202 1.00 79.56 667 SER A O 1
ATOM 4851 N N . PHE A 1 668 ? -102.814 -40.963 148.118 1.00 77.50 668 PHE A N 1
ATOM 4852 C CA . PHE A 1 668 ? -103.032 -41.601 149.427 1.00 77.50 668 PHE A CA 1
ATOM 4853 C C . PHE A 1 668 ? -102.628 -40.664 150.592 1.00 77.50 668 PHE A C 1
ATOM 4855 O O . PHE A 1 668 ? -101.629 -39.958 150.463 1.00 77.50 668 PHE A O 1
ATOM 4862 N N . ALA A 1 669 ? -103.332 -40.678 151.733 1.00 69.06 669 ALA A N 1
ATOM 4863 C CA . ALA A 1 669 ? -103.006 -39.898 152.946 1.00 69.06 669 ALA A CA 1
ATOM 4864 C C . ALA A 1 669 ? -102.336 -40.741 154.069 1.00 69.06 669 ALA A C 1
ATOM 4866 O O . ALA A 1 669 ? -102.720 -41.890 154.296 1.00 69.06 669 ALA A O 1
ATOM 4867 N N . LEU A 1 670 ? -101.363 -40.171 154.808 1.00 64.69 670 LEU A N 1
ATOM 4868 C CA . LEU A 1 670 ? -100.448 -40.867 155.745 1.00 64.69 670 LEU A CA 1
ATOM 4869 C C . LEU A 1 670 ? -100.291 -40.130 157.122 1.00 64.69 670 LEU A C 1
ATOM 4871 O O . LEU A 1 670 ? -99.298 -39.434 157.291 1.00 64.69 670 LEU A O 1
ATOM 4875 N N . ASP A 1 671 ? -101.202 -40.243 158.117 1.00 53.56 671 ASP A N 1
ATOM 4876 C CA . ASP A 1 671 ? -100.985 -39.703 159.506 1.00 53.56 671 ASP A CA 1
ATOM 4877 C C . ASP A 1 671 ? -101.765 -40.423 160.671 1.00 53.56 671 ASP A C 1
ATOM 4879 O O . ASP A 1 671 ? -102.747 -41.130 160.402 1.00 53.56 671 ASP A O 1
ATOM 4883 N N . ARG A 1 672 ? -101.324 -40.259 161.956 1.00 43.03 672 ARG A N 1
ATOM 4884 C CA . ARG A 1 672 ? -101.825 -40.796 163.270 1.00 43.03 672 ARG A CA 1
ATOM 4885 C C . ARG A 1 672 ? -101.509 -39.870 164.499 1.00 43.03 672 ARG A C 1
ATOM 4887 O O . ARG A 1 672 ? -100.342 -39.730 164.840 1.00 43.03 672 ARG A O 1
ATOM 4894 N N . THR A 1 673 ? -102.509 -39.419 165.294 1.00 44.56 673 THR A N 1
ATOM 4895 C CA . THR A 1 673 ? -102.535 -39.478 166.802 1.00 44.56 673 THR A CA 1
ATOM 4896 C C . THR A 1 673 ? -103.941 -39.185 167.434 1.00 44.56 673 THR A C 1
ATOM 4898 O O . THR A 1 673 ? -104.380 -38.049 167.506 1.00 44.56 673 THR A O 1
ATOM 4901 N N . ASN A 1 674 ? -104.632 -40.260 167.875 1.00 38.81 674 ASN A N 1
ATOM 4902 C CA . ASN A 1 674 ? -105.814 -40.502 168.768 1.00 38.81 674 ASN A CA 1
ATOM 4903 C C . ASN A 1 674 ? -107.051 -39.553 168.991 1.00 38.81 674 ASN A C 1
ATOM 4905 O O . ASN A 1 674 ? -106.957 -38.585 169.731 1.00 38.81 674 ASN A O 1
ATOM 4909 N N . HIS A 1 675 ? -108.243 -40.057 168.558 1.00 45.62 675 HIS A N 1
ATOM 4910 C CA . HIS A 1 675 ? -109.562 -40.299 169.255 1.00 45.62 675 HIS A CA 1
ATOM 4911 C C . HIS A 1 675 ? -110.396 -39.119 169.872 1.00 45.62 675 HIS A C 1
ATOM 4913 O O . HIS A 1 675 ? -109.888 -38.448 170.754 1.00 45.62 675 HIS A O 1
ATOM 4919 N N . VAL A 1 676 ? -111.705 -38.832 169.625 1.00 36.06 676 VAL A N 1
ATOM 4920 C CA . VAL A 1 676 ? -112.883 -39.525 169.015 1.00 36.06 676 VAL A CA 1
ATOM 4921 C C . VAL A 1 676 ? -113.989 -38.519 168.554 1.00 36.06 676 VAL A C 1
ATOM 4923 O O . VAL A 1 676 ? -114.247 -37.551 169.263 1.00 36.06 676 VAL A O 1
ATOM 4926 N N . SER A 1 677 ? -114.737 -38.815 167.472 1.00 39.16 677 SER A N 1
ATOM 4927 C CA . SER A 1 677 ? -116.167 -38.446 167.285 1.00 39.16 677 SER A CA 1
ATOM 4928 C C . SER A 1 677 ? -116.998 -39.743 167.236 1.00 39.16 677 SER A C 1
ATOM 4930 O O . SER A 1 677 ? -116.604 -40.705 166.576 1.00 39.16 677 SER A O 1
ATOM 4932 N N . ASN A 1 678 ? -118.074 -39.832 168.026 1.00 48.16 678 ASN A N 1
ATOM 4933 C CA . ASN A 1 678 ? -118.708 -41.093 168.444 1.00 48.16 678 ASN A CA 1
ATOM 4934 C C . ASN A 1 678 ? -120.008 -41.416 167.671 1.00 48.16 678 ASN A C 1
ATOM 4936 O O . ASN A 1 678 ? -121.044 -40.836 167.982 1.00 48.16 678 ASN A O 1
ATOM 4940 N N . SER A 1 679 ? -120.011 -42.411 166.769 1.00 42.41 679 SER A N 1
ATOM 4941 C CA . SER A 1 679 ? -121.228 -43.175 166.410 1.00 42.41 679 SER A CA 1
ATOM 4942 C C . SER A 1 679 ? -120.899 -44.516 165.724 1.00 42.41 679 SER A C 1
ATOM 4944 O O . SER A 1 679 ? -120.202 -44.552 164.718 1.00 42.41 679 SER A O 1
ATOM 4946 N N . ARG A 1 680 ? -121.376 -45.625 166.310 1.00 37.47 680 ARG A N 1
ATOM 4947 C CA . ARG A 1 680 ? -121.540 -47.010 165.792 1.00 37.47 680 ARG A CA 1
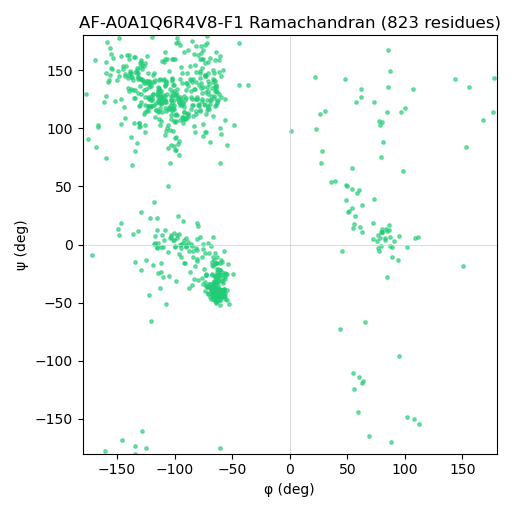ATOM 4948 C C . ARG A 1 680 ? -120.465 -47.766 164.990 1.00 37.47 680 ARG A C 1
ATOM 4950 O O . ARG A 1 680 ? -120.619 -48.975 164.876 1.00 37.47 680 ARG A O 1
ATOM 4957 N N . THR A 1 681 ? -119.342 -47.181 164.605 1.00 41.19 681 THR A N 1
ATOM 4958 C CA . THR A 1 681 ? -118.138 -47.965 164.241 1.00 41.19 681 THR A CA 1
ATOM 4959 C C . THR A 1 681 ? -116.881 -47.437 164.913 1.00 41.19 681 THR A C 1
ATOM 4961 O O . THR A 1 681 ? -115.780 -47.874 164.621 1.00 41.19 681 THR A O 1
ATOM 4964 N N . ALA A 1 682 ? -117.031 -46.546 165.892 1.00 54.81 682 ALA A N 1
ATOM 4965 C CA . ALA A 1 682 ? -115.975 -46.323 166.873 1.00 54.81 682 ALA A CA 1
ATOM 4966 C C . ALA A 1 682 ? -115.983 -47.405 167.985 1.00 54.81 682 ALA A C 1
ATOM 4968 O O . ALA A 1 682 ? -115.015 -47.506 168.732 1.00 54.81 682 ALA A O 1
ATOM 4969 N N . LEU A 1 683 ? -117.042 -48.239 168.090 1.00 44.25 683 LEU A N 1
ATOM 4970 C CA . LEU A 1 683 ? -117.196 -49.264 169.148 1.00 44.25 683 LEU A CA 1
ATOM 4971 C C . LEU A 1 683 ? -117.975 -50.552 168.767 1.00 44.25 683 LEU A C 1
ATOM 4973 O O . LEU A 1 683 ? -118.288 -51.350 169.644 1.00 44.25 683 LEU A O 1
ATOM 4977 N N . ALA A 1 684 ? -118.210 -50.791 167.473 1.00 43.44 684 ALA A N 1
ATOM 4978 C CA . ALA A 1 684 ? -118.289 -52.137 166.884 1.00 43.44 684 ALA A CA 1
ATOM 4979 C C . ALA A 1 684 ? -116.992 -52.368 166.077 1.00 43.44 684 ALA A C 1
ATOM 4981 O O . ALA A 1 684 ? -117.006 -52.481 164.859 1.00 43.44 684 ALA A O 1
ATOM 4982 N N . ARG A 1 685 ? -115.804 -52.135 166.654 1.00 53.19 685 ARG A N 1
ATOM 4983 C CA . ARG A 1 685 ? -115.066 -53.142 167.439 1.00 53.19 685 ARG A CA 1
ATOM 4984 C C . ARG A 1 685 ? -115.416 -54.565 167.029 1.00 53.19 685 ARG A C 1
ATOM 4986 O O . ARG A 1 685 ? -116.438 -55.086 167.427 1.00 53.19 685 ARG A O 1
ATOM 4993 N N . GLU A 1 686 ? -114.450 -55.249 166.435 1.00 50.59 686 GLU A N 1
ATOM 4994 C CA . GLU A 1 686 ? -114.093 -56.554 167.008 1.00 50.59 686 GLU A CA 1
ATOM 4995 C C . GLU A 1 686 ? -115.110 -57.689 166.790 1.00 50.59 686 GLU A C 1
ATOM 4997 O O . GLU A 1 686 ? -114.883 -58.802 167.246 1.00 50.59 686 GLU A O 1
ATOM 5002 N N . VAL A 1 687 ? -116.187 -57.455 166.036 1.00 35.72 687 VAL A N 1
ATOM 5003 C CA . VAL A 1 687 ? -117.212 -58.453 165.765 1.00 35.72 687 VAL A CA 1
ATOM 5004 C C . VAL A 1 687 ? -117.621 -58.391 164.289 1.00 35.72 687 VAL A C 1
ATOM 5006 O O . VAL A 1 687 ? -118.542 -57.673 163.911 1.00 35.72 687 VAL A O 1
ATOM 5009 N N . ILE A 1 688 ? -116.931 -59.233 163.505 1.00 36.50 688 ILE A N 1
ATOM 5010 C CA . ILE A 1 688 ? -117.536 -60.131 162.502 1.00 36.50 688 ILE A CA 1
ATOM 5011 C C . ILE A 1 688 ? -117.858 -59.425 161.167 1.00 36.50 688 ILE A C 1
ATOM 5013 O O . ILE A 1 688 ? -118.931 -58.873 160.964 1.00 36.50 688 ILE A O 1
ATOM 5017 N N . ASP A 1 689 ? -116.937 -59.359 160.199 1.00 54.12 689 ASP A N 1
ATOM 5018 C CA . ASP A 1 689 ? -116.571 -60.524 159.369 1.00 54.12 689 ASP A CA 1
ATOM 5019 C C . ASP A 1 689 ? -117.733 -61.514 159.247 1.00 54.12 689 ASP A C 1
ATOM 5021 O O . ASP A 1 689 ? -117.777 -62.450 160.026 1.00 54.12 689 ASP A O 1
ATOM 5025 N N . LEU A 1 690 ? -118.705 -61.246 158.361 1.00 39.53 690 LEU A N 1
ATOM 5026 C CA . LEU A 1 690 ? -119.656 -62.197 157.745 1.00 39.53 690 LEU A CA 1
ATOM 5027 C C . LEU A 1 690 ? -120.958 -61.486 157.360 1.00 39.53 690 LEU A C 1
ATOM 5029 O O . LEU A 1 690 ? -121.953 -61.525 158.083 1.00 39.53 690 LEU A O 1
ATOM 5033 N N . ARG A 1 691 ? -120.942 -60.869 156.178 1.00 41.00 691 ARG A N 1
ATOM 5034 C CA . ARG A 1 691 ? -122.040 -60.792 155.196 1.00 41.00 691 ARG A CA 1
ATOM 5035 C C . ARG A 1 691 ? -121.619 -59.736 154.180 1.00 41.00 691 ARG A C 1
ATOM 5037 O O . ARG A 1 691 ? -121.523 -58.559 154.486 1.00 41.00 691 ARG A O 1
ATOM 5044 N N . GLY A 1 692 ? -121.250 -60.139 152.977 1.00 41.22 692 GLY A N 1
ATOM 5045 C CA . GLY A 1 692 ? -122.172 -60.902 152.155 1.00 41.22 692 GLY A CA 1
ATOM 5046 C C . GLY A 1 692 ? -123.100 -59.871 151.543 1.00 41.22 692 GLY A C 1
ATOM 5047 O O . GLY A 1 692 ? -123.879 -59.218 152.224 1.00 41.22 692 GLY A O 1
ATOM 5048 N N . GLN A 1 693 ? -122.899 -59.607 150.264 1.00 47.91 693 GLN A N 1
ATOM 5049 C CA . GLN A 1 693 ? -123.654 -60.379 149.291 1.00 47.91 693 GLN A CA 1
ATOM 5050 C C . GLN A 1 693 ? -125.150 -60.231 149.541 1.00 47.91 693 GLN A C 1
ATOM 5052 O O . GLN A 1 693 ? -125.678 -60.673 150.557 1.00 47.91 693 GLN A O 1
ATOM 5057 N N . LEU A 1 694 ? -125.794 -59.756 148.481 1.00 40.59 694 LEU A N 1
ATOM 5058 C CA . LEU A 1 694 ? -127.219 -59.883 148.204 1.00 40.59 694 LEU A CA 1
ATOM 5059 C C . LEU A 1 694 ? -128.057 -58.667 148.570 1.00 40.59 694 LEU A C 1
ATOM 5061 O O . LEU A 1 694 ? -129.049 -58.755 149.283 1.00 40.59 694 LEU A O 1
ATOM 5065 N N . ALA A 1 695 ? -127.756 -57.571 147.887 1.00 34.38 695 ALA A N 1
ATOM 5066 C CA . ALA A 1 695 ? -128.826 -56.804 147.267 1.00 34.38 695 ALA A CA 1
ATOM 5067 C C . ALA A 1 695 ? -128.373 -56.403 145.846 1.00 34.38 695 ALA A C 1
ATOM 5069 O O . ALA A 1 695 ? -127.852 -55.318 145.639 1.00 34.38 695 ALA A O 1
ATOM 5070 N N . VAL A 1 696 ? -128.245 -57.366 144.925 1.00 40.97 696 VAL A N 1
ATOM 5071 C CA . VAL A 1 696 ? -129.379 -57.872 144.118 1.00 40.97 696 VAL A CA 1
ATOM 5072 C C . VAL A 1 696 ? -129.651 -56.849 143.012 1.00 40.97 696 VAL A C 1
ATOM 5074 O O . VAL A 1 696 ? -130.060 -55.728 143.273 1.00 40.97 696 VAL A O 1
ATOM 5077 N N . MET A 1 697 ? -129.217 -57.133 141.782 1.00 47.28 697 MET A N 1
ATOM 5078 C CA . MET A 1 697 ? -129.929 -58.020 140.851 1.00 47.28 697 MET A CA 1
ATOM 5079 C C . MET A 1 697 ? -131.310 -57.451 140.525 1.00 47.28 697 MET A C 1
ATOM 5081 O O . MET A 1 697 ? -132.101 -57.104 141.390 1.00 47.28 697 MET A O 1
ATOM 5085 N N . GLY A 1 698 ? -131.635 -57.451 139.241 1.00 41.66 698 GLY A N 1
ATOM 5086 C CA . GLY A 1 698 ? -133.037 -57.548 138.8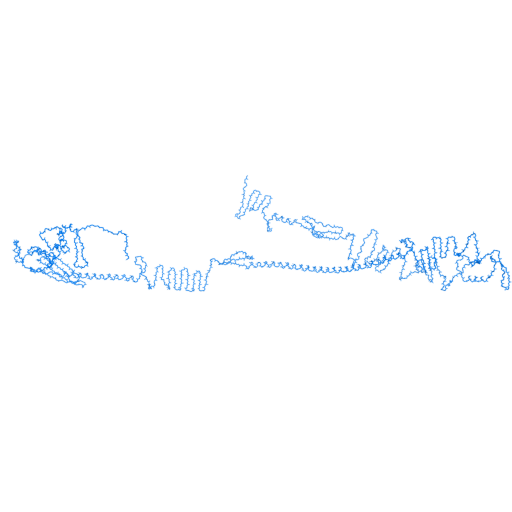50 1.00 41.66 698 GLY A CA 1
ATOM 5087 C C . GLY A 1 698 ? -133.665 -56.299 138.272 1.00 41.66 698 GLY A C 1
ATOM 5088 O O . GLY A 1 698 ? -134.853 -56.336 137.955 1.00 41.66 698 GLY A O 1
ATOM 5089 N N . ALA A 1 699 ? -132.916 -55.231 138.043 1.00 38.12 699 ALA A N 1
ATOM 5090 C CA . ALA A 1 699 ? -133.524 -54.103 137.373 1.00 38.12 699 ALA A CA 1
ATOM 5091 C C . ALA A 1 699 ? -132.533 -53.371 136.491 1.00 38.12 699 ALA A C 1
ATOM 5093 O O . ALA A 1 699 ? -131.727 -52.597 136.970 1.00 38.12 699 ALA A O 1
ATOM 5094 N N . LYS A 1 700 ? -132.552 -53.509 135.182 1.00 40.38 700 LYS A N 1
ATOM 5095 C CA . LYS A 1 700 ? -133.309 -54.332 134.239 1.00 40.38 700 LYS A CA 1
ATOM 5096 C C . LYS A 1 700 ? -132.629 -53.909 132.938 1.00 40.38 700 LYS A C 1
ATOM 5098 O O . LYS A 1 700 ? -132.297 -52.742 132.764 1.00 40.38 700 LYS A O 1
ATOM 5103 N N . MET A 1 701 ? -132.198 -54.865 132.134 1.00 40.66 701 MET A N 1
ATOM 5104 C CA . MET A 1 701 ? -132.956 -55.223 130.939 1.00 40.66 701 MET A CA 1
ATOM 5105 C C . MET A 1 701 ? -133.384 -54.038 130.085 1.00 40.66 701 MET A C 1
ATOM 5107 O O . MET A 1 701 ? -133.961 -53.062 130.552 1.00 40.66 701 MET A O 1
ATOM 5111 N N . ALA A 1 702 ? -133.317 -54.320 128.794 1.00 33.03 702 ALA A N 1
ATOM 5112 C CA . ALA A 1 702 ? -133.995 -53.588 127.752 1.00 33.03 702 ALA A CA 1
ATOM 5113 C C . ALA A 1 702 ? -133.280 -52.297 127.396 1.00 33.03 702 ALA A C 1
ATOM 5115 O O . ALA A 1 702 ? -133.761 -51.198 127.654 1.00 33.03 702 ALA A O 1
ATOM 5116 N N . LYS A 1 703 ? -132.180 -52.476 126.669 1.00 39.88 703 LYS A N 1
ATOM 5117 C CA . LYS A 1 703 ? -132.116 -52.151 125.233 1.00 39.88 703 LYS A CA 1
ATOM 5118 C C . LYS A 1 703 ? -130.655 -51.895 124.882 1.00 39.88 703 LYS A C 1
ATOM 5120 O O . LYS A 1 703 ? -129.994 -51.153 125.585 1.00 39.88 703 LYS A O 1
ATOM 5125 N N . MET A 1 704 ? -130.072 -52.375 123.804 1.00 37.06 704 MET A N 1
ATOM 5126 C CA . MET A 1 704 ? -130.479 -53.222 122.685 1.00 37.06 704 MET A CA 1
ATOM 5127 C C . MET A 1 704 ? -129.176 -53.193 121.855 1.00 37.06 704 MET A C 1
ATOM 5129 O O . MET A 1 704 ? -128.650 -52.112 121.615 1.00 37.06 704 MET A O 1
ATOM 5133 N N . GLU A 1 705 ? -128.459 -54.300 121.693 1.00 34.84 705 GLU A N 1
ATOM 5134 C CA . GLU A 1 705 ? -128.657 -55.192 120.541 1.00 34.84 705 GLU A CA 1
ATOM 5135 C C . GLU A 1 705 ? -128.093 -54.564 119.243 1.00 34.84 705 GLU A C 1
ATOM 5137 O O . GLU A 1 705 ? -128.515 -53.480 118.851 1.00 34.84 705 GLU A O 1
ATOM 5142 N N . LYS A 1 706 ? -127.159 -55.274 118.583 1.00 35.34 706 LYS A N 1
ATOM 5143 C CA . LYS A 1 706 ? -126.256 -54.861 117.474 1.00 35.34 706 LYS A CA 1
ATOM 5144 C C . LYS A 1 706 ? -125.051 -54.024 117.939 1.00 35.34 706 LYS A C 1
ATOM 5146 O O . LYS A 1 706 ? -125.191 -52.849 118.220 1.00 35.34 706 LYS A O 1
ATOM 5151 N N . ALA A 1 707 ? -123.809 -54.494 118.000 1.00 37.62 707 ALA A N 1
ATOM 5152 C CA . ALA A 1 707 ? -123.159 -55.435 117.101 1.00 37.62 707 ALA A CA 1
ATOM 5153 C C . ALA A 1 707 ? -121.819 -55.915 117.703 1.00 37.62 707 ALA A C 1
ATOM 5155 O O . ALA A 1 707 ? -120.747 -55.414 117.375 1.00 37.62 707 ALA A O 1
ATOM 5156 N N . PHE A 1 708 ? -121.889 -56.927 118.565 1.00 45.91 708 PHE A N 1
ATOM 5157 C CA . PHE A 1 708 ? -120.897 -58.005 118.512 1.00 45.91 708 PHE A CA 1
ATOM 5158 C C . PHE A 1 708 ? -121.121 -58.748 117.179 1.00 45.91 708 PHE A C 1
ATOM 5160 O O . PHE A 1 708 ? -122.268 -58.822 116.750 1.00 45.91 708 PHE A O 1
ATOM 5167 N N . GLY A 1 709 ? -120.071 -59.209 116.490 1.00 57.41 709 GLY A N 1
ATOM 5168 C CA . GLY A 1 709 ? -120.107 -59.632 115.073 1.00 57.41 709 GLY A CA 1
ATOM 5169 C C . GLY A 1 709 ? -121.162 -60.689 114.712 1.00 57.41 709 GLY A C 1
ATOM 5170 O O . GLY A 1 709 ? -120.865 -61.878 114.693 1.00 57.41 709 GLY A O 1
ATOM 5171 N N . MET A 1 710 ? -122.390 -60.257 114.415 1.00 54.75 710 MET A N 1
ATOM 5172 C CA . MET A 1 710 ? -123.552 -61.133 114.271 1.00 54.75 710 MET A CA 1
ATOM 5173 C C . MET A 1 710 ? -123.998 -61.302 112.820 1.00 54.75 710 MET A C 1
ATOM 5175 O O . MET A 1 710 ? -124.066 -60.346 112.048 1.00 54.75 710 MET A O 1
ATOM 5179 N N . LEU A 1 711 ? -124.374 -62.549 112.533 1.00 54.47 711 LEU A N 1
ATOM 5180 C CA . LEU A 1 711 ? -125.278 -62.994 111.475 1.00 54.47 711 LEU A CA 1
ATOM 5181 C C . LEU A 1 711 ? -126.441 -62.012 111.251 1.00 54.47 711 LEU A C 1
ATOM 5183 O O . LEU A 1 711 ? -127.069 -61.556 112.208 1.00 54.47 711 LEU A O 1
ATOM 5187 N N . ASP A 1 712 ? -126.771 -61.740 109.987 1.00 57.06 712 ASP A N 1
ATOM 5188 C CA . ASP A 1 712 ? -127.978 -61.000 109.622 1.00 57.06 712 ASP A CA 1
ATOM 5189 C C . ASP A 1 712 ? -129.195 -61.926 109.779 1.00 57.06 712 ASP A C 1
ATOM 5191 O O . ASP A 1 712 ? -129.431 -62.819 108.957 1.00 57.06 712 ASP A O 1
ATOM 5195 N N . GLU A 1 713 ? -129.961 -61.741 110.860 1.00 60.41 713 GLU A N 1
ATOM 5196 C CA . GLU A 1 713 ? -131.134 -62.570 111.188 1.00 60.41 713 GLU A CA 1
ATOM 5197 C C . GLU A 1 713 ? -132.264 -62.485 110.149 1.00 60.41 713 GLU A C 1
ATOM 5199 O O . GLU A 1 713 ? -133.192 -63.292 110.184 1.00 60.41 713 GLU A O 1
ATOM 5204 N N . THR A 1 714 ? -132.198 -61.547 109.200 1.00 59.00 714 THR A N 1
ATOM 5205 C CA . THR A 1 714 ? -133.215 -61.409 108.149 1.00 59.00 714 THR A CA 1
ATOM 5206 C C . THR A 1 714 ? -132.995 -62.339 106.953 1.00 59.00 714 THR A C 1
ATOM 5208 O O . THR A 1 714 ? -133.899 -62.503 106.131 1.00 59.00 714 THR A O 1
ATOM 5211 N N . LYS A 1 715 ? -131.835 -63.001 106.850 1.00 62.44 715 LYS A N 1
ATOM 5212 C CA . LYS A 1 715 ? -131.514 -63.898 105.734 1.00 62.44 715 LYS A CA 1
ATOM 5213 C C . LYS A 1 715 ? -131.759 -65.355 106.113 1.00 62.44 715 LYS A C 1
ATOM 5215 O O . LYS A 1 715 ? -131.034 -65.925 106.925 1.00 62.44 715 LYS A O 1
ATOM 5220 N N . THR A 1 716 ? -132.757 -65.984 105.490 1.00 68.69 716 THR A N 1
ATOM 5221 C CA . THR A 1 716 ? -133.031 -67.422 105.645 1.00 68.69 716 THR A CA 1
ATOM 5222 C C . THR A 1 716 ? -133.188 -68.119 104.294 1.00 68.69 716 THR A C 1
ATOM 5224 O O . THR A 1 716 ? -133.750 -67.553 103.358 1.00 68.69 716 THR A O 1
ATOM 5227 N N . LYS A 1 717 ? -132.687 -69.355 104.182 1.00 73.00 717 LYS A N 1
ATOM 5228 C CA . LYS A 1 717 ? -132.896 -70.247 103.028 1.00 73.00 717 LYS A CA 1
ATOM 5229 C C . LYS A 1 717 ? -133.469 -71.569 103.540 1.00 73.00 717 LYS A C 1
ATOM 5231 O O . LYS A 1 717 ? -132.806 -72.264 104.303 1.00 73.00 717 LYS A O 1
ATOM 5236 N N . LEU A 1 718 ? -134.715 -71.869 103.176 1.00 75.06 718 LEU A N 1
ATOM 5237 C CA . LEU A 1 718 ? -135.451 -73.043 103.659 1.00 75.06 718 LEU A CA 1
ATOM 5238 C C . LEU A 1 718 ? -135.152 -74.274 102.794 1.00 75.06 718 LEU A C 1
ATOM 5240 O O . LEU A 1 718 ? -135.055 -74.154 101.572 1.00 75.06 718 LEU A O 1
ATOM 5244 N N . PHE A 1 719 ? -135.058 -75.443 103.428 1.00 74.88 719 PHE A N 1
ATOM 5245 C CA . PHE A 1 719 ? -134.889 -76.736 102.761 1.00 74.88 719 PHE A CA 1
ATOM 5246 C C . PHE A 1 719 ? -136.163 -77.589 102.948 1.00 74.88 719 PHE A C 1
ATOM 5248 O O . PHE A 1 719 ? -136.663 -77.652 104.075 1.00 74.88 719 PHE A O 1
ATOM 5255 N N . PRO A 1 720 ? -136.727 -78.214 101.890 1.00 66.19 720 PRO A N 1
ATOM 5256 C CA . PRO A 1 720 ? -138.016 -78.923 101.949 1.00 66.19 720 PRO A CA 1
ATOM 5257 C C . PRO A 1 720 ? -138.044 -80.137 102.889 1.00 66.19 720 PRO A C 1
ATOM 5259 O O . PRO A 1 720 ? -139.115 -80.545 103.336 1.00 66.19 720 PRO A O 1
ATOM 5262 N N . ASP A 1 721 ? -136.880 -80.726 103.164 1.00 75.94 721 ASP A N 1
ATOM 5263 C CA . ASP A 1 721 ? -136.695 -81.959 103.932 1.00 75.94 721 ASP A CA 1
ATOM 5264 C C . ASP A 1 721 ? -136.505 -81.743 105.439 1.00 75.94 721 ASP A C 1
ATOM 5266 O O . ASP A 1 721 ? -136.366 -82.719 106.172 1.00 75.94 721 ASP A O 1
ATOM 5270 N N . VAL A 1 722 ? -136.519 -80.497 105.924 1.00 70.19 722 VAL A N 1
ATOM 5271 C CA . VAL A 1 722 ? -136.437 -80.188 107.357 1.00 70.19 722 VAL A CA 1
ATOM 5272 C C . VAL A 1 722 ? -137.824 -79.723 107.821 1.00 70.19 722 VAL A C 1
ATOM 5274 O O . VAL A 1 722 ? -138.204 -78.586 107.553 1.00 70.19 722 VAL A O 1
ATOM 5277 N N . PRO A 1 723 ? -138.634 -80.582 108.473 1.00 61.47 723 PRO A N 1
ATOM 5278 C CA . PRO A 1 723 ? -139.982 -80.222 108.902 1.00 61.47 723 PRO A CA 1
ATOM 5279 C C . PRO A 1 723 ? -139.945 -79.126 109.972 1.00 61.47 723 PRO A C 1
ATOM 5281 O O . PRO A 1 723 ? -139.052 -79.115 110.816 1.00 61.47 723 PRO A O 1
ATOM 5284 N N . ALA A 1 724 ? -140.950 -78.246 109.999 1.00 70.19 724 ALA A N 1
ATOM 5285 C CA . ALA A 1 724 ? -140.980 -77.081 110.895 1.00 70.19 724 ALA A CA 1
ATOM 5286 C C . ALA A 1 724 ? -140.912 -77.414 112.405 1.00 70.19 724 ALA A C 1
ATOM 5288 O O . ALA A 1 724 ? -140.656 -76.524 113.210 1.00 70.19 724 ALA A O 1
ATOM 5289 N N . ASN A 1 725 ? -141.130 -78.675 112.805 1.00 71.50 725 ASN A N 1
ATOM 5290 C CA . ASN A 1 725 ? -140.970 -79.131 114.191 1.00 71.50 725 ASN A CA 1
ATOM 5291 C C . ASN A 1 725 ? -139.558 -79.653 114.523 1.00 71.50 725 ASN A C 1
ATOM 5293 O O . ASN A 1 725 ? -139.320 -80.071 115.656 1.00 71.50 725 ASN A O 1
ATOM 5297 N N . HIS A 1 726 ? -138.634 -79.676 113.562 1.00 73.12 726 HIS A N 1
ATOM 5298 C CA . HIS A 1 726 ? -137.299 -80.213 113.768 1.00 73.12 726 HIS A CA 1
ATOM 5299 C C . HIS A 1 726 ? -136.433 -79.220 114.548 1.00 73.12 726 HIS A C 1
ATOM 5301 O O . HIS A 1 726 ? -136.379 -78.033 114.227 1.00 73.12 726 HIS A O 1
ATOM 5307 N N . TRP A 1 727 ? -135.706 -79.710 115.553 1.00 63.91 727 TRP A N 1
ATOM 5308 C CA . TRP A 1 727 ? -134.956 -78.871 116.499 1.00 63.91 727 TRP A CA 1
ATOM 5309 C C . TRP A 1 727 ? -133.920 -77.955 115.826 1.00 63.91 727 TRP A C 1
ATOM 5311 O O . TRP A 1 727 ? -133.633 -76.869 116.321 1.00 63.91 727 TRP A O 1
ATOM 5321 N N . ALA A 1 728 ? -133.379 -78.376 114.682 1.00 66.06 728 ALA A N 1
ATOM 5322 C CA . ALA A 1 728 ? -132.388 -77.615 113.927 1.00 66.06 728 ALA A CA 1
ATOM 5323 C C . ALA A 1 728 ? -132.980 -76.733 112.805 1.00 66.06 728 ALA A C 1
ATOM 5325 O O . ALA A 1 728 ? -132.219 -76.016 112.157 1.00 66.06 728 ALA A O 1
ATOM 5326 N N . TYR A 1 729 ? -134.303 -76.767 112.568 1.00 68.75 729 TYR A N 1
ATOM 5327 C CA . TYR A 1 729 ? -134.966 -76.120 111.421 1.00 68.75 729 TYR A CA 1
ATOM 5328 C C . TYR A 1 729 ? -134.608 -74.635 111.283 1.00 68.75 729 TYR A C 1
ATOM 5330 O O . TYR A 1 729 ? -134.132 -74.201 110.233 1.00 68.75 729 TYR A O 1
ATOM 5338 N N . GLU A 1 730 ? -134.740 -73.859 112.361 1.00 69.44 730 GLU A N 1
ATOM 5339 C CA . GLU A 1 730 ? -134.403 -72.433 112.331 1.00 69.44 730 GLU A CA 1
ATOM 5340 C C . GLU A 1 730 ? -132.900 -72.156 112.190 1.00 69.44 730 GLU A C 1
ATOM 5342 O O . GLU A 1 730 ? -132.510 -71.195 111.526 1.00 69.44 730 GLU A O 1
ATOM 5347 N N . TYR A 1 731 ? -132.044 -72.972 112.807 1.00 70.06 731 TYR A N 1
ATOM 5348 C CA . TYR A 1 731 ? -130.595 -72.751 112.803 1.00 70.06 731 TYR A CA 1
ATOM 5349 C C . TYR A 1 731 ? -129.991 -73.009 111.421 1.00 70.06 731 TYR A C 1
ATOM 5351 O O . TYR A 1 731 ? -129.185 -72.215 110.934 1.00 70.06 731 TYR A O 1
ATOM 5359 N N . ILE A 1 732 ? -130.441 -74.077 110.758 1.00 72.31 732 ILE A N 1
ATOM 5360 C CA . ILE A 1 732 ? -130.040 -74.419 109.390 1.00 72.31 732 ILE A CA 1
ATOM 5361 C C . ILE A 1 732 ? -130.507 -73.331 108.416 1.00 72.31 732 ILE A C 1
ATOM 5363 O O . ILE A 1 732 ? -129.719 -72.869 107.589 1.00 72.31 732 ILE A O 1
ATOM 5367 N N . ALA A 1 733 ? -131.750 -72.858 108.560 1.00 66.12 733 ALA A N 1
ATOM 5368 C CA . ALA A 1 733 ? -132.301 -71.816 107.700 1.00 66.12 733 ALA A CA 1
ATOM 5369 C C . ALA A 1 733 ? -131.499 -70.503 107.774 1.00 66.12 733 ALA A C 1
ATOM 5371 O O . ALA A 1 733 ? -131.229 -69.889 106.739 1.00 66.12 733 ALA A O 1
ATOM 5372 N N . LYS A 1 734 ? -131.078 -70.094 108.980 1.00 71.62 734 LYS A N 1
ATOM 5373 C CA . LYS A 1 734 ? -130.319 -68.853 109.239 1.00 71.62 734 LYS A CA 1
ATOM 5374 C C . LYS A 1 734 ? -128.858 -68.938 108.779 1.00 71.62 734 LYS A C 1
ATOM 5376 O O . LYS A 1 734 ? -128.336 -67.982 108.204 1.00 71.62 734 LYS A O 1
ATOM 5381 N N . LEU A 1 735 ? -128.197 -70.080 108.981 1.00 69.81 735 LEU A N 1
ATOM 5382 C CA . LEU A 1 735 ? -126.804 -70.284 108.558 1.00 69.81 735 LEU A CA 1
ATOM 5383 C C . LEU A 1 735 ? -126.671 -70.410 107.034 1.00 69.81 735 LEU A C 1
ATOM 5385 O O . LEU A 1 735 ? -125.718 -69.883 106.458 1.00 69.81 735 LEU A O 1
ATOM 5389 N N . ALA A 1 736 ? -1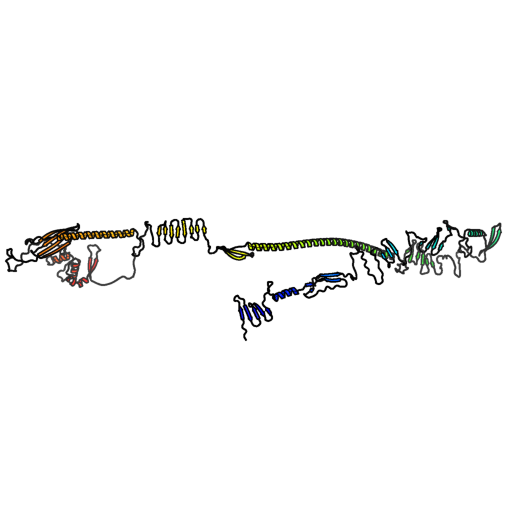27.648 -71.032 106.368 1.00 68.69 736 ALA A N 1
ATOM 5390 C CA . ALA A 1 736 ? -127.679 -71.106 104.910 1.00 68.69 736 ALA A CA 1
ATOM 5391 C C . ALA A 1 736 ? -128.015 -69.757 104.252 1.00 68.69 736 ALA A C 1
ATOM 5393 O O . ALA A 1 736 ? -127.432 -69.410 103.227 1.00 68.69 736 ALA A O 1
ATOM 5394 N N . GLY A 1 737 ? -128.902 -68.957 104.858 1.00 68.62 737 GLY A N 1
ATOM 5395 C CA . GLY A 1 737 ? -129.223 -67.609 104.372 1.00 68.62 737 GLY A CA 1
ATOM 5396 C C . GLY A 1 737 ? -128.044 -66.629 104.430 1.00 68.62 737 GLY A C 1
ATOM 5397 O O . GLY A 1 737 ? -127.967 -65.707 103.620 1.00 68.62 737 GLY A O 1
ATOM 5398 N N . ASN A 1 738 ? -127.095 -66.856 105.339 1.00 68.88 738 ASN A N 1
ATOM 5399 C CA . ASN A 1 738 ? -125.885 -66.047 105.487 1.00 68.88 738 ASN A CA 1
ATOM 5400 C C . ASN A 1 738 ? -124.651 -66.626 104.759 1.00 68.88 738 ASN A C 1
ATOM 5402 O O . ASN A 1 738 ? -123.553 -66.106 104.921 1.00 68.88 738 ASN A O 1
ATOM 5406 N N . GLY A 1 739 ? -124.818 -67.671 103.936 1.00 67.81 739 GLY A N 1
ATOM 5407 C CA . GLY A 1 739 ? -123.753 -68.209 103.073 1.00 67.81 739 GLY A CA 1
ATOM 5408 C C . GLY A 1 739 ? -122.777 -69.180 103.748 1.00 67.81 739 GLY A C 1
ATOM 5409 O O . GLY A 1 739 ? -121.824 -69.628 103.114 1.00 67.81 739 GLY A O 1
ATOM 5410 N N . TYR A 1 740 ? -123.017 -69.556 105.007 1.00 69.38 740 TYR A N 1
ATOM 5411 C CA . TYR A 1 740 ? -122.140 -70.467 105.751 1.00 69.38 740 TYR A CA 1
ATOM 5412 C C . TYR A 1 740 ? -122.409 -71.953 105.442 1.00 69.38 740 TYR A C 1
ATOM 5414 O O . TYR A 1 740 ? -121.550 -72.800 105.686 1.00 69.38 740 TYR A O 1
ATOM 5422 N N . ILE A 1 741 ? -123.582 -72.277 104.878 1.00 71.44 741 ILE A N 1
ATOM 5423 C CA . ILE A 1 741 ? -124.006 -73.636 104.503 1.00 71.44 741 ILE A CA 1
ATOM 5424 C C . ILE A 1 741 ? -124.757 -73.597 103.162 1.00 71.44 741 ILE A C 1
ATOM 5426 O O . ILE A 1 741 ? -125.653 -72.784 102.958 1.00 71.44 741 ILE A O 1
ATOM 5430 N N . GLU A 1 742 ? -124.433 -74.513 102.254 1.00 65.12 742 GLU A N 1
ATOM 5431 C CA . GLU A 1 742 ? -125.013 -74.622 100.915 1.00 65.12 742 GLU A CA 1
ATOM 5432 C C . GLU A 1 742 ? -125.412 -76.097 100.744 1.00 65.12 742 GLU A C 1
ATOM 5434 O O . GLU A 1 742 ? -124.529 -76.948 100.695 1.00 65.12 742 GLU A O 1
ATOM 5439 N N . GLY A 1 743 ? -126.710 -76.420 100.831 1.00 69.06 743 GLY A N 1
ATOM 5440 C CA . GLY A 1 743 ? -127.211 -77.807 100.855 1.00 69.06 743 GLY A CA 1
ATOM 5441 C C . GLY A 1 743 ? -126.861 -78.629 99.606 1.00 69.06 743 GLY A C 1
ATOM 5442 O O . GLY A 1 743 ? -126.142 -78.178 98.715 1.00 69.06 743 GLY A O 1
ATOM 5443 N N . TYR A 1 744 ? -127.371 -79.856 99.527 1.00 69.81 744 TYR A N 1
ATOM 5444 C CA . TYR A 1 744 ? -127.020 -80.765 98.438 1.00 69.81 744 TYR A CA 1
ATOM 5445 C C . TYR 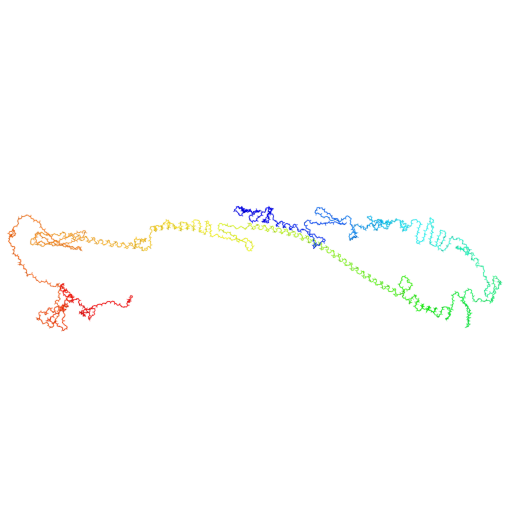A 1 744 ? -127.626 -80.326 97.087 1.00 69.81 744 TYR A C 1
ATOM 5447 O O . TYR A 1 744 ? -128.621 -79.596 97.052 1.00 69.81 744 TYR A O 1
ATOM 5455 N N . PRO A 1 745 ? -127.046 -80.760 95.947 1.00 66.56 745 PRO A N 1
ATOM 5456 C CA . PRO A 1 745 ? -127.493 -80.352 94.609 1.00 66.56 745 PRO A CA 1
ATOM 5457 C C . PRO A 1 745 ? -128.945 -80.718 94.260 1.00 66.56 745 PRO A C 1
ATOM 5459 O O . PRO A 1 745 ? -129.488 -80.184 93.298 1.00 66.56 745 PRO A O 1
ATOM 5462 N N . ASP A 1 746 ? -129.565 -81.627 95.015 1.00 68.06 746 ASP A N 1
ATOM 5463 C CA . ASP A 1 746 ? -130.967 -82.041 94.893 1.00 68.06 746 ASP A CA 1
ATOM 5464 C C . ASP A 1 746 ? -131.950 -81.120 95.649 1.00 68.06 746 ASP A C 1
ATOM 5466 O O . ASP A 1 746 ? -133.161 -81.320 95.573 1.00 68.06 746 ASP A O 1
ATOM 5470 N N . GLY A 1 747 ? -131.443 -80.088 96.334 1.00 65.75 747 GLY A N 1
ATOM 5471 C CA . GLY A 1 747 ? -132.232 -79.074 97.035 1.00 65.75 747 GLY A CA 1
ATOM 5472 C C . GLY A 1 747 ? -132.549 -79.395 98.499 1.00 65.75 747 GLY A C 1
ATOM 5473 O O . GLY A 1 747 ? -133.222 -78.587 99.138 1.00 65.75 747 GLY A O 1
ATOM 5474 N N . ASN A 1 748 ? -132.054 -80.515 99.037 1.00 72.69 748 ASN A N 1
ATOM 5475 C CA . ASN A 1 748 ? -132.273 -80.959 100.419 1.00 72.69 748 ASN A CA 1
ATOM 5476 C C . ASN A 1 748 ? -131.067 -80.662 101.337 1.00 72.69 748 ASN A C 1
ATOM 5478 O O . ASN A 1 748 ? -129.936 -80.482 100.874 1.00 72.69 748 ASN A O 1
ATOM 5482 N N . PHE A 1 749 ? -131.289 -80.622 102.656 1.00 75.19 749 PHE A N 1
ATOM 5483 C CA . PHE A 1 749 ? -130.224 -80.459 103.657 1.00 75.19 749 PHE A CA 1
ATOM 5484 C C . PHE A 1 749 ? -129.597 -81.796 104.098 1.00 75.19 749 PHE A C 1
ATOM 5486 O O . PHE A 1 749 ? -128.384 -81.856 104.287 1.00 75.19 749 PHE A O 1
ATOM 5493 N N . GLY A 1 750 ? -130.379 -82.876 104.238 1.00 69.94 750 GLY A N 1
ATOM 5494 C CA . GLY A 1 750 ? -129.881 -84.230 104.539 1.00 69.94 750 GLY A CA 1
ATOM 5495 C C . GLY A 1 750 ? -129.386 -84.454 105.982 1.00 69.94 750 GLY A C 1
ATOM 5496 O O . GLY A 1 750 ? -128.375 -85.125 106.189 1.00 69.94 750 GLY A O 1
ATOM 5497 N N . GLY A 1 751 ? -130.075 -83.877 106.976 1.00 64.12 751 GLY A N 1
ATOM 5498 C CA . GLY A 1 751 ? -129.563 -83.607 108.333 1.00 64.12 751 GLY A CA 1
ATOM 5499 C C . GLY A 1 751 ? -129.216 -84.779 109.269 1.00 64.12 751 GLY A C 1
ATOM 5500 O O . GLY A 1 751 ? -128.449 -84.560 110.202 1.00 64.12 751 GLY A O 1
ATOM 5501 N N . ASP A 1 752 ? -129.696 -86.004 109.036 1.00 64.25 752 ASP A N 1
ATOM 5502 C CA . ASP A 1 752 ? -129.386 -87.165 109.902 1.00 64.25 752 ASP A CA 1
ATOM 5503 C C . ASP A 1 752 ? -128.122 -87.944 109.467 1.00 64.25 752 ASP A C 1
ATOM 5505 O O . ASP A 1 752 ? -127.782 -88.986 110.037 1.00 64.25 752 ASP A O 1
ATOM 5509 N N . ARG A 1 753 ? -127.388 -87.456 108.455 1.00 72.31 753 ARG A N 1
ATOM 5510 C CA . ARG A 1 753 ? -126.142 -88.074 107.971 1.00 72.31 753 ARG A CA 1
ATOM 5511 C C . ARG A 1 753 ? -124.920 -87.548 108.738 1.00 72.31 753 ARG A C 1
ATOM 5513 O O . ARG A 1 753 ? -124.740 -86.346 108.902 1.00 72.31 753 ARG A O 1
ATOM 5520 N N . LEU A 1 754 ? -124.012 -88.448 109.122 1.00 62.94 754 LEU A N 1
ATOM 5521 C CA . LEU A 1 754 ? -122.699 -88.090 109.677 1.00 62.94 754 LEU A CA 1
ATOM 5522 C C . LEU A 1 754 ? -121.861 -87.281 108.660 1.00 62.94 754 LEU A C 1
ATOM 5524 O O . LEU A 1 754 ? -121.698 -87.701 107.511 1.00 62.94 754 LEU A O 1
ATOM 5528 N N . MET A 1 755 ? -121.315 -86.139 109.095 1.00 66.44 755 MET A N 1
ATOM 5529 C CA . MET A 1 755 ? -120.501 -85.222 108.281 1.00 66.44 755 MET A CA 1
ATOM 5530 C C . MET A 1 755 ? -119.011 -85.588 108.336 1.00 66.44 755 MET A C 1
ATOM 5532 O O . MET A 1 755 ? -118.476 -85.920 109.395 1.00 66.44 755 MET A O 1
ATOM 5536 N N . THR A 1 756 ? -118.320 -85.519 107.197 1.00 66.50 756 THR A N 1
ATOM 5537 C CA . THR A 1 756 ? -116.878 -85.793 107.114 1.00 66.50 756 THR A CA 1
ATOM 5538 C C . THR A 1 756 ? -116.044 -84.574 107.523 1.00 66.50 756 THR A C 1
ATOM 5540 O O . THR A 1 756 ? -116.469 -83.428 107.385 1.00 66.50 756 THR A O 1
ATOM 5543 N N . ARG A 1 757 ? -114.807 -84.796 107.994 1.00 69.62 757 ARG A N 1
ATOM 5544 C CA . ARG A 1 757 ? -113.911 -83.699 108.421 1.00 69.62 757 ARG A CA 1
ATOM 5545 C C . ARG A 1 757 ? -113.616 -82.684 107.307 1.00 69.62 757 ARG A C 1
ATOM 5547 O O . ARG A 1 757 ? -113.458 -81.510 107.612 1.00 69.62 757 ARG A O 1
ATOM 5554 N N . TYR A 1 758 ? -113.590 -83.107 106.041 1.00 65.19 758 TYR A N 1
ATOM 5555 C CA . TYR A 1 758 ? -113.409 -82.201 104.898 1.00 65.19 758 TYR A CA 1
ATOM 5556 C C . TYR A 1 758 ? -114.641 -81.319 104.643 1.00 65.19 758 TYR A C 1
ATOM 5558 O O . TYR A 1 758 ? -114.486 -80.145 104.317 1.00 65.19 758 TYR A O 1
ATOM 5566 N N . GLU A 1 759 ? -115.854 -81.844 104.838 1.00 65.00 759 GLU A N 1
ATOM 5567 C CA . GLU A 1 759 ? -117.095 -81.058 104.736 1.00 65.00 759 GLU A CA 1
ATOM 5568 C C . GLU A 1 759 ? -117.166 -80.009 105.859 1.00 65.00 759 GLU A C 1
ATOM 5570 O O . GLU A 1 759 ? -117.504 -78.852 105.611 1.00 65.00 759 GLU A O 1
ATOM 5575 N N . PHE A 1 760 ? -116.727 -80.368 107.068 1.00 71.12 760 PHE A N 1
ATOM 5576 C CA . PHE A 1 760 ? -116.620 -79.423 108.180 1.00 71.12 760 PHE A CA 1
ATOM 5577 C C . PHE A 1 760 ? -115.521 -78.365 107.959 1.00 71.12 760 PHE A C 1
ATOM 5579 O O . PHE A 1 760 ? -115.726 -77.184 108.238 1.00 71.12 760 PHE A O 1
ATOM 5586 N N . ALA A 1 761 ? -114.374 -78.751 107.389 1.00 66.06 761 ALA A N 1
ATOM 5587 C CA . ALA A 1 761 ? -113.303 -77.815 107.039 1.00 66.06 761 ALA A CA 1
ATOM 5588 C C . ALA A 1 761 ? -113.731 -76.818 105.943 1.00 66.06 761 ALA A C 1
ATOM 5590 O O . ALA A 1 761 ? -113.397 -75.637 106.024 1.00 66.06 761 ALA A O 1
ATOM 5591 N N . ALA A 1 762 ? -114.532 -77.248 104.960 1.00 63.31 762 ALA A N 1
ATOM 5592 C CA . ALA A 1 762 ? -115.112 -76.353 103.957 1.00 63.31 762 ALA A CA 1
ATOM 5593 C C . ALA A 1 762 ? -116.108 -75.349 104.572 1.00 63.31 762 ALA A C 1
ATOM 5595 O O . ALA A 1 762 ? -116.144 -74.187 104.161 1.00 63.31 762 ALA A O 1
ATOM 5596 N N . MET A 1 763 ? -116.878 -75.761 105.588 1.00 68.69 763 MET A N 1
ATOM 5597 C CA . MET A 1 763 ? -117.742 -74.854 106.357 1.00 68.69 763 MET A CA 1
ATOM 5598 C C . MET A 1 763 ? -116.932 -73.820 107.153 1.00 68.69 763 MET A C 1
ATOM 5600 O O . MET A 1 763 ? -117.283 -72.642 107.156 1.00 68.69 763 MET A O 1
ATOM 5604 N N . LEU A 1 764 ? -115.820 -74.226 107.775 1.00 70.00 764 LEU A N 1
ATOM 5605 C CA . LEU A 1 764 ? -114.914 -73.311 108.478 1.00 70.00 764 LEU A CA 1
ATOM 5606 C C . LEU A 1 764 ? -114.239 -72.313 107.524 1.00 70.00 764 LEU A C 1
ATOM 5608 O O . LEU A 1 764 ? -114.175 -71.129 107.839 1.00 70.00 764 LEU A O 1
ATOM 5612 N N . TYR A 1 765 ? -113.801 -72.752 106.339 1.00 67.31 765 TYR A N 1
ATOM 5613 C CA . TYR A 1 765 ? -113.220 -71.861 105.327 1.00 67.31 765 TYR A CA 1
ATOM 5614 C C . TYR A 1 765 ? -114.215 -70.780 104.877 1.00 67.31 765 TYR A C 1
ATOM 5616 O O . TYR A 1 765 ? -113.883 -69.596 104.866 1.00 67.31 765 TYR A O 1
ATOM 5624 N N . ARG A 1 766 ? -115.473 -71.160 104.611 1.00 70.88 766 ARG A N 1
ATOM 5625 C CA . ARG A 1 766 ? -116.547 -70.210 104.259 1.00 70.88 766 ARG A CA 1
ATOM 5626 C C . ARG A 1 766 ? -116.911 -69.268 105.407 1.00 70.88 766 ARG A C 1
ATOM 5628 O O . ARG A 1 766 ? -117.298 -68.127 105.158 1.00 70.88 766 ARG A O 1
ATOM 5635 N N . ALA A 1 767 ? -116.781 -69.722 106.654 1.00 65.94 767 ALA A N 1
ATOM 5636 C CA . ALA A 1 767 ? -116.960 -68.875 107.829 1.00 65.94 767 ALA A CA 1
ATOM 5637 C C . ALA A 1 767 ? -115.860 -67.806 107.940 1.00 65.94 767 ALA A C 1
ATOM 5639 O O . ALA A 1 767 ? -116.170 -66.649 108.224 1.00 65.94 767 ALA A O 1
ATOM 5640 N N . ILE A 1 768 ? -114.606 -68.166 107.644 1.00 68.31 768 ILE A N 1
ATOM 5641 C CA . ILE A 1 768 ? -113.474 -67.226 107.611 1.00 68.31 768 ILE A CA 1
ATOM 5642 C C . ILE A 1 768 ? -113.647 -66.201 106.481 1.00 68.31 768 ILE A C 1
ATOM 5644 O O . ILE A 1 768 ? -113.514 -65.003 106.718 1.00 68.31 768 ILE A O 1
ATOM 5648 N N . GLU A 1 769 ? -113.992 -66.644 105.269 1.00 64.00 769 GLU A N 1
ATOM 5649 C CA . GLU A 1 769 ? -114.120 -65.763 104.096 1.00 64.00 769 GLU A CA 1
ATOM 5650 C C . GLU A 1 769 ? -115.253 -64.729 104.247 1.00 64.00 769 GLU A C 1
ATOM 5652 O O . GLU A 1 769 ? -115.145 -63.601 103.772 1.00 64.00 769 GLU A O 1
ATOM 5657 N N . ASN A 1 770 ? -116.306 -65.072 104.999 1.00 60.97 770 ASN A N 1
ATOM 5658 C CA . ASN A 1 770 ? -117.434 -64.187 105.306 1.00 60.97 770 ASN A CA 1
ATOM 5659 C C . ASN A 1 770 ? -117.317 -63.489 106.682 1.00 60.97 770 ASN A C 1
ATOM 5661 O O . ASN A 1 770 ? -118.328 -63.086 107.261 1.00 60.97 770 ASN A O 1
ATOM 5665 N N . GLY A 1 771 ? -116.095 -63.328 107.208 1.00 60.31 771 GLY A N 1
ATOM 5666 C CA . GLY A 1 771 ? -115.779 -62.397 108.300 1.00 60.31 771 GLY A CA 1
ATOM 5667 C C . GLY A 1 771 ? -115.986 -62.905 109.733 1.00 60.31 771 GLY A C 1
ATOM 5668 O O . GLY A 1 771 ? -116.027 -62.087 110.654 1.00 60.31 771 GLY A O 1
ATOM 5669 N N . ALA A 1 772 ? -116.113 -64.218 109.957 1.00 61.69 772 ALA A N 1
ATOM 5670 C CA . ALA A 1 772 ? -116.247 -64.765 111.309 1.00 61.69 772 ALA A CA 1
ATOM 5671 C C . ALA A 1 772 ? -114.898 -64.792 112.060 1.00 61.69 772 ALA A C 1
ATOM 5673 O O . ALA A 1 772 ? -113.899 -65.307 111.557 1.00 61.69 772 ALA A O 1
ATOM 5674 N N . ALA A 1 773 ? -114.879 -64.280 113.297 1.00 56.72 773 ALA A N 1
ATOM 5675 C CA . ALA A 1 773 ? -113.724 -64.370 114.190 1.00 56.72 773 ALA A CA 1
ATOM 5676 C C . ALA A 1 773 ? -113.640 -65.776 114.812 1.00 56.72 773 ALA A C 1
ATOM 5678 O O . ALA A 1 773 ? -114.522 -66.170 115.575 1.00 56.72 773 ALA A O 1
ATOM 5679 N N . LEU A 1 774 ? -112.585 -66.528 114.489 1.00 60.31 774 LEU A N 1
ATOM 5680 C CA . LEU A 1 774 ? -112.348 -67.885 114.993 1.00 60.31 774 LEU A CA 1
ATOM 5681 C C . LEU A 1 774 ? -111.114 -67.926 115.899 1.00 60.31 774 LEU A C 1
ATOM 5683 O O . LEU A 1 774 ? -110.111 -67.264 115.635 1.00 60.31 774 LEU A O 1
ATOM 5687 N N . GLU A 1 775 ? -111.195 -68.717 116.971 1.00 60.94 775 GLU A N 1
ATOM 5688 C CA . GLU A 1 775 ? -110.081 -68.916 117.899 1.00 60.94 775 GLU A CA 1
ATOM 5689 C C . GLU A 1 775 ? -108.894 -69.597 117.208 1.00 60.94 775 GLU A C 1
ATOM 5691 O O . GLU A 1 775 ? -109.039 -70.599 116.503 1.00 60.94 775 GLU A O 1
ATOM 5696 N N . GLU A 1 776 ? -107.691 -69.099 117.496 1.00 54.59 776 GLU A N 1
ATOM 5697 C CA . GLU A 1 776 ? -106.419 -69.553 116.915 1.00 54.59 776 GLU A CA 1
ATOM 5698 C C . GLU A 1 776 ? -106.182 -71.072 117.074 1.00 54.59 776 GLU A C 1
ATOM 5700 O O . GLU A 1 776 ? -105.513 -71.702 116.254 1.00 54.59 776 GLU A O 1
ATOM 5705 N N . LYS A 1 777 ? -106.790 -71.692 118.096 1.00 65.12 777 LYS A N 1
ATOM 5706 C CA . LYS A 1 777 ? -106.720 -73.136 118.358 1.00 65.12 777 LYS A CA 1
ATOM 5707 C C . LYS A 1 777 ? -107.435 -73.980 117.292 1.00 65.12 777 LYS A C 1
ATOM 5709 O O . LYS A 1 777 ? -106.904 -75.017 116.907 1.00 65.12 777 LYS A O 1
ATOM 5714 N N . ILE A 1 778 ? -108.593 -73.536 116.789 1.00 64.81 778 ILE A N 1
ATOM 5715 C CA . ILE A 1 778 ? -109.351 -74.252 115.743 1.00 64.81 778 ILE A CA 1
ATOM 5716 C C . ILE A 1 778 ? -108.656 -74.124 114.382 1.00 64.81 778 ILE A C 1
ATOM 5718 O O . ILE A 1 778 ? -108.630 -75.084 113.615 1.00 64.81 778 ILE A O 1
ATOM 5722 N N . ILE A 1 779 ? -108.043 -72.970 114.106 1.00 62.94 779 ILE A N 1
ATOM 5723 C CA . ILE A 1 779 ? -107.316 -72.716 112.853 1.00 62.94 779 ILE A CA 1
ATOM 5724 C C . ILE A 1 779 ? -106.090 -73.640 112.733 1.00 62.94 779 ILE A C 1
ATOM 5726 O O . ILE A 1 779 ? -105.838 -74.181 111.659 1.00 62.94 779 ILE A O 1
ATOM 5730 N N . LYS A 1 780 ? -105.378 -73.898 113.840 1.00 62.88 780 LYS A N 1
ATOM 5731 C CA . LYS A 1 780 ? -104.239 -74.837 113.880 1.00 62.88 780 LYS A CA 1
ATOM 5732 C C . LYS A 1 780 ? -104.628 -76.310 113.733 1.00 62.88 780 LYS A C 1
ATOM 5734 O O . LYS A 1 780 ? -103.866 -77.088 113.173 1.00 62.88 780 LYS A O 1
ATOM 5739 N N . GLU A 1 781 ? -105.787 -76.721 114.245 1.00 68.12 781 GLU A N 1
ATOM 5740 C CA . GLU A 1 781 ? -106.179 -78.140 114.260 1.00 68.12 781 GLU A CA 1
ATOM 5741 C C . GLU A 1 781 ? -106.608 -78.677 112.879 1.00 68.12 781 GLU A C 1
ATOM 5743 O O . GLU A 1 781 ? -106.528 -79.882 112.642 1.00 68.12 781 GLU A O 1
ATOM 5748 N N . PHE A 1 782 ? -107.005 -77.790 111.959 1.00 66.38 782 PHE A N 1
ATOM 5749 C CA . PHE A 1 782 ? -107.414 -78.114 110.580 1.00 66.38 782 PHE A CA 1
ATOM 5750 C C . PHE A 1 782 ? -106.474 -77.521 109.509 1.00 66.38 782 PHE A C 1
ATOM 5752 O O . PHE A 1 782 ? -106.799 -77.494 108.319 1.00 66.38 782 PHE A O 1
ATOM 5759 N N . GLU A 1 783 ? -105.299 -77.033 109.921 1.00 65.81 783 GLU A N 1
ATOM 5760 C CA . GLU A 1 783 ? -104.275 -76.447 109.045 1.00 65.81 783 GLU A CA 1
ATOM 5761 C C . GLU A 1 783 ? -103.843 -77.381 107.880 1.00 65.81 783 GLU A C 1
ATOM 5763 O O . GLU A 1 783 ? -103.718 -76.893 106.750 1.00 65.81 783 GLU A O 1
ATOM 5768 N N . PRO A 1 784 ? -103.692 -78.718 108.063 1.00 59.31 784 PRO A N 1
ATOM 5769 C CA . PRO A 1 784 ? -103.340 -79.638 106.973 1.00 59.31 784 PRO A CA 1
ATOM 5770 C C . PRO A 1 784 ? -104.400 -79.743 105.863 1.00 59.31 784 PRO A C 1
ATOM 5772 O O . PRO A 1 784 ? -104.056 -79.965 104.698 1.00 59.31 784 PRO A O 1
ATOM 5775 N N . GLU A 1 785 ? -105.683 -79.600 106.204 1.00 63.03 785 GLU A N 1
ATOM 5776 C CA . GLU A 1 785 ? -106.812 -79.661 105.271 1.00 63.03 785 GLU A CA 1
ATOM 5777 C C . GLU A 1 785 ? -107.085 -78.305 104.601 1.00 63.03 785 GLU A C 1
ATOM 5779 O O . GLU A 1 785 ? -107.414 -78.270 103.413 1.00 63.03 785 GLU A O 1
ATOM 5784 N N . LEU A 1 786 ? -106.879 -77.195 105.320 1.00 62.81 786 LEU A N 1
ATOM 5785 C CA . LEU A 1 786 ? -107.011 -75.824 104.804 1.00 62.81 786 LEU A CA 1
ATOM 5786 C C . LEU A 1 786 ? -105.946 -75.488 103.742 1.00 62.81 786 LEU A C 1
ATOM 5788 O O . LEU A 1 786 ? -106.241 -74.787 102.776 1.00 62.81 786 LEU A O 1
ATOM 5792 N N . GLY A 1 787 ? -104.732 -76.042 103.856 1.00 58.66 787 GLY A N 1
ATOM 5793 C CA . GLY A 1 787 ? -103.629 -75.807 102.911 1.00 58.66 787 GLY A CA 1
ATOM 5794 C C . GLY A 1 787 ? -103.753 -76.494 101.540 1.00 58.66 787 GLY A C 1
ATOM 5795 O O . GLY A 1 787 ? -102.941 -76.236 100.652 1.00 58.66 787 GLY A O 1
ATOM 5796 N N . ARG A 1 788 ? -104.745 -77.373 101.332 1.00 57.78 788 ARG A N 1
ATOM 5797 C CA . ARG A 1 788 ? -104.940 -78.105 100.062 1.00 57.78 788 ARG A CA 1
ATOM 5798 C C . ARG A 1 788 ? -106.014 -77.494 99.152 1.00 57.78 788 ARG A C 1
ATOM 5800 O O . ARG A 1 788 ? -106.210 -77.982 98.044 1.00 57.78 788 ARG A O 1
ATOM 5807 N N . ILE A 1 789 ? -106.672 -76.416 99.577 1.00 60.53 789 ILE A N 1
ATOM 5808 C CA . ILE A 1 789 ? -107.859 -75.832 98.938 1.00 60.53 789 ILE A CA 1
ATOM 5809 C C . ILE A 1 789 ? -107.490 -74.600 98.068 1.00 60.53 789 ILE A C 1
ATOM 5811 O O . ILE A 1 789 ? -106.820 -73.690 98.544 1.00 60.53 789 ILE A O 1
ATOM 5815 N N . ARG A 1 790 ? -107.928 -74.549 96.796 1.00 57.69 790 ARG A N 1
ATOM 5816 C CA . ARG A 1 790 ? -107.884 -73.390 95.867 1.00 57.69 790 ARG A CA 1
ATOM 5817 C C . ARG A 1 790 ? -109.289 -73.062 95.334 1.00 57.69 790 ARG A C 1
ATOM 5819 O O . ARG A 1 790 ? -110.176 -73.909 95.363 1.00 57.69 790 ARG A O 1
ATOM 5826 N N . VAL A 1 791 ? -109.491 -71.860 94.796 1.00 58.06 791 VAL A N 1
ATOM 5827 C CA . VAL A 1 791 ? -110.751 -71.437 94.155 1.00 58.06 791 VAL A CA 1
ATOM 5828 C C . VAL A 1 791 ? -110.520 -71.245 92.652 1.00 58.06 791 VAL A C 1
ATOM 5830 O O . VAL A 1 791 ? -109.660 -70.457 92.269 1.00 58.06 791 VAL A O 1
ATOM 5833 N N . ASP A 1 792 ? -111.281 -71.954 91.811 1.00 56.66 792 ASP A N 1
ATOM 5834 C CA . ASP A 1 792 ? -111.286 -71.797 90.351 1.00 56.66 792 ASP A CA 1
ATOM 5835 C C . ASP A 1 792 ? -112.580 -71.112 89.885 1.00 56.66 792 ASP A C 1
ATOM 5837 O O . ASP A 1 792 ? -113.680 -71.464 90.317 1.00 56.66 792 ASP A O 1
ATOM 5841 N N . ARG A 1 793 ? -112.476 -70.175 88.939 1.00 61.62 793 ARG A N 1
ATOM 5842 C CA . ARG A 1 793 ? -113.631 -69.508 88.316 1.00 61.62 793 ARG A CA 1
ATOM 5843 C C . ARG A 1 793 ? -114.245 -70.392 87.224 1.00 61.62 793 ARG A C 1
ATOM 5845 O O . ARG A 1 793 ? -113.533 -70.839 86.328 1.00 61.62 793 ARG A O 1
ATOM 5852 N N . ILE A 1 794 ? -115.556 -70.647 87.292 1.00 60.44 794 ILE A N 1
ATOM 5853 C CA . ILE A 1 794 ? -116.273 -71.568 86.388 1.00 60.44 794 ILE A CA 1
ATOM 5854 C C . ILE A 1 794 ? -117.226 -70.836 85.427 1.00 60.44 794 ILE A C 1
ATOM 5856 O O . ILE A 1 794 ? -117.407 -71.326 84.313 1.00 60.44 794 ILE A O 1
ATOM 5860 N N . SER A 1 795 ? -117.770 -69.659 85.781 1.00 56.78 795 SER A N 1
ATOM 5861 C CA . SER A 1 795 ? -118.450 -68.753 84.828 1.00 56.78 795 SER A CA 1
ATOM 5862 C C . SER A 1 795 ? -118.760 -67.357 85.395 1.00 56.78 795 SER A C 1
ATOM 5864 O O . SER A 1 795 ? -118.915 -67.203 86.606 1.00 56.78 795 SER A O 1
ATOM 5866 N N . GLY A 1 796 ? -118.963 -66.385 84.496 1.00 53.06 796 GLY A N 1
ATOM 5867 C CA . GLY A 1 796 ? -119.429 -65.018 84.787 1.00 53.06 796 GLY A CA 1
ATOM 5868 C C . GLY A 1 796 ? -118.319 -63.969 84.645 1.00 53.06 796 GLY A C 1
ATOM 5869 O O . GLY A 1 796 ? -117.194 -64.199 85.091 1.00 53.06 796 GLY A O 1
ATOM 5870 N N . GLU A 1 797 ? -118.616 -62.850 83.979 1.00 53.25 797 GLU A N 1
ATOM 5871 C CA . GLU A 1 797 ? -117.680 -61.736 83.766 1.00 53.25 797 GLU A CA 1
ATOM 5872 C C . GLU A 1 797 ? -117.509 -60.856 85.014 1.00 53.25 797 GLU A C 1
ATOM 5874 O O . GLU A 1 797 ? -118.303 -60.893 85.959 1.00 53.25 797 GLU A O 1
ATOM 5879 N N . ASP A 1 798 ? -116.454 -60.038 85.003 1.00 47.31 798 ASP A N 1
ATOM 5880 C CA . ASP A 1 798 ? -116.096 -59.141 86.098 1.00 47.31 798 ASP A CA 1
ATOM 5881 C C . ASP A 1 798 ? -117.123 -57.994 86.247 1.00 47.31 798 ASP A C 1
ATOM 5883 O O . ASP A 1 798 ? -116.980 -56.913 85.681 1.00 47.31 798 ASP A O 1
ATOM 5887 N N . GLY A 1 799 ? -118.173 -58.256 87.037 1.00 54.34 799 GLY A N 1
ATOM 5888 C CA . GLY A 1 799 ? -119.199 -57.300 87.474 1.00 54.34 799 GLY A CA 1
ATOM 5889 C C . GLY A 1 799 ? -120.579 -57.912 87.744 1.00 54.34 799 GLY A C 1
ATOM 5890 O O . GLY A 1 799 ? -121.387 -57.291 88.439 1.00 54.34 799 GLY A O 1
ATOM 5891 N N . ASP A 1 800 ? -120.863 -59.111 87.230 1.00 36.62 800 ASP A N 1
ATOM 5892 C CA . ASP A 1 800 ? -122.227 -59.633 87.251 1.00 36.62 800 ASP A CA 1
ATOM 5893 C C . ASP A 1 800 ? -122.565 -60.330 88.569 1.00 36.62 800 ASP A C 1
ATOM 5895 O O . ASP A 1 800 ? -121.734 -61.013 89.179 1.00 36.62 800 ASP A O 1
ATOM 5899 N N . ARG A 1 801 ? -123.791 -60.099 89.049 1.00 48.00 801 ARG A N 1
ATOM 5900 C CA . ARG A 1 801 ? -124.207 -60.545 90.395 1.00 48.00 801 ARG A CA 1
ATOM 5901 C C . ARG A 1 801 ? -124.174 -62.067 90.524 1.00 48.00 801 ARG A C 1
ATOM 5903 O O . ARG A 1 801 ? -123.984 -62.577 91.625 1.00 48.00 801 ARG A O 1
ATOM 5910 N N . ASP A 1 802 ? -124.285 -62.738 89.384 1.00 53.19 802 ASP A N 1
ATOM 5911 C CA . ASP A 1 802 ? -124.176 -64.174 89.202 1.00 53.19 802 ASP A CA 1
ATOM 5912 C C . ASP A 1 802 ? -122.773 -64.535 88.680 1.00 53.19 802 ASP A C 1
ATOM 5914 O O . ASP A 1 802 ? -122.558 -64.750 87.486 1.00 53.19 802 ASP A O 1
ATOM 5918 N N . LYS A 1 803 ? -121.797 -64.618 89.594 1.00 52.56 803 LYS A N 1
ATOM 5919 C CA . LYS A 1 803 ? -120.468 -65.193 89.326 1.00 52.56 803 LYS A CA 1
ATOM 5920 C C . LYS A 1 803 ? -120.312 -66.527 90.046 1.00 52.56 803 LYS A C 1
ATOM 5922 O O . LYS A 1 803 ? -120.575 -66.637 91.241 1.00 52.56 803 LYS A O 1
ATOM 5927 N N . ILE A 1 804 ? -119.899 -67.551 89.303 1.00 56.59 804 ILE A N 1
ATOM 5928 C CA . ILE A 1 804 ? -119.758 -68.922 89.796 1.00 56.59 804 ILE A CA 1
ATOM 5929 C C . ILE A 1 804 ? -118.265 -69.223 89.959 1.00 56.59 804 ILE A C 1
ATOM 5931 O O . ILE A 1 804 ? -117.556 -69.486 88.983 1.00 56.59 804 ILE A O 1
ATOM 5935 N N . GLU A 1 805 ? -117.791 -69.202 91.203 1.00 53.38 805 GLU A N 1
ATOM 5936 C CA . GLU A 1 805 ? -116.439 -69.606 91.610 1.00 53.38 805 GLU A CA 1
ATOM 5937 C C . GLU A 1 805 ? -116.547 -70.879 92.469 1.00 53.38 805 GLU A C 1
ATOM 5939 O O . GLU A 1 805 ? -117.390 -70.974 93.361 1.00 53.38 805 GLU A O 1
ATOM 5944 N N . ARG A 1 806 ? -115.763 -71.916 92.150 1.00 59.22 806 ARG A N 1
ATOM 5945 C CA . ARG A 1 806 ? -115.879 -73.259 92.742 1.00 59.22 806 ARG A CA 1
ATOM 5946 C C . ARG A 1 806 ? -114.545 -73.685 93.342 1.00 59.22 806 ARG A C 1
ATOM 5948 O O . ARG A 1 806 ? -113.492 -73.583 92.719 1.00 59.22 806 ARG A O 1
ATOM 5955 N N . VAL A 1 807 ? -114.613 -74.217 94.552 1.00 54.59 807 VAL A N 1
ATOM 5956 C CA . VAL A 1 807 ? -113.461 -74.655 95.342 1.00 54.59 807 VAL A CA 1
ATOM 5957 C C . VAL A 1 807 ? -112.926 -76.005 94.818 1.00 54.59 807 VAL A C 1
ATOM 5959 O O . VAL A 1 807 ? -113.692 -76.965 94.717 1.00 54.59 807 VAL A O 1
ATOM 5962 N N . ARG A 1 808 ? -111.631 -76.098 94.470 1.00 57.66 808 ARG A N 1
ATOM 5963 C CA . ARG A 1 808 ? -110.919 -77.319 94.012 1.00 57.66 808 ARG A CA 1
ATOM 5964 C C . ARG A 1 808 ? -109.552 -77.483 94.700 1.00 57.66 808 ARG A C 1
ATOM 5966 O O . ARG A 1 808 ? -109.016 -76.546 95.265 1.00 57.66 808 ARG A O 1
ATOM 5973 N N . VAL A 1 809 ? -108.977 -78.686 94.677 1.00 49.81 809 VAL A N 1
ATOM 5974 C CA . VAL A 1 809 ? -107.753 -79.077 95.419 1.00 49.81 809 VAL A CA 1
ATOM 5975 C C . VAL A 1 809 ? -106.625 -79.499 94.439 1.00 49.81 809 VAL A C 1
ATOM 5977 O O . VAL A 1 809 ? -106.966 -80.124 93.437 1.00 49.81 809 VAL A O 1
ATOM 5980 N N . ASN A 1 810 ? -105.328 -79.231 94.754 1.00 48.94 810 ASN A N 1
ATOM 5981 C CA . ASN A 1 810 ? -104.037 -79.690 94.106 1.00 48.94 810 ASN A CA 1
ATOM 5982 C C . ASN A 1 810 ? -103.467 -78.901 92.877 1.00 48.94 810 ASN A C 1
ATOM 5984 O O . ASN A 1 810 ? -104.184 -78.075 92.331 1.00 48.94 810 ASN A O 1
ATOM 5988 N N . ASP A 1 811 ? -102.227 -79.015 92.323 1.00 41.75 811 ASP A N 1
ATOM 5989 C CA . ASP A 1 811 ? -100.838 -79.496 92.636 1.00 41.75 811 ASP A CA 1
ATOM 5990 C C . ASP A 1 811 ? -99.814 -78.710 91.712 1.00 41.75 811 ASP A C 1
ATOM 5992 O O . ASP A 1 811 ? -100.223 -78.244 90.656 1.00 41.75 811 ASP A O 1
ATOM 5996 N N . THR A 1 812 ? -98.542 -78.505 92.120 1.00 42.66 812 THR A N 1
ATOM 5997 C CA . THR A 1 812 ? -97.231 -78.121 91.441 1.00 42.66 812 THR A CA 1
ATOM 5998 C C . THR A 1 812 ? -96.975 -77.379 90.056 1.00 42.66 812 THR A C 1
ATOM 6000 O O . THR A 1 812 ? -97.535 -77.733 89.030 1.00 42.66 812 THR A O 1
ATOM 6003 N N . LYS A 1 813 ? -95.894 -76.521 90.046 1.00 36.59 813 LYS A N 1
ATOM 6004 C CA . LYS A 1 813 ? -94.750 -76.242 89.067 1.00 36.59 813 LYS A CA 1
ATOM 6005 C C . LYS A 1 813 ? -94.772 -75.260 87.833 1.00 36.59 813 LYS A C 1
ATOM 6007 O O . LYS A 1 813 ? -95.599 -75.401 86.950 1.00 36.59 813 LYS A O 1
ATOM 6012 N N . GLY A 1 814 ? -93.677 -74.460 87.690 1.00 34.66 814 GLY A N 1
ATOM 6013 C CA . GLY A 1 814 ? -92.977 -74.029 86.429 1.00 34.66 814 GLY A CA 1
ATOM 6014 C C . GLY A 1 814 ? -93.343 -72.653 85.820 1.00 34.66 814 GLY A C 1
ATOM 6015 O O . GLY A 1 814 ? -94.504 -72.415 85.545 1.00 34.66 814 GLY A O 1
ATOM 6016 N N . GLU A 1 815 ? -92.464 -71.639 85.755 1.00 39.81 815 GLU A N 1
ATOM 6017 C CA . GLU A 1 815 ? -91.354 -71.357 84.806 1.00 39.81 815 GLU A CA 1
ATOM 6018 C C . GLU A 1 815 ? -91.722 -70.579 83.519 1.00 39.81 815 GLU A C 1
ATOM 6020 O O . GLU A 1 815 ? -92.835 -70.625 83.017 1.00 39.81 815 GLU A O 1
ATOM 6025 N N . ARG A 1 816 ? -90.719 -69.815 83.060 1.00 44.25 816 ARG A N 1
ATOM 6026 C CA . ARG A 1 816 ? -90.592 -68.968 81.858 1.00 44.25 816 ARG A CA 1
ATOM 6027 C C . ARG A 1 816 ? -91.110 -69.610 80.560 1.00 44.25 816 ARG A C 1
ATOM 6029 O O . ARG A 1 816 ? -91.267 -70.819 80.476 1.00 44.25 816 ARG A O 1
ATOM 6036 N N . ASP A 1 817 ? -91.135 -68.822 79.488 1.00 43.47 817 ASP A N 1
ATOM 6037 C CA . ASP A 1 817 ? -91.121 -69.323 78.107 1.00 43.47 817 ASP A CA 1
ATOM 6038 C C . ASP A 1 817 ? -90.024 -68.593 77.309 1.00 43.47 817 ASP A C 1
ATOM 6040 O O . ASP A 1 817 ? -89.657 -67.464 77.642 1.00 43.47 817 ASP A O 1
ATOM 6044 N N . HIS A 1 818 ? -89.466 -69.093 76.208 1.00 56.00 818 HIS A N 1
ATOM 6045 C CA . HIS A 1 818 ? -88.947 -70.403 75.759 1.00 56.00 818 HIS A CA 1
ATOM 6046 C C . HIS A 1 818 ? -88.241 -70.188 74.392 1.00 56.00 818 HIS A C 1
ATOM 6048 O O . HIS A 1 818 ? -87.512 -71.056 73.929 1.00 56.00 818 HIS A O 1
ATOM 6054 N N . TYR A 1 819 ? -88.376 -68.996 73.779 1.00 44.66 819 TYR A N 1
ATOM 6055 C CA . TYR A 1 819 ? -87.655 -68.601 72.556 1.00 44.66 819 TYR A CA 1
ATOM 6056 C C . TYR A 1 819 ? -86.707 -67.402 72.683 1.00 44.66 819 TYR A C 1
ATOM 6058 O O . TYR A 1 819 ? -86.081 -67.025 71.698 1.00 44.66 819 TYR A O 1
ATOM 6066 N N . GLY A 1 820 ? -86.561 -66.788 73.860 1.00 55.00 820 GLY A N 1
ATOM 6067 C CA . GLY A 1 820 ? -85.569 -65.723 74.031 1.00 55.00 820 GLY A CA 1
ATOM 6068 C C . GLY A 1 820 ? -85.754 -64.500 73.112 1.00 55.00 820 GLY A C 1
ATOM 6069 O O . GLY A 1 820 ? -84.768 -64.020 72.564 1.00 55.00 820 GLY A O 1
ATOM 6070 N N . ASN A 1 821 ? -86.972 -63.951 72.978 1.00 42.72 821 ASN A N 1
ATOM 6071 C CA . ASN A 1 821 ? -87.227 -62.713 72.220 1.00 42.72 821 ASN A CA 1
ATOM 6072 C C . ASN A 1 821 ? -87.889 -61.592 73.050 1.00 42.72 821 ASN A C 1
ATOM 6074 O O . ASN A 1 821 ? -88.795 -61.829 73.844 1.00 42.72 821 ASN A O 1
ATOM 6078 N N . LYS A 1 822 ? -87.430 -60.353 72.806 1.00 58.88 822 LYS A N 1
ATOM 6079 C CA . LYS A 1 822 ? -87.995 -59.055 73.237 1.00 58.88 822 LYS A CA 1
ATOM 6080 C C . LYS A 1 822 ? -89.093 -58.597 72.263 1.00 58.88 822 LYS A C 1
ATOM 6082 O O . LYS A 1 822 ? -88.877 -58.685 71.060 1.00 58.88 822 LYS A O 1
ATOM 6087 N N . LEU A 1 823 ? -90.171 -57.976 72.748 1.00 49.50 823 LEU A N 1
ATOM 6088 C CA . LEU A 1 823 ? -91.151 -57.210 71.951 1.00 49.50 823 LEU A CA 1
ATOM 6089 C C . LEU A 1 823 ? -91.736 -56.099 72.841 1.00 49.50 823 LEU A C 1
ATOM 6091 O O . LEU A 1 823 ? -92.001 -56.379 74.002 1.00 49.50 823 LEU A O 1
ATOM 6095 N N . ALA A 1 824 ? -92.020 -54.860 72.446 1.00 45.75 824 ALA A N 1
ATOM 6096 C CA . ALA A 1 824 ? -91.596 -53.922 71.403 1.00 45.75 824 ALA A CA 1
ATOM 6097 C C . ALA A 1 824 ? -91.997 -52.510 71.933 1.00 45.75 824 ALA A C 1
ATOM 6099 O O . ALA A 1 824 ? -92.605 -52.437 72.996 1.00 45.75 824 ALA A O 1
ATOM 6100 N N . LYS A 1 825 ? -91.605 -51.443 71.216 1.00 50.62 825 LYS A N 1
ATOM 6101 C CA . LYS A 1 825 ? -91.692 -49.999 71.560 1.00 50.62 825 LYS A CA 1
ATOM 6102 C C . LYS A 1 825 ? -92.791 -49.533 72.516 1.00 50.62 825 LYS A C 1
ATOM 6104 O O . LYS A 1 825 ? -93.973 -49.826 72.240 1.00 50.62 825 LYS A O 1
#

Nearest PDB structures (foldseek):
  3wpr-assembly1_B  TM=6.300E-01  e=3.575E-07  Acinetobacter sp. Tol 5
  3wpr-assembly1_C  TM=6.053E-01  e=2.490E-07  Acinetobacter sp. Tol 5
  2lme-assembly1_A  TM=7.659E-01  e=1.225E-04  Yersinia enterocolitica subsp. enterocolitica 8081
  3wpa-assembly1_A  TM=2.568E-01  e=6.845E-08  Acinetobacter sp. Tol 5
  7sfp-assembly1_A  TM=6.679E-01  e=7.358E+00  Streptomyces ossamyceticus

InterPro domains:
  IPR001119 S-layer homology domain [PF00395] (719-761)
  IPR001119 S-layer homology domain [PS51272] (715-778)
  IPR005594 Trimeric autotransporter adhesin YadA-like, C-terminal membrane anchor domain [PF03895] (615-669)
  IPR008635 Trimeric autotransporter adhesin YadA-like, stalk domain [PF05662] (36-76)
  IPR008635 Trimeric autotransporter adhesin YadA-like, stalk domain [PF05662] (220-256)
  IPR008635 Trimeric autotransporter adhesin YadA-like, stalk domain [PF05662] (358-401)
  IPR008635 Trimeric autotransporter adhesin YadA-like, stalk domain [PF05662] (553-597)
  IPR011049 Serralysin-like metalloprotease, C-terminal [G3DSA:2.150.10.10] (3-55)
  IPR011049 Serralysin-like metalloprotease, C-terminal [SSF101967] (19-58)
  IPR011049 Serralysin-like metalloprotease, C-terminal [SSF101967] (408-580)
  IPR045584 Pilin-like [SSF54523] (568-668)
  IPR051465 Cell Envelope Structural Component [PTHR43308] (701-772)

Organism: NCBI:txid626940

Foldseek 3Di:
DDDDFDWDDPVPQWIWTDDDQWIDISVQWIQGVVGDIPRQDDDDDPPGDHDVVVVVVVVVVQQQADWDDPPPDPVPTDGAGVVRDDDDCDDPFWDWDDDVPDIDIDGDPDHDDPDDDCPDPVPPDQDDDDDDDPVRDDPWDQDPQRWTADDRNQWIQHPVRDTHGDDDDDDDDDDDPNDRDDAWDDDDAKIWGADPVGDIKIDHPPDIDDDDFDQDPVRDTPPFDAWDPDPPTPGDHDPVVVVVVVVVVVDDDDDAADPFWDWDWDDDPPDIDIDIDTDPDDDPDDPPDDDDDDDDPPDDDDDPDDDDDDPDDDDDAADDPPQWHDHDQWIDRPQWIWGCPVAWTATSVQWIQGPVRDIPNQDAFDPDPPTPGDHDPVNVVVVVVVVVVVVVVVVVVVVVVVVVVVVVVVVVVVVVVVVVVVVVVVVVVVVVVVVVVVVVVVVVVVVVVVVVVVVVVVVPPDDDDDPFKDWDFPAADPVGDTDIDIDGDPDGDDQWDDDPQWIAHQQGIDRHPAFGDGPAWTGGHQWIAGQQGTGGNNDHQQGPVGGDPVPDDDPPQDAFDDDPPTPGDHDPVRVVVVVVVVVVVVVVVVVVVLVVQLVQFFVQQQVQFDFDQDDQVDFKDKGKGKGGGPHFIKIKIKIWGHNDNFKIKMKMKIDDRPNIDIDIDMGGDDDDDDDDDDDDVVPPPDDDDDDDDDPDDDDDDDDDDDDPPDQDLVFFDAAPPQDPPHPCRSVNRRCVRLPLDDDDPVRHNPPVDDDDPLNVVSSVVRCVVSPHDDDPVVCVVCVVSNVFKDKAWDDDDDPDPDTDIDIDGDDDDDDDDDDPDDDDD

Mean predicted aligned error: 25.1 Å

Radius of gyration: 116.36 Å; Cα contacts (8 Å, |Δi|>4): 869; chains: 1; bounding box: 218×136×301 Å

Solvent-accessible surface area (backbone atoms only — not comparable to full-atom values): 51936 Å² total; per-residue (Å²): 134,87,80,75,74,52,70,53,64,75,86,78,80,48,34,39,36,42,51,92,67,34,41,31,39,59,88,50,34,37,39,39,77,89,72,51,71,44,66,63,57,79,48,88,54,98,85,44,66,75,27,73,67,59,53,46,52,52,47,52,65,62,57,64,44,50,70,50,58,68,95,85,45,73,91,71,43,46,72,42,43,74,91,61,85,85,84,75,78,54,62,80,39,34,43,51,50,71,60,92,92,44,78,46,77,42,73,37,98,60,65,85,71,96,75,84,86,71,93,82,51,79,86,83,64,78,77,82,88,78,83,79,50,99,81,79,61,71,78,78,50,64,50,100,81,53,32,40,38,41,77,81,78,26,36,34,32,44,73,86,71,52,75,52,69,57,88,77,96,73,82,93,75,74,63,65,94,82,40,76,76,64,76,56,53,81,54,98,78,31,46,44,41,60,50,100,86,74,48,63,36,47,43,47,95,86,53,73,54,68,83,73,65,44,74,44,95,91,68,50,72,42,80,71,63,82,34,66,95,56,101,82,53,87,51,65,72,38,77,74,61,55,55,57,53,60,65,55,73,74,66,74,94,76,91,69,65,49,86,37,30,48,60,50,79,50,82,55,94,97,42,84,45,74,50,77,46,77,47,97,60,72,70,84,61,66,102,82,63,92,71,81,84,74,90,55,103,79,67,77,87,89,65,102,65,89,84,91,72,96,84,78,84,88,64,60,86,69,44,74,57,94,68,42,45,45,52,82,54,32,43,27,60,80,86,51,35,42,34,51,78,86,58,37,45,25,44,63,87,48,35,36,34,41,84,86,67,53,75,42,65,68,62,81,36,67,92,55,100,82,55,85,53,63,77,33,70,68,60,56,47,53,52,49,51,53,52,51,50,52,50,50,52,51,53,49,50,54,51,54,50,53,53,48,51,54,51,51,54,50,50,52,52,52,52,54,48,51,54,51,52,52,52,48,52,54,51,52,52,52,50,53,52,51,52,51,52,50,50,53,51,50,51,55,48,50,56,52,50,50,52,50,51,54,54,47,53,68,70,72,69,75,83,76,61,54,100,42,33,46,63,43,82,73,46,62,45,99,88,67,48,85,36,69,53,76,44,73,40,96,70,71,84,66,78,61,50,76,60,91,60,31,38,39,38,91,74,31,41,32,44,59,93,43,31,37,36,39,99,62,37,44,33,52,67,56,33,34,41,37,88,73,27,39,29,51,72,91,41,61,39,31,37,96,92,44,81,38,63,83,93,49,86,84,74,91,64,60,85,38,67,91,54,99,82,53,86,53,65,76,32,72,70,62,56,51,56,54,53,53,56,52,52,53,51,54,55,54,52,54,56,51,54,57,51,54,30,27,45,49,1,25,54,42,1,54,66,56,44,63,79,75,82,85,41,96,91,58,43,71,45,74,29,70,16,65,14,68,24,94,89,29,54,15,34,14,45,30,43,31,41,33,92,49,93,42,39,36,40,39,40,32,36,29,51,86,48,90,55,72,50,78,51,73,51,73,49,77,67,91,91,91,88,84,91,89,82,91,68,84,64,78,74,59,58,99,68,72,95,85,76,74,87,82,85,72,84,89,83,71,84,91,84,76,87,88,77,73,99,67,80,65,87,85,31,64,44,85,40,87,77,54,52,90,85,43,93,56,39,68,60,52,16,39,40,30,36,69,64,45,44,79,66,47,99,88,59,35,65,70,83,92,58,90,81,52,73,67,61,54,49,52,34,50,51,41,33,49,77,73,71,52,91,73,63,71,69,62,58,62,76,45,41,82,65,59,73,45,63,45,79,45,82,76,48,65,63,102,82,52,95,72,58,44,72,46,80,48,69,85,83,90,88,85,84,86,86,89,79,86,79,91,88,77,138

Sequence (825 aa):
MGGFTTELTNGQGASVKLFGDTTTINNAVTVYKDGRIAGVAAGINDNDAVNVGQLKAVGATANMGWNLATNGVATEATNVKPGDFVDFSGDKNISVSHDGTKVQVKLNENIDVNSVQTNALNSKYNLSVGTMAENGIMPFFVNSTGDFYAAHNKFHVDKDGKVTATAGEIGNVVLQNGVYYGHSTLQDGSLLLTDDNGNHSYIDAKSAKLGKVTVAEDGKISGVAAGAITADSSDAVNGSQLHAVATEAGKHSKVVNGSNINVEEFDNDGQKIYKVNLNKDIMLGDLTGKYVSISGTNGTIETTGYIATKDRVYADKGAKLADIDVTGNKISNGASSIVLDGSNVKVNDKVTIDQNGKISGVAAGEISSTSTDAINGSQLHQTNENVAANRADIDKNKADIAALDNRVTKNEQDIKQNAADIAQNKADIATNKADIATNKANIAQNAADIKKVEALAKKHTTVAAGDNITVSDVGPNADGGKEYNVALNKDINLDSVTTGQTVMNNDGLKVGKDVSVNATAVTAGQTSISNDGLNVNGKTYVSDNGLNANEQKITKVAEGELSATSMDAVNGSQLYKTNQEVVNNTNRINKLGSRVNKVGAGAAALAALHPMDFDPDDKLTFSAGYGNYAGENAAAIGAYYRPDEKVMFSVAGTVGNGENMVNAGVSFALDRTNHVSNSRTALAREVIDLRGQLAVMGAKMAKMEKAFGMLDETKTKLFPDVPANHWAYEYIAKLAGNGYIEGYPDGNFGGDRLMTRYEFAAMLYRAIENGAALEEKIIKEFEPELGRIRVDRISGEDGDRDKIERVRVNDTKGERDHYGNKLAK

Secondary structure (DSSP, 8-state):
-----EEEE-SSS-EEEEETTEEEETTTEEEETTS-EESPPPP-STTSPPPHHHHHHHHHHHTT-EEE--TT-GGGPEEE-TT--------SSEEEEEETTEEEEEE-SS---S----TT-TTTS-----PPPTT-PPPSEE-TTS-EEETTTTEEE-TTS-EEE-SSSS----EETTEESSSEEEETTEEEEE-TTS-EEEE-SS-EE-TT-EE-TTS-EESPPPPP-STT--SPPPHHHHHHHHHHTTS------BTTEEEEEEEETTEEEEEEEE-SS---S-TT-------STT-----SS----SS-----TT-EETTEEEETTEEESSS-EEEE-SS-EEETTTEEE-TT--EE--PPPP-STT--SPPPHHHHHHHHHHHHHHHHHHHHHHHHHHHHHHHHHHHHHHHHHHHHHHHHHHHHHHHHHHHHHHHHHHHHHHHHHHHHHHHHHHHH------TTEEEEEEEE-TTS-EEEEEEE-SS---SEEEETTEEEETTEEEETTTEEE-SSEEEETTEEEETTEEEETTEEEEETTEE--TT----SPPPPP-STT--PPP-HHHHHHHHHHHHHHHHHHHHHHHHHHHHHHHHHHHHT--PPPP-SS--EEEEEEEEEETTEEEEEEEEEEEEETTEEEEEEEEESSSS--EEEEEEE----------SSSSS--S--------S------------SS---TT-----TTS-TTSTTHHHHHHHHHTTS----TTS---TTSPPPHHHHHHHHHHHHHTT----HHHHHHTHHHHTTEEEEEEE--TT-S--EEEEEE--------SS------